Protein AF-A0AAU6CDV8-F1 (afdb_monomer)

Mean predicted aligned error: 18.94 Å

Structure (mmCIF, N/CA/C/O backbone):
data_AF-A0AAU6CDV8-F1
#
_entry.id   AF-A0AAU6CDV8-F1
#
loop_
_atom_site.group_PDB
_atom_site.id
_atom_site.type_symbol
_atom_site.label_atom_id
_atom_site.label_alt_id
_atom_site.label_comp_id
_atom_site.label_asym_id
_atom_site.label_entity_id
_atom_site.label_seq_id
_atom_site.pdbx_PDB_ins_code
_atom_site.Cartn_x
_atom_site.Cartn_y
_atom_site.Cartn_z
_atom_site.occupancy
_atom_site.B_iso_or_equiv
_atom_site.auth_seq_id
_atom_site.auth_comp_id
_atom_site.auth_asym_id
_atom_site.auth_atom_id
_atom_site.pdbx_PDB_model_num
ATOM 1 N N . MET A 1 1 ? 24.816 54.892 -4.388 1.00 34.69 1 MET A N 1
ATOM 2 C CA . MET A 1 1 ? 24.665 54.671 -5.843 1.00 34.69 1 MET A CA 1
ATOM 3 C C . MET A 1 1 ? 23.699 53.512 -6.024 1.00 34.69 1 MET A C 1
ATOM 5 O O . MET A 1 1 ? 24.008 52.429 -5.552 1.00 34.69 1 MET A O 1
ATOM 9 N N . SER A 1 2 ? 22.507 53.753 -6.577 1.00 43.81 2 SER A N 1
ATOM 10 C CA . SER A 1 2 ? 21.518 52.696 -6.834 1.00 43.81 2 SER A CA 1
ATOM 11 C C . SER A 1 2 ? 22.057 51.775 -7.927 1.00 43.81 2 SER A C 1
ATOM 13 O O . SER A 1 2 ? 22.233 52.224 -9.057 1.00 43.81 2 SER A O 1
ATOM 15 N N . VAL A 1 3 ? 22.369 50.522 -7.596 1.00 58.41 3 VAL A N 1
ATOM 16 C CA . VAL A 1 3 ? 22.747 49.510 -8.592 1.00 58.41 3 VAL A CA 1
ATOM 17 C C . VAL A 1 3 ? 21.522 49.266 -9.474 1.00 58.41 3 VAL A C 1
ATOM 19 O O . VAL A 1 3 ? 20.459 48.931 -8.959 1.00 58.41 3 VAL A O 1
ATOM 22 N N . ASN A 1 4 ? 21.640 49.488 -10.786 1.00 72.44 4 ASN A N 1
ATOM 23 C CA . ASN A 1 4 ? 20.566 49.185 -11.730 1.00 72.44 4 ASN A CA 1
ATOM 24 C C . ASN A 1 4 ? 20.353 47.663 -11.751 1.00 72.44 4 ASN A C 1
ATOM 26 O O . ASN A 1 4 ? 21.161 46.932 -12.323 1.00 72.44 4 ASN A O 1
ATOM 30 N N . ALA A 1 5 ? 19.262 47.195 -11.144 1.00 72.81 5 ALA A N 1
ATOM 31 C CA . ALA A 1 5 ? 18.967 45.770 -11.017 1.00 72.81 5 ALA A CA 1
ATOM 32 C C . ALA A 1 5 ? 18.686 45.074 -12.368 1.00 72.81 5 ALA A C 1
ATOM 34 O O . ALA A 1 5 ? 18.768 43.851 -12.456 1.00 72.81 5 ALA A O 1
ATOM 35 N N . PHE A 1 6 ? 18.396 45.839 -13.428 1.00 84.56 6 PHE A N 1
ATOM 36 C CA . PHE A 1 6 ? 18.171 45.332 -14.784 1.00 84.56 6 PHE A CA 1
ATOM 37 C C . PHE A 1 6 ? 19.453 45.234 -15.623 1.00 84.56 6 PHE A C 1
ATOM 39 O O . PHE A 1 6 ? 19.472 44.498 -16.607 1.00 84.56 6 PHE A O 1
ATOM 46 N N . ALA A 1 7 ? 20.554 45.881 -15.221 1.00 84.00 7 ALA A N 1
ATOM 47 C CA . ALA A 1 7 ? 21.824 45.805 -15.954 1.00 84.00 7 ALA A CA 1
ATOM 48 C C . ALA A 1 7 ? 22.394 44.370 -16.008 1.00 84.00 7 ALA A C 1
ATOM 50 O O . ALA A 1 7 ? 23.056 43.993 -16.975 1.00 84.00 7 ALA A O 1
ATOM 51 N N . HIS A 1 8 ? 22.082 43.557 -14.994 1.00 83.31 8 HIS A N 1
ATOM 52 C CA . HIS A 1 8 ? 22.425 42.135 -14.905 1.00 83.31 8 HIS A CA 1
ATOM 53 C C . HIS A 1 8 ? 21.210 41.209 -15.078 1.00 83.31 8 HIS A C 1
ATOM 55 O O . HIS A 1 8 ? 21.309 40.021 -14.770 1.00 83.31 8 HIS A O 1
ATOM 61 N N . ALA A 1 9 ? 20.068 41.720 -15.552 1.00 88.81 9 ALA A N 1
ATOM 62 C CA . ALA A 1 9 ? 18.904 40.890 -15.845 1.00 88.81 9 ALA A CA 1
ATOM 63 C C . ALA A 1 9 ? 19.089 40.133 -17.166 1.00 88.81 9 ALA A C 1
ATOM 65 O O . ALA A 1 9 ? 19.714 40.637 -18.102 1.00 88.81 9 ALA A O 1
ATOM 66 N N . ARG A 1 10 ? 18.524 38.926 -17.234 1.00 90.62 10 ARG A N 1
ATOM 67 C CA . ARG A 1 10 ? 18.391 38.123 -18.458 1.00 90.62 10 ARG A CA 1
ATOM 68 C C . ARG A 1 10 ? 16.937 37.740 -18.666 1.00 90.62 10 ARG A C 1
ATOM 70 O O . ARG A 1 10 ? 16.220 37.521 -17.691 1.00 90.62 10 ARG A O 1
ATOM 77 N N . ALA A 1 11 ? 16.509 37.649 -19.919 1.00 92.44 11 ALA A N 1
ATOM 78 C CA . ALA A 1 11 ? 15.123 37.339 -20.241 1.00 92.44 11 ALA A CA 1
ATOM 79 C C . ALA A 1 11 ? 14.998 36.313 -21.368 1.00 92.44 11 ALA A C 1
ATOM 81 O O . ALA A 1 11 ? 15.639 36.449 -22.410 1.00 92.44 11 ALA A O 1
ATOM 82 N N . LEU A 1 12 ? 14.120 35.333 -21.165 1.00 93.19 12 LEU A N 1
ATOM 83 C CA . LEU A 1 12 ? 13.567 34.473 -22.203 1.00 93.19 12 LEU A CA 1
ATOM 84 C C . LEU A 1 12 ? 12.138 34.940 -22.488 1.00 93.19 12 LEU A C 1
ATOM 86 O O . LEU A 1 12 ? 11.269 34.869 -21.621 1.00 93.19 12 LEU A O 1
ATOM 90 N N . VAL A 1 13 ? 11.897 35.438 -23.696 1.00 95.50 13 VAL A N 1
ATOM 91 C CA . VAL A 1 13 ? 10.601 35.999 -24.088 1.00 95.50 13 VAL A CA 1
ATOM 92 C C . VAL A 1 13 ? 10.075 35.205 -25.274 1.00 95.50 13 VAL A C 1
ATOM 94 O O . VAL A 1 13 ? 10.720 35.168 -26.317 1.00 95.50 13 VAL A O 1
ATOM 97 N N . VAL A 1 14 ? 8.919 34.563 -25.118 1.00 95.62 14 VAL A N 1
ATOM 98 C CA . VAL A 1 14 ? 8.333 33.658 -26.113 1.00 95.62 14 VAL A CA 1
ATOM 99 C C . VAL A 1 14 ? 6.923 34.121 -26.477 1.00 95.62 14 VAL A C 1
ATOM 101 O O . VAL A 1 14 ? 6.081 34.312 -25.602 1.00 95.62 14 VAL A O 1
ATOM 104 N N . GLY A 1 15 ? 6.658 34.290 -27.772 1.00 95.00 15 GLY A N 1
ATOM 105 C CA . GLY A 1 15 ? 5.335 34.615 -28.306 1.00 95.00 15 GLY A CA 1
ATOM 106 C C . GLY A 1 15 ? 5.024 33.780 -29.541 1.00 95.00 15 GLY A C 1
ATOM 107 O O . GLY A 1 15 ? 5.585 34.029 -30.608 1.00 95.00 15 GLY A O 1
ATOM 108 N N . VAL A 1 16 ? 4.137 32.795 -29.408 1.00 94.12 16 VAL A N 1
ATOM 109 C CA . VAL A 1 16 ? 3.820 31.855 -30.493 1.00 94.12 16 VAL A CA 1
ATOM 110 C C . VAL A 1 16 ? 2.443 32.162 -31.074 1.00 94.12 16 VAL A C 1
ATOM 112 O O . VAL A 1 16 ? 1.432 32.100 -30.378 1.00 94.12 16 VAL A O 1
ATOM 115 N N . GLU A 1 17 ? 2.407 32.495 -32.362 1.00 92.69 17 GLU A N 1
ATOM 116 C CA . GLU A 1 17 ? 1.173 32.735 -33.119 1.00 92.69 17 GLU A CA 1
ATOM 117 C C . GLU A 1 17 ? 0.896 31.637 -34.138 1.00 92.69 17 GLU A C 1
ATOM 119 O O . GLU A 1 17 ? -0.261 31.307 -34.372 1.00 92.69 17 GLU A O 1
ATOM 124 N N . LYS A 1 18 ? 1.940 31.068 -34.750 1.00 91.69 18 LYS A N 1
ATOM 125 C CA . LYS A 1 18 ? 1.820 30.006 -35.756 1.00 91.69 18 LYS A CA 1
ATOM 126 C C . LYS A 1 18 ? 2.363 28.688 -35.223 1.00 91.69 18 LYS A C 1
ATOM 128 O O . LYS A 1 18 ? 3.458 28.643 -34.663 1.00 91.69 18 LYS A O 1
ATOM 133 N N . TYR A 1 19 ? 1.622 27.616 -35.478 1.00 93.12 19 TYR A N 1
ATOM 134 C CA . TYR A 1 19 ? 1.969 26.258 -35.074 1.00 93.12 19 TYR A CA 1
ATOM 135 C C . TYR A 1 19 ? 1.999 25.334 -36.289 1.00 93.12 19 TYR A C 1
ATOM 137 O O . TYR A 1 19 ? 1.182 25.465 -37.202 1.00 93.12 19 TYR A O 1
ATOM 145 N N . ALA A 1 20 ? 2.908 24.361 -36.287 1.00 91.00 20 ALA A N 1
ATOM 146 C CA . ALA A 1 20 ? 2.978 23.332 -37.322 1.00 91.00 20 ALA A CA 1
ATOM 147 C C . ALA A 1 20 ? 1.734 22.416 -37.348 1.00 91.00 20 ALA A C 1
ATOM 149 O O . ALA A 1 20 ? 1.532 21.710 -38.332 1.00 91.00 20 ALA A O 1
ATOM 150 N N . ALA A 1 21 ? 0.902 22.451 -36.302 1.00 86.19 21 ALA A N 1
ATOM 151 C CA . ALA A 1 21 ? -0.384 21.766 -36.199 1.00 86.19 21 ALA A CA 1
ATOM 152 C C . ALA A 1 21 ? -1.447 22.296 -37.177 1.00 86.19 21 ALA A C 1
ATOM 154 O O . ALA A 1 21 ? -2.403 21.587 -37.458 1.00 86.19 21 ALA A O 1
ATOM 155 N N . GLY A 1 22 ? -1.268 23.497 -37.738 1.00 86.19 22 GLY A N 1
ATOM 156 C CA . GLY A 1 22 ? -2.132 24.025 -38.794 1.00 86.19 22 GLY A CA 1
ATOM 157 C C . GLY A 1 22 ? -2.852 25.329 -38.433 1.00 86.19 22 GLY A C 1
ATOM 158 O O . GLY A 1 22 ? -2.629 25.903 -37.365 1.00 86.19 22 GLY A O 1
ATOM 159 N N . PRO A 1 23 ? -3.700 25.839 -39.345 1.00 83.06 23 PRO A N 1
ATOM 160 C CA . PRO A 1 23 ? -4.315 27.160 -39.227 1.00 83.06 23 PRO A CA 1
ATOM 161 C C . PRO A 1 23 ? -5.257 27.298 -38.023 1.00 83.06 23 PRO A C 1
ATOM 163 O O . PRO A 1 23 ? -5.324 28.387 -37.458 1.00 83.06 23 PRO A O 1
ATOM 166 N N . ASP A 1 24 ? -5.899 26.216 -37.577 1.00 82.38 24 ASP A N 1
ATOM 167 C CA . ASP A 1 24 ? -6.846 26.222 -36.447 1.00 82.38 24 ASP A CA 1
ATOM 168 C C . ASP A 1 24 ? -6.183 26.497 -35.086 1.00 82.38 24 ASP A C 1
ATOM 170 O O . ASP A 1 24 ? -6.852 26.848 -34.118 1.00 82.38 24 ASP A O 1
ATOM 174 N N . TRP A 1 25 ? -4.855 26.381 -35.022 1.00 86.00 25 TRP A N 1
ATOM 175 C CA . TRP A 1 25 ? -4.034 26.703 -33.853 1.00 86.00 25 TRP A CA 1
ATOM 176 C C . TRP A 1 25 ? -3.476 28.130 -33.905 1.00 86.00 25 TRP A C 1
ATOM 178 O O . TRP A 1 25 ? -2.687 28.529 -33.050 1.00 86.00 25 TRP A O 1
ATOM 188 N N . THR A 1 26 ? -3.820 28.904 -34.938 1.00 86.62 26 THR A N 1
ATOM 189 C CA . THR A 1 26 ? -3.245 30.235 -35.129 1.00 86.62 26 THR A CA 1
ATOM 190 C C . THR A 1 26 ? -3.821 31.218 -34.117 1.00 86.62 26 THR A C 1
ATOM 192 O O . THR A 1 26 ? -5.033 31.419 -34.039 1.00 86.62 26 THR A O 1
ATOM 195 N N . LEU A 1 27 ? -2.939 31.897 -33.389 1.00 85.94 27 LEU A N 1
ATOM 196 C CA . LEU A 1 27 ? -3.282 32.995 -32.491 1.00 85.94 27 LEU A CA 1
ATOM 197 C C . LEU A 1 27 ? -2.875 34.334 -33.106 1.00 85.94 27 LEU A C 1
ATOM 199 O O . LEU A 1 27 ? -1.947 34.423 -33.902 1.00 85.94 27 LEU A O 1
ATOM 203 N N . THR A 1 28 ? -3.549 35.404 -32.699 1.00 84.75 28 THR A N 1
ATOM 204 C CA . THR A 1 28 ? -3.152 36.786 -33.007 1.00 84.75 28 THR A CA 1
ATOM 205 C C . THR A 1 28 ? -2.840 37.510 -31.706 1.00 84.75 28 THR A C 1
ATOM 207 O O . THR A 1 28 ? -3.714 37.551 -30.839 1.00 84.75 28 THR A O 1
ATOM 210 N N . GLY A 1 29 ? -1.648 38.087 -31.557 1.00 87.06 29 GLY A N 1
ATOM 211 C CA . GLY A 1 29 ? -1.272 38.894 -30.395 1.00 87.06 29 GLY A CA 1
ATOM 212 C C . GLY A 1 29 ? -0.041 38.430 -29.613 1.00 87.06 29 GLY A C 1
ATOM 213 O O . GLY A 1 29 ? 0.789 39.288 -29.307 1.00 87.06 29 GLY A O 1
ATOM 214 N N . PRO A 1 30 ? 0.164 37.128 -29.329 1.00 93.19 30 PRO A N 1
ATOM 215 C CA . PRO A 1 30 ? 1.307 36.664 -28.536 1.00 93.19 30 PRO A CA 1
ATOM 216 C C . PRO A 1 30 ? 2.681 37.181 -28.988 1.00 93.19 30 PRO A C 1
ATOM 218 O O . PRO A 1 30 ? 3.514 37.536 -28.152 1.00 93.19 30 PRO A O 1
ATOM 221 N N . ALA A 1 31 ? 2.930 37.296 -30.298 1.00 90.88 31 ALA A N 1
ATOM 222 C CA . ALA A 1 31 ? 4.194 37.833 -30.808 1.00 90.88 31 ALA A CA 1
ATOM 223 C C . ALA A 1 31 ? 4.321 39.350 -30.589 1.00 90.88 31 ALA A C 1
ATOM 225 O O . ALA A 1 31 ? 5.423 39.869 -30.400 1.00 90.88 31 ALA A O 1
ATOM 226 N N . ALA A 1 32 ? 3.204 40.082 -30.619 1.00 89.62 32 ALA A N 1
ATOM 227 C CA . ALA A 1 32 ? 3.167 41.499 -30.273 1.00 89.62 32 ALA A CA 1
ATOM 228 C C . ALA A 1 32 ? 3.348 41.718 -28.763 1.00 89.62 32 ALA A C 1
ATOM 230 O O . ALA A 1 32 ? 4.077 42.626 -28.366 1.00 89.62 32 ALA A O 1
ATOM 231 N N . ASP A 1 33 ? 2.755 40.865 -27.930 1.00 93.19 33 ASP A N 1
ATOM 232 C CA . ASP A 1 33 ? 2.881 40.910 -26.470 1.00 93.19 33 ASP A CA 1
ATOM 233 C C . ASP A 1 33 ? 4.320 40.668 -26.023 1.00 93.19 33 ASP A C 1
ATOM 235 O O . ASP A 1 33 ? 4.857 41.454 -25.240 1.00 93.19 33 ASP A O 1
ATOM 239 N N . ALA A 1 34 ? 4.974 39.668 -26.618 1.00 93.81 34 ALA A N 1
ATOM 240 C CA . ALA A 1 34 ? 6.393 39.397 -26.434 1.00 93.81 34 ALA A CA 1
ATOM 241 C C . ALA A 1 34 ? 7.260 40.629 -26.762 1.00 93.81 34 ALA A C 1
ATOM 243 O O . ALA A 1 34 ? 8.090 41.034 -25.950 1.00 93.81 34 ALA A O 1
ATOM 244 N N . ARG A 1 35 ? 7.018 41.304 -27.898 1.00 92.06 35 ARG A N 1
ATOM 245 C CA . ARG A 1 35 ? 7.743 42.539 -28.260 1.00 92.06 35 ARG A CA 1
ATOM 246 C C . ARG A 1 35 ? 7.509 43.678 -27.269 1.00 92.06 35 ARG A C 1
ATOM 248 O O . ARG A 1 35 ? 8.471 44.335 -26.886 1.00 92.06 35 ARG A O 1
ATOM 255 N N . ARG A 1 36 ? 6.268 43.892 -26.816 1.00 93.31 36 ARG A N 1
ATOM 256 C CA . ARG A 1 36 ? 5.945 44.934 -25.820 1.00 93.31 36 ARG A CA 1
ATOM 257 C C . ARG A 1 36 ? 6.608 44.661 -24.472 1.00 93.31 36 ARG A C 1
ATOM 259 O O . ARG A 1 36 ? 7.095 45.592 -23.836 1.00 93.31 36 ARG A O 1
ATOM 266 N N . PHE A 1 37 ? 6.666 43.398 -24.054 1.00 95.69 37 PHE A N 1
ATOM 267 C CA . PHE A 1 37 ? 7.398 43.009 -22.852 1.00 95.69 37 PHE A CA 1
ATOM 268 C C . PHE A 1 37 ? 8.910 43.233 -23.012 1.00 95.69 37 PHE A C 1
ATOM 270 O O . PHE A 1 37 ? 9.558 43.744 -22.101 1.00 95.69 37 PHE A O 1
ATOM 277 N N . THR A 1 38 ? 9.475 42.938 -24.188 1.00 95.00 38 THR A N 1
ATOM 278 C CA . THR A 1 38 ? 10.872 43.274 -24.498 1.00 95.00 38 THR A CA 1
ATOM 279 C C . THR A 1 38 ? 11.122 44.783 -24.490 1.00 95.00 38 THR A C 1
ATOM 281 O O . THR A 1 38 ? 12.091 45.218 -23.877 1.00 95.00 38 THR A O 1
ATOM 284 N N . ASP A 1 39 ? 10.253 45.595 -25.100 1.00 93.75 39 ASP A N 1
ATOM 285 C CA . ASP A 1 39 ? 10.361 47.061 -25.053 1.00 93.75 39 ASP A CA 1
ATOM 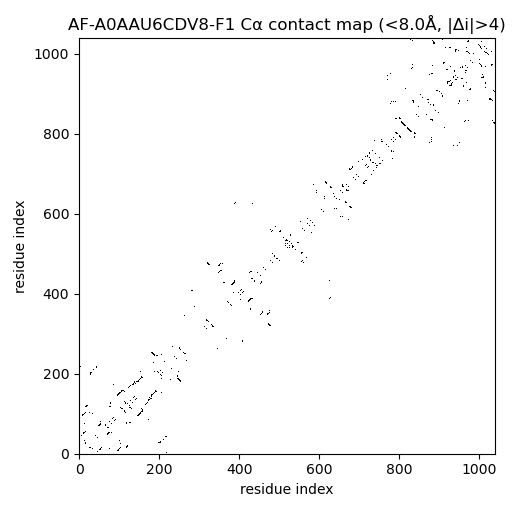286 C C . ASP A 1 39 ? 10.358 47.566 -23.594 1.00 93.75 39 ASP A C 1
ATOM 288 O O . ASP A 1 39 ? 11.159 48.435 -23.243 1.00 93.75 39 ASP A O 1
ATOM 292 N N . TRP A 1 40 ? 9.529 46.976 -22.722 1.00 94.62 40 TRP A N 1
ATOM 293 C CA . TRP A 1 40 ? 9.539 47.266 -21.285 1.00 94.62 40 TRP A CA 1
ATOM 294 C C . TRP A 1 40 ? 10.878 46.893 -20.627 1.00 94.62 40 TRP A C 1
ATOM 296 O O . TRP A 1 40 ? 11.476 47.732 -19.957 1.00 94.62 40 TRP A O 1
ATOM 306 N N . LEU A 1 41 ? 11.415 45.690 -20.867 1.00 93.69 41 LEU A N 1
ATOM 307 C CA . LEU A 1 41 ? 12.717 45.268 -20.322 1.00 93.69 41 LEU A CA 1
ATOM 308 C C . LEU A 1 41 ? 13.863 46.208 -20.727 1.00 93.69 41 LEU A C 1
ATOM 310 O O . LEU A 1 41 ? 14.711 46.539 -19.891 1.00 93.69 41 LEU A O 1
ATOM 314 N N . LEU A 1 42 ? 13.886 46.647 -21.989 1.00 93.00 42 LEU A N 1
ATOM 315 C CA . LEU A 1 42 ? 14.883 47.589 -22.503 1.00 93.00 42 LEU A CA 1
ATOM 316 C C . LEU A 1 42 ? 14.731 48.969 -21.851 1.00 93.00 42 LEU A C 1
ATOM 318 O O . LEU A 1 42 ? 15.724 49.552 -21.418 1.00 93.00 42 LEU A O 1
ATOM 322 N N . ALA A 1 43 ? 13.497 49.463 -21.707 1.00 90.69 43 ALA A N 1
ATOM 323 C CA . ALA A 1 43 ? 13.210 50.729 -21.029 1.00 90.69 43 ALA A CA 1
ATOM 324 C C . ALA A 1 43 ? 13.622 50.717 -19.545 1.00 90.69 43 ALA A C 1
ATOM 326 O O . ALA A 1 43 ? 14.043 51.742 -19.009 1.00 90.69 43 ALA A O 1
ATOM 327 N N . MET A 1 44 ? 13.555 49.554 -18.890 1.00 90.06 44 MET A N 1
ATOM 328 C CA . MET A 1 44 ? 14.011 49.371 -17.507 1.00 90.06 44 MET A CA 1
ATOM 329 C C . MET A 1 44 ? 15.540 49.288 -17.374 1.00 90.06 44 MET A C 1
ATOM 331 O O . MET A 1 44 ? 16.060 49.426 -16.262 1.00 90.06 44 MET A O 1
ATOM 335 N N . GLY A 1 45 ? 16.261 49.130 -18.492 1.00 89.19 45 GLY A N 1
ATOM 336 C CA . GLY A 1 45 ? 17.724 49.125 -18.564 1.00 89.19 45 GLY A CA 1
ATOM 337 C C . GLY A 1 45 ? 18.362 47.754 -18.806 1.00 89.19 45 GLY A C 1
ATOM 338 O O . GLY A 1 45 ? 19.557 47.607 -18.553 1.00 89.19 45 GLY A O 1
ATOM 339 N N . THR A 1 46 ? 17.600 46.758 -19.274 1.00 91.44 46 THR A N 1
ATOM 340 C CA . THR A 1 46 ? 18.152 45.450 -19.673 1.00 91.44 46 THR A CA 1
ATOM 341 C C . THR A 1 46 ? 18.948 45.599 -20.974 1.00 91.44 46 THR A C 1
ATOM 343 O O . THR A 1 46 ? 18.409 46.141 -21.940 1.00 91.44 46 THR A O 1
ATOM 346 N N . PRO A 1 47 ? 20.204 45.123 -21.059 1.00 91.31 47 PRO A N 1
ATOM 347 C CA . PRO A 1 47 ? 20.962 45.159 -22.308 1.00 91.31 47 PRO A CA 1
ATOM 348 C C . PRO A 1 47 ? 20.279 44.335 -23.418 1.00 91.31 47 PRO A C 1
ATOM 350 O O . PRO A 1 47 ? 19.847 43.215 -23.140 1.00 91.31 47 PRO A O 1
ATOM 353 N N . PRO A 1 48 ? 20.244 44.802 -24.684 1.00 90.69 48 PRO A N 1
ATOM 354 C CA . PRO A 1 48 ? 19.643 44.050 -25.791 1.00 90.69 48 PRO A CA 1
ATOM 355 C C . PRO A 1 48 ? 20.180 42.621 -25.940 1.00 90.69 48 PRO A C 1
ATOM 357 O O . PRO A 1 48 ? 19.407 41.685 -26.111 1.00 90.69 48 PRO A O 1
ATOM 360 N N . GLY A 1 49 ? 21.493 42.426 -25.764 1.00 87.88 49 GLY A N 1
ATOM 361 C CA . GLY A 1 49 ? 22.131 41.104 -25.824 1.00 87.88 49 GLY A CA 1
ATOM 362 C C . GLY A 1 49 ? 21.778 40.152 -24.670 1.00 87.88 49 GLY A C 1
ATOM 363 O O . GLY A 1 49 ? 22.197 38.999 -24.690 1.00 87.88 49 GLY A O 1
ATOM 364 N N . HIS A 1 50 ? 21.038 40.606 -23.654 1.00 90.12 50 HIS A N 1
ATOM 365 C CA . HIS A 1 50 ? 20.555 39.772 -22.547 1.00 90.12 50 HIS A CA 1
ATOM 366 C C . HIS A 1 50 ? 19.099 39.310 -22.724 1.00 90.12 50 HIS A C 1
ATOM 368 O O . HIS A 1 50 ? 18.580 38.583 -21.871 1.00 90.12 50 HIS A O 1
ATOM 374 N N . VAL A 1 51 ? 18.434 39.715 -23.810 1.00 92.12 51 VAL A N 1
ATOM 375 C CA . VAL A 1 51 ? 17.062 39.311 -24.128 1.00 92.12 51 VAL A CA 1
ATOM 376 C C . VAL A 1 51 ? 17.084 38.295 -25.266 1.00 92.12 51 VAL A C 1
ATOM 378 O O . VAL A 1 51 ? 17.456 38.613 -26.390 1.00 92.12 51 VAL A O 1
ATOM 381 N N . SER A 1 52 ? 16.659 37.067 -24.979 1.00 92.81 52 SER A N 1
ATOM 382 C CA . SER A 1 52 ? 16.419 36.025 -25.981 1.00 92.81 52 SER A CA 1
ATOM 383 C C . SER A 1 52 ? 14.941 36.032 -26.365 1.00 92.81 52 SER A C 1
ATOM 385 O O . SER A 1 52 ? 14.104 35.512 -25.623 1.00 92.81 52 SER A O 1
ATOM 387 N N . LEU A 1 53 ? 14.615 36.664 -27.496 1.00 92.94 53 LEU A N 1
ATOM 388 C CA . LEU A 1 53 ? 13.246 36.786 -27.997 1.00 92.94 53 LEU A CA 1
ATOM 389 C C . LEU A 1 53 ? 12.958 35.724 -29.069 1.00 92.94 53 LEU A C 1
ATOM 391 O O . LEU A 1 53 ? 13.560 35.713 -30.142 1.00 92.94 53 LEU A O 1
ATOM 395 N N . PHE A 1 54 ? 11.984 34.863 -28.789 1.00 93.06 54 PHE A N 1
ATOM 396 C CA . PHE A 1 54 ? 11.451 33.874 -29.715 1.00 93.06 54 PHE A CA 1
ATOM 397 C C . PHE A 1 54 ? 10.020 34.232 -30.092 1.00 93.06 54 PHE A C 1
ATOM 399 O O . PHE A 1 54 ? 9.118 34.178 -29.258 1.00 93.06 54 PHE A O 1
ATOM 406 N N . ALA A 1 55 ? 9.790 34.603 -31.346 1.00 90.81 55 ALA A N 1
ATOM 407 C CA . ALA A 1 55 ? 8.450 34.939 -31.794 1.00 90.81 55 ALA A CA 1
ATOM 408 C C . ALA A 1 55 ? 8.256 34.661 -33.279 1.00 90.81 55 ALA A C 1
ATOM 410 O O . ALA A 1 55 ? 9.106 35.007 -34.100 1.00 90.81 55 ALA A O 1
ATOM 411 N N . ASN A 1 56 ? 7.091 34.115 -33.624 1.00 88.56 56 ASN A N 1
ATOM 412 C CA . ASN A 1 56 ? 6.639 34.007 -35.004 1.00 88.56 56 ASN A CA 1
ATOM 413 C C . ASN A 1 56 ? 5.356 34.821 -35.191 1.00 88.56 56 ASN A C 1
ATOM 415 O O . ASN A 1 56 ? 4.506 34.864 -34.314 1.00 88.56 56 ASN A O 1
ATOM 419 N N . SER A 1 57 ? 5.258 35.555 -36.300 1.00 72.88 57 SER A N 1
ATOM 420 C CA . SER A 1 57 ? 4.163 36.504 -36.533 1.00 72.88 57 SER A CA 1
ATOM 421 C C . SER A 1 57 ? 3.244 36.019 -37.649 1.00 72.88 57 SER A C 1
ATOM 423 O O . SER A 1 57 ? 3.698 35.523 -38.693 1.00 72.88 57 SER A O 1
ATOM 425 N N . ALA A 1 58 ? 1.940 36.231 -37.489 1.00 56.09 58 ALA A N 1
ATOM 426 C CA . ALA A 1 58 ? 0.985 36.112 -38.584 1.00 56.09 58 ALA A CA 1
ATOM 427 C C . ALA A 1 58 ? 1.200 37.186 -39.669 1.00 56.09 58 ALA A C 1
ATOM 429 O O . ALA A 1 58 ? 1.032 36.891 -40.853 1.00 56.09 58 ALA A O 1
ATOM 430 N N . THR A 1 59 ? 1.676 38.379 -39.292 1.00 55.78 59 THR A N 1
ATOM 431 C CA . THR A 1 59 ? 1.865 39.549 -40.170 1.00 55.78 59 THR A CA 1
ATOM 432 C C . THR A 1 59 ? 3.341 39.964 -40.267 1.00 55.78 59 THR A C 1
ATOM 434 O O . THR A 1 59 ? 3.957 40.322 -39.262 1.00 55.78 59 THR A O 1
ATOM 437 N N . ALA A 1 60 ? 3.927 39.922 -41.469 1.00 50.84 60 ALA A N 1
ATOM 438 C CA . ALA A 1 60 ? 5.382 39.989 -41.679 1.00 50.84 60 ALA A CA 1
ATOM 439 C C . ALA A 1 60 ? 6.010 41.404 -41.657 1.00 50.84 60 ALA A C 1
ATOM 441 O O . ALA A 1 60 ? 7.220 41.528 -41.510 1.00 50.84 60 ALA A O 1
ATOM 442 N N . SER A 1 61 ? 5.223 42.480 -41.780 1.00 52.38 61 SER A N 1
ATOM 443 C CA . SER A 1 61 ? 5.760 43.806 -42.154 1.00 52.38 61 SER A CA 1
ATOM 444 C C . SER A 1 61 ? 6.350 44.661 -41.015 1.00 52.38 61 SER A C 1
ATOM 446 O O . SER A 1 61 ? 6.958 45.684 -41.309 1.00 52.38 61 SER A O 1
ATOM 448 N N . ALA A 1 62 ? 6.182 44.300 -39.735 1.00 55.62 62 ALA A N 1
ATOM 449 C CA . ALA A 1 62 ? 6.538 45.166 -38.592 1.00 55.62 62 ALA A CA 1
ATOM 450 C C . ALA A 1 62 ? 7.824 44.758 -37.836 1.00 55.62 62 ALA A C 1
ATOM 452 O O . ALA A 1 62 ? 8.242 45.439 -36.899 1.00 55.62 62 ALA A O 1
ATOM 453 N N . THR A 1 63 ? 8.447 43.636 -38.206 1.00 64.25 63 THR A N 1
ATOM 454 C CA . THR A 1 63 ? 9.516 43.008 -37.410 1.00 64.25 63 THR A CA 1
ATOM 455 C C . THR A 1 63 ? 10.894 43.631 -37.664 1.00 64.25 63 THR A C 1
ATOM 457 O O . THR A 1 63 ? 11.669 43.791 -36.724 1.00 64.25 63 THR A O 1
ATOM 460 N N . ASP A 1 64 ? 11.192 44.042 -38.899 1.00 67.00 64 ASP A N 1
ATOM 461 C CA . ASP A 1 64 ? 12.535 44.510 -39.280 1.00 67.00 64 ASP A CA 1
ATOM 462 C C . ASP A 1 64 ? 12.864 45.915 -38.757 1.00 67.00 64 ASP A C 1
ATOM 464 O O . ASP A 1 64 ? 13.984 46.163 -38.308 1.00 67.00 64 ASP A O 1
ATOM 468 N N . ASP A 1 65 ? 11.889 46.830 -38.754 1.00 72.19 65 ASP A N 1
ATOM 469 C CA . ASP A 1 65 ? 12.052 48.165 -38.160 1.00 72.19 65 ASP A CA 1
ATOM 470 C C . ASP A 1 65 ? 12.220 48.091 -36.640 1.00 72.19 65 ASP A C 1
ATOM 472 O O . ASP A 1 65 ? 13.042 48.804 -36.061 1.00 72.19 65 ASP A O 1
ATOM 476 N N . TRP A 1 66 ? 11.480 47.190 -35.986 1.00 82.88 66 TRP A N 1
ATOM 477 C CA . TRP A 1 66 ? 11.598 46.973 -34.548 1.00 82.88 66 TRP A CA 1
ATOM 478 C C . TRP A 1 66 ? 12.981 46.418 -34.184 1.00 82.88 66 TRP A C 1
ATOM 480 O O . TRP A 1 66 ? 13.629 46.981 -33.304 1.00 82.88 66 TRP A O 1
ATOM 490 N N . ARG A 1 67 ? 13.475 45.401 -34.910 1.00 82.00 67 ARG A N 1
ATOM 491 C CA . ARG A 1 67 ? 14.816 44.820 -34.705 1.00 82.00 67 ARG A CA 1
ATOM 492 C C . ARG A 1 67 ? 15.925 45.856 -34.876 1.00 82.00 67 ARG A C 1
ATOM 494 O O . ARG A 1 67 ? 16.808 45.945 -34.029 1.00 82.00 67 ARG A O 1
ATOM 501 N N . ARG A 1 68 ? 15.860 46.688 -35.925 1.00 79.50 68 ARG A N 1
ATOM 502 C CA . ARG A 1 68 ? 16.834 47.775 -36.147 1.00 79.50 68 ARG A CA 1
ATOM 503 C C . ARG A 1 68 ? 16.848 48.798 -35.011 1.00 79.50 68 ARG A C 1
ATOM 505 O O . ARG A 1 68 ? 17.909 49.311 -34.674 1.00 79.50 68 ARG A O 1
ATOM 512 N N . ARG A 1 69 ? 15.682 49.099 -34.429 1.00 85.56 69 ARG A N 1
ATOM 513 C CA . ARG A 1 69 ? 15.534 50.070 -33.334 1.00 85.56 69 ARG A CA 1
ATOM 514 C C . ARG A 1 69 ? 16.022 49.530 -31.987 1.00 85.56 69 ARG A C 1
ATOM 516 O O . ARG A 1 69 ? 16.580 50.299 -31.212 1.00 85.56 69 ARG A O 1
ATOM 523 N N . THR A 1 70 ? 15.781 48.255 -31.685 1.00 85.69 70 THR A N 1
ATOM 524 C CA . THR A 1 70 ? 16.068 47.664 -30.363 1.00 85.69 70 THR A CA 1
ATOM 525 C C . THR A 1 70 ? 17.394 46.910 -30.299 1.00 85.69 70 THR A C 1
ATOM 527 O O . THR A 1 70 ? 17.942 46.750 -29.211 1.00 85.69 70 THR A O 1
ATOM 530 N N . GLY A 1 71 ? 17.912 46.441 -31.439 1.00 85.50 71 GLY A N 1
ATOM 531 C CA . GLY A 1 71 ? 19.103 45.592 -31.509 1.00 85.50 71 GLY A CA 1
ATOM 532 C C . GLY A 1 71 ? 18.901 44.177 -30.951 1.00 85.50 71 GLY A C 1
ATOM 533 O O . GLY A 1 71 ? 19.886 43.487 -30.703 1.00 85.50 71 GLY A O 1
ATOM 534 N N . VAL A 1 72 ? 17.652 43.751 -30.715 1.00 88.75 72 VAL A N 1
ATOM 535 C CA . VAL A 1 72 ? 17.311 42.408 -30.219 1.00 88.75 72 VAL A CA 1
ATOM 536 C C . VAL A 1 72 ? 16.981 41.496 -31.398 1.00 88.75 72 VAL A C 1
ATOM 538 O O . VAL A 1 72 ? 16.060 41.776 -32.170 1.00 88.75 72 VAL A O 1
ATOM 541 N N . GLU A 1 73 ? 17.708 40.387 -31.515 1.00 85.75 73 GLU A N 1
ATOM 542 C CA . GLU A 1 73 ? 17.430 39.354 -32.513 1.00 85.75 73 GLU A CA 1
ATOM 543 C C . GLU A 1 73 ? 16.162 38.569 -32.163 1.00 85.75 73 GLU A C 1
ATOM 545 O O . GLU A 1 73 ? 15.880 38.303 -30.994 1.00 85.75 73 GLU A O 1
ATOM 550 N N . VAL A 1 74 ? 15.392 38.185 -33.187 1.00 87.56 74 VAL A N 1
ATOM 551 C CA . VAL A 1 74 ? 14.166 37.391 -33.012 1.00 87.56 74 VAL A CA 1
ATOM 552 C C . VAL A 1 74 ? 14.303 36.065 -33.744 1.00 87.56 74 VAL A C 1
ATOM 554 O O . VAL A 1 74 ? 14.471 36.042 -34.967 1.00 87.56 74 VAL A O 1
ATOM 557 N N . ALA A 1 75 ? 14.188 34.975 -32.992 1.00 89.50 75 ALA A N 1
ATOM 558 C CA . ALA A 1 75 ? 14.274 33.607 -33.489 1.00 89.50 75 ALA A CA 1
ATOM 559 C C . ALA A 1 75 ? 12.903 32.906 -33.505 1.00 89.50 75 ALA A C 1
ATOM 561 O O . ALA A 1 75 ? 11.940 33.353 -32.882 1.00 89.50 75 ALA A O 1
ATOM 562 N N . GLU A 1 76 ? 12.818 31.789 -34.226 1.00 89.75 76 GLU A N 1
ATOM 563 C CA . GLU A 1 76 ? 11.604 30.971 -34.301 1.00 89.75 76 GLU A CA 1
ATOM 564 C C . GLU A 1 76 ? 11.407 30.175 -32.990 1.00 89.75 76 GLU A C 1
ATOM 566 O O . GLU A 1 76 ? 12.354 29.513 -32.550 1.00 89.75 76 GLU A O 1
ATOM 571 N N . PRO A 1 77 ? 10.209 30.190 -32.366 1.00 90.75 77 PRO A N 1
ATOM 572 C CA . PRO A 1 77 ? 9.949 29.554 -31.069 1.00 90.75 77 PRO A CA 1
ATOM 573 C C . PRO A 1 77 ? 9.770 28.028 -31.165 1.00 90.75 77 PRO A C 1
ATOM 575 O O . PRO A 1 77 ? 8.761 27.476 -30.727 1.00 90.75 77 PRO A O 1
ATOM 578 N N . THR A 1 78 ? 10.754 27.332 -31.733 1.00 90.94 78 THR A N 1
ATOM 579 C CA . THR A 1 78 ? 10.794 25.861 -31.764 1.00 90.94 78 THR A CA 1
ATOM 580 C C . THR A 1 78 ? 11.245 25.292 -30.420 1.00 90.94 78 THR A C 1
ATOM 582 O O . THR A 1 78 ? 12.021 25.926 -29.702 1.00 90.94 78 THR A O 1
ATOM 585 N N . SER A 1 79 ? 10.810 24.072 -30.098 1.00 87.62 79 SER A N 1
ATOM 586 C CA . SER A 1 79 ? 11.212 23.351 -28.886 1.00 87.62 79 SER A CA 1
ATOM 587 C C . SER A 1 79 ? 12.731 23.308 -28.733 1.00 87.62 79 SER A C 1
ATOM 589 O O . SER A 1 79 ? 13.256 23.703 -27.697 1.00 87.62 79 SER A O 1
ATOM 591 N N . ASP A 1 80 ? 13.457 22.901 -29.775 1.00 84.88 80 ASP A N 1
ATOM 592 C CA . ASP A 1 80 ? 14.914 22.748 -29.703 1.00 84.88 80 ASP A CA 1
ATOM 593 C C . ASP A 1 80 ? 15.618 24.097 -29.448 1.00 84.88 80 ASP A C 1
ATOM 595 O O . ASP A 1 80 ? 16.560 24.160 -28.660 1.00 84.88 80 ASP A O 1
ATOM 599 N N . ALA A 1 81 ? 15.130 25.190 -30.048 1.00 85.31 81 ALA A N 1
ATOM 600 C CA . ALA A 1 81 ? 15.719 26.518 -29.883 1.00 85.31 81 ALA A CA 1
ATOM 601 C C . ALA A 1 81 ? 15.445 27.127 -28.495 1.00 85.31 81 ALA A C 1
ATOM 603 O O . ALA A 1 81 ? 16.347 27.699 -27.879 1.00 85.31 81 ALA A O 1
ATOM 604 N N . VAL A 1 82 ? 14.225 26.959 -27.973 1.00 86.25 82 VAL A N 1
ATOM 605 C CA . VAL A 1 82 ? 13.859 27.406 -26.618 1.00 86.25 82 VAL A CA 1
ATOM 606 C C . VAL A 1 82 ? 14.633 26.607 -25.564 1.00 86.25 82 VAL A C 1
ATOM 608 O O . VAL A 1 82 ? 15.194 27.192 -24.635 1.00 86.25 82 VAL A O 1
ATOM 611 N N . HIS A 1 83 ? 14.734 25.284 -25.731 1.00 82.06 83 HIS A N 1
ATOM 612 C CA . HIS A 1 83 ? 15.509 24.429 -24.831 1.00 82.06 83 HIS A CA 1
ATOM 613 C C . HIS A 1 83 ? 17.011 24.739 -24.871 1.00 82.06 83 HIS A C 1
ATOM 615 O O . HIS A 1 83 ? 17.634 24.773 -23.811 1.00 82.06 83 HIS A O 1
ATOM 621 N N . ALA A 1 84 ? 17.591 25.019 -26.043 1.00 82.25 84 ALA A N 1
ATOM 622 C CA . ALA A 1 84 ? 19.001 25.399 -26.154 1.00 82.25 84 ALA A CA 1
ATOM 623 C C . ALA A 1 84 ? 19.321 26.663 -25.339 1.00 82.25 84 ALA A C 1
ATOM 625 O O . ALA A 1 84 ? 20.275 26.679 -24.570 1.00 82.25 84 ALA A O 1
ATOM 626 N N . VAL A 1 85 ? 18.475 27.698 -25.397 1.00 79.06 85 VAL A N 1
ATOM 627 C CA . VAL A 1 85 ? 18.682 28.918 -24.591 1.00 79.06 85 VAL A CA 1
ATOM 628 C C . VAL A 1 85 ? 18.549 28.650 -23.090 1.00 79.06 85 VAL A C 1
ATOM 630 O O . VAL A 1 85 ? 19.341 29.172 -22.302 1.00 79.06 85 VAL A O 1
ATOM 633 N N . LEU A 1 86 ? 17.597 27.810 -22.679 1.00 74.31 86 LEU A N 1
ATOM 634 C CA . LEU A 1 86 ? 17.453 27.403 -21.276 1.00 74.31 86 LEU A CA 1
ATOM 635 C C . LEU A 1 86 ? 18.689 26.645 -20.756 1.00 74.31 86 LEU A C 1
ATOM 637 O O . LEU A 1 86 ? 19.060 26.818 -19.594 1.00 74.31 86 LEU A O 1
ATOM 641 N N . LEU A 1 87 ? 19.340 25.841 -21.605 1.00 69.94 87 LEU A N 1
ATOM 642 C CA . LEU A 1 87 ? 20.514 25.036 -21.252 1.00 69.94 87 LEU A CA 1
ATOM 643 C C . LEU A 1 87 ? 21.840 25.803 -21.335 1.00 69.94 87 LEU A C 1
ATOM 645 O O . LEU A 1 87 ? 22.674 25.624 -20.450 1.00 69.94 87 LEU A O 1
ATOM 649 N N . ASP A 1 88 ? 22.016 26.662 -22.338 1.00 67.12 88 ASP A N 1
ATOM 650 C CA . ASP A 1 88 ? 23.307 27.287 -22.658 1.00 67.12 88 ASP A CA 1
ATOM 651 C C . ASP A 1 88 ? 23.412 28.712 -22.085 1.00 67.12 88 ASP A C 1
ATOM 653 O O . ASP A 1 88 ? 24.435 29.130 -21.542 1.00 67.12 88 ASP A O 1
ATOM 657 N N . VAL A 1 89 ? 22.331 29.494 -22.143 1.00 59.78 89 VAL A N 1
ATOM 658 C CA . VAL A 1 89 ? 22.380 30.936 -21.835 1.00 59.78 89 VAL A CA 1
ATOM 659 C C . VAL A 1 89 ? 22.084 31.220 -20.364 1.00 59.78 89 VAL A C 1
ATOM 661 O O . VAL A 1 89 ? 22.708 32.109 -19.777 1.00 59.78 89 VAL A O 1
ATOM 664 N N . VAL A 1 90 ? 21.144 30.488 -19.761 1.00 61.94 90 VAL A N 1
ATOM 665 C CA . VAL A 1 90 ? 20.693 30.718 -18.374 1.00 61.94 90 VAL A CA 1
ATOM 666 C C . VAL A 1 90 ? 21.544 29.943 -17.363 1.00 61.94 90 VAL A C 1
ATOM 668 O O . VAL A 1 90 ? 21.786 30.425 -16.260 1.00 61.94 90 VAL A O 1
ATOM 671 N N . ARG A 1 91 ? 22.052 28.766 -17.743 1.00 63.03 91 ARG A N 1
ATOM 672 C CA . ARG A 1 91 ? 22.876 27.920 -16.869 1.00 63.03 91 ARG A CA 1
ATOM 673 C C . ARG A 1 91 ? 24.307 28.439 -16.702 1.00 63.03 91 ARG A C 1
ATOM 675 O O . ARG A 1 91 ? 24.859 28.395 -15.603 1.00 63.03 91 ARG A O 1
ATOM 682 N N . GLU A 1 92 ? 24.930 28.907 -17.784 1.00 60.59 92 GLU A N 1
ATOM 683 C CA . GLU A 1 92 ? 26.368 29.221 -17.789 1.00 60.59 92 GLU A CA 1
ATOM 684 C C . GLU A 1 92 ? 26.691 30.637 -17.285 1.00 60.59 92 GLU A C 1
ATOM 686 O O . GLU A 1 92 ? 27.783 30.885 -16.765 1.00 60.59 92 GLU A O 1
ATOM 691 N N . HIS A 1 93 ? 25.731 31.561 -17.363 1.00 64.69 93 HIS A N 1
ATOM 692 C CA . HIS A 1 93 ? 25.940 32.977 -17.073 1.00 64.69 93 HIS A CA 1
ATOM 693 C C . HIS A 1 93 ? 25.219 33.409 -15.792 1.00 64.69 93 HIS A C 1
ATOM 695 O O . HIS A 1 93 ? 24.023 33.189 -15.638 1.00 64.69 93 HIS A O 1
ATOM 701 N N . ALA A 1 94 ? 25.931 34.078 -14.883 1.00 65.00 94 ALA A N 1
ATOM 702 C CA . ALA A 1 94 ? 25.321 34.633 -13.675 1.00 65.00 94 ALA A CA 1
ATOM 703 C C . ALA A 1 94 ? 24.408 35.829 -14.011 1.00 65.00 94 ALA A C 1
ATOM 705 O O . ALA A 1 94 ? 24.813 36.724 -14.757 1.00 65.00 94 ALA A O 1
ATOM 706 N N . CYS A 1 95 ? 23.202 35.862 -13.437 1.00 75.75 95 CYS A N 1
ATOM 707 C CA . CYS A 1 95 ? 22.292 37.006 -13.499 1.00 75.75 95 CYS A CA 1
ATOM 708 C C . CYS A 1 95 ? 21.623 37.247 -12.139 1.00 75.75 95 CYS A C 1
ATOM 710 O O . CYS A 1 95 ? 21.343 36.313 -11.385 1.00 75.75 95 CYS A O 1
ATOM 712 N N . ASP A 1 96 ? 21.356 38.513 -11.818 1.00 79.62 96 ASP A N 1
ATOM 713 C CA . ASP A 1 96 ? 20.671 38.859 -10.567 1.00 79.62 96 ASP A CA 1
ATOM 714 C C . ASP A 1 96 ? 19.165 38.575 -10.658 1.00 79.62 96 ASP A C 1
ATOM 716 O O . ASP A 1 96 ? 18.544 38.196 -9.663 1.00 79.62 96 ASP A O 1
ATOM 720 N N . VAL A 1 97 ? 18.594 38.707 -11.862 1.00 87.25 97 VAL A N 1
ATOM 721 C CA . VAL A 1 97 ? 17.187 38.418 -12.155 1.00 87.25 97 VAL A CA 1
ATOM 722 C C . VAL A 1 97 ? 17.048 37.696 -13.489 1.00 87.25 97 VAL A C 1
ATOM 724 O O . VAL A 1 97 ? 17.649 38.091 -14.491 1.00 87.25 97 VAL A O 1
ATOM 727 N N . PHE A 1 98 ? 16.210 36.667 -13.509 1.00 90.62 98 PHE A N 1
ATOM 728 C CA . PHE A 1 98 ? 15.763 35.991 -14.717 1.00 90.62 98 PHE A CA 1
ATOM 729 C C . PHE A 1 98 ? 14.272 36.242 -14.957 1.00 90.62 98 PHE A C 1
ATOM 731 O O . PHE A 1 98 ? 13.453 35.998 -14.070 1.00 90.62 98 PHE A O 1
ATOM 738 N N . PHE A 1 99 ? 13.926 36.706 -16.157 1.00 92.88 99 PHE A N 1
ATOM 739 C CA . PHE A 1 99 ? 12.547 36.857 -16.612 1.00 92.88 99 PHE A CA 1
ATOM 740 C C . PHE A 1 99 ? 12.188 35.766 -17.620 1.00 92.88 99 PHE A C 1
ATOM 742 O O . PHE A 1 99 ? 12.908 35.557 -18.595 1.00 92.88 99 PHE A O 1
ATOM 749 N N . LEU A 1 100 ? 11.036 35.130 -17.429 1.00 94.25 100 LEU A N 1
ATOM 750 C CA . LEU A 1 100 ? 10.375 34.319 -18.443 1.00 94.25 100 LEU A CA 1
ATOM 751 C C . LEU A 1 100 ? 9.035 34.966 -18.772 1.00 94.25 100 LEU A C 1
ATOM 753 O O . LEU A 1 100 ? 8.211 35.156 -17.883 1.00 94.25 100 LEU A O 1
ATOM 757 N N . PHE A 1 101 ? 8.808 35.281 -20.041 1.00 96.62 101 PHE A N 1
ATOM 758 C CA . PHE A 1 101 ? 7.492 35.661 -20.545 1.00 96.62 101 PHE A CA 1
ATOM 759 C C . PHE A 1 101 ? 7.067 34.666 -21.616 1.00 96.62 101 PHE A C 1
ATOM 761 O O . PHE A 1 101 ? 7.841 34.390 -22.531 1.00 96.62 101 PHE A O 1
ATOM 768 N N . TRP A 1 102 ? 5.846 34.150 -21.513 1.00 96.69 102 TRP A N 1
ATOM 769 C CA . TRP A 1 102 ? 5.294 33.210 -22.478 1.00 96.69 102 TRP A CA 1
ATOM 770 C C . TRP A 1 102 ? 3.870 33.588 -22.866 1.00 96.69 102 TRP A C 1
ATOM 772 O O . TRP A 1 102 ? 2.993 33.633 -22.009 1.00 96.69 102 TRP A O 1
ATOM 782 N N . GLY A 1 103 ? 3.627 33.783 -24.161 1.00 95.62 103 GLY A N 1
ATOM 783 C CA . GLY A 1 103 ? 2.291 33.895 -24.744 1.00 95.62 103 GLY A CA 1
ATOM 784 C C . GLY A 1 103 ? 2.056 32.811 -25.797 1.00 95.62 103 GLY A C 1
ATOM 785 O O . GLY A 1 103 ? 2.883 32.632 -26.695 1.00 95.62 103 GLY A O 1
ATOM 786 N N . GLY A 1 104 ? 0.930 32.099 -25.710 1.00 93.88 104 GLY A N 1
ATOM 787 C CA . GLY A 1 104 ? 0.549 31.087 -26.702 1.00 93.88 104 GLY A CA 1
ATOM 788 C C . GLY A 1 104 ? -0.457 30.05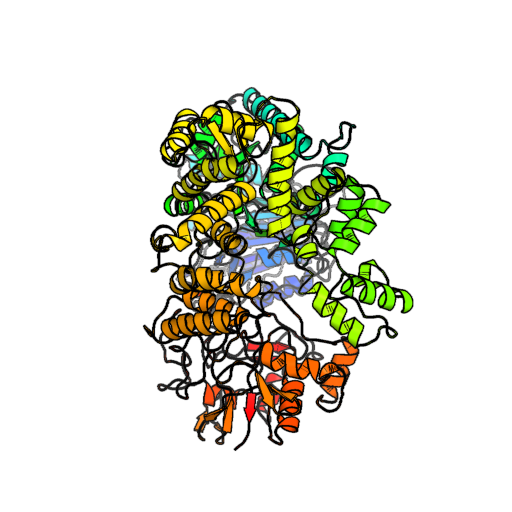7 -26.183 1.00 93.88 104 GLY A C 1
ATOM 789 O O . GLY A 1 104 ? -1.113 30.248 -25.160 1.00 93.88 104 GLY A O 1
ATOM 790 N N . HIS A 1 105 ? -0.580 28.932 -26.885 1.00 92.38 105 HIS A N 1
ATOM 791 C CA . HIS A 1 105 ? -1.366 27.787 -26.435 1.00 92.38 105 HIS A CA 1
ATOM 792 C C . HIS A 1 105 ? -0.682 27.007 -25.306 1.00 92.38 105 HIS A C 1
ATOM 794 O O . HIS A 1 105 ? 0.534 26.800 -25.300 1.00 92.38 105 HIS A O 1
ATOM 800 N N . GLY A 1 106 ? -1.510 26.512 -24.388 1.00 91.38 106 GLY A N 1
ATOM 801 C CA . GLY A 1 106 ? -1.106 25.595 -23.334 1.00 91.38 106 GLY A CA 1
ATOM 802 C C . GLY A 1 106 ? -2.269 24.725 -22.868 1.00 91.38 106 GLY A C 1
ATOM 803 O O . GLY A 1 106 ? -3.432 25.007 -23.177 1.00 91.38 106 GLY A O 1
ATOM 804 N N . ILE A 1 107 ? -1.938 23.648 -22.162 1.00 87.88 107 ILE A N 1
ATOM 805 C CA . ILE A 1 107 ? -2.890 22.709 -21.556 1.00 87.88 107 ILE A CA 1
ATOM 806 C C . ILE A 1 107 ? -2.401 22.283 -20.173 1.00 87.88 107 ILE A C 1
ATOM 808 O O . ILE A 1 107 ? -1.218 22.417 -19.861 1.00 87.88 107 ILE A O 1
ATOM 812 N N . THR A 1 108 ? -3.307 21.718 -19.383 1.00 82.06 108 THR A N 1
ATOM 813 C CA . THR A 1 108 ? -2.940 20.908 -18.222 1.00 82.06 108 THR A CA 1
ATOM 814 C C . THR A 1 108 ? -2.981 19.438 -18.623 1.00 82.06 108 THR A C 1
ATOM 816 O O . THR A 1 108 ? -3.993 18.970 -19.157 1.00 82.06 108 THR A O 1
ATOM 819 N N . ASP A 1 109 ? -1.879 18.728 -18.413 1.00 76.69 109 ASP A N 1
ATOM 820 C CA . ASP A 1 109 ? -1.787 17.301 -18.714 1.00 76.69 109 ASP A CA 1
ATOM 821 C C . ASP A 1 109 ? -2.455 16.426 -17.626 1.00 76.69 109 ASP A C 1
ATOM 823 O O . ASP A 1 109 ? -2.915 16.937 -16.601 1.00 76.69 109 ASP A O 1
ATOM 827 N N . PRO A 1 110 ? -2.561 15.102 -17.835 1.00 69.00 110 PRO A N 1
ATOM 828 C CA . PRO A 1 110 ? -3.148 14.192 -16.854 1.00 69.00 110 PRO A CA 1
ATOM 829 C C . PRO A 1 110 ? -2.423 14.146 -15.504 1.00 69.00 110 PRO A C 1
ATOM 831 O O . PRO A 1 110 ? -3.039 13.784 -14.501 1.00 69.00 110 PRO A O 1
ATOM 834 N N . GLU A 1 111 ? -1.142 14.507 -15.481 1.00 62.81 111 GLU A N 1
ATOM 835 C CA . GLU A 1 111 ? -0.299 14.626 -14.295 1.00 62.81 111 GLU A CA 1
ATOM 836 C C . GLU A 1 111 ? -0.486 15.970 -13.555 1.00 62.81 111 GLU A C 1
ATOM 838 O O . GLU A 1 111 ? 0.024 16.135 -12.447 1.00 62.81 111 GLU A O 1
ATOM 843 N N . GLY A 1 112 ? -1.255 16.908 -14.120 1.00 64.62 112 GLY A N 1
ATOM 844 C CA . GLY A 1 112 ? -1.542 18.227 -13.547 1.00 64.62 112 GLY A CA 1
ATOM 845 C C . GLY A 1 112 ? -0.525 19.315 -13.915 1.00 64.62 112 GLY A C 1
ATOM 846 O O . GLY A 1 112 ? -0.619 20.434 -13.406 1.00 64.62 112 GLY A O 1
ATOM 847 N N . HIS A 1 113 ? 0.438 19.024 -14.793 1.00 80.56 113 HIS A N 1
ATOM 848 C CA . HIS A 1 113 ? 1.475 19.968 -15.208 1.00 80.56 113 HIS A CA 1
ATOM 849 C C . HIS A 1 113 ? 0.981 20.878 -16.339 1.00 80.56 113 HIS A C 1
ATOM 851 O O . HIS A 1 113 ? 0.261 20.455 -17.251 1.00 80.56 113 HIS A O 1
ATOM 857 N N . LEU A 1 114 ? 1.418 22.139 -16.325 1.00 86.31 114 LEU A N 1
ATOM 858 C CA . LEU A 1 114 ? 1.184 23.097 -17.399 1.00 86.31 114 LEU A CA 1
ATOM 859 C C . LEU A 1 114 ? 2.173 22.870 -18.550 1.00 86.31 114 LEU A C 1
ATOM 861 O O . LEU A 1 114 ? 3.375 23.116 -18.436 1.00 86.31 114 LEU A O 1
ATOM 865 N N . ARG A 1 115 ? 1.639 22.457 -19.700 1.00 91.31 115 ARG A N 1
ATOM 866 C CA . ARG A 1 115 ? 2.381 22.250 -20.949 1.00 91.31 115 ARG A CA 1
ATOM 867 C C . ARG A 1 115 ? 2.209 23.460 -21.856 1.00 91.31 115 ARG A C 1
ATOM 869 O O . ARG A 1 115 ? 1.084 23.802 -22.215 1.00 91.31 115 ARG A O 1
ATOM 876 N N . LEU A 1 116 ? 3.315 24.082 -22.254 1.00 93.75 116 LEU A N 1
ATOM 877 C CA . LEU A 1 116 ? 3.339 25.257 -23.128 1.00 93.75 116 LEU A CA 1
ATOM 878 C C . LEU A 1 116 ? 3.803 24.860 -24.532 1.00 93.75 116 LEU A C 1
ATOM 880 O O . LEU A 1 116 ? 4.937 24.416 -24.701 1.00 93.75 116 LEU A O 1
ATOM 884 N N . PHE A 1 117 ? 2.943 24.988 -25.543 1.00 93.44 117 PHE A N 1
ATOM 885 C CA . PHE A 1 117 ? 3.251 24.493 -26.889 1.00 93.44 117 PHE A CA 1
ATOM 886 C C . PHE A 1 117 ? 4.173 25.431 -27.670 1.00 93.44 117 PHE A C 1
ATOM 888 O O . PHE A 1 117 ? 3.992 26.651 -27.668 1.00 93.44 117 PHE A O 1
ATOM 895 N N . THR A 1 118 ? 5.132 24.840 -28.380 1.00 93.19 118 THR A N 1
ATOM 896 C CA . THR A 1 118 ? 6.115 25.525 -29.237 1.00 93.19 118 THR A CA 1
ATOM 897 C C . THR A 1 118 ? 5.668 25.518 -30.701 1.00 93.19 118 THR A C 1
ATOM 899 O O . THR A 1 118 ? 4.770 24.762 -31.074 1.00 93.19 118 THR A O 1
ATOM 902 N N . SER A 1 119 ? 6.264 26.347 -31.567 1.00 93.44 119 SER A N 1
ATOM 903 C CA . SER A 1 119 ? 5.796 26.478 -32.961 1.00 93.44 119 SER A CA 1
ATOM 904 C C . SER A 1 119 ? 5.937 25.204 -33.795 1.00 93.44 119 SER A C 1
ATOM 906 O O . SER A 1 119 ? 5.216 25.024 -34.774 1.00 93.44 119 SER A O 1
ATOM 908 N N . ASP A 1 120 ? 6.820 24.288 -33.401 1.00 92.25 120 ASP A N 1
ATOM 909 C CA . ASP A 1 120 ? 7.022 22.979 -34.024 1.00 92.25 120 ASP A CA 1
ATOM 910 C C . ASP A 1 120 ? 6.060 21.885 -33.515 1.00 92.25 120 ASP A C 1
ATOM 912 O O . ASP A 1 120 ? 6.185 20.728 -33.928 1.00 92.25 120 ASP A O 1
ATOM 916 N N . ALA A 1 121 ? 5.081 22.228 -32.668 1.00 89.31 121 ALA A N 1
ATOM 917 C CA . ALA A 1 121 ? 4.004 21.323 -32.271 1.00 89.31 121 ALA A CA 1
ATOM 918 C C . ALA A 1 121 ? 3.088 20.986 -33.460 1.00 89.31 121 ALA A C 1
ATOM 920 O O . ALA A 1 121 ? 2.649 21.881 -34.183 1.00 89.31 121 ALA A O 1
ATOM 921 N N . ARG A 1 122 ? 2.789 19.694 -33.643 1.00 85.44 122 ARG A N 1
ATOM 922 C CA . ARG A 1 122 ? 1.888 19.140 -34.672 1.00 85.44 122 ARG A CA 1
ATOM 923 C C . ARG A 1 122 ? 0.765 18.350 -34.011 1.00 85.44 122 ARG A C 1
ATOM 925 O O . ARG A 1 122 ? 0.961 17.869 -32.898 1.00 85.44 122 ARG A O 1
ATOM 932 N N . GLU A 1 123 ? -0.357 18.145 -34.699 1.00 77.25 123 GLU A N 1
ATOM 933 C CA . GLU A 1 123 ? -1.474 17.349 -34.160 1.00 77.25 123 GLU A CA 1
ATOM 934 C C . GLU A 1 123 ? -1.034 15.949 -33.700 1.00 77.25 123 GLU A C 1
ATOM 936 O O . GLU A 1 123 ? -1.530 15.431 -32.700 1.00 77.25 123 GLU A O 1
ATOM 941 N N . GLU A 1 124 ? -0.059 15.341 -34.384 1.00 73.44 124 GLU A N 1
ATOM 942 C CA . GLU A 1 124 ? 0.451 14.014 -34.040 1.00 73.44 124 GLU A CA 1
ATOM 943 C C . GLU A 1 124 ? 1.510 14.025 -32.931 1.00 73.44 124 GLU A C 1
ATOM 945 O O . GLU A 1 124 ? 1.725 12.993 -32.291 1.00 73.44 124 GLU A O 1
ATOM 950 N N . VAL A 1 125 ? 2.208 15.152 -32.739 1.00 80.62 125 VAL A N 1
ATOM 951 C CA . VAL A 1 125 ? 3.347 15.303 -31.820 1.00 80.62 125 VAL A CA 1
ATOM 952 C C . VAL A 1 125 ? 3.338 16.710 -31.216 1.00 80.62 125 VAL A C 1
ATOM 954 O O . VAL A 1 125 ? 3.869 17.667 -31.787 1.00 80.62 125 VAL A O 1
ATOM 957 N N . LEU A 1 126 ? 2.762 16.822 -30.022 1.00 85.38 126 LEU A N 1
ATOM 958 C CA . LEU A 1 126 ? 2.579 18.084 -29.308 1.00 85.38 126 LEU A CA 1
ATOM 959 C C . LEU A 1 126 ? 3.846 18.487 -28.539 1.00 85.38 126 LEU A C 1
ATOM 961 O O . LEU A 1 126 ? 3.943 18.316 -27.320 1.00 85.38 126 LEU A O 1
ATOM 965 N N . ARG A 1 127 ? 4.845 18.996 -29.268 1.00 88.62 127 ARG A N 1
ATOM 966 C CA . ARG A 1 127 ? 6.081 19.532 -28.681 1.00 88.62 127 ARG A CA 1
ATOM 967 C C . ARG A 1 127 ? 5.785 20.714 -27.763 1.00 88.62 127 ARG A C 1
ATOM 969 O O . ARG A 1 127 ? 4.977 21.586 -28.086 1.00 88.62 127 ARG A O 1
ATOM 976 N N . ASN A 1 128 ? 6.397 20.692 -26.588 1.00 91.19 128 ASN A N 1
ATOM 977 C CA . ASN A 1 128 ? 6.046 21.593 -25.505 1.00 91.19 128 ASN A CA 1
ATOM 978 C C . ASN A 1 128 ? 7.210 21.800 -24.531 1.00 91.19 128 ASN A C 1
ATOM 980 O O . ASN A 1 128 ? 8.129 20.983 -24.462 1.00 91.19 128 ASN A O 1
ATOM 984 N N . VAL A 1 129 ? 7.094 22.857 -23.733 1.00 90.06 129 VAL A N 1
ATOM 985 C CA . VAL A 1 129 ? 7.858 23.070 -22.505 1.00 90.06 129 VAL A CA 1
ATOM 986 C C . VAL A 1 129 ? 6.973 22.707 -21.313 1.00 90.06 129 VAL A C 1
ATOM 988 O O . VAL A 1 129 ? 5.847 23.194 -21.199 1.00 90.06 129 VAL A O 1
ATOM 991 N N . ASP A 1 130 ? 7.490 21.861 -20.423 1.00 89.25 130 ASP A N 1
ATOM 992 C CA . ASP A 1 130 ? 6.871 21.564 -19.129 1.00 89.25 130 ASP A CA 1
ATOM 993 C C . ASP A 1 130 ? 7.206 22.686 -18.148 1.00 89.25 130 ASP A C 1
ATOM 995 O O . ASP A 1 130 ? 8.360 22.854 -17.743 1.00 89.25 130 ASP A O 1
ATOM 999 N N . MET A 1 131 ? 6.202 23.490 -17.814 1.00 86.56 131 MET A N 1
ATOM 1000 C CA . MET A 1 131 ? 6.377 24.657 -16.961 1.00 86.56 131 MET A CA 1
ATOM 1001 C C . MET A 1 131 ? 6.701 24.261 -15.519 1.00 86.56 131 MET A C 1
ATOM 1003 O O . MET A 1 131 ? 7.539 24.899 -14.882 1.00 86.56 131 MET A O 1
ATOM 1007 N N . ASP A 1 132 ? 6.075 23.203 -15.011 1.00 82.25 132 ASP A N 1
ATOM 1008 C CA . ASP A 1 132 ? 6.283 22.716 -13.650 1.00 82.25 132 ASP A CA 1
ATOM 1009 C C . ASP A 1 132 ? 7.678 22.078 -13.509 1.00 82.25 132 ASP A C 1
ATOM 1011 O O . ASP A 1 132 ? 8.398 22.357 -12.543 1.00 82.25 132 ASP A O 1
ATOM 1015 N N . ASP A 1 133 ? 8.120 21.318 -14.520 1.00 81.31 133 ASP A N 1
ATOM 1016 C CA . ASP A 1 133 ? 9.490 20.784 -14.612 1.00 81.31 133 ASP A CA 1
ATOM 1017 C C . ASP A 1 133 ? 10.532 21.908 -14.658 1.00 81.31 133 ASP A C 1
ATOM 1019 O O . ASP A 1 133 ? 11.544 21.855 -13.953 1.00 81.31 133 ASP A O 1
ATOM 1023 N N . LEU A 1 134 ? 10.262 22.953 -15.449 1.00 84.69 134 LEU A N 1
ATOM 1024 C CA . LEU A 1 134 ? 11.130 24.118 -15.596 1.00 84.69 134 LEU A CA 1
ATOM 1025 C C . LEU A 1 134 ? 11.223 24.928 -14.299 1.00 84.69 134 LEU A C 1
ATOM 1027 O O . LEU A 1 134 ? 12.326 25.268 -13.872 1.00 84.69 134 LEU A O 1
ATOM 1031 N N . MET A 1 135 ? 10.097 25.216 -13.643 1.00 83.62 135 MET A N 1
ATOM 1032 C CA . MET A 1 135 ? 10.075 25.929 -12.361 1.00 83.62 135 MET A CA 1
ATOM 1033 C C . MET A 1 135 ? 10.881 25.189 -11.293 1.00 83.62 135 MET A C 1
ATOM 1035 O O . MET A 1 135 ? 11.593 25.826 -10.511 1.00 83.62 135 MET A O 1
ATOM 1039 N N . LEU A 1 136 ? 10.808 23.854 -11.279 1.00 76.81 136 LEU A N 1
ATOM 1040 C CA . LEU A 1 136 ? 11.596 23.019 -10.380 1.00 76.81 136 LEU A CA 1
ATOM 1041 C C . LEU A 1 136 ? 13.086 23.036 -10.743 1.00 76.81 136 LEU A C 1
ATOM 1043 O O . LEU A 1 136 ? 13.925 23.196 -9.855 1.00 76.81 136 LEU A O 1
ATOM 1047 N N . ALA A 1 137 ? 13.420 22.907 -12.029 1.00 80.00 137 ALA A N 1
ATOM 1048 C CA . ALA A 1 137 ? 14.799 22.939 -12.507 1.00 80.00 137 ALA A CA 1
ATOM 1049 C C . ALA A 1 137 ? 15.477 24.275 -12.181 1.00 80.00 137 ALA A C 1
ATOM 1051 O O . ALA A 1 137 ? 16.586 24.274 -11.647 1.00 80.00 137 ALA A O 1
ATOM 1052 N N . LEU A 1 138 ? 14.791 25.402 -12.394 1.00 81.31 138 LEU A N 1
ATOM 1053 C CA . LEU A 1 138 ? 15.291 26.743 -12.080 1.00 81.31 138 LEU A CA 1
ATOM 1054 C C . LEU A 1 138 ? 15.615 26.931 -10.589 1.00 81.31 138 LEU A C 1
ATOM 1056 O O . LEU A 1 138 ? 16.479 27.732 -10.252 1.00 81.31 138 LEU A O 1
ATOM 1060 N N . ARG A 1 139 ? 14.979 26.180 -9.685 1.00 79.44 139 ARG A N 1
ATOM 1061 C CA . ARG A 1 139 ? 15.283 26.195 -8.241 1.00 79.44 139 ARG A CA 1
ATOM 1062 C C . ARG A 1 139 ? 16.311 25.148 -7.822 1.00 79.44 139 ARG A C 1
ATOM 1064 O O . ARG A 1 139 ? 16.436 24.857 -6.635 1.00 79.44 139 ARG A O 1
ATOM 1071 N N . SER A 1 140 ? 16.997 24.522 -8.767 1.00 79.81 140 SER A N 1
ATOM 1072 C CA . SER A 1 140 ? 18.003 23.508 -8.470 1.00 79.81 140 SER A CA 1
ATOM 1073 C C . SER A 1 140 ? 19.420 24.071 -8.519 1.00 79.81 140 SER A C 1
ATOM 1075 O O . SER A 1 140 ? 19.666 25.152 -9.056 1.00 79.81 140 SER A O 1
ATOM 1077 N N . SER A 1 141 ? 20.381 23.316 -7.996 1.00 78.19 141 SER A N 1
ATOM 1078 C CA . SER A 1 141 ? 21.797 23.673 -7.970 1.00 78.19 141 SER A CA 1
ATOM 1079 C C . SER A 1 141 ? 22.372 23.876 -9.372 1.00 78.19 141 SER A C 1
ATOM 1081 O O . SER A 1 141 ? 23.336 24.622 -9.535 1.00 78.19 141 SER A O 1
ATOM 1083 N N . SER A 1 142 ? 21.711 23.330 -10.400 1.00 74.25 142 SER A N 1
ATOM 1084 C CA . SER A 1 142 ? 21.992 23.600 -11.813 1.00 74.25 142 SER A CA 1
ATOM 1085 C C . SER A 1 142 ? 21.797 25.071 -12.206 1.00 74.25 142 SER A C 1
ATOM 1087 O O . SER A 1 142 ? 22.407 25.510 -13.174 1.00 74.25 142 SER A O 1
ATOM 1089 N N . PHE A 1 143 ? 21.005 25.838 -11.446 1.00 76.69 143 PHE A N 1
ATOM 1090 C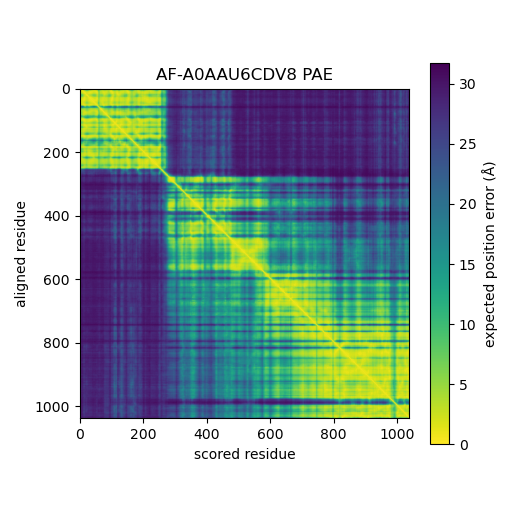 CA . PHE A 1 143 ? 20.678 27.252 -11.675 1.00 76.69 143 PHE A CA 1
ATOM 1091 C C . PHE A 1 143 ? 20.953 28.137 -10.443 1.00 76.69 143 PHE A C 1
ATOM 1093 O O . PHE A 1 143 ? 20.470 29.265 -10.363 1.00 76.69 143 PHE A O 1
ATOM 1100 N N . ALA A 1 144 ? 21.797 27.685 -9.504 1.00 70.31 144 ALA A N 1
ATOM 1101 C CA . ALA A 1 144 ? 22.103 28.389 -8.246 1.00 70.31 144 ALA A CA 1
ATOM 1102 C C . ALA A 1 144 ? 22.665 29.816 -8.404 1.00 70.31 144 ALA A C 1
ATOM 1104 O O . ALA A 1 144 ? 22.745 30.571 -7.437 1.00 70.31 144 ALA A O 1
ATOM 1105 N N . ARG A 1 145 ? 23.083 30.188 -9.618 1.00 72.62 145 ARG A N 1
ATOM 1106 C CA . ARG A 1 145 ? 23.601 31.520 -9.954 1.00 72.62 145 ARG A CA 1
ATOM 1107 C C . ARG A 1 145 ? 22.505 32.539 -10.289 1.00 72.62 145 ARG A C 1
ATOM 1109 O O . ARG A 1 145 ? 22.845 33.695 -10.519 1.00 72.62 145 ARG A O 1
ATOM 1116 N N . VAL A 1 146 ? 21.234 32.130 -10.302 1.00 76.12 146 VAL A N 1
ATOM 1117 C CA . VAL A 1 146 ? 20.066 32.988 -10.537 1.00 76.12 146 VAL A CA 1
ATOM 1118 C C . VAL A 1 146 ? 19.391 33.281 -9.200 1.00 76.12 146 VAL A C 1
ATOM 1120 O O . VAL A 1 146 ? 18.789 32.397 -8.599 1.00 76.12 146 VAL A O 1
ATOM 1123 N N . LYS A 1 147 ? 19.490 34.521 -8.713 1.00 71.88 147 LYS A N 1
ATOM 1124 C CA . LYS A 1 147 ? 19.010 34.876 -7.362 1.00 71.88 147 LYS A CA 1
ATOM 1125 C C . LYS A 1 147 ? 17.511 35.166 -7.296 1.00 71.88 147 LYS A C 1
ATOM 1127 O O . LYS A 1 147 ? 16.885 34.881 -6.275 1.00 71.88 147 LYS A O 1
ATOM 1132 N N . ARG A 1 148 ? 16.949 35.728 -8.370 1.00 85.50 148 ARG A N 1
ATOM 1133 C CA . ARG A 1 148 ? 15.528 36.072 -8.490 1.00 85.50 148 ARG A CA 1
ATOM 1134 C C . ARG A 1 148 ? 14.971 35.648 -9.845 1.00 85.50 148 ARG A C 1
ATOM 1136 O O . ARG A 1 148 ? 15.627 35.812 -10.868 1.00 85.50 148 ARG A O 1
ATOM 1143 N N . GLN A 1 149 ? 13.760 35.114 -9.855 1.00 88.75 149 GLN A N 1
ATOM 1144 C CA . GLN A 1 149 ? 13.118 34.502 -11.013 1.00 88.75 149 GLN A CA 1
ATOM 1145 C C . GLN A 1 149 ? 11.680 35.006 -11.113 1.00 88.75 149 GLN A C 1
ATOM 1147 O O . GLN A 1 149 ? 10.921 34.903 -10.153 1.00 88.75 149 GLN A O 1
ATOM 1152 N N . ILE A 1 150 ? 11.303 35.564 -12.260 1.00 92.31 150 ILE A N 1
ATOM 1153 C CA . ILE A 1 150 ? 9.972 36.126 -12.506 1.00 92.31 150 ILE A CA 1
ATOM 1154 C C . ILE A 1 150 ? 9.421 35.491 -13.781 1.00 92.31 150 ILE A C 1
ATOM 1156 O O . ILE A 1 150 ? 9.963 35.701 -14.863 1.00 92.31 150 ILE A O 1
ATOM 1160 N N . LEU A 1 151 ? 8.352 34.711 -13.653 1.00 93.50 151 LEU A N 1
ATOM 1161 C CA . LEU A 1 151 ? 7.738 33.963 -14.743 1.00 93.50 151 LEU A CA 1
ATOM 1162 C C . LEU A 1 151 ? 6.319 34.489 -15.006 1.00 93.50 151 LEU A C 1
ATOM 1164 O O . LEU A 1 151 ? 5.511 34.614 -14.093 1.00 93.50 151 LEU A O 1
ATOM 1168 N N . LEU A 1 152 ? 6.002 34.819 -16.252 1.00 95.94 152 LEU A N 1
ATOM 1169 C CA . LEU A 1 152 ? 4.751 35.458 -16.659 1.00 95.94 152 LEU A CA 1
ATOM 1170 C C . LEU A 1 152 ? 4.178 34.671 -17.839 1.00 95.94 152 LEU A C 1
ATOM 1172 O O . LEU A 1 152 ? 4.784 34.639 -18.907 1.00 95.94 152 LEU A O 1
ATOM 1176 N N . VAL A 1 153 ? 3.041 34.006 -17.642 1.00 95.81 153 VAL A N 1
ATOM 1177 C CA . VAL A 1 153 ? 2.503 33.028 -18.596 1.00 95.81 153 VAL A CA 1
ATOM 1178 C C . VAL A 1 153 ? 1.062 33.362 -18.969 1.00 95.81 153 VAL A C 1
ATOM 1180 O O . VAL A 1 153 ? 0.143 33.241 -18.157 1.00 95.81 153 VAL A O 1
ATOM 1183 N N . ASP A 1 154 ? 0.860 33.736 -20.228 1.00 95.00 154 ASP A N 1
ATOM 1184 C CA . ASP A 1 154 ? -0.440 33.954 -20.855 1.00 95.00 154 ASP A CA 1
ATOM 1185 C C . ASP A 1 154 ? -0.781 32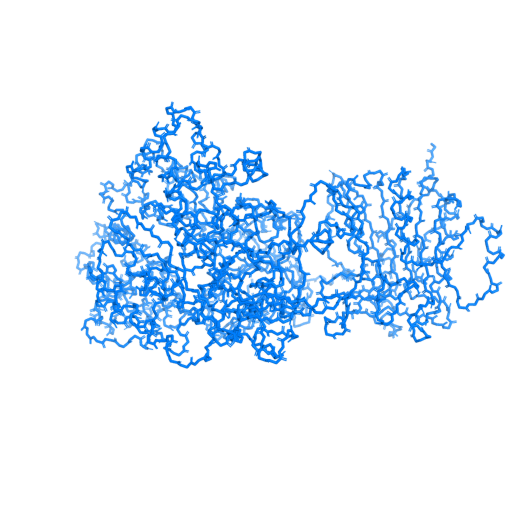.785 -21.790 1.00 95.00 154 ASP A C 1
ATOM 1187 O O . ASP A 1 154 ? -0.542 32.820 -22.999 1.00 95.00 154 ASP A O 1
ATOM 1191 N N . ALA A 1 155 ? -1.275 31.702 -21.184 1.00 93.38 155 ALA A N 1
ATOM 1192 C CA . ALA A 1 155 ? -1.678 30.479 -21.867 1.00 93.38 155 ALA A CA 1
ATOM 1193 C C . ALA A 1 155 ? -2.880 29.818 -21.172 1.00 93.38 155 ALA A C 1
ATOM 1195 O O . ALA A 1 155 ? -3.158 30.057 -19.991 1.00 93.38 155 ALA A O 1
ATOM 1196 N N . CYS A 1 156 ? -3.603 28.980 -21.918 1.00 86.69 156 CYS A N 1
ATOM 1197 C CA . CYS A 1 156 ? -4.707 28.182 -21.381 1.00 86.69 156 CYS A CA 1
ATOM 1198 C C . CYS A 1 156 ? -4.197 27.081 -20.439 1.00 86.69 156 CYS A C 1
ATOM 1200 O O . CYS A 1 156 ? -3.073 26.603 -20.578 1.00 86.69 156 CYS A O 1
ATOM 1202 N N . ARG A 1 157 ? -5.061 26.635 -19.520 1.00 80.75 157 ARG A N 1
ATOM 1203 C CA . ARG A 1 157 ? -4.807 25.507 -18.608 1.00 80.75 157 ARG A CA 1
ATOM 1204 C C . ARG A 1 157 ? -5.952 24.498 -18.641 1.00 80.75 157 ARG A C 1
ATOM 1206 O O . ARG A 1 157 ? -6.329 23.928 -17.624 1.00 80.75 157 ARG A O 1
ATOM 1213 N N . ARG A 1 158 ? -6.547 24.286 -19.818 1.00 78.25 158 ARG A N 1
ATOM 1214 C CA . ARG A 1 158 ? -7.600 23.282 -20.002 1.00 78.25 158 ARG A CA 1
ATOM 1215 C C . ARG A 1 158 ? -7.026 21.894 -19.729 1.00 78.25 158 ARG A C 1
ATOM 1217 O O . ARG A 1 158 ? -6.022 21.528 -20.335 1.00 78.25 158 ARG A O 1
ATOM 1224 N N . TYR A 1 159 ? -7.694 21.130 -18.871 1.00 61.31 159 TYR A N 1
ATOM 1225 C CA . TYR A 1 159 ? -7.354 19.731 -18.633 1.00 61.31 159 TYR A CA 1
ATOM 1226 C C . TYR A 1 159 ? -7.600 18.893 -19.891 1.00 61.31 159 TYR A C 1
ATOM 1228 O O . TYR A 1 159 ? -8.666 18.998 -20.510 1.00 61.31 159 TYR A O 1
ATOM 1236 N N . VAL A 1 160 ? -6.624 18.063 -20.255 1.00 61.97 160 VAL A N 1
ATOM 1237 C CA . VAL A 1 160 ? -6.726 17.122 -21.372 1.00 61.97 160 VAL A CA 1
ATOM 1238 C C . VAL A 1 160 ? -6.411 15.720 -20.870 1.00 61.97 160 VAL A C 1
ATOM 1240 O O . VAL A 1 160 ? -5.352 15.464 -20.305 1.00 61.97 160 VAL A O 1
ATOM 1243 N N . SER A 1 161 ? -7.339 14.794 -21.093 1.00 48.66 161 SER A N 1
ATOM 1244 C CA . SER A 1 161 ? -7.218 13.417 -20.610 1.00 48.66 161 SER A CA 1
ATOM 1245 C C . SER A 1 161 ? -6.219 12.586 -21.429 1.00 48.66 161 SER A C 1
ATOM 1247 O O . SER A 1 161 ? -5.991 12.839 -22.615 1.00 48.66 161 SER A O 1
ATOM 1249 N N . HIS A 1 162 ? -5.706 11.488 -20.854 1.00 51.50 162 HIS A N 1
ATOM 1250 C CA . HIS A 1 162 ? -4.885 10.511 -21.595 1.00 51.50 162 HIS A CA 1
ATOM 1251 C C . HIS A 1 162 ? -5.579 9.963 -22.858 1.00 51.50 162 HIS A C 1
ATOM 1253 O O . HIS A 1 162 ? -4.914 9.560 -23.809 1.00 51.50 162 HIS A O 1
ATOM 1259 N N . ARG A 1 163 ? -6.920 9.934 -22.885 1.00 41.62 163 ARG A N 1
ATOM 1260 C CA . ARG A 1 163 ? -7.712 9.462 -24.034 1.00 41.62 163 ARG A CA 1
ATOM 1261 C C . ARG A 1 163 ? -7.691 10.453 -25.201 1.00 41.62 163 ARG A C 1
ATOM 1263 O O . ARG A 1 163 ? -7.757 10.036 -26.359 1.00 41.62 163 ARG A O 1
ATOM 1270 N N . GLU A 1 164 ? -7.620 11.744 -24.896 1.00 48.50 164 GLU A N 1
ATOM 1271 C CA . GLU A 1 164 ? -7.504 12.823 -25.881 1.00 48.50 164 GLU A CA 1
ATOM 1272 C C . GLU A 1 164 ? -6.053 12.957 -26.374 1.00 48.50 164 GLU A C 1
ATOM 1274 O O . GLU A 1 164 ? -5.827 13.133 -27.569 1.00 48.50 164 GLU A O 1
ATOM 1279 N N . LEU A 1 165 ? -5.063 12.729 -25.502 1.00 59.31 165 LEU A N 1
ATOM 1280 C CA . LEU A 1 165 ? -3.632 12.670 -25.836 1.00 59.31 165 LEU A CA 1
ATOM 1281 C C . LEU A 1 165 ? -3.231 11.297 -26.407 1.00 59.31 165 LEU A C 1
ATOM 1283 O O . LEU A 1 165 ? -2.398 10.588 -25.845 1.00 59.31 165 LEU A O 1
ATOM 1287 N N . ARG A 1 166 ? -3.811 10.899 -27.548 1.00 44.75 166 ARG A N 1
ATOM 1288 C CA . ARG A 1 166 ? -3.675 9.541 -28.128 1.00 44.75 166 ARG A CA 1
ATOM 1289 C C . ARG A 1 166 ? -2.231 9.041 -28.348 1.00 44.75 166 ARG A C 1
ATOM 1291 O O . ARG A 1 166 ? -2.071 7.843 -28.581 1.00 44.75 166 ARG A O 1
ATOM 1298 N N . ARG A 1 167 ? -1.199 9.905 -28.339 1.00 50.66 167 ARG A N 1
ATOM 1299 C CA . ARG A 1 167 ? 0.202 9.554 -28.688 1.00 50.66 167 ARG A CA 1
ATOM 1300 C C . ARG A 1 167 ? 1.318 10.272 -27.891 1.00 50.66 167 ARG A C 1
ATOM 1302 O O . ARG A 1 167 ? 2.478 10.179 -28.281 1.00 50.66 167 ARG A O 1
ATOM 1309 N N . GLY A 1 168 ? 1.004 10.879 -26.741 1.00 55.72 168 GLY A N 1
ATOM 1310 C CA . GLY A 1 168 ? 1.993 11.395 -25.773 1.00 55.72 168 GLY A CA 1
ATOM 1311 C C . GLY A 1 168 ? 2.449 12.853 -25.966 1.00 55.72 168 GLY A C 1
ATOM 1312 O O . GLY A 1 168 ? 2.245 13.455 -27.017 1.00 55.72 168 GLY A O 1
ATOM 1313 N N . LEU A 1 169 ? 3.068 13.412 -24.918 1.00 72.00 169 LEU A N 1
ATOM 1314 C CA . LEU A 1 169 ? 3.606 14.777 -24.835 1.00 72.00 169 LEU A CA 1
ATOM 1315 C C . LEU A 1 169 ? 5.139 14.708 -24.735 1.00 72.00 169 LEU A C 1
ATOM 1317 O O . LEU A 1 169 ? 5.672 14.574 -23.635 1.00 72.00 169 LEU A O 1
ATOM 1321 N N . PRO A 1 170 ? 5.879 14.729 -25.855 1.00 68.88 170 PRO A N 1
ATOM 1322 C CA . PRO A 1 170 ? 7.332 14.685 -25.795 1.00 68.88 170 PRO A CA 1
ATOM 1323 C C . PRO A 1 170 ? 7.866 16.022 -25.279 1.00 68.88 170 PRO A C 1
ATOM 1325 O O . PRO A 1 170 ? 7.776 17.041 -25.962 1.00 68.88 170 PRO A O 1
ATOM 1328 N N . THR A 1 171 ? 8.446 15.993 -24.084 1.00 65.69 171 THR A N 1
ATOM 1329 C CA . THR A 1 171 ? 9.128 17.133 -23.467 1.00 65.69 171 THR A CA 1
ATOM 1330 C C . THR A 1 171 ? 10.600 16.789 -23.285 1.00 65.69 171 THR A C 1
ATOM 1332 O O . THR A 1 171 ? 10.951 15.681 -22.874 1.00 65.69 171 THR A O 1
ATOM 1335 N N . VAL A 1 172 ? 11.480 17.743 -23.579 1.00 67.50 172 VAL A N 1
ATOM 1336 C CA . VAL A 1 172 ? 12.897 17.637 -23.229 1.00 67.50 172 VAL A CA 1
ATOM 1337 C C . VAL A 1 172 ? 13.052 18.054 -21.766 1.00 67.50 172 VAL A C 1
ATOM 1339 O O . VAL A 1 172 ? 12.795 19.201 -21.417 1.00 67.50 172 VAL A O 1
ATOM 1342 N N . SER A 1 173 ? 13.449 17.127 -20.893 1.00 64.00 173 SER A N 1
ATOM 1343 C CA . SER A 1 173 ? 13.652 17.456 -19.476 1.00 64.00 173 SER A CA 1
ATOM 1344 C C . SER A 1 173 ? 14.862 18.374 -19.292 1.00 64.00 173 SER A C 1
ATOM 1346 O O . SER A 1 173 ? 15.899 18.205 -19.941 1.00 64.00 173 SER A O 1
ATOM 1348 N N . VAL A 1 174 ? 14.727 19.349 -18.394 1.00 70.50 174 VAL A N 1
ATOM 1349 C CA . VAL A 1 174 ? 15.815 20.254 -18.009 1.00 70.50 174 VAL A CA 1
ATOM 1350 C C . VAL A 1 174 ? 16.602 19.615 -16.853 1.00 70.50 174 VAL A C 1
ATOM 1352 O O . VAL A 1 174 ? 15.985 19.090 -15.928 1.00 70.50 174 VAL A O 1
ATOM 1355 N N . PRO A 1 175 ? 17.952 19.635 -16.853 1.00 66.25 175 PRO A N 1
ATOM 1356 C CA . PRO A 1 175 ? 18.753 19.054 -15.779 1.00 66.25 175 PRO A CA 1
ATOM 1357 C C . PRO A 1 175 ? 18.370 19.591 -14.398 1.00 66.25 175 PRO A C 1
ATOM 1359 O O . PRO A 1 175 ? 18.365 20.802 -14.165 1.00 66.25 175 PRO A O 1
ATOM 1362 N N . LYS A 1 176 ? 18.121 18.676 -13.460 1.00 67.69 176 LYS A N 1
ATOM 1363 C CA . LYS A 1 176 ? 17.800 18.990 -12.066 1.00 67.69 176 LYS A CA 1
ATOM 1364 C C . LYS A 1 176 ? 18.956 18.567 -11.168 1.00 67.69 176 LYS A C 1
ATOM 1366 O O . LYS A 1 176 ? 19.434 17.441 -11.267 1.00 67.69 176 LYS A O 1
ATOM 1371 N N . GLY A 1 177 ? 19.409 19.489 -10.326 1.00 66.81 177 GLY A N 1
ATOM 1372 C CA . GLY A 1 177 ? 20.293 19.206 -9.193 1.00 66.81 177 GLY A CA 1
ATOM 1373 C C . GLY A 1 177 ? 19.541 19.317 -7.862 1.00 66.81 177 GLY A C 1
ATOM 1374 O O . GLY A 1 177 ? 18.311 19.350 -7.842 1.00 66.81 177 GLY A O 1
ATOM 1375 N N . ASP A 1 178 ? 20.268 19.436 -6.754 1.00 69.00 178 ASP A N 1
ATOM 1376 C CA . ASP A 1 178 ? 19.679 19.655 -5.427 1.00 69.00 178 ASP A CA 1
ATOM 1377 C C . ASP A 1 178 ? 18.920 20.981 -5.361 1.00 69.00 178 ASP A C 1
ATOM 1379 O O . ASP A 1 178 ? 19.362 21.975 -5.929 1.00 69.00 178 ASP A O 1
ATOM 1383 N N . LEU A 1 179 ? 17.792 21.037 -4.654 1.00 68.12 179 LEU A N 1
ATOM 1384 C CA . LEU A 1 179 ? 17.059 22.293 -4.501 1.00 68.12 179 LEU A CA 1
ATOM 1385 C C . LEU A 1 179 ? 17.890 23.328 -3.735 1.00 68.12 179 LEU A C 1
ATOM 1387 O O . LEU A 1 179 ? 18.391 23.065 -2.643 1.00 68.12 179 LEU A O 1
ATOM 1391 N N . VAL A 1 180 ? 17.986 24.528 -4.297 1.00 67.44 180 VAL A N 1
ATOM 1392 C CA . VAL A 1 180 ? 18.679 25.677 -3.716 1.00 67.44 180 VAL A CA 1
ATOM 1393 C C . VAL A 1 180 ? 17.689 26.797 -3.419 1.00 67.44 180 VAL A C 1
ATOM 1395 O O . VAL A 1 180 ? 16.598 26.879 -3.981 1.00 67.44 180 VAL A O 1
ATOM 1398 N N . GLN A 1 181 ? 18.061 27.659 -2.479 1.00 67.44 181 GLN A N 1
ATOM 1399 C CA . GLN A 1 181 ? 17.237 28.789 -2.064 1.00 67.44 181 GLN A CA 1
ATOM 1400 C C . GLN A 1 181 ? 17.198 29.847 -3.177 1.00 67.44 181 GLN A C 1
ATOM 1402 O O . GLN A 1 181 ? 18.246 30.329 -3.608 1.00 67.44 181 GLN A O 1
ATOM 1407 N N . THR A 1 182 ? 16.004 30.214 -3.651 1.00 70.12 182 THR A N 1
ATOM 1408 C CA . THR A 1 182 ? 15.827 31.202 -4.731 1.00 70.12 182 THR A CA 1
ATOM 1409 C C . THR A 1 182 ? 14.500 31.954 -4.591 1.00 70.12 182 THR A C 1
ATOM 1411 O O . THR A 1 182 ? 13.495 31.356 -4.203 1.00 70.12 182 THR A O 1
ATOM 1414 N N . ASP A 1 183 ? 14.498 33.255 -4.906 1.00 81.38 183 ASP A N 1
ATOM 1415 C CA . ASP A 1 183 ? 13.294 34.098 -4.959 1.00 81.38 183 ASP A CA 1
ATOM 1416 C C . ASP A 1 183 ? 12.571 33.853 -6.293 1.00 81.38 183 ASP A C 1
ATOM 1418 O O . ASP A 1 183 ? 13.075 34.255 -7.340 1.00 81.38 183 ASP A O 1
ATOM 1422 N N . GLN A 1 184 ? 11.445 33.136 -6.288 1.00 86.19 184 GLN A N 1
ATOM 1423 C CA . GLN A 1 184 ? 10.717 32.769 -7.511 1.00 86.19 184 GLN A CA 1
ATOM 1424 C C . GLN A 1 184 ? 9.263 33.239 -7.439 1.00 86.19 184 GLN A C 1
ATOM 1426 O O . GLN A 1 184 ? 8.524 32.860 -6.530 1.00 86.19 184 GLN A O 1
ATOM 1431 N N . PHE A 1 185 ? 8.856 34.020 -8.437 1.00 88.75 185 PHE A N 1
ATOM 1432 C CA . PHE A 1 185 ? 7.496 34.495 -8.652 1.00 88.75 185 PHE A CA 1
ATOM 1433 C C . PHE A 1 185 ? 6.981 33.997 -10.006 1.00 88.75 185 PHE A C 1
ATOM 1435 O O . PHE A 1 185 ? 7.691 34.101 -11.004 1.00 88.75 185 PHE A O 1
ATOM 1442 N N . ALA A 1 186 ? 5.745 33.503 -10.067 1.00 89.12 186 ALA A N 1
ATOM 1443 C CA . ALA A 1 186 ? 5.097 33.119 -11.319 1.00 89.12 186 ALA A CA 1
ATOM 1444 C C . ALA A 1 186 ? 3.653 33.636 -11.382 1.00 89.12 186 ALA A C 1
ATOM 1446 O O . ALA A 1 186 ? 2.907 33.420 -10.440 1.00 89.12 186 ALA A O 1
ATOM 1447 N N . LEU A 1 187 ? 3.231 34.268 -12.479 1.00 91.12 187 LEU A N 1
ATOM 1448 C CA . LEU A 1 187 ? 1.851 34.708 -12.734 1.00 91.12 187 LEU A CA 1
ATOM 1449 C C . LEU A 1 187 ? 1.319 34.010 -13.988 1.00 91.12 187 LEU A C 1
ATOM 1451 O O . LEU A 1 187 ? 1.898 34.146 -15.062 1.00 91.12 187 LEU A O 1
ATOM 1455 N N . CYS A 1 188 ? 0.215 33.283 -13.852 1.00 90.25 188 CYS A N 1
ATOM 1456 C CA . CYS A 1 188 ? -0.455 32.560 -14.930 1.00 90.25 188 CYS A CA 1
ATOM 1457 C C . CYS A 1 188 ? -1.819 33.187 -15.240 1.00 90.25 188 CYS A C 1
ATOM 1459 O O . CYS A 1 188 ? -2.529 33.638 -14.340 1.00 90.25 188 CYS A O 1
ATOM 1461 N N . ALA A 1 189 ? -2.212 33.166 -16.514 1.00 87.75 189 ALA A N 1
ATOM 1462 C CA . ALA A 1 189 ? -3.461 33.757 -16.997 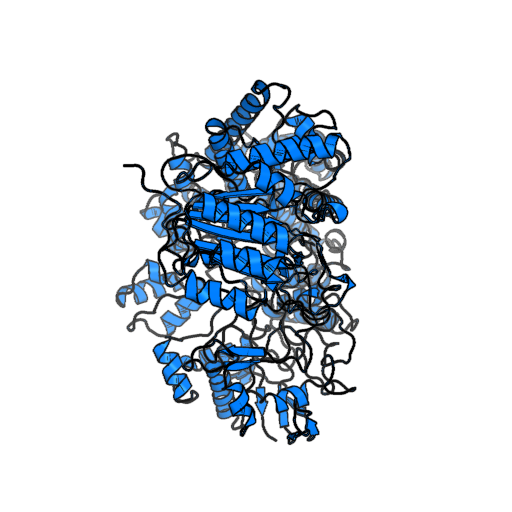1.00 87.75 189 ALA A CA 1
ATOM 1463 C C . ALA A 1 189 ? -4.732 33.138 -16.413 1.00 87.75 189 ALA A C 1
ATOM 1465 O O . ALA A 1 189 ? -5.743 33.834 -16.338 1.00 87.75 189 ALA A O 1
ATOM 1466 N N . THR A 1 190 ? -4.696 31.863 -16.034 1.00 80.56 190 THR A N 1
ATOM 1467 C CA . THR A 1 190 ? -5.882 31.075 -15.682 1.00 80.56 190 THR A CA 1
ATOM 1468 C C . THR A 1 190 ? -5.632 30.136 -14.505 1.00 80.56 190 THR A C 1
ATOM 1470 O O . THR A 1 190 ? -4.495 29.715 -14.249 1.00 80.56 190 THR A O 1
ATOM 1473 N N . ARG A 1 191 ? -6.715 29.750 -13.818 1.00 76.81 191 ARG A N 1
ATOM 1474 C CA . ARG A 1 191 ? -6.738 28.566 -12.949 1.00 76.81 191 ARG A CA 1
ATOM 1475 C C . ARG A 1 191 ? -6.625 27.296 -13.783 1.00 76.81 191 ARG A C 1
ATOM 1477 O O . ARG A 1 191 ? -6.860 27.292 -14.988 1.00 76.81 191 ARG A O 1
ATOM 1484 N N . GLU A 1 192 ? -6.276 26.200 -13.125 1.00 67.44 192 GLU A N 1
ATOM 1485 C CA . GLU A 1 192 ? -6.370 24.884 -13.746 1.00 67.44 192 GLU A CA 1
ATOM 1486 C C . GLU A 1 192 ? -7.810 24.613 -14.218 1.00 67.44 192 GLU A C 1
ATOM 1488 O O . GLU A 1 192 ? -8.769 24.908 -13.508 1.00 67.44 192 GLU A O 1
ATOM 1493 N N . GLY A 1 193 ? -7.957 24.098 -15.436 1.00 61.75 193 GLY A N 1
ATOM 1494 C CA . GLY A 1 193 ? -9.238 23.849 -16.095 1.00 61.75 193 GLY A CA 1
ATOM 1495 C C . GLY A 1 193 ? -9.792 25.018 -16.919 1.00 61.75 193 GLY A C 1
ATOM 1496 O O . GLY A 1 193 ? -10.715 24.804 -17.701 1.00 61.75 193 GLY A O 1
ATOM 1497 N N . GLU A 1 194 ? -9.235 26.229 -16.810 1.00 72.44 194 GLU A N 1
ATOM 1498 C CA . GLU A 1 194 ? -9.765 27.427 -17.478 1.00 72.44 194 GLU A CA 1
ATOM 1499 C C . GLU A 1 194 ? -9.054 27.767 -18.807 1.00 72.44 194 GLU A C 1
ATOM 1501 O O . GLU A 1 194 ? -7.906 27.392 -19.074 1.00 72.44 194 GLU A O 1
ATOM 1506 N N . LEU A 1 195 ? -9.760 28.519 -19.660 1.00 80.75 195 LEU A N 1
ATOM 1507 C CA . LEU A 1 195 ? -9.252 29.045 -20.929 1.00 80.75 195 LEU A CA 1
ATOM 1508 C C . LEU A 1 195 ? -8.806 30.501 -20.774 1.00 80.75 195 LEU A C 1
ATOM 1510 O O . LEU A 1 195 ? -9.514 31.320 -20.187 1.00 80.75 195 LEU A O 1
ATOM 1514 N N . ALA A 1 196 ? -7.635 30.825 -21.320 1.00 86.94 196 ALA A N 1
ATOM 1515 C CA . ALA A 1 196 ? -7.145 32.196 -21.380 1.00 86.94 196 ALA A CA 1
ATOM 1516 C C . ALA A 1 196 ? -7.812 32.915 -22.557 1.00 86.94 196 ALA A C 1
ATOM 1518 O O . ALA A 1 196 ? -7.883 32.381 -23.665 1.00 86.94 196 ALA A O 1
ATOM 1519 N N . ALA A 1 197 ? -8.319 34.124 -22.325 1.00 86.75 197 ALA A N 1
ATOM 1520 C CA . ALA A 1 197 ? -8.985 34.896 -23.361 1.00 86.75 197 ALA A CA 1
ATOM 1521 C C . ALA A 1 197 ? -7.958 35.605 -24.256 1.00 86.75 197 ALA A C 1
ATOM 1523 O O . ALA A 1 197 ? -7.139 36.387 -23.772 1.00 86.75 197 ALA A O 1
ATOM 1524 N N . ASN A 1 198 ? -8.059 35.398 -25.570 1.00 86.12 198 ASN A N 1
ATOM 1525 C CA . ASN A 1 198 ? -7.316 36.170 -26.564 1.00 86.12 198 ASN A CA 1
ATOM 1526 C C . ASN A 1 198 ? -8.196 37.295 -27.138 1.00 86.12 198 ASN A C 1
ATOM 1528 O O . ASN A 1 198 ? -9.324 37.046 -27.566 1.00 86.12 198 ASN A O 1
ATOM 1532 N N . LEU A 1 199 ? -7.699 38.534 -27.162 1.00 86.31 199 LEU A N 1
ATOM 1533 C CA . LEU A 1 199 ? -8.399 39.689 -27.726 1.00 86.31 199 LEU A CA 1
ATOM 1534 C C . LEU A 1 199 ? -8.003 39.897 -29.183 1.00 86.31 199 LEU A C 1
ATOM 1536 O O . LEU A 1 199 ? -7.260 40.821 -29.505 1.00 86.31 199 LEU A O 1
ATOM 1540 N N . THR A 1 200 ? -8.545 39.069 -30.075 1.00 80.19 200 THR A N 1
ATOM 1541 C CA . THR A 1 200 ? -8.197 39.042 -31.506 1.00 80.19 200 THR A CA 1
ATOM 1542 C C . THR A 1 200 ? -8.234 40.422 -32.170 1.00 80.19 200 THR A C 1
ATOM 1544 O O . THR A 1 200 ? -7.275 40.803 -32.833 1.00 80.19 200 THR A O 1
ATOM 1547 N N . ALA A 1 201 ? -9.288 41.216 -31.942 1.00 80.31 201 ALA A N 1
ATOM 1548 C CA . ALA A 1 201 ? -9.421 42.555 -32.531 1.00 80.31 201 ALA A CA 1
ATOM 1549 C C . ALA A 1 201 ? -8.373 43.563 -32.019 1.00 80.31 201 ALA A C 1
ATOM 1551 O O . ALA A 1 201 ? -8.017 44.499 -32.729 1.00 80.31 201 ALA A O 1
ATOM 1552 N N . ALA A 1 202 ? -7.882 43.371 -30.793 1.00 80.81 202 ALA A N 1
ATOM 1553 C CA . ALA A 1 202 ? -6.846 44.202 -30.185 1.00 80.81 202 ALA A CA 1
ATOM 1554 C C . ALA A 1 202 ? -5.431 43.615 -30.358 1.00 80.81 202 ALA A C 1
ATOM 1556 O O . ALA A 1 202 ? -4.460 44.270 -29.982 1.00 80.81 202 ALA A O 1
ATOM 1557 N N . GLY A 1 203 ? -5.311 42.396 -30.900 1.00 86.38 203 GLY A N 1
ATOM 1558 C CA . GLY A 1 203 ? -4.048 41.689 -31.098 1.00 86.38 203 GLY A CA 1
ATOM 1559 C C . GLY A 1 203 ? -3.250 41.494 -29.807 1.00 86.38 203 GLY A C 1
ATOM 1560 O O . GLY A 1 203 ? -2.070 41.829 -29.778 1.00 86.38 203 GLY A O 1
ATOM 1561 N N . THR A 1 204 ? -3.882 41.019 -28.728 1.00 90.44 204 THR A N 1
ATOM 1562 C CA . THR A 1 204 ? -3.230 40.822 -27.417 1.00 90.44 204 THR A CA 1
ATOM 1563 C C . THR A 1 204 ? -3.962 39.788 -26.561 1.00 90.44 204 THR A C 1
ATOM 1565 O O . THR A 1 204 ? -5.190 39.692 -26.614 1.00 90.44 204 THR A O 1
ATOM 1568 N N . GLY A 1 205 ? -3.238 39.050 -25.722 1.00 90.50 205 GLY A N 1
ATOM 1569 C CA . GLY A 1 205 ? -3.832 38.247 -24.655 1.00 90.50 205 GLY A CA 1
ATOM 1570 C C . GLY A 1 205 ? -4.481 39.119 -23.571 1.00 90.50 205 GLY A C 1
ATOM 1571 O O . GLY A 1 205 ? -4.019 40.220 -23.256 1.00 90.50 205 GLY A O 1
ATOM 1572 N N . ARG A 1 206 ? -5.582 38.654 -22.967 1.00 92.94 206 ARG A N 1
ATOM 1573 C CA . ARG A 1 206 ? -6.291 39.414 -21.921 1.00 92.94 206 ARG A CA 1
ATOM 1574 C C . ARG A 1 206 ? -5.398 39.667 -20.707 1.00 92.94 206 ARG A C 1
ATOM 1576 O O . ARG A 1 206 ? -5.403 40.790 -20.202 1.00 92.94 206 ARG A O 1
ATOM 1583 N N . LEU A 1 207 ? -4.636 38.663 -20.251 1.00 93.50 207 LEU A N 1
ATOM 1584 C CA . LEU A 1 207 ? -3.685 38.849 -19.150 1.00 93.50 207 LEU A CA 1
ATOM 1585 C C . LEU A 1 207 ? -2.584 39.813 -19.585 1.00 93.50 207 LEU A C 1
ATOM 1587 O O . LEU A 1 207 ? -2.342 40.792 -18.885 1.00 93.50 207 LEU A O 1
ATOM 1591 N N . SER A 1 208 ? -1.966 39.580 -20.743 1.00 93.62 208 SER A N 1
ATOM 1592 C CA . SER A 1 208 ? -0.877 40.407 -21.272 1.00 93.62 208 SER A CA 1
ATOM 1593 C C . SER A 1 208 ? -1.270 41.880 -21.390 1.00 93.62 208 SER A C 1
ATOM 1595 O O . SER A 1 208 ? -0.503 42.757 -20.997 1.00 93.62 208 SER A O 1
ATOM 1597 N N . SER A 1 209 ? -2.490 42.176 -21.850 1.00 93.19 209 SER A N 1
ATOM 1598 C CA . SER A 1 209 ? -3.008 43.545 -21.931 1.00 93.19 209 SER A CA 1
ATOM 1599 C C . SER A 1 209 ? -3.139 44.231 -20.572 1.00 93.19 209 SER A C 1
ATOM 1601 O O . SER A 1 209 ? -2.965 45.446 -20.513 1.00 93.19 209 SER A O 1
ATOM 1603 N N . VAL A 1 210 ? -3.524 43.513 -19.516 1.00 93.69 210 VAL A N 1
ATOM 1604 C CA . VAL A 1 210 ? -3.675 44.088 -18.170 1.00 93.69 210 VAL A CA 1
ATOM 1605 C C . VAL A 1 210 ? -2.303 44.190 -17.504 1.00 93.69 210 VAL A C 1
ATOM 1607 O O . VAL A 1 210 ? -1.924 45.259 -17.038 1.00 93.69 210 VAL A O 1
ATOM 1610 N N . LEU A 1 211 ? -1.523 43.111 -17.547 1.00 93.75 211 LEU A N 1
ATOM 1611 C CA . LEU A 1 211 ? -0.187 43.010 -16.966 1.00 93.75 211 LEU A CA 1
ATOM 1612 C C . LEU A 1 211 ? 0.756 44.097 -17.486 1.00 93.75 211 LEU A C 1
ATOM 1614 O O . LEU A 1 211 ? 1.359 44.807 -16.689 1.00 93.75 211 LEU A O 1
ATOM 1618 N N . LEU A 1 212 ? 0.854 44.277 -18.807 1.00 91.81 212 LEU A N 1
ATOM 1619 C CA . LEU A 1 212 ? 1.754 45.273 -19.400 1.00 91.81 212 LEU A CA 1
ATOM 1620 C C . LEU A 1 212 ? 1.361 46.722 -19.062 1.00 91.81 212 LEU A C 1
ATOM 1622 O O . LEU A 1 212 ? 2.219 47.596 -19.131 1.00 91.81 212 LEU A O 1
ATOM 1626 N N . ARG A 1 213 ? 0.098 46.990 -18.691 1.00 92.12 213 ARG A N 1
ATOM 1627 C CA . ARG A 1 213 ? -0.334 48.313 -18.197 1.00 92.12 213 ARG A CA 1
ATOM 1628 C C . ARG A 1 213 ? 0.021 48.532 -16.729 1.00 92.12 213 ARG A C 1
ATOM 1630 O O . ARG A 1 213 ? 0.312 49.659 -16.347 1.00 92.12 213 ARG A O 1
ATOM 1637 N N . GLU A 1 214 ? -0.025 47.472 -15.926 1.00 90.62 214 GLU A N 1
ATOM 1638 C CA . GLU A 1 214 ? 0.253 47.526 -14.485 1.00 90.62 214 GLU A CA 1
ATOM 1639 C C . GLU A 1 214 ? 1.752 47.458 -14.154 1.00 90.62 214 GLU A C 1
ATOM 1641 O O . GLU A 1 214 ? 2.157 47.813 -13.044 1.00 90.62 214 GLU A O 1
ATOM 1646 N N . LEU A 1 215 ? 2.593 47.024 -15.101 1.00 90.00 215 LEU A N 1
ATOM 1647 C CA . LEU A 1 215 ? 4.044 47.035 -14.933 1.00 90.00 215 LEU A CA 1
ATOM 1648 C C . LEU A 1 215 ? 4.575 48.482 -14.865 1.00 90.00 215 LEU A C 1
ATOM 1650 O O . LEU A 1 215 ? 4.352 49.271 -15.786 1.00 90.00 215 LEU A O 1
ATOM 1654 N N . PRO A 1 216 ? 5.311 48.854 -13.803 1.00 82.38 216 PRO A N 1
ATOM 1655 C CA . PRO A 1 216 ? 5.825 50.209 -13.650 1.00 82.38 216 PRO A CA 1
ATOM 1656 C C . PRO A 1 216 ? 6.963 50.494 -14.636 1.00 82.38 216 PRO A C 1
ATOM 1658 O O . PRO A 1 216 ? 7.730 49.603 -14.996 1.00 82.38 216 PRO A O 1
ATOM 1661 N N . VAL A 1 217 ? 7.115 51.763 -15.017 1.00 77.94 217 VAL A N 1
ATOM 1662 C CA . VAL A 1 217 ? 8.175 52.246 -15.921 1.00 77.94 217 VAL A CA 1
ATOM 1663 C C . VAL A 1 217 ? 9.137 53.142 -15.135 1.00 77.94 217 VAL A C 1
ATOM 1665 O O . VAL A 1 217 ? 9.286 54.331 -15.403 1.00 77.94 217 VAL A O 1
ATOM 1668 N N . THR A 1 218 ? 9.740 52.587 -14.083 1.00 80.56 218 THR A N 1
ATOM 1669 C CA . THR A 1 218 ? 10.713 53.291 -13.232 1.00 80.56 218 THR A CA 1
ATOM 1670 C C . THR A 1 218 ? 12.096 52.666 -13.427 1.00 80.56 218 THR A C 1
ATOM 1672 O O . THR A 1 218 ? 12.370 51.628 -12.823 1.00 80.56 218 THR A O 1
ATOM 1675 N N . PRO A 1 219 ? 12.974 53.259 -14.261 1.00 75.75 219 PRO A N 1
ATOM 1676 C CA . PRO A 1 219 ? 14.237 52.637 -14.649 1.00 75.75 219 PRO A CA 1
ATOM 1677 C C . PRO A 1 219 ? 15.081 52.167 -13.458 1.00 75.75 219 PRO A C 1
ATOM 1679 O O . PRO A 1 219 ? 15.234 52.870 -12.458 1.00 75.75 219 PRO A O 1
ATOM 1682 N N . GLY A 1 220 ? 15.649 50.966 -13.578 1.00 70.12 220 GLY A N 1
ATOM 1683 C CA . GLY A 1 220 ? 16.623 50.413 -12.638 1.00 70.12 220 GLY A CA 1
ATOM 1684 C C . GLY A 1 220 ? 16.097 49.825 -11.326 1.00 70.12 220 GLY A C 1
ATOM 1685 O O . GLY A 1 220 ? 16.896 49.226 -10.604 1.00 70.12 220 GLY A O 1
ATOM 1686 N N . THR A 1 221 ? 14.796 49.924 -11.027 1.00 77.56 221 THR A N 1
ATOM 1687 C CA . THR A 1 221 ? 14.187 49.343 -9.813 1.00 77.56 221 THR A CA 1
ATOM 1688 C C . THR A 1 221 ? 13.254 48.193 -10.170 1.00 77.56 221 THR A C 1
ATOM 1690 O O . THR A 1 221 ? 12.349 48.358 -10.985 1.00 77.56 221 THR A O 1
ATOM 1693 N N . LEU A 1 222 ? 13.461 47.021 -9.561 1.00 81.44 222 LEU A N 1
ATOM 1694 C CA . LEU A 1 222 ? 12.598 45.860 -9.790 1.00 81.44 222 LEU A CA 1
ATOM 1695 C C . LEU A 1 222 ? 11.191 46.097 -9.223 1.00 81.44 222 LEU A C 1
ATOM 1697 O O . LEU A 1 222 ? 11.079 46.556 -8.085 1.00 81.44 222 LEU A O 1
ATOM 1701 N N . PRO A 1 223 ? 10.130 45.760 -9.977 1.00 82.12 223 PRO A N 1
ATOM 1702 C CA . PRO A 1 223 ? 8.762 45.862 -9.487 1.00 82.12 223 PRO A CA 1
ATOM 1703 C C . PRO A 1 223 ? 8.494 44.885 -8.337 1.00 82.12 223 PRO A C 1
ATOM 1705 O O . PRO A 1 223 ? 8.985 43.754 -8.339 1.00 82.12 223 PRO A O 1
ATOM 1708 N N . ASP A 1 224 ? 7.652 45.303 -7.389 1.00 83.81 224 ASP A N 1
ATOM 1709 C CA . ASP A 1 224 ? 7.027 44.379 -6.444 1.00 83.81 224 ASP A CA 1
ATOM 1710 C C . ASP A 1 224 ? 5.948 43.580 -7.178 1.00 83.81 224 ASP A C 1
ATOM 1712 O O . ASP A 1 224 ? 4.830 44.048 -7.412 1.00 83.81 224 ASP A O 1
ATOM 1716 N N . MET A 1 225 ? 6.320 42.375 -7.595 1.00 86.00 225 MET A N 1
ATOM 1717 C CA . MET A 1 225 ? 5.466 41.532 -8.421 1.00 86.00 225 MET A CA 1
ATOM 1718 C C . MET A 1 225 ? 4.202 41.058 -7.700 1.00 86.00 225 MET A C 1
ATOM 1720 O O . MET A 1 225 ? 3.200 40.804 -8.366 1.00 86.00 225 MET A O 1
ATOM 1724 N N . GLU A 1 226 ? 4.194 40.998 -6.366 1.00 80.94 226 GLU A N 1
ATOM 1725 C CA . GLU A 1 226 ? 2.983 40.665 -5.607 1.00 80.94 226 GLU A CA 1
ATOM 1726 C C . GLU A 1 226 ? 1.981 41.818 -5.655 1.00 80.94 226 GLU A C 1
ATOM 1728 O O . GLU A 1 226 ? 0.794 41.598 -5.898 1.00 80.94 226 GLU A O 1
ATOM 1733 N N . LEU A 1 227 ? 2.455 43.061 -5.528 1.00 79.12 227 LEU A N 1
ATOM 1734 C CA . LEU A 1 227 ? 1.612 44.245 -5.692 1.00 79.12 227 LEU A CA 1
ATOM 1735 C C . LEU A 1 227 ? 1.089 44.375 -7.130 1.00 79.12 227 LEU A C 1
ATOM 1737 O O . LEU A 1 227 ? -0.082 44.698 -7.336 1.00 79.12 227 LEU A O 1
ATOM 1741 N N . VAL A 1 228 ? 1.930 44.095 -8.133 1.00 84.69 228 VAL A N 1
ATOM 1742 C CA . VAL A 1 228 ? 1.499 44.044 -9.541 1.00 84.69 228 VAL A CA 1
ATOM 1743 C C . VAL A 1 228 ? 0.411 42.981 -9.722 1.00 84.69 228 VAL A C 1
ATOM 1745 O O . VAL A 1 228 ? -0.624 43.268 -10.319 1.00 84.69 228 VAL A O 1
ATOM 1748 N N . ALA A 1 229 ? 0.579 41.785 -9.152 1.00 82.81 229 ALA A N 1
ATOM 1749 C CA . ALA A 1 229 ? -0.421 40.719 -9.224 1.00 82.81 229 ALA A CA 1
ATOM 1750 C C . ALA A 1 229 ? -1.744 41.090 -8.542 1.00 82.81 229 ALA A C 1
ATOM 1752 O O . ALA A 1 229 ? -2.809 40.767 -9.066 1.00 82.81 229 ALA A O 1
ATOM 1753 N N . GLN A 1 230 ? -1.695 41.801 -7.413 1.00 79.25 230 GLN A N 1
ATOM 1754 C CA . GLN A 1 230 ? -2.890 42.312 -6.735 1.00 79.25 230 GLN A CA 1
ATOM 1755 C C . GLN A 1 230 ? -3.658 43.309 -7.611 1.00 79.25 230 GLN A C 1
ATOM 1757 O O . GLN A 1 230 ? -4.881 43.218 -7.707 1.00 79.25 230 GLN A O 1
ATOM 1762 N N . ARG A 1 231 ? -2.961 44.229 -8.293 1.00 82.50 231 ARG A N 1
ATOM 1763 C CA . ARG A 1 231 ? -3.592 45.198 -9.209 1.00 82.50 231 ARG A CA 1
ATOM 1764 C C . ARG A 1 231 ? -4.189 44.527 -10.439 1.00 82.50 231 ARG A C 1
ATOM 1766 O O . ARG A 1 231 ? -5.333 44.810 -10.788 1.00 82.50 231 ARG A O 1
ATOM 1773 N N . VAL A 1 232 ? -3.447 43.596 -11.044 1.00 86.31 232 VAL A N 1
ATOM 1774 C CA . VAL A 1 232 ? -3.953 42.746 -12.131 1.00 86.31 232 VAL A CA 1
ATOM 1775 C C . VAL A 1 232 ? -5.210 42.012 -11.665 1.00 86.31 232 VAL A C 1
ATOM 1777 O O . VAL A 1 232 ? -6.224 42.025 -12.354 1.00 86.31 232 VAL A O 1
ATOM 1780 N N . GLY A 1 233 ? -5.177 41.433 -10.468 1.00 80.25 233 GLY A N 1
ATOM 1781 C CA . GLY A 1 233 ? -6.306 40.748 -9.858 1.00 80.25 233 GLY A CA 1
ATOM 1782 C C . GLY A 1 233 ? -7.557 41.604 -9.707 1.00 80.25 233 GLY A C 1
ATOM 1783 O O . GLY A 1 233 ? -8.613 41.249 -10.224 1.00 80.25 233 GLY A O 1
ATOM 1784 N N . ALA A 1 234 ? -7.408 42.775 -9.089 1.00 80.56 234 ALA A N 1
ATOM 1785 C CA . ALA A 1 234 ? -8.498 43.726 -8.899 1.00 80.56 234 ALA A CA 1
ATOM 1786 C C . ALA A 1 234 ? -9.127 44.174 -10.230 1.00 80.56 234 ALA A C 1
ATOM 1788 O O . ALA A 1 234 ? -10.338 44.373 -10.317 1.00 80.56 234 ALA A O 1
ATOM 1789 N N . GLU A 1 235 ? -8.327 44.320 -11.288 1.00 85.56 235 GLU A N 1
ATOM 1790 C CA . GLU A 1 235 ? -8.854 44.636 -12.614 1.00 85.56 235 GLU A CA 1
ATOM 1791 C C . GLU A 1 235 ? -9.627 43.458 -13.221 1.00 85.56 235 GLU A C 1
ATOM 1793 O O . GLU A 1 235 ? -10.710 43.646 -13.778 1.00 85.56 235 GLU A O 1
ATOM 1798 N N . PHE A 1 236 ? -9.136 42.227 -13.065 1.00 86.50 236 PHE A N 1
ATOM 1799 C CA . PHE A 1 236 ? -9.887 41.043 -13.478 1.00 86.50 236 PHE A CA 1
ATOM 1800 C C . PHE A 1 236 ? -11.194 40.887 -12.693 1.00 86.50 236 PHE A C 1
ATOM 1802 O O . PHE A 1 236 ? -12.187 40.467 -13.284 1.00 86.50 236 PHE A O 1
ATOM 1809 N N . ASP A 1 237 ? -11.246 41.269 -11.415 1.00 78.62 237 ASP A N 1
ATOM 1810 C CA . ASP A 1 237 ? -12.486 41.288 -10.623 1.00 78.62 237 ASP A CA 1
ATOM 1811 C C . ASP A 1 237 ? -13.525 42.235 -11.219 1.00 78.62 237 ASP A C 1
ATOM 1813 O O . ASP A 1 237 ? -14.678 41.844 -11.412 1.00 78.62 237 ASP A O 1
ATOM 1817 N N . ARG A 1 238 ? -13.116 43.448 -11.612 1.00 82.50 238 ARG A N 1
ATOM 1818 C CA . ARG A 1 238 ? -13.995 44.399 -12.318 1.00 82.50 238 ARG A CA 1
ATOM 1819 C C . ARG A 1 238 ? -14.453 43.863 -13.672 1.00 82.50 238 ARG A C 1
ATOM 1821 O O . ARG A 1 238 ? -15.625 43.990 -14.035 1.00 82.50 238 ARG A O 1
ATOM 1828 N N . LEU A 1 239 ? -13.546 43.249 -14.432 1.00 83.31 239 LEU A N 1
ATOM 1829 C CA . LEU A 1 239 ? -13.871 42.662 -15.733 1.00 83.31 239 LEU A CA 1
ATOM 1830 C C . LEU A 1 239 ? -14.851 41.488 -15.601 1.00 83.31 239 LEU A C 1
ATOM 1832 O O . LEU A 1 239 ? -15.737 41.356 -16.441 1.00 83.31 239 LEU A O 1
ATOM 1836 N N . ARG A 1 240 ? -14.752 40.671 -14.547 1.00 86.19 240 ARG A N 1
ATOM 1837 C CA . ARG A 1 240 ? -15.729 39.603 -14.277 1.00 86.19 240 ARG A CA 1
ATOM 1838 C C . ARG A 1 240 ? -17.062 40.154 -13.779 1.00 86.19 240 ARG A C 1
ATOM 1840 O O . ARG A 1 240 ? -18.100 39.715 -14.259 1.00 86.19 240 ARG A O 1
ATOM 1847 N N . ALA A 1 241 ? -17.052 41.157 -12.898 1.00 75.00 241 ALA A N 1
ATOM 1848 C CA . ALA A 1 241 ? -18.272 41.812 -12.415 1.00 75.00 241 ALA A CA 1
ATOM 1849 C C . ALA A 1 241 ? -19.078 42.478 -13.546 1.00 75.00 241 ALA A C 1
ATOM 1851 O O . ALA A 1 241 ? -20.303 42.508 -13.502 1.00 75.00 241 ALA A O 1
ATOM 1852 N N . SER A 1 242 ? -18.399 42.971 -14.587 1.00 83.56 242 SER A N 1
ATOM 1853 C CA . SER A 1 242 ? -19.034 43.501 -15.804 1.00 83.56 242 SER A CA 1
ATOM 1854 C C . SER A 1 242 ? -19.405 42.433 -16.844 1.00 83.56 242 SER A C 1
ATOM 1856 O O . SER A 1 242 ? -19.925 42.778 -17.902 1.00 83.56 242 SER A O 1
ATOM 1858 N N . GLY A 1 243 ? -19.118 41.151 -16.588 1.00 79.75 243 GLY A N 1
ATOM 1859 C CA . GLY A 1 243 ? -19.349 40.049 -17.530 1.00 79.75 243 GLY A CA 1
ATOM 1860 C C . GLY A 1 243 ? -18.391 40.014 -18.729 1.00 79.75 243 GLY A C 1
ATOM 1861 O O . GLY A 1 243 ? -18.596 39.238 -19.657 1.00 79.75 243 GLY A O 1
ATOM 1862 N N . SER A 1 244 ? -17.332 40.830 -18.729 1.00 76.62 244 SER A N 1
ATOM 1863 C CA . SER A 1 244 ? -16.384 40.963 -19.847 1.00 76.62 244 SER A CA 1
ATOM 1864 C C . SER A 1 244 ? -15.400 39.791 -19.976 1.00 76.62 244 SER A C 1
ATOM 1866 O O . SER A 1 244 ? -14.721 39.657 -20.999 1.00 76.62 244 SER A O 1
ATOM 1868 N N . THR A 1 245 ? -15.260 38.970 -18.934 1.00 83.19 245 THR A N 1
ATOM 1869 C CA . THR A 1 245 ? -14.433 37.756 -18.925 1.00 83.19 245 THR A CA 1
ATOM 1870 C C . THR A 1 245 ? -14.895 36.798 -17.826 1.00 83.19 245 THR A C 1
ATOM 1872 O O . THR A 1 245 ? -15.519 37.229 -16.861 1.00 83.19 245 THR A O 1
ATOM 1875 N N . THR A 1 246 ? -14.558 35.516 -17.945 1.00 77.31 246 THR A N 1
ATOM 1876 C CA . THR A 1 246 ? -14.663 34.510 -16.869 1.00 77.31 246 THR A CA 1
ATOM 1877 C C . THR A 1 246 ? -13.293 34.068 -16.344 1.00 77.31 246 THR A C 1
ATOM 1879 O O . THR A 1 246 ? -13.219 33.383 -15.332 1.00 77.31 246 THR A O 1
ATOM 1882 N N . GLN A 1 247 ? -12.214 34.491 -17.010 1.00 82.75 247 GLN A N 1
ATOM 1883 C CA . GLN A 1 247 ? -10.826 34.132 -16.718 1.00 82.75 247 GLN A CA 1
ATOM 1884 C C . GLN A 1 247 ? -10.383 34.579 -15.317 1.00 82.75 247 GLN A C 1
ATOM 1886 O O . GLN A 1 247 ? -10.595 35.741 -14.947 1.00 82.75 247 GLN A O 1
ATOM 1891 N N . VAL A 1 248 ? -9.682 33.698 -14.590 1.00 80.19 248 VAL A N 1
ATOM 1892 C CA . VAL A 1 248 ? -9.075 34.016 -13.291 1.00 80.19 248 VAL A CA 1
ATOM 1893 C C . VAL A 1 248 ? -7.547 33.848 -13.284 1.00 80.19 248 VAL A C 1
ATOM 1895 O O . VAL A 1 248 ? -7.055 32.723 -13.195 1.00 80.19 248 VAL A O 1
ATOM 1898 N N . PRO A 1 249 ? -6.778 34.956 -13.299 1.00 82.50 249 PRO A N 1
ATOM 1899 C CA . PRO A 1 249 ? -5.334 34.919 -13.080 1.00 82.50 249 PRO A CA 1
ATOM 1900 C C . PRO A 1 249 ? -4.936 34.369 -11.708 1.00 82.50 249 PRO A C 1
ATOM 1902 O O . PRO A 1 249 ? -5.592 34.633 -10.701 1.00 82.50 249 PRO A O 1
ATOM 1905 N N . VAL A 1 250 ? -3.811 33.655 -11.662 1.00 78.88 250 VAL A N 1
ATOM 1906 C CA . VAL A 1 250 ? -3.251 33.062 -10.436 1.00 78.88 250 VAL A CA 1
ATOM 1907 C C . VAL A 1 250 ? -1.755 33.328 -10.359 1.00 78.88 250 VAL A C 1
ATOM 1909 O O . VAL A 1 250 ? -1.074 33.263 -11.380 1.00 78.88 250 VAL A O 1
ATOM 1912 N N . PHE A 1 251 ? -1.222 33.603 -9.168 1.00 76.56 251 PHE A N 1
ATOM 1913 C CA . PHE A 1 251 ? 0.220 33.764 -8.980 1.00 76.56 251 PHE A CA 1
ATOM 1914 C C . PHE A 1 251 ? 0.783 32.876 -7.864 1.00 76.56 251 PHE A C 1
ATOM 1916 O O . PHE A 1 251 ? 0.060 32.425 -6.975 1.00 76.56 251 PHE A O 1
ATOM 1923 N N . TYR A 1 252 ? 2.091 32.645 -7.932 1.00 74.00 252 TYR A N 1
ATOM 1924 C CA . TYR A 1 252 ? 2.903 31.838 -7.027 1.00 74.00 252 TYR A CA 1
ATOM 1925 C C . TYR A 1 252 ? 4.115 32.670 -6.584 1.00 74.00 252 TYR A C 1
ATOM 1927 O O . TYR A 1 252 ? 4.681 33.390 -7.404 1.00 74.00 252 TYR A O 1
ATOM 1935 N N . SER A 1 253 ? 4.518 32.580 -5.312 1.00 68.12 253 SER A N 1
ATOM 1936 C CA . SER A 1 253 ? 5.665 33.319 -4.751 1.00 68.12 253 SER A CA 1
ATOM 1937 C C . SER A 1 253 ? 6.417 32.473 -3.709 1.00 68.12 253 SER A C 1
ATOM 1939 O O . SER A 1 253 ? 5.801 31.752 -2.918 1.00 68.12 253 SER A O 1
ATOM 1941 N N . SER A 1 254 ? 7.754 32.533 -3.705 1.00 62.53 254 SER A N 1
ATOM 1942 C CA . SER A 1 254 ? 8.646 31.800 -2.789 1.00 62.53 254 SER A CA 1
ATOM 1943 C C . SER A 1 254 ? 9.860 32.659 -2.391 1.00 62.53 254 SER A C 1
ATOM 1945 O O . SER A 1 254 ? 10.609 33.050 -3.278 1.00 62.53 254 SER A O 1
ATOM 1947 N N . ARG A 1 255 ? 10.095 32.908 -1.083 1.00 55.28 255 ARG A N 1
ATOM 1948 C CA . ARG A 1 255 ? 11.234 33.686 -0.515 1.00 55.28 255 ARG A CA 1
ATOM 1949 C C . ARG A 1 255 ? 11.859 32.998 0.731 1.00 55.28 255 ARG A C 1
ATOM 1951 O O . ARG A 1 255 ? 11.130 32.345 1.474 1.00 55.28 255 ARG A O 1
ATOM 1958 N N . GLY A 1 256 ? 13.166 33.177 0.999 1.00 48.44 256 GLY A N 1
ATOM 1959 C CA . GLY A 1 256 ? 13.880 32.830 2.269 1.00 48.44 256 GLY A CA 1
ATOM 1960 C C . GLY A 1 256 ? 14.673 34.049 2.812 1.00 48.44 256 GLY A C 1
ATOM 1961 O O . GLY A 1 256 ? 14.819 34.995 2.049 1.00 48.44 256 GLY A O 1
ATOM 1962 N N . TYR A 1 257 ? 15.200 34.195 4.049 1.00 36.50 257 TYR A N 1
ATOM 1963 C CA . TYR A 1 257 ? 15.411 33.331 5.235 1.00 36.50 257 TYR A CA 1
ATOM 1964 C C . TYR A 1 257 ? 15.086 34.048 6.589 1.00 36.50 257 TYR A C 1
ATOM 1966 O O . TYR A 1 257 ? 15.560 33.590 7.623 1.00 36.50 257 TYR A O 1
ATOM 1974 N N . ASP A 1 258 ? 14.308 35.141 6.662 1.00 39.28 258 ASP A N 1
ATOM 1975 C CA . ASP A 1 258 ? 14.100 35.865 7.947 1.00 39.28 258 ASP A CA 1
ATOM 1976 C C . ASP A 1 258 ? 12.693 36.430 8.253 1.00 39.28 258 ASP A C 1
ATOM 1978 O O . ASP A 1 258 ? 12.555 37.303 9.105 1.00 39.28 258 ASP A O 1
ATOM 1982 N N . GLY A 1 259 ? 11.617 35.834 7.726 1.00 38.19 259 GLY A N 1
ATOM 1983 C CA . GLY A 1 259 ? 10.319 35.883 8.426 1.00 38.19 259 GLY A CA 1
ATOM 1984 C C . GLY A 1 259 ? 9.074 36.077 7.560 1.00 38.19 259 GLY A C 1
ATOM 1985 O O . GLY A 1 259 ? 8.868 37.146 7.008 1.00 38.19 259 GLY A O 1
ATOM 1986 N N . SER A 1 260 ? 8.210 35.046 7.571 1.00 29.69 260 SER A N 1
ATOM 1987 C CA . SER A 1 260 ? 6.761 35.010 7.229 1.00 29.69 260 SER A CA 1
ATOM 1988 C C . SER A 1 260 ? 6.301 35.555 5.853 1.00 29.69 260 SER A C 1
ATOM 1990 O O . SER A 1 260 ? 6.597 36.687 5.516 1.00 29.69 260 SER A O 1
ATOM 1992 N N . LEU A 1 261 ? 5.481 34.885 5.020 1.00 31.75 261 LEU A N 1
ATOM 1993 C CA . LEU A 1 261 ? 4.705 33.633 5.115 1.00 31.75 261 LEU A CA 1
ATOM 1994 C C . LEU A 1 261 ? 4.394 33.067 3.689 1.00 31.75 261 LEU A C 1
ATOM 1996 O O . LEU A 1 261 ? 4.329 33.797 2.710 1.00 31.75 261 LEU A O 1
ATOM 2000 N N . ARG A 1 262 ? 4.206 31.738 3.641 1.00 39.69 262 ARG A N 1
ATOM 2001 C CA . ARG A 1 262 ? 3.692 30.763 2.633 1.00 39.69 262 ARG A CA 1
ATOM 2002 C C . ARG A 1 262 ? 2.850 31.227 1.405 1.00 39.69 262 ARG A C 1
ATOM 2004 O O . ARG A 1 262 ? 1.849 31.895 1.595 1.00 39.69 262 ARG A O 1
ATOM 2011 N N . SER A 1 263 ? 3.042 30.579 0.231 1.00 31.28 263 SER A N 1
ATOM 2012 C CA . SER A 1 263 ? 2.004 29.806 -0.526 1.00 31.28 263 SER A CA 1
ATOM 2013 C C . SER A 1 263 ? 2.534 29.035 -1.779 1.00 31.28 263 SER A C 1
ATOM 2015 O O . SER A 1 263 ? 3.230 29.602 -2.605 1.00 31.28 263 SER A O 1
ATOM 2017 N N . ASN A 1 264 ? 2.208 27.734 -1.927 1.00 34.00 264 ASN A N 1
ATOM 2018 C CA . ASN A 1 264 ? 2.051 26.989 -3.204 1.00 34.00 264 ASN A CA 1
ATOM 2019 C C . ASN A 1 264 ? 0.627 26.473 -3.054 1.00 34.00 264 ASN A C 1
ATOM 2021 O O . ASN A 1 264 ? 0.412 25.343 -2.625 1.00 34.00 264 ASN A O 1
ATOM 2025 N N . GLN A 1 265 ? -0.325 27.381 -3.185 1.00 31.17 265 GLN A N 1
ATOM 2026 C CA . GLN A 1 265 ? -1.577 27.212 -3.906 1.00 31.17 265 GLN A CA 1
ATOM 2027 C C . GLN A 1 265 ? -2.438 28.442 -3.611 1.00 31.17 265 GLN A C 1
ATOM 2029 O O . GLN A 1 265 ? -2.726 28.724 -2.451 1.00 31.17 265 GLN A O 1
ATOM 2034 N N . LEU A 1 266 ? -2.832 29.119 -4.695 1.00 38.56 266 LEU A N 1
ATOM 2035 C CA . LEU A 1 266 ? -4.047 29.922 -4.869 1.00 38.56 266 LEU A CA 1
ATOM 2036 C C . LEU A 1 266 ? -4.431 30.831 -3.688 1.00 38.56 266 LEU A C 1
ATOM 2038 O O . LEU A 1 266 ? -5.097 30.391 -2.757 1.00 38.56 266 LEU A O 1
ATOM 2042 N N . ALA A 1 267 ? -4.135 32.128 -3.788 1.00 33.19 267 ALA A N 1
ATOM 2043 C CA . ALA A 1 267 ? -5.018 33.123 -3.184 1.00 33.19 267 ALA A CA 1
ATOM 2044 C C . ALA A 1 267 ? -6.104 33.474 -4.224 1.00 33.19 267 ALA A C 1
ATOM 2046 O O . ALA A 1 267 ? -5.759 34.059 -5.254 1.00 33.19 267 ALA A O 1
ATOM 2047 N N . PRO A 1 268 ? -7.393 33.125 -4.034 1.00 37.12 268 PRO A N 1
ATOM 2048 C CA . PRO A 1 268 ? -8.452 33.936 -4.618 1.00 37.12 268 PRO A CA 1
ATOM 2049 C C . PRO A 1 268 ? -8.345 35.342 -4.021 1.00 37.12 268 PRO A C 1
ATOM 2051 O O . PRO A 1 268 ? -7.951 35.498 -2.863 1.00 37.12 268 PRO A O 1
ATOM 2054 N N . TRP A 1 269 ? -8.626 36.361 -4.831 1.00 42.06 269 TRP A N 1
ATOM 2055 C CA . TRP A 1 269 ? -8.543 37.756 -4.415 1.00 42.06 269 TRP A CA 1
ATOM 2056 C C . TRP A 1 269 ? -9.317 37.955 -3.120 1.00 42.06 269 TRP A C 1
ATOM 2058 O O . TRP A 1 269 ? -10.526 37.738 -3.066 1.00 42.06 269 TRP A O 1
ATOM 2068 N N . ALA A 1 270 ? -8.601 38.308 -2.056 1.00 32.06 270 ALA A N 1
ATOM 2069 C CA . ALA A 1 270 ? -9.230 38.635 -0.797 1.00 32.06 270 ALA A CA 1
ATOM 2070 C C . ALA A 1 270 ? -10.027 39.929 -0.996 1.00 32.06 270 ALA A C 1
ATOM 2072 O O . ALA A 1 270 ? -9.479 41.029 -0.936 1.00 32.06 270 ALA A O 1
ATOM 2073 N N . THR A 1 271 ? -11.334 39.804 -1.223 1.00 28.94 271 THR A N 1
ATOM 2074 C CA . THR A 1 271 ? -12.269 40.853 -0.815 1.00 28.94 271 THR A CA 1
ATOM 2075 C C . THR A 1 271 ? -12.110 40.992 0.702 1.00 28.94 271 THR A C 1
ATOM 2077 O O . THR A 1 271 ? -12.045 39.961 1.378 1.00 28.94 271 THR A O 1
ATOM 2080 N N . PRO A 1 272 ? -12.018 42.202 1.283 1.00 30.81 272 PRO A N 1
ATOM 2081 C CA . PRO A 1 272 ? -12.052 42.341 2.733 1.00 30.81 272 PRO A CA 1
ATOM 2082 C C . PRO A 1 272 ? -13.318 41.651 3.245 1.00 30.81 272 PRO A C 1
ATOM 2084 O O . PRO A 1 272 ? -14.424 42.053 2.885 1.00 30.81 272 PRO A O 1
ATOM 2087 N N . ALA A 1 273 ? -13.149 40.575 4.017 1.00 34.84 273 ALA A N 1
ATOM 2088 C CA . ALA A 1 273 ? -14.263 39.838 4.587 1.00 34.84 273 ALA A CA 1
ATOM 2089 C C . ALA A 1 273 ? -15.136 40.807 5.392 1.00 34.84 273 ALA A C 1
ATOM 2091 O O . ALA A 1 273 ? -14.638 41.531 6.261 1.00 34.84 273 ALA A O 1
ATOM 2092 N N . ALA A 1 274 ? -16.439 40.812 5.107 1.00 30.17 274 ALA A N 1
ATOM 2093 C CA . ALA A 1 274 ? -17.410 41.351 6.040 1.00 30.17 274 ALA A CA 1
ATOM 2094 C C . ALA A 1 274 ? -17.211 40.623 7.378 1.00 30.17 274 ALA A C 1
ATOM 2096 O O . ALA A 1 274 ? -17.167 39.395 7.437 1.00 30.17 274 ALA A O 1
ATOM 2097 N N . ALA A 1 275 ? -16.997 41.394 8.440 1.00 35.66 275 ALA A N 1
ATOM 2098 C CA . ALA A 1 275 ? -16.672 40.876 9.755 1.00 35.66 275 ALA A CA 1
ATOM 2099 C C . ALA A 1 275 ? -17.830 40.033 10.327 1.00 35.66 275 ALA A C 1
ATOM 2101 O O . ALA A 1 275 ? -18.843 40.581 10.751 1.00 35.66 275 ALA A O 1
ATOM 2102 N N . ALA A 1 276 ? -17.635 38.714 10.399 1.00 35.34 276 ALA A N 1
ATOM 2103 C CA . ALA A 1 276 ? -18.292 37.812 11.347 1.00 35.34 276 ALA A CA 1
ATOM 2104 C C . ALA A 1 276 ? -17.227 37.266 12.332 1.00 35.34 276 ALA A C 1
ATOM 2106 O O . ALA A 1 276 ? -16.034 37.267 12.015 1.00 35.34 276 ALA A O 1
ATOM 2107 N N . PRO A 1 277 ? -17.588 36.933 13.584 1.00 43.97 277 PRO A N 1
ATOM 2108 C CA . PRO A 1 277 ? -16.765 37.283 14.738 1.00 43.97 277 PRO A CA 1
ATOM 2109 C C . PRO A 1 277 ? -15.643 36.275 15.030 1.00 43.97 277 PRO A C 1
ATOM 2111 O O . PRO A 1 277 ? -15.877 35.156 15.474 1.00 43.97 277 PRO A O 1
ATOM 2114 N N . ALA A 1 278 ? -14.393 36.737 14.951 1.00 50.03 278 ALA A N 1
ATOM 2115 C CA . ALA A 1 278 ? -13.168 36.022 15.346 1.00 50.03 278 ALA A CA 1
ATOM 2116 C C . ALA A 1 278 ? -13.118 35.517 16.819 1.00 50.03 278 ALA A C 1
ATOM 2118 O O . ALA A 1 278 ? -12.107 34.951 17.249 1.00 50.03 278 ALA A O 1
ATOM 2119 N N . ALA A 1 279 ? -14.161 35.758 17.620 1.00 45.75 279 ALA A N 1
ATOM 2120 C CA . ALA A 1 279 ? -14.254 35.366 19.025 1.00 45.75 279 ALA A CA 1
ATOM 2121 C C . ALA A 1 279 ? -14.620 33.878 19.208 1.00 45.75 279 ALA A C 1
ATOM 2123 O O . ALA A 1 279 ? -14.009 33.213 20.050 1.00 45.75 279 ALA A O 1
ATOM 2124 N N . ASP A 1 280 ? -15.526 33.337 18.384 1.00 59.50 280 ASP A N 1
ATOM 2125 C CA . ASP A 1 280 ? -16.010 31.952 18.515 1.00 59.50 280 ASP A CA 1
ATOM 2126 C C . ASP A 1 280 ? -14.975 30.927 18.018 1.00 59.50 280 ASP A C 1
ATOM 2128 O O . ASP A 1 280 ? -14.770 29.889 18.655 1.00 59.50 280 ASP A O 1
ATOM 2132 N N . GLU A 1 281 ? -14.212 31.257 16.961 1.00 66.06 281 GLU A N 1
ATOM 2133 C CA . GLU A 1 281 ? -13.147 30.388 16.418 1.00 66.06 281 GLU A CA 1
ATOM 2134 C C . GLU A 1 281 ? -12.061 30.155 17.478 1.00 66.06 281 GLU A C 1
ATOM 2136 O O . GLU A 1 281 ? -11.605 29.036 17.723 1.00 66.06 281 GLU A O 1
ATOM 2141 N N . ARG A 1 282 ? -11.668 31.230 18.172 1.00 67.88 282 ARG A N 1
ATOM 2142 C CA . ARG A 1 282 ? -10.646 31.181 19.222 1.00 67.88 282 ARG A CA 1
ATOM 2143 C C . ARG A 1 282 ? -11.098 30.328 20.403 1.00 67.88 282 ARG A C 1
ATOM 2145 O O . ARG A 1 282 ? -10.295 29.561 20.936 1.00 67.88 282 ARG A O 1
ATOM 2152 N N . GLN A 1 283 ? -12.360 30.453 20.810 1.00 69.12 283 GLN A N 1
ATOM 2153 C CA . GLN A 1 283 ? -12.902 29.688 21.928 1.00 69.12 283 GLN A CA 1
ATOM 2154 C C . GLN A 1 283 ? -12.983 28.193 21.593 1.00 69.12 283 GLN A C 1
ATOM 2156 O O . GLN A 1 283 ? -12.627 27.358 22.428 1.00 69.12 283 GLN A O 1
ATOM 2161 N N . TYR A 1 284 ? -13.391 27.853 20.366 1.00 72.62 284 TYR A N 1
ATOM 2162 C CA . TYR A 1 284 ? -13.379 26.481 19.864 1.00 72.62 284 TYR A CA 1
ATOM 2163 C C . TYR A 1 284 ? -11.967 25.879 19.887 1.00 72.62 284 TYR A C 1
ATOM 2165 O O . TYR A 1 284 ? -11.759 24.857 20.543 1.00 72.62 284 TYR A O 1
ATOM 2173 N N . VAL A 1 285 ? -10.978 26.546 19.279 1.00 71.62 285 VAL A N 1
ATOM 2174 C CA . VAL A 1 285 ? -9.594 26.038 19.216 1.00 71.62 285 VAL A CA 1
ATOM 2175 C C . VAL A 1 285 ? -8.987 25.868 20.616 1.00 71.62 285 VAL A C 1
ATOM 2177 O O . VAL A 1 285 ? -8.307 24.879 20.885 1.00 71.62 285 VAL A O 1
ATOM 2180 N N . GLN A 1 286 ? -9.274 26.780 21.551 1.00 74.88 286 GLN A N 1
ATOM 2181 C CA . GLN A 1 286 ? -8.825 26.663 22.946 1.00 74.88 286 GLN A CA 1
ATOM 2182 C C . GLN A 1 286 ? -9.491 25.511 23.710 1.00 74.88 286 GLN A C 1
ATOM 2184 O O . GLN A 1 286 ? -8.862 24.910 24.585 1.00 74.88 286 GLN A O 1
ATOM 2189 N N . ARG A 1 287 ? -10.767 25.209 23.439 1.00 72.00 287 ARG A N 1
ATOM 2190 C CA . ARG A 1 287 ? -11.436 24.029 24.012 1.00 72.00 287 ARG A CA 1
ATOM 2191 C C . ARG A 1 287 ? -10.830 22.748 23.451 1.00 72.00 287 ARG A C 1
ATOM 2193 O O . ARG A 1 287 ? -10.438 21.896 24.241 1.00 72.00 287 ARG A O 1
ATOM 2200 N N . LEU A 1 288 ? -10.686 22.661 22.128 1.00 71.25 288 LEU A N 1
ATOM 2201 C CA . LEU A 1 288 ? -10.109 21.499 21.455 1.00 71.25 288 LEU A CA 1
ATOM 2202 C C . LEU A 1 288 ? -8.695 21.195 21.971 1.00 71.25 288 LEU A C 1
ATOM 2204 O O . LEU A 1 288 ? -8.429 20.064 22.363 1.00 71.25 288 LEU A O 1
ATOM 2208 N N . ALA A 1 289 ? -7.822 22.204 22.062 1.00 74.06 289 ALA A N 1
ATOM 2209 C CA . ALA A 1 289 ? -6.466 22.033 22.587 1.00 74.06 289 ALA A CA 1
ATOM 2210 C C . ALA A 1 289 ? -6.450 21.441 24.008 1.00 74.06 289 ALA A C 1
ATOM 2212 O O . ALA A 1 289 ? -5.739 20.472 24.254 1.00 74.06 289 ALA A O 1
ATOM 2213 N N . ARG A 1 290 ? -7.284 21.961 24.921 1.00 71.31 290 ARG A N 1
ATOM 2214 C CA . ARG A 1 290 ? -7.374 21.451 26.301 1.00 71.31 290 ARG A CA 1
ATOM 2215 C C . ARG A 1 290 ? -7.877 20.011 26.366 1.00 71.31 290 ARG A C 1
ATOM 2217 O O . ARG A 1 290 ? -7.366 19.223 27.157 1.00 71.31 290 ARG A O 1
ATOM 2224 N N . THR A 1 291 ? -8.870 19.663 25.548 1.00 69.94 291 THR A N 1
ATOM 2225 C CA . THR A 1 291 ? -9.391 18.291 25.475 1.00 69.94 291 THR A CA 1
ATOM 2226 C C . THR A 1 291 ? -8.322 17.318 24.981 1.00 69.94 291 THR A C 1
ATOM 2228 O O . THR A 1 291 ? -8.136 16.269 25.594 1.00 69.94 291 THR A O 1
ATOM 2231 N N . LEU A 1 292 ? -7.589 17.680 23.924 1.00 68.56 292 LEU A N 1
ATOM 2232 C CA . LEU A 1 292 ? -6.510 16.854 23.374 1.00 68.56 292 LEU A CA 1
ATOM 2233 C C . LEU A 1 292 ? -5.352 16.689 24.358 1.00 68.56 292 LEU A C 1
ATOM 2235 O O . LEU A 1 292 ? -4.888 15.574 24.570 1.00 68.56 292 LEU A O 1
ATOM 2239 N N . GLU A 1 293 ? -4.932 17.767 25.021 1.00 68.62 293 GLU A N 1
ATOM 2240 C CA . GLU A 1 293 ? -3.902 17.704 26.062 1.00 68.62 293 GLU A CA 1
ATOM 2241 C C . GLU A 1 293 ? -4.331 16.788 27.215 1.00 68.62 293 GLU A C 1
ATOM 2243 O O . GLU A 1 293 ? -3.545 15.959 27.659 1.00 68.62 293 GLU A O 1
ATOM 2248 N N . SER A 1 294 ? -5.591 16.860 27.659 1.00 64.88 294 SER A N 1
ATOM 2249 C CA . SER A 1 294 ? -6.115 15.962 28.695 1.00 64.88 294 SER A CA 1
ATOM 2250 C C . SER A 1 294 ? -6.124 14.494 28.262 1.00 64.88 294 SER A C 1
ATOM 2252 O O . SER A 1 294 ? -5.795 13.628 29.072 1.00 64.88 294 SER A O 1
ATOM 2254 N N . ARG A 1 295 ? -6.507 14.203 27.013 1.00 64.75 295 ARG A N 1
ATOM 2255 C CA . ARG A 1 295 ? -6.535 12.839 26.463 1.00 64.75 295 ARG A CA 1
ATOM 2256 C C . ARG A 1 295 ? -5.124 12.257 26.380 1.00 64.75 295 ARG A C 1
ATOM 2258 O O . ARG A 1 295 ? -4.873 11.199 26.945 1.00 64.75 295 ARG A O 1
ATOM 2265 N N . LEU A 1 296 ? -4.190 13.003 25.789 1.00 64.56 296 LEU A N 1
ATOM 2266 C CA . LEU A 1 296 ? -2.788 12.600 25.649 1.00 64.56 296 LEU A CA 1
ATOM 2267 C C . LEU A 1 296 ? -2.085 12.462 27.009 1.00 64.56 296 LEU A C 1
ATOM 2269 O O . LEU A 1 296 ? -1.289 11.554 27.204 1.00 64.56 296 LEU A O 1
ATOM 2273 N N . VAL A 1 297 ? -2.392 13.320 27.988 1.00 56.34 297 VAL A N 1
ATOM 2274 C CA . VAL A 1 297 ? -1.852 13.199 29.354 1.00 56.34 297 VAL A CA 1
ATOM 2275 C C . VAL A 1 297 ? -2.452 12.004 30.098 1.00 56.34 297 VAL A C 1
ATOM 2277 O O . VAL A 1 297 ? -1.730 11.331 30.833 1.00 56.34 297 VAL A O 1
ATOM 2280 N N . GLY A 1 298 ? -3.742 11.704 29.916 1.00 49.84 298 GLY A N 1
ATOM 2281 C CA . GLY A 1 298 ? -4.363 10.475 30.427 1.00 49.84 298 GLY A CA 1
ATOM 2282 C C . GLY A 1 298 ? -3.709 9.222 29.843 1.00 49.84 298 GLY A C 1
ATOM 2283 O O . GLY A 1 298 ? -3.440 8.266 30.565 1.00 49.84 298 GLY A O 1
ATOM 2284 N N . GLU A 1 299 ? -3.326 9.284 28.571 1.00 50.34 299 GLU A N 1
ATOM 2285 C CA . GLU A 1 299 ? -2.498 8.277 27.915 1.00 50.34 299 GLU A CA 1
ATOM 2286 C C . GLU A 1 299 ? -1.022 8.304 28.352 1.00 50.34 299 GLU A C 1
ATOM 2288 O O . GLU A 1 299 ? -0.273 7.450 27.910 1.00 50.34 299 GLU A O 1
ATOM 2293 N N . VAL A 1 300 ? -0.542 9.197 29.223 1.00 42.28 300 VAL A N 1
ATOM 2294 C CA . VAL A 1 300 ? 0.886 9.268 29.633 1.00 42.28 300 VAL A CA 1
ATOM 2295 C C . VAL A 1 300 ? 1.082 9.171 31.158 1.00 42.28 300 VAL A C 1
ATOM 2297 O O . VAL A 1 300 ? 2.173 8.848 31.627 1.00 42.28 300 VAL A O 1
ATOM 2300 N N . ARG A 1 301 ? 0.036 9.359 31.973 1.00 36.69 301 ARG A N 1
ATOM 2301 C CA . ARG A 1 301 ? 0.106 9.295 33.445 1.00 36.69 301 ARG A CA 1
ATOM 2302 C C . ARG A 1 301 ? 0.324 7.872 33.987 1.00 36.69 301 ARG A C 1
ATOM 2304 O O . ARG A 1 301 ? -0.603 7.234 34.468 1.00 36.69 301 ARG A O 1
ATOM 2311 N N . VAL A 1 302 ? 1.580 7.433 34.008 1.00 36.47 302 VAL A N 1
ATOM 2312 C CA . VAL A 1 302 ? 2.116 6.566 35.080 1.00 36.47 302 VAL A CA 1
ATOM 2313 C C . VAL A 1 302 ? 3.383 7.160 35.723 1.00 36.47 302 VAL A C 1
ATOM 2315 O O . VAL A 1 302 ? 3.757 6.767 36.820 1.00 36.47 302 VAL A O 1
ATOM 2318 N N . SER A 1 303 ? 4.003 8.195 35.146 1.00 35.59 303 SER A N 1
ATOM 2319 C CA . SER A 1 303 ? 5.099 8.927 35.799 1.00 35.59 303 SER A CA 1
ATOM 2320 C C . SER A 1 303 ? 4.588 10.213 36.457 1.00 35.59 303 SER A C 1
ATOM 2322 O O . SER A 1 303 ? 4.094 11.111 35.776 1.00 35.59 303 SER A O 1
ATOM 2324 N N . GLY A 1 304 ? 4.708 10.307 37.783 1.00 33.19 304 GLY A N 1
ATOM 2325 C CA . GLY A 1 304 ? 4.207 11.388 38.646 1.00 33.19 304 GLY A CA 1
ATOM 2326 C C . GLY A 1 304 ? 4.838 12.781 38.481 1.00 33.19 304 GLY A C 1
ATOM 2327 O O . GLY A 1 304 ? 5.077 13.459 39.475 1.00 33.19 304 GLY A O 1
ATOM 2328 N N . MET A 1 305 ? 5.074 13.256 37.259 1.00 32.69 305 MET A N 1
ATOM 2329 C CA . MET A 1 305 ? 5.433 14.649 36.976 1.00 32.69 305 MET A CA 1
ATOM 2330 C C . MET A 1 305 ? 4.642 15.152 35.767 1.00 32.69 305 MET A C 1
ATOM 2332 O O . MET A 1 305 ? 4.617 14.509 34.722 1.00 32.69 305 MET A O 1
ATOM 2336 N N . GLY A 1 306 ? 3.968 16.297 35.918 1.00 35.44 306 GLY A N 1
ATOM 2337 C CA . GLY A 1 306 ? 3.217 16.939 34.836 1.00 35.44 306 GLY A CA 1
ATOM 2338 C C . GLY A 1 306 ? 4.161 17.381 33.711 1.00 35.44 306 GLY A C 1
ATOM 2339 O O . GLY A 1 306 ? 4.991 18.255 33.966 1.00 35.44 306 GLY A O 1
ATOM 2340 N N . PRO A 1 307 ? 4.076 16.815 32.493 1.00 40.38 307 PRO A N 1
ATOM 2341 C CA . PRO A 1 307 ? 5.039 17.122 31.449 1.00 40.38 307 PRO A CA 1
ATOM 2342 C C . PRO A 1 307 ? 4.613 18.334 30.611 1.00 40.38 307 PRO A C 1
ATOM 2344 O O . PRO A 1 307 ? 3.428 18.601 30.405 1.00 40.38 307 PRO A O 1
ATOM 2347 N N . SER A 1 308 ? 5.605 19.062 30.094 1.00 46.59 308 SER A N 1
ATOM 2348 C CA . SER A 1 308 ? 5.438 20.017 28.994 1.00 46.59 308 SER A CA 1
ATOM 2349 C C . SER A 1 308 ? 5.228 19.277 27.661 1.00 46.59 308 SER A C 1
ATOM 2351 O O . SER A 1 308 ? 5.528 18.091 27.547 1.00 46.59 308 SER A O 1
ATOM 2353 N N . PHE A 1 309 ? 4.740 19.963 26.621 1.00 41.84 309 PHE A N 1
ATOM 2354 C CA . PHE A 1 309 ? 4.542 19.375 25.283 1.00 41.84 309 PHE A CA 1
ATOM 2355 C C . PHE A 1 309 ? 5.818 18.745 24.705 1.00 41.84 309 PHE A C 1
ATOM 2357 O O . PHE A 1 309 ? 5.750 17.630 24.208 1.00 41.84 309 PHE A O 1
ATOM 2364 N N . ASP A 1 310 ? 6.981 19.384 24.870 1.00 48.38 310 ASP A N 1
ATOM 2365 C CA . ASP A 1 310 ? 8.269 18.813 24.447 1.00 48.38 310 ASP A CA 1
ATOM 2366 C C . ASP A 1 310 ? 8.563 17.485 25.157 1.00 48.38 310 ASP A C 1
ATOM 2368 O O . ASP A 1 310 ? 9.207 16.602 24.599 1.00 48.38 310 ASP A O 1
ATOM 2372 N N . SER A 1 311 ? 8.076 17.316 26.387 1.00 49.94 311 SER A N 1
ATOM 2373 C CA . SER A 1 311 ? 8.190 16.067 27.135 1.00 49.94 311 SER A CA 1
ATOM 2374 C C . SER A 1 311 ? 7.140 15.033 26.714 1.00 49.94 311 SER A C 1
ATOM 2376 O O . SER A 1 311 ? 7.440 13.845 26.775 1.00 49.94 311 SER A O 1
ATOM 2378 N N . LEU A 1 312 ? 5.945 15.440 26.273 1.00 51.22 312 LEU A N 1
ATOM 2379 C CA . LEU A 1 312 ? 4.909 14.551 25.718 1.00 51.22 312 LEU A CA 1
ATOM 2380 C C . LEU A 1 312 ? 5.291 14.054 24.318 1.00 51.22 312 LEU A C 1
ATOM 2382 O O . LEU A 1 312 ? 5.237 12.861 24.055 1.00 51.22 312 LEU A O 1
ATOM 2386 N N . GLU A 1 313 ? 5.772 14.937 23.444 1.00 51.53 313 GLU A N 1
ATOM 2387 C CA . GLU A 1 313 ? 6.267 14.592 22.107 1.00 51.53 313 GLU A CA 1
ATOM 2388 C C . GLU A 1 313 ? 7.482 13.653 22.194 1.00 51.53 313 GLU A C 1
ATOM 2390 O O . GLU A 1 313 ? 7.589 12.697 21.429 1.00 51.53 313 GLU A O 1
ATOM 2395 N N . ARG A 1 314 ? 8.360 13.843 23.189 1.00 50.62 314 ARG A N 1
ATOM 2396 C CA . ARG A 1 314 ? 9.504 12.949 23.437 1.00 50.62 314 ARG A CA 1
ATOM 2397 C C . ARG A 1 314 ? 9.141 11.614 24.089 1.00 50.62 314 ARG A C 1
ATOM 2399 O O . ARG A 1 314 ? 9.957 10.702 23.975 1.00 50.62 314 ARG A O 1
ATOM 2406 N N . SER A 1 315 ? 8.000 11.499 24.773 1.00 46.62 315 SER A N 1
ATOM 2407 C CA . SER A 1 315 ? 7.603 10.296 25.532 1.00 46.62 315 SER A CA 1
ATOM 2408 C C . SER A 1 315 ? 6.471 9.495 24.893 1.00 46.62 315 SER A C 1
ATOM 2410 O O . SER A 1 315 ? 6.302 8.328 25.238 1.00 46.62 315 SER A O 1
ATOM 2412 N N . SER A 1 316 ? 5.702 10.075 23.964 1.00 54.09 316 SER A N 1
ATOM 2413 C CA . SER A 1 316 ? 4.597 9.353 23.342 1.00 54.09 316 SER A CA 1
ATOM 2414 C C . SER A 1 316 ? 5.126 8.258 22.419 1.00 54.09 316 SER A C 1
ATOM 2416 O O . SER A 1 316 ? 5.976 8.479 21.554 1.00 54.09 316 SER A O 1
ATOM 2418 N N . VAL A 1 317 ? 4.584 7.061 22.608 1.00 53.84 317 VAL A N 1
ATOM 2419 C CA . VAL A 1 317 ? 4.932 5.851 21.860 1.00 53.84 317 VAL A CA 1
ATOM 2420 C C . VAL A 1 317 ? 4.744 6.037 20.344 1.00 53.84 317 VAL A C 1
ATOM 2422 O O . VAL A 1 317 ? 5.460 5.450 19.534 1.00 53.84 317 VAL A O 1
ATOM 2425 N N . VAL A 1 318 ? 3.804 6.899 19.949 1.00 54.09 318 VAL A N 1
ATOM 2426 C CA . VAL A 1 318 ? 3.454 7.148 18.547 1.00 54.09 318 VAL A CA 1
ATOM 2427 C C . VAL A 1 318 ? 4.415 8.119 17.877 1.00 54.09 318 VAL A C 1
ATOM 2429 O O . VAL A 1 318 ? 4.715 7.935 16.703 1.00 54.09 318 VAL A O 1
ATOM 2432 N N . THR A 1 319 ? 5.003 9.078 18.602 1.00 51.91 319 THR A N 1
ATOM 2433 C CA . THR A 1 319 ? 6.017 9.982 18.028 1.00 51.91 319 THR A CA 1
ATOM 2434 C C . THR A 1 319 ? 7.280 9.257 17.574 1.00 51.91 319 THR A C 1
ATOM 2436 O O . THR A 1 319 ? 8.158 9.852 16.963 1.00 51.91 319 THR A O 1
ATOM 2439 N N . ARG A 1 320 ? 7.426 7.975 17.880 1.00 58.62 320 ARG A N 1
ATOM 2440 C CA . ARG A 1 320 ? 8.596 7.211 17.470 1.00 58.62 320 ARG A CA 1
ATOM 2441 C C . ARG A 1 320 ? 8.250 5.968 16.658 1.00 58.62 320 ARG A C 1
ATOM 2443 O O . ARG A 1 320 ? 9.123 5.159 16.361 1.00 58.62 320 ARG A O 1
ATOM 2450 N N . ALA A 1 321 ? 6.984 5.844 16.262 1.00 60.38 321 ALA A N 1
ATOM 2451 C CA . ALA A 1 321 ? 6.581 4.857 15.282 1.00 60.38 321 ALA A CA 1
ATOM 2452 C C . ALA A 1 321 ? 7.257 5.135 13.937 1.00 60.38 321 ALA A C 1
ATOM 2454 O O . ALA A 1 321 ? 7.504 6.287 13.558 1.00 60.38 321 ALA A O 1
ATOM 2455 N N . GLN A 1 322 ? 7.564 4.052 13.232 1.00 64.62 322 GLN A N 1
ATOM 2456 C CA . GLN A 1 322 ? 8.141 4.129 11.906 1.00 64.62 322 GLN A CA 1
ATOM 2457 C C . GLN A 1 322 ? 7.079 4.478 10.881 1.00 64.62 322 GLN A C 1
ATOM 2459 O O . GLN A 1 322 ? 5.926 4.061 10.979 1.00 64.62 322 GLN A O 1
ATOM 2464 N N . VAL A 1 323 ? 7.500 5.231 9.876 1.00 62.81 323 VAL A N 1
ATOM 2465 C CA . VAL A 1 323 ? 6.625 5.703 8.819 1.00 62.81 323 VAL A CA 1
ATOM 2466 C C . VAL A 1 323 ? 7.187 5.305 7.467 1.00 62.81 323 VAL A C 1
ATOM 2468 O O . VAL A 1 323 ? 8.363 5.546 7.172 1.00 62.81 323 VAL A O 1
ATOM 2471 N N . ARG A 1 324 ? 6.310 4.766 6.621 1.00 62.00 324 ARG A N 1
ATOM 2472 C CA . ARG A 1 324 ? 6.542 4.605 5.187 1.00 62.00 324 ARG A CA 1
ATOM 2473 C C . ARG A 1 324 ? 5.664 5.586 4.420 1.00 62.00 324 ARG A C 1
ATOM 2475 O O . ARG A 1 324 ? 4.469 5.689 4.678 1.00 62.00 324 ARG A O 1
ATOM 2482 N N . SER A 1 325 ? 6.249 6.315 3.473 1.00 58.94 325 SER A N 1
ATOM 2483 C CA . SER A 1 325 ? 5.504 7.225 2.602 1.00 58.94 325 SER A CA 1
ATOM 2484 C C . SER A 1 325 ? 5.902 7.025 1.149 1.00 58.94 325 SER A C 1
ATOM 2486 O O . SER A 1 325 ? 7.080 6.897 0.837 1.00 58.94 325 SER A O 1
ATOM 2488 N N . THR A 1 326 ? 4.920 7.049 0.251 1.00 50.94 326 THR A N 1
ATOM 2489 C CA . THR A 1 326 ? 5.138 6.961 -1.201 1.00 50.94 326 THR A CA 1
ATOM 2490 C C . THR A 1 326 ? 5.728 8.245 -1.800 1.00 50.94 326 THR A C 1
ATOM 2492 O O . THR A 1 326 ? 6.234 8.220 -2.918 1.00 50.94 326 THR A O 1
ATOM 2495 N N . ALA A 1 327 ? 5.681 9.366 -1.069 1.00 43.72 327 ALA A N 1
ATOM 2496 C CA . ALA A 1 327 ? 6.126 10.687 -1.525 1.00 43.72 327 ALA A CA 1
ATOM 2497 C C . ALA A 1 327 ? 7.532 11.087 -1.031 1.00 43.72 327 ALA A C 1
ATOM 2499 O O . ALA A 1 327 ? 8.064 12.119 -1.448 1.00 43.72 327 ALA A O 1
ATOM 2500 N N . ILE A 1 328 ? 8.134 10.303 -0.133 1.00 43.38 328 ILE A N 1
ATOM 2501 C CA . ILE A 1 328 ? 9.467 10.542 0.429 1.00 43.38 328 ILE A CA 1
ATOM 2502 C C . ILE A 1 328 ? 10.348 9.385 -0.030 1.00 43.38 328 ILE A C 1
ATOM 2504 O O . ILE A 1 328 ? 10.048 8.235 0.263 1.00 43.38 328 ILE A O 1
ATOM 2508 N N . SER A 1 329 ? 11.444 9.665 -0.733 1.00 35.50 329 SER A N 1
ATOM 2509 C CA . SER A 1 329 ? 12.407 8.651 -1.189 1.00 35.50 329 SER A CA 1
ATOM 2510 C C . SER A 1 329 ? 13.259 8.062 -0.046 1.00 35.50 329 SER A C 1
ATOM 2512 O O . SER A 1 329 ? 14.454 7.838 -0.223 1.00 35.50 329 SER A O 1
ATOM 2514 N N . ALA A 1 330 ? 12.681 7.866 1.140 1.00 38.53 330 ALA A N 1
ATOM 2515 C CA . ALA A 1 330 ? 13.343 7.323 2.318 1.00 38.53 330 ALA A CA 1
ATOM 2516 C C . ALA A 1 330 ? 12.399 6.356 3.046 1.00 38.53 330 ALA A C 1
ATOM 2518 O O . ALA A 1 330 ? 11.366 6.755 3.586 1.00 38.53 330 ALA A O 1
ATOM 2519 N N . GLU A 1 331 ? 12.771 5.080 3.071 1.00 44.75 331 GLU A N 1
ATOM 2520 C CA . GLU A 1 331 ? 12.200 4.105 3.997 1.00 44.75 331 GLU A CA 1
ATOM 2521 C C . GLU A 1 331 ? 12.734 4.414 5.415 1.00 44.75 331 GLU A C 1
ATOM 2523 O O . GLU A 1 331 ? 13.914 4.728 5.566 1.00 44.75 331 GLU A O 1
ATOM 2528 N N . HIS A 1 332 ? 11.868 4.350 6.440 1.00 50.53 332 HIS A N 1
ATOM 2529 C CA . HIS A 1 332 ? 12.152 4.609 7.871 1.00 50.53 332 HIS A CA 1
ATOM 2530 C C . HIS A 1 332 ? 12.260 6.084 8.307 1.00 50.53 332 HIS A C 1
ATOM 2532 O O . HIS A 1 332 ? 13.277 6.531 8.834 1.00 50.53 332 HIS A O 1
ATOM 2538 N N . THR A 1 333 ? 11.173 6.843 8.157 1.00 53.00 333 THR A N 1
ATOM 2539 C CA . THR A 1 333 ? 11.051 8.197 8.736 1.00 53.00 333 THR A CA 1
ATOM 2540 C C . THR A 1 333 ? 10.324 8.140 10.095 1.00 53.00 333 THR A C 1
ATOM 2542 O O . THR A 1 333 ? 9.458 7.282 10.274 1.00 53.00 333 THR A O 1
ATOM 2545 N N . LEU A 1 334 ? 10.648 9.007 11.067 1.00 60.25 334 LEU A N 1
ATOM 2546 C CA . LEU A 1 334 ? 9.925 9.072 12.352 1.00 60.25 334 LEU A CA 1
ATOM 2547 C C . LEU A 1 334 ? 8.689 9.986 12.246 1.00 60.25 334 LEU A C 1
ATOM 2549 O O . LEU A 1 334 ? 8.636 10.908 11.435 1.00 60.25 334 LEU A O 1
ATOM 2553 N N . VAL A 1 335 ? 7.685 9.793 13.100 1.00 59.88 335 VAL A N 1
ATOM 2554 C CA . VAL A 1 335 ? 6.470 10.636 13.123 1.00 59.88 335 VAL A CA 1
ATOM 2555 C C . VAL A 1 335 ? 6.729 12.166 13.226 1.00 59.88 335 VAL A C 1
ATOM 2557 O O . VAL A 1 335 ? 6.054 12.912 12.513 1.00 59.88 335 VAL A O 1
ATOM 2560 N N . PRO A 1 336 ? 7.699 12.687 14.008 1.00 57.81 336 PRO A N 1
ATOM 2561 C CA . PRO A 1 336 ? 8.073 14.103 14.039 1.00 57.81 336 PRO A CA 1
ATOM 2562 C C . PRO A 1 336 ? 8.490 14.637 12.677 1.00 57.81 336 PRO A C 1
ATOM 2564 O O . PRO A 1 336 ? 8.187 15.781 12.334 1.00 57.81 336 PRO A O 1
ATOM 2567 N N . ASP A 1 337 ? 9.138 13.801 11.872 1.00 59.28 337 ASP A N 1
ATOM 2568 C CA . ASP A 1 337 ? 9.526 14.162 10.520 1.00 59.28 337 ASP A CA 1
ATOM 2569 C C . ASP A 1 337 ? 8.305 14.213 9.606 1.00 59.28 337 ASP A C 1
ATOM 2571 O O . ASP A 1 337 ? 8.277 15.066 8.732 1.00 59.28 337 ASP A O 1
ATOM 2575 N N . VAL A 1 338 ? 7.252 13.419 9.843 1.00 58.69 338 VAL A N 1
ATOM 2576 C CA . VAL A 1 338 ? 5.952 13.562 9.154 1.00 58.69 338 VAL A CA 1
ATOM 2577 C C . VAL A 1 338 ? 5.253 14.859 9.554 1.00 58.69 338 VAL A C 1
ATOM 2579 O O . VAL A 1 338 ? 4.749 15.578 8.690 1.00 58.69 338 VAL A O 1
ATOM 2582 N N . ILE A 1 339 ? 5.252 15.213 10.843 1.00 59.03 339 ILE A N 1
ATOM 2583 C CA . ILE A 1 339 ? 4.706 16.492 11.336 1.00 59.03 339 ILE A CA 1
ATOM 2584 C C . ILE A 1 339 ? 5.490 17.668 10.726 1.00 59.03 339 ILE A C 1
ATOM 2586 O O . ILE A 1 339 ? 4.914 18.664 10.285 1.00 59.03 339 ILE A O 1
ATOM 2590 N N . GLY A 1 340 ? 6.816 17.552 10.644 1.00 58.50 340 GLY A N 1
ATOM 2591 C CA . GLY A 1 340 ? 7.682 18.523 9.981 1.00 58.50 340 GLY A CA 1
ATOM 2592 C C . GLY A 1 340 ? 7.482 18.563 8.464 1.00 58.50 340 GLY A C 1
ATOM 2593 O O . GLY A 1 340 ? 7.456 19.641 7.874 1.00 58.50 340 GLY A O 1
ATOM 2594 N N . TYR A 1 341 ? 7.308 17.406 7.832 1.00 55.31 341 TYR A N 1
ATOM 2595 C CA . TYR A 1 341 ? 7.136 17.234 6.394 1.00 55.31 341 TYR A CA 1
ATOM 2596 C C . TYR A 1 341 ? 5.799 17.799 5.933 1.00 55.31 341 TYR A C 1
ATOM 2598 O O . TYR A 1 341 ? 5.801 18.680 5.081 1.00 55.31 341 TYR A O 1
ATOM 2606 N N . THR A 1 342 ? 4.682 17.416 6.558 1.00 55.31 342 THR A N 1
ATOM 2607 C CA . THR A 1 342 ? 3.343 17.977 6.284 1.00 55.31 342 THR A CA 1
ATOM 2608 C C . THR A 1 342 ? 3.332 19.504 6.395 1.00 55.31 342 THR A C 1
ATOM 2610 O O . THR A 1 342 ? 2.789 20.192 5.529 1.00 55.31 342 THR A O 1
ATOM 2613 N N . ARG A 1 343 ? 4.033 20.067 7.390 1.00 55.16 343 ARG A N 1
ATOM 2614 C CA . ARG A 1 343 ? 4.214 21.523 7.529 1.00 55.16 343 ARG A CA 1
ATOM 2615 C C . ARG A 1 343 ? 5.049 22.161 6.408 1.00 55.16 343 ARG A C 1
ATOM 2617 O O . ARG A 1 343 ? 4.839 23.340 6.117 1.00 55.16 343 ARG A O 1
ATOM 2624 N N . ARG A 1 344 ? 5.993 21.432 5.799 1.00 51.69 344 ARG A N 1
ATOM 2625 C CA . ARG A 1 344 ? 6.930 21.925 4.766 1.00 51.69 344 ARG A CA 1
ATOM 2626 C C . ARG A 1 344 ? 6.427 21.727 3.332 1.00 51.69 344 ARG A C 1
ATOM 2628 O O . ARG A 1 344 ? 6.682 22.585 2.491 1.00 51.69 344 ARG A O 1
ATOM 2635 N N . THR A 1 345 ? 5.731 20.631 3.038 1.00 43.94 345 THR A N 1
ATOM 2636 C CA . THR A 1 345 ? 5.439 20.183 1.661 1.00 43.94 345 THR A CA 1
ATOM 2637 C C . THR A 1 345 ? 4.080 20.601 1.119 1.00 43.94 345 THR A C 1
ATOM 2639 O O . THR A 1 345 ? 3.806 20.369 -0.054 1.00 43.94 345 THR A O 1
ATOM 2642 N N . ARG A 1 346 ? 3.251 21.284 1.920 1.00 52.47 346 ARG A N 1
ATOM 2643 C CA . ARG A 1 346 ? 1.922 21.788 1.509 1.00 52.47 346 ARG A CA 1
ATOM 2644 C C . ARG A 1 346 ? 0.981 20.685 1.003 1.00 52.47 346 ARG A C 1
ATOM 2646 O O . ARG A 1 346 ? 0.044 20.964 0.259 1.00 52.47 346 ARG A O 1
ATOM 2653 N N . ILE A 1 347 ? 1.212 19.447 1.441 1.00 60.69 347 ILE A N 1
ATOM 2654 C CA . ILE A 1 347 ? 0.290 18.333 1.238 1.00 60.69 347 ILE A CA 1
ATOM 2655 C C . ILE A 1 347 ? -1.018 18.685 1.933 1.00 60.69 347 ILE A C 1
ATOM 2657 O O . ILE A 1 347 ? -1.060 18.858 3.149 1.00 60.69 347 ILE A O 1
ATOM 2661 N N . ARG A 1 348 ? -2.085 18.802 1.144 1.00 68.50 348 ARG A N 1
ATOM 2662 C CA . ARG A 1 348 ? -3.426 19.053 1.674 1.00 68.50 348 ARG A CA 1
ATOM 2663 C C . ARG A 1 348 ? -4.106 17.766 2.101 1.00 68.50 348 ARG A C 1
ATOM 2665 O O . ARG A 1 348 ? -4.982 17.810 2.953 1.00 68.50 348 ARG A O 1
ATOM 2672 N N . ARG A 1 349 ? -3.726 16.622 1.529 1.00 77.19 349 ARG A N 1
ATOM 2673 C CA . ARG A 1 349 ? -4.423 15.360 1.772 1.00 77.19 349 ARG A CA 1
ATOM 2674 C C . ARG A 1 349 ? -3.487 14.260 2.185 1.00 77.19 349 ARG A C 1
ATOM 2676 O O . ARG A 1 349 ? -2.515 13.985 1.487 1.00 77.19 349 ARG A O 1
ATOM 2683 N N . MET A 1 350 ? -3.835 13.606 3.278 1.00 80.81 350 MET A N 1
ATOM 2684 C CA . MET A 1 350 ? -3.043 12.522 3.825 1.00 80.81 350 MET A CA 1
ATOM 2685 C C . MET A 1 350 ? -3.939 11.352 4.211 1.00 80.81 350 MET A C 1
ATOM 2687 O O . MET A 1 350 ? -4.962 11.538 4.866 1.00 80.81 350 MET A O 1
ATOM 2691 N N . ILE A 1 351 ? -3.545 10.150 3.812 1.00 81.81 351 ILE A N 1
ATOM 2692 C CA . ILE A 1 351 ? -4.157 8.905 4.269 1.00 81.81 351 ILE A CA 1
ATOM 2693 C C . ILE A 1 351 ? -3.166 8.238 5.208 1.00 81.81 351 ILE A C 1
ATOM 2695 O O . ILE A 1 351 ? -2.072 7.870 4.794 1.00 81.81 351 ILE A O 1
ATOM 2699 N N . VAL A 1 352 ? -3.553 8.097 6.469 1.00 82.81 352 VAL A N 1
ATOM 2700 C CA . VAL A 1 352 ? -2.784 7.397 7.492 1.00 82.81 352 VAL A CA 1
ATOM 2701 C C . VAL A 1 352 ? -3.258 5.948 7.551 1.00 82.81 352 VAL A C 1
ATOM 2703 O O . VAL A 1 352 ? -4.384 5.678 7.970 1.00 82.81 352 VAL A O 1
ATOM 2706 N N . THR A 1 353 ? -2.401 5.011 7.161 1.00 80.00 353 THR A N 1
ATOM 2707 C CA . THR A 1 353 ? -2.672 3.569 7.223 1.00 80.00 353 THR A CA 1
ATOM 2708 C C . THR A 1 353 ? -1.899 2.896 8.355 1.00 80.00 353 THR A C 1
ATOM 2710 O O . THR A 1 353 ? -0.986 3.480 8.937 1.00 80.00 353 THR A O 1
ATOM 2713 N N . GLY A 1 354 ? -2.287 1.676 8.733 1.00 71.25 354 GLY A N 1
ATOM 2714 C CA . GLY A 1 354 ? -1.522 0.866 9.684 1.00 71.25 354 GLY A CA 1
ATOM 2715 C C . GLY A 1 354 ? -2.373 -0.097 10.509 1.00 71.25 354 GLY A C 1
ATOM 2716 O O . GLY A 1 354 ? -3.604 -0.000 10.558 1.00 71.25 354 GLY A O 1
ATOM 2717 N N . ALA A 1 355 ? -1.712 -1.021 11.206 1.00 67.19 355 ALA A N 1
ATOM 2718 C CA . ALA A 1 355 ? -2.376 -2.048 12.010 1.00 67.19 355 ALA A CA 1
ATOM 2719 C C . ALA A 1 355 ? -3.236 -1.463 13.163 1.00 67.19 355 ALA A C 1
ATOM 2721 O O . ALA A 1 355 ? -3.040 -0.318 13.592 1.00 67.19 355 ALA A O 1
ATOM 2722 N N . PRO A 1 356 ? -4.218 -2.213 13.698 1.00 66.81 356 PRO A N 1
ATOM 2723 C CA . PRO A 1 356 ? -4.921 -1.830 14.923 1.00 66.81 356 PRO A CA 1
ATOM 2724 C C . PRO A 1 356 ? -3.952 -1.643 16.101 1.00 66.81 356 PRO A C 1
ATOM 2726 O O . PRO A 1 356 ? -3.024 -2.430 16.272 1.00 66.81 356 PRO A O 1
ATOM 2729 N N . GLY A 1 357 ? -4.159 -0.599 16.909 1.00 68.31 357 GLY A N 1
ATOM 2730 C CA . GLY A 1 357 ? -3.304 -0.300 18.066 1.00 68.31 357 GLY A CA 1
ATOM 2731 C C . GLY A 1 357 ? -1.919 0.273 17.734 1.00 68.31 357 GLY A C 1
ATOM 2732 O O . GLY A 1 357 ? -1.126 0.472 18.649 1.00 68.31 357 GLY A O 1
ATOM 2733 N N . ILE A 1 358 ? -1.624 0.562 16.457 1.00 74.56 358 ILE A N 1
ATOM 2734 C CA . ILE A 1 358 ? -0.337 1.144 16.030 1.00 74.56 358 ILE A CA 1
ATOM 2735 C C . ILE A 1 358 ? -0.198 2.643 16.346 1.00 74.56 358 ILE A C 1
ATOM 2737 O O . ILE A 1 358 ? 0.895 3.187 16.263 1.00 74.56 358 ILE A O 1
ATOM 2741 N N . GLY A 1 359 ? -1.300 3.316 16.706 1.00 75.31 359 GLY A N 1
ATOM 2742 C CA . GLY A 1 359 ? -1.277 4.729 17.100 1.00 75.31 359 GLY A CA 1
ATOM 2743 C C . GLY A 1 359 ? -1.842 5.735 16.093 1.00 75.31 359 GLY A C 1
ATOM 2744 O O . GLY A 1 359 ? -1.569 6.922 16.225 1.00 75.31 359 GLY A O 1
ATOM 2745 N N . LYS A 1 360 ? -2.644 5.309 15.106 1.00 80.25 360 LYS A N 1
ATOM 2746 C CA . LYS A 1 360 ? -3.253 6.218 14.109 1.00 80.25 360 LYS A CA 1
ATOM 2747 C C . LYS A 1 360 ? -4.037 7.378 14.747 1.00 80.25 360 LYS A C 1
ATOM 2749 O O . LYS A 1 360 ? -3.779 8.530 14.417 1.00 80.25 360 LYS A O 1
ATOM 2754 N N . SER A 1 361 ? -4.921 7.082 15.700 1.00 76.19 361 SER A N 1
ATOM 2755 C CA . SER A 1 361 ? -5.720 8.092 16.409 1.00 76.19 361 SER A CA 1
ATOM 2756 C C . SER A 1 361 ? -4.855 9.088 17.180 1.00 76.19 361 SER A C 1
ATOM 2758 O O . SER A 1 361 ? -5.062 10.295 17.104 1.00 76.19 361 SER A O 1
ATOM 2760 N N . VAL A 1 362 ? -3.819 8.590 17.860 1.00 77.00 362 VAL A N 1
ATOM 2761 C CA . VAL A 1 362 ? -2.863 9.422 18.603 1.00 77.00 362 VAL A CA 1
ATOM 2762 C C . VAL A 1 362 ? -2.082 10.334 17.651 1.00 77.00 362 VAL A C 1
ATOM 2764 O O . VAL A 1 362 ? -1.853 11.498 17.970 1.00 77.00 362 VAL A O 1
ATOM 2767 N N . LEU A 1 363 ? -1.708 9.854 16.456 1.00 79.31 363 LEU A N 1
ATOM 2768 C CA . LEU A 1 363 ? -1.077 10.693 15.433 1.00 79.31 363 LEU A CA 1
ATOM 2769 C C . LEU A 1 363 ? -2.003 11.839 15.001 1.00 79.31 363 LEU A C 1
ATOM 2771 O O . LEU A 1 363 ? -1.554 12.983 14.921 1.00 79.31 363 LEU A O 1
ATOM 2775 N N . LEU A 1 364 ? -3.281 11.554 14.732 1.00 81.81 364 LEU A N 1
ATOM 2776 C CA . LEU A 1 364 ? -4.250 12.594 14.372 1.00 81.81 364 LEU A CA 1
ATOM 2777 C C . LEU A 1 364 ? -4.445 13.607 15.504 1.00 81.81 364 LEU A C 1
ATOM 2779 O O . LEU A 1 364 ? -4.480 14.808 15.236 1.00 81.81 364 LEU A O 1
ATOM 2783 N N . ASP A 1 365 ? -4.495 13.153 16.757 1.00 77.69 365 ASP A N 1
ATOM 2784 C CA . ASP A 1 365 ? -4.575 14.027 17.930 1.00 77.69 365 ASP A CA 1
ATOM 2785 C C . ASP A 1 365 ? -3.341 14.938 18.048 1.00 77.69 365 ASP A C 1
ATOM 2787 O O . ASP A 1 365 ? -3.481 16.145 18.276 1.00 77.69 365 ASP A O 1
ATOM 2791 N N . LEU A 1 366 ? -2.134 14.399 17.835 1.00 76.94 366 LEU A N 1
ATOM 2792 C CA . LEU A 1 366 ? -0.888 15.175 17.823 1.00 76.94 366 LEU A CA 1
ATOM 2793 C C . LEU A 1 366 ? -0.881 16.219 16.698 1.00 76.94 366 LEU A C 1
ATOM 2795 O O . LEU A 1 366 ? -0.517 17.372 16.939 1.00 76.94 366 LEU A O 1
ATOM 2799 N N . LEU A 1 367 ? -1.323 15.855 15.490 1.00 78.56 367 LEU A N 1
ATOM 2800 C CA . LEU A 1 367 ? -1.435 16.777 14.354 1.00 78.56 367 LEU A CA 1
ATOM 2801 C C . LEU A 1 367 ? -2.467 17.883 14.616 1.00 78.56 367 LEU A C 1
ATOM 2803 O O . LEU A 1 367 ? -2.186 19.065 14.391 1.00 78.56 367 LEU A O 1
ATOM 2807 N N . ALA A 1 368 ? -3.637 17.526 15.149 1.00 79.38 368 ALA A N 1
ATOM 2808 C CA . ALA A 1 368 ? -4.681 18.476 15.513 1.00 79.38 368 ALA A CA 1
ATOM 2809 C C . ALA A 1 368 ? -4.198 19.447 16.599 1.00 79.38 368 ALA A C 1
ATOM 2811 O O . ALA A 1 368 ? -4.367 20.659 16.461 1.00 79.38 368 ALA A O 1
ATOM 2812 N N . LEU A 1 369 ? -3.524 18.953 17.642 1.00 76.94 369 LEU A N 1
ATOM 2813 C CA . LEU A 1 369 ? -2.957 19.785 18.705 1.00 76.94 369 LEU A CA 1
ATOM 2814 C C . LEU A 1 369 ? -1.851 20.713 18.180 1.00 76.94 369 LEU A C 1
ATOM 2816 O O . LEU A 1 369 ? -1.820 21.905 18.505 1.00 76.94 369 LEU A O 1
ATOM 2820 N N . ALA A 1 370 ? -0.972 20.194 17.322 1.00 75.00 370 ALA A N 1
ATOM 2821 C CA . ALA A 1 370 ? 0.071 20.965 16.654 1.00 75.00 370 ALA A CA 1
ATOM 2822 C C . ALA A 1 370 ? -0.519 22.100 15.798 1.00 75.00 370 ALA A C 1
ATOM 2824 O O . ALA A 1 370 ? 0.054 23.194 15.740 1.00 75.00 370 ALA A O 1
ATOM 2825 N N . GLN A 1 371 ? -1.672 21.864 15.169 1.00 76.31 371 GLN A N 1
ATOM 2826 C CA . GLN A 1 371 ? -2.407 22.850 14.382 1.00 76.31 371 GLN A CA 1
ATOM 2827 C C . GLN A 1 371 ? -3.164 23.860 15.263 1.00 76.31 371 GLN A C 1
ATOM 2829 O O . GLN A 1 371 ? -3.139 25.055 14.972 1.00 76.31 371 GLN A O 1
ATOM 2834 N N . CYS A 1 372 ? -3.748 23.434 16.389 1.00 78.00 372 CYS A N 1
ATOM 2835 C CA . CYS A 1 372 ? -4.347 24.330 17.388 1.00 78.00 372 CYS A CA 1
ATOM 2836 C C . CYS A 1 372 ? -3.343 25.368 17.902 1.00 78.00 372 CYS A C 1
ATOM 2838 O O . CYS A 1 372 ? -3.693 26.530 18.095 1.00 78.00 372 CYS A O 1
ATOM 2840 N N . ARG A 1 373 ? -2.085 24.966 18.113 1.00 72.94 373 ARG A N 1
ATOM 2841 C CA . ARG A 1 373 ? -1.008 25.875 18.535 1.00 72.94 373 ARG A CA 1
ATOM 2842 C C . ARG A 1 373 ? -0.545 26.787 17.406 1.00 72.94 373 ARG A C 1
ATOM 2844 O O . ARG A 1 373 ? -0.347 27.974 17.643 1.00 72.94 373 ARG A O 1
ATOM 2851 N N . ALA A 1 374 ? -0.433 26.268 16.183 1.00 69.19 374 ALA A N 1
ATOM 2852 C CA . ALA A 1 374 ? -0.140 27.096 15.014 1.00 69.19 374 ALA A CA 1
ATOM 2853 C C . ALA A 1 374 ? -1.187 28.210 14.847 1.00 69.19 374 ALA A C 1
ATOM 2855 O O . ALA A 1 374 ? -0.811 29.357 14.633 1.00 69.19 374 ALA A O 1
ATOM 2856 N N . TYR A 1 375 ? -2.469 27.904 15.079 1.00 74.12 375 TYR A N 1
ATOM 2857 C CA . TYR A 1 375 ? -3.558 28.884 15.053 1.00 74.12 375 TYR A CA 1
ATOM 2858 C C . TYR A 1 375 ? -3.407 30.018 16.084 1.00 74.12 375 TYR A C 1
ATOM 2860 O O . TYR A 1 375 ? -3.853 31.142 15.855 1.00 74.12 375 TYR A O 1
ATOM 2868 N N . GLN A 1 376 ? -2.766 29.755 17.231 1.00 69.75 376 GLN A N 1
ATOM 2869 C CA . GLN A 1 376 ? -2.503 30.791 18.239 1.00 69.75 376 GLN A CA 1
ATOM 2870 C C . GLN A 1 376 ? -1.500 31.843 17.745 1.00 69.75 376 GLN A C 1
ATOM 2872 O O . GLN A 1 376 ? -1.543 32.979 18.219 1.00 69.75 376 GLN A O 1
ATOM 2877 N N . VAL A 1 377 ? -0.629 31.466 16.805 1.00 69.19 377 VAL A N 1
ATOM 2878 C CA . VAL A 1 377 ? 0.394 32.330 16.198 1.00 69.19 377 VAL A CA 1
ATOM 2879 C C . VAL A 1 377 ? -0.113 32.939 14.888 1.00 69.19 377 VAL A C 1
ATOM 2881 O O . VAL A 1 377 ? 0.021 34.140 14.676 1.00 69.19 377 VAL A O 1
ATOM 2884 N N . ASP A 1 378 ? -0.727 32.121 14.034 1.00 62.94 378 ASP A N 1
ATOM 2885 C CA . ASP A 1 378 ? -1.219 32.470 12.702 1.00 62.94 378 ASP A CA 1
ATOM 2886 C C . ASP A 1 378 ? -2.676 31.999 12.543 1.00 62.94 378 ASP A C 1
ATOM 2888 O O . ASP A 1 378 ? -2.952 30.810 12.380 1.00 62.94 378 ASP A O 1
ATOM 2892 N N . ARG A 1 379 ? -3.626 32.944 12.567 1.00 67.31 379 ARG A N 1
ATOM 2893 C CA . ARG A 1 379 ? -5.081 32.678 12.513 1.00 67.31 379 ARG A CA 1
ATOM 2894 C C . ARG A 1 379 ? -5.597 32.282 11.119 1.00 67.31 379 ARG A C 1
ATOM 2896 O O . ARG A 1 379 ? -6.803 32.329 10.857 1.00 67.31 379 ARG A O 1
ATOM 2903 N N . SER A 1 380 ? -4.696 31.910 10.213 1.00 60.75 380 SER A N 1
ATOM 2904 C CA . SER A 1 380 ? -5.010 31.517 8.841 1.00 60.75 380 SER A CA 1
ATOM 2905 C C . SER A 1 380 ? -5.758 30.185 8.738 1.00 60.75 380 SER A C 1
ATOM 2907 O O . SER A 1 380 ? -6.519 30.010 7.790 1.00 60.75 380 SER A O 1
ATOM 2909 N N . THR A 1 381 ? -5.571 29.258 9.691 1.00 70.44 381 THR A N 1
ATOM 2910 C CA . THR A 1 381 ? -6.020 27.858 9.547 1.00 70.44 381 THR A CA 1
ATOM 2911 C C . THR A 1 381 ? -6.664 27.254 10.802 1.00 70.44 381 THR A C 1
ATOM 2913 O O . THR A 1 381 ? -6.011 27.071 11.827 1.00 70.44 381 THR A O 1
ATOM 2916 N N . VAL A 1 382 ? -7.937 26.871 10.706 1.00 73.38 382 VAL A N 1
ATOM 2917 C CA . VAL A 1 382 ? -8.762 26.320 11.789 1.00 73.38 382 VAL A CA 1
ATOM 2918 C C . VAL A 1 382 ? -8.707 24.780 11.779 1.00 73.38 382 VAL A C 1
ATOM 2920 O O . VAL A 1 382 ? -9.170 24.161 10.819 1.00 73.38 382 VAL A O 1
ATOM 2923 N N . PRO A 1 383 ? -8.157 24.119 12.815 1.00 75.38 383 PRO A N 1
ATOM 2924 C CA . PRO A 1 383 ? -8.176 22.658 12.910 1.00 75.38 383 PRO A CA 1
ATOM 2925 C C . PRO A 1 383 ? -9.580 22.144 13.212 1.00 75.38 383 PRO A C 1
ATOM 2927 O O . PRO A 1 383 ? -10.220 22.632 14.133 1.00 75.38 383 PRO A O 1
ATOM 2930 N N . VAL A 1 384 ? -10.026 21.113 12.505 1.00 72.88 384 VAL A N 1
ATOM 2931 C CA . VAL A 1 384 ? -11.294 20.422 12.749 1.00 72.88 384 VAL A CA 1
ATOM 2932 C C . VAL A 1 384 ? -11.000 18.939 12.927 1.00 72.88 384 VAL A C 1
ATOM 2934 O O . VAL A 1 384 ? -10.634 18.252 11.979 1.00 72.88 384 VAL A O 1
ATOM 2937 N N . LEU A 1 385 ? -11.151 18.435 14.150 1.00 70.88 385 LEU A N 1
ATOM 2938 C CA . LEU A 1 385 ? -11.000 17.010 14.450 1.00 70.88 385 LEU A CA 1
ATOM 2939 C C . LEU A 1 385 ? -12.376 16.343 14.550 1.00 70.88 385 LEU A C 1
ATOM 2941 O O . LEU A 1 385 ? -13.207 16.727 15.385 1.00 70.88 385 LEU A O 1
ATOM 2945 N N . ALA A 1 386 ? -12.595 15.331 13.715 1.00 65.50 386 ALA A N 1
ATOM 2946 C CA . ALA A 1 386 ? -13.796 14.514 13.674 1.00 65.50 386 ALA A CA 1
ATOM 2947 C C . ALA A 1 386 ? -13.421 13.026 13.726 1.00 65.50 386 ALA A C 1
ATOM 2949 O O . ALA A 1 386 ? -12.708 12.514 12.872 1.00 65.50 386 ALA A O 1
ATOM 2950 N N . VAL A 1 387 ? -13.934 12.324 14.733 1.00 61.69 387 VAL A N 1
ATOM 2951 C CA . VAL A 1 387 ? -13.919 10.858 14.765 1.00 61.69 387 VAL A CA 1
ATOM 2952 C C . VAL A 1 387 ? -15.180 10.416 14.040 1.00 61.69 387 VAL A C 1
ATOM 2954 O O . VAL A 1 387 ? -16.273 10.790 14.466 1.00 61.69 387 VAL A O 1
ATOM 2957 N N . ILE A 1 388 ? -15.040 9.713 12.918 1.00 58.94 388 ILE A N 1
ATOM 2958 C CA . ILE A 1 388 ? -16.185 9.385 12.059 1.00 58.94 388 ILE A CA 1
ATOM 2959 C C . ILE A 1 388 ? -16.814 8.043 12.471 1.00 58.94 388 ILE A C 1
ATOM 2961 O O . ILE A 1 388 ? -18.031 7.891 12.399 1.00 58.94 388 ILE A O 1
ATOM 2965 N N . GLY A 1 389 ? -16.014 7.107 12.995 1.00 51.62 389 GLY A N 1
ATOM 2966 C CA . GLY A 1 389 ? -16.482 5.820 13.538 1.00 51.62 389 GLY A CA 1
ATOM 2967 C C . GLY A 1 389 ? -17.152 5.885 14.920 1.00 51.62 389 GLY A C 1
ATOM 2968 O O . GLY A 1 389 ? -17.732 4.908 15.386 1.00 51.62 389 GLY A O 1
ATOM 2969 N N . GLY A 1 390 ? -17.144 7.047 15.577 1.00 51.59 390 GLY A N 1
ATOM 2970 C CA . GLY A 1 390 ? -17.612 7.192 16.951 1.00 51.59 390 GLY A CA 1
ATOM 2971 C C . GLY A 1 390 ? -18.173 8.580 17.225 1.00 51.59 390 GLY A C 1
ATOM 2972 O O . GLY A 1 390 ? -17.435 9.563 17.196 1.00 51.59 390 GLY A O 1
ATOM 2973 N N . ARG A 1 391 ? -19.462 8.603 17.604 1.00 39.19 391 ARG A N 1
ATOM 2974 C CA . ARG A 1 391 ? -20.361 9.740 17.920 1.00 39.19 391 ARG A CA 1
ATOM 2975 C C . ARG A 1 391 ? -21.297 10.130 16.766 1.00 39.19 391 ARG A C 1
ATOM 2977 O O . ARG A 1 391 ? -20.944 10.955 15.934 1.00 39.19 391 ARG A O 1
ATOM 2984 N N . GLY A 1 392 ? -22.529 9.603 16.807 1.00 39.97 392 GLY A N 1
ATOM 2985 C CA . GLY A 1 392 ? -23.689 10.191 16.116 1.00 39.97 392 GLY A CA 1
ATOM 2986 C C . GLY A 1 392 ? -24.656 9.225 15.416 1.00 39.97 392 GLY A C 1
ATOM 2987 O O . GLY A 1 392 ? -25.806 9.585 15.200 1.00 39.97 392 GLY A O 1
ATOM 2988 N N . GLY A 1 393 ? -24.246 7.985 15.130 1.00 37.97 393 GLY A N 1
ATOM 2989 C CA . GLY A 1 393 ? -25.079 7.039 14.378 1.00 37.97 393 GLY A CA 1
ATOM 2990 C C . GLY A 1 393 ? -25.177 7.370 12.873 1.00 37.97 393 GLY A C 1
ATOM 2991 O O . GLY A 1 393 ? -24.816 8.463 12.438 1.00 37.97 393 GLY A O 1
ATOM 2992 N N . PRO A 1 394 ? -25.630 6.415 12.042 1.00 37.41 394 PRO A N 1
ATOM 2993 C CA . PRO A 1 394 ? -25.593 6.532 10.582 1.00 37.41 394 PRO A CA 1
ATOM 2994 C C . PRO A 1 394 ? -26.495 7.643 10.014 1.00 37.41 394 PRO A C 1
ATOM 2996 O O . PRO A 1 394 ? -26.158 8.210 8.981 1.00 37.41 394 PRO A O 1
ATOM 2999 N N . GLU A 1 395 ? -27.575 8.032 10.702 1.00 38.59 395 GLU A N 1
ATOM 3000 C CA . GLU A 1 395 ? -28.442 9.140 10.262 1.00 38.59 395 GLU A CA 1
ATOM 3001 C C . GLU A 1 395 ? -27.796 10.528 10.443 1.00 38.59 395 GLU A C 1
ATOM 3003 O O . GLU A 1 395 ? -28.147 11.465 9.728 1.00 38.59 395 GLU A O 1
ATOM 3008 N N . SER A 1 396 ? -26.793 10.673 11.323 1.00 40.97 396 SER A N 1
ATOM 3009 C CA . SER A 1 396 ? -26.034 11.925 11.475 1.00 40.97 396 SER A CA 1
ATOM 3010 C C . SER A 1 396 ? -24.823 12.018 10.539 1.00 40.97 396 SER A C 1
ATOM 3012 O O . SER A 1 396 ? -24.234 13.090 10.395 1.00 40.97 396 SER A O 1
ATOM 3014 N N . ALA A 1 397 ? -24.416 10.905 9.918 1.00 39.97 397 ALA A N 1
ATOM 3015 C CA . ALA A 1 397 ? -23.256 10.846 9.029 1.00 39.97 397 ALA A CA 1
ATOM 3016 C C . ALA A 1 397 ? -23.536 11.489 7.657 1.00 39.97 397 ALA A C 1
ATOM 3018 O O . ALA A 1 397 ? -22.623 12.022 7.028 1.00 39.97 397 ALA A O 1
ATOM 3019 N N . PHE A 1 398 ? -24.803 11.539 7.228 1.00 40.41 398 PHE A N 1
ATOM 3020 C CA . PHE A 1 398 ? -25.205 12.139 5.947 1.00 40.41 398 PHE A CA 1
ATOM 3021 C C . PHE A 1 398 ? -25.284 13.680 5.957 1.00 40.41 398 PHE A C 1
ATOM 3023 O O . PHE A 1 398 ? -25.567 14.295 4.933 1.00 40.41 398 PHE A O 1
ATOM 3030 N N . ALA A 1 399 ? -24.950 14.324 7.080 1.00 45.09 399 ALA A N 1
ATOM 3031 C CA . ALA A 1 399 ? -24.728 15.771 7.177 1.00 45.09 399 ALA A CA 1
ATOM 3032 C C . ALA A 1 399 ? -23.209 16.121 7.288 1.00 45.09 399 ALA A C 1
ATOM 3034 O O . ALA A 1 399 ? -22.811 17.222 7.668 1.00 45.09 399 ALA A O 1
ATOM 3035 N N . GLY A 1 400 ? -22.345 15.155 6.945 1.00 53.22 400 GLY A N 1
ATOM 3036 C CA . GLY A 1 400 ? -21.092 14.773 7.616 1.00 53.22 400 GLY A CA 1
ATOM 3037 C C . GLY A 1 400 ? -19.833 15.651 7.622 1.00 53.22 400 GLY A C 1
ATOM 3038 O O . GLY A 1 400 ? -18.876 15.250 8.270 1.00 53.22 400 GLY A O 1
ATOM 3039 N N . ILE A 1 401 ? -19.767 16.829 7.010 1.00 53.28 401 ILE A N 1
ATOM 3040 C CA . ILE A 1 401 ? -18.673 17.796 7.287 1.00 53.28 401 ILE A CA 1
ATOM 3041 C C . ILE A 1 401 ? -19.276 19.176 7.505 1.00 53.28 401 ILE A C 1
ATOM 3043 O O . ILE A 1 401 ? -18.958 19.840 8.486 1.00 53.28 401 ILE A O 1
ATOM 3047 N N . GLU A 1 402 ? -20.232 19.567 6.667 1.00 52.50 402 GLU A N 1
ATOM 3048 C CA . GLU A 1 402 ? -20.962 20.827 6.800 1.00 52.50 402 GLU A CA 1
ATOM 3049 C C . GLU A 1 402 ? -21.728 20.956 8.115 1.00 52.50 402 GLU A C 1
ATOM 3051 O O . GLU A 1 402 ? -21.712 22.017 8.730 1.00 52.50 402 GLU A O 1
ATOM 3056 N N . GLN A 1 403 ? -22.386 19.893 8.577 1.00 53.16 403 GLN A N 1
ATOM 3057 C CA . GLN A 1 403 ? -23.091 19.903 9.854 1.00 53.16 403 GLN A CA 1
ATOM 3058 C C . GLN A 1 403 ? -22.122 19.761 11.023 1.00 53.16 403 GLN A C 1
ATOM 3060 O O . GLN A 1 403 ? -22.358 20.360 12.057 1.00 53.16 403 GLN A O 1
ATOM 3065 N N . ILE A 1 404 ? -20.981 19.079 10.864 1.00 53.19 404 ILE A N 1
ATOM 3066 C CA . ILE A 1 404 ? -19.907 19.126 11.871 1.00 53.19 404 ILE A CA 1
ATOM 3067 C C . ILE A 1 404 ? -19.400 20.569 12.023 1.00 53.19 404 ILE A C 1
ATOM 3069 O O . ILE A 1 404 ? -19.192 21.030 13.145 1.00 53.19 404 ILE A O 1
ATOM 3073 N N . LEU A 1 405 ? -19.256 21.303 10.914 1.00 52.34 405 LEU A N 1
ATOM 3074 C CA . LEU A 1 405 ? -18.928 22.730 10.905 1.00 52.34 405 LEU A CA 1
ATOM 3075 C C . LEU A 1 405 ? -20.070 23.585 11.489 1.00 52.34 405 LEU A C 1
ATOM 3077 O O . LEU A 1 405 ? -19.800 24.510 12.249 1.00 52.34 405 LEU A O 1
ATOM 3081 N N . ARG A 1 406 ? -21.345 23.274 11.224 1.00 53.06 406 ARG A N 1
ATOM 3082 C CA . ARG A 1 406 ? -22.483 23.989 11.839 1.00 53.06 406 ARG A CA 1
ATOM 3083 C C . ARG A 1 406 ? -22.616 23.708 13.340 1.00 53.06 406 ARG A C 1
ATOM 3085 O O . ARG A 1 406 ? -22.710 24.651 14.112 1.00 53.06 406 ARG A O 1
ATOM 3092 N N . ASP A 1 407 ? -22.544 22.452 13.767 1.00 52.84 407 ASP A N 1
ATOM 3093 C CA . ASP A 1 407 ? -22.795 22.005 15.145 1.00 52.84 407 ASP A CA 1
ATOM 3094 C C . ASP A 1 407 ? -21.619 22.271 16.083 1.00 52.84 407 ASP A C 1
ATOM 3096 O O . ASP A 1 407 ? -21.809 22.683 17.227 1.00 52.84 407 ASP A O 1
ATOM 3100 N N . ARG A 1 408 ? -20.380 22.015 15.635 1.00 50.78 408 ARG A N 1
ATOM 3101 C CA . ARG A 1 408 ? -19.189 22.208 16.483 1.00 50.78 408 ARG A CA 1
ATOM 3102 C C . ARG A 1 408 ? -18.617 23.612 16.394 1.00 50.78 408 ARG A C 1
ATOM 3104 O O . ARG A 1 408 ? -17.901 24.020 17.311 1.00 50.78 408 ARG A O 1
ATOM 3111 N N . ALA A 1 409 ? -18.889 24.308 15.295 1.00 48.53 409 ALA A N 1
ATOM 3112 C CA . ALA A 1 409 ? -18.236 25.561 14.966 1.00 48.53 409 ALA A CA 1
ATOM 3113 C C . ALA A 1 409 ? -19.233 26.740 14.868 1.00 48.53 409 ALA A C 1
ATOM 3115 O O . ALA A 1 409 ? -18.835 27.874 15.085 1.00 48.53 409 ALA A O 1
ATOM 3116 N N . GLY A 1 410 ? -20.537 26.506 14.672 1.00 49.19 410 GLY A N 1
ATOM 3117 C CA . GLY A 1 410 ? -21.555 27.569 14.701 1.00 49.19 410 GLY A CA 1
ATOM 3118 C C . GLY A 1 410 ? -21.462 28.571 13.541 1.00 49.19 410 GLY A C 1
ATOM 3119 O O . GLY A 1 410 ? -22.033 29.652 13.633 1.00 49.19 410 GLY A O 1
ATOM 3120 N N . PHE A 1 411 ? -20.725 28.242 12.470 1.00 50.53 411 PHE A N 1
ATOM 3121 C CA . PHE A 1 411 ? -20.166 29.241 11.547 1.00 50.53 411 PHE A CA 1
ATOM 3122 C C . PHE A 1 411 ? -20.908 29.496 10.228 1.00 50.53 411 PHE A C 1
ATOM 3124 O O . PHE A 1 411 ? -20.429 30.337 9.475 1.00 50.53 411 PHE A O 1
ATOM 3131 N N . LEU A 1 412 ? -22.002 28.811 9.872 1.00 48.34 412 LEU A N 1
ATOM 3132 C CA . LEU A 1 412 ? -22.412 28.797 8.455 1.00 48.34 412 LEU A CA 1
ATOM 3133 C C . LEU A 1 412 ? -23.901 29.037 8.180 1.00 48.34 412 LEU A C 1
ATOM 3135 O O . LEU A 1 412 ? -24.752 28.233 8.564 1.00 48.34 412 LEU A O 1
ATOM 3139 N N . ASP A 1 413 ? -24.171 30.086 7.396 1.00 45.75 413 ASP A N 1
ATOM 3140 C CA . ASP A 1 413 ? -25.225 30.114 6.383 1.00 45.75 413 ASP A CA 1
ATOM 3141 C C . ASP A 1 413 ? -24.697 29.503 5.062 1.00 45.75 413 ASP A C 1
ATOM 3143 O O . ASP A 1 413 ? -23.495 29.458 4.792 1.00 45.75 413 ASP A O 1
ATOM 3147 N N . GLY A 1 414 ? -25.588 28.932 4.246 1.00 44.31 414 GLY A N 1
ATOM 3148 C CA . GLY A 1 414 ? -25.225 28.017 3.149 1.00 44.31 414 GLY A CA 1
ATOM 3149 C C . GLY A 1 414 ? -24.362 28.594 2.013 1.00 44.31 414 GLY A C 1
ATOM 3150 O O . GLY A 1 414 ? -23.901 27.827 1.176 1.00 44.31 414 GLY A O 1
ATOM 3151 N N . SER A 1 415 ? -24.122 29.908 1.963 1.00 44.41 415 SER A N 1
ATOM 3152 C CA . SER A 1 415 ? -23.310 30.564 0.925 1.00 44.41 415 SER A CA 1
ATOM 3153 C C . SER A 1 415 ? -21.831 30.758 1.285 1.00 44.41 415 SER A C 1
ATOM 3155 O O . SER A 1 415 ? -21.050 31.076 0.396 1.00 44.41 415 SER A O 1
ATOM 3157 N N . ALA A 1 416 ? -21.434 30.572 2.551 1.00 50.88 416 ALA A N 1
ATOM 3158 C CA . ALA A 1 416 ? -20.066 30.827 3.035 1.00 50.88 416 ALA A CA 1
ATOM 3159 C C . ALA A 1 416 ? -19.201 29.559 3.197 1.00 50.88 416 ALA A C 1
ATOM 3161 O O . ALA A 1 416 ? -18.053 29.631 3.637 1.00 50.88 416 ALA A O 1
ATOM 3162 N N . LEU A 1 417 ? -19.744 28.382 2.874 1.00 53.59 417 LEU A N 1
ATOM 3163 C CA . LEU A 1 417 ? -19.095 27.100 3.148 1.00 53.59 417 LEU A CA 1
ATOM 3164 C C . LEU A 1 417 ? -17.757 26.944 2.409 1.00 53.59 417 LEU A C 1
ATOM 3166 O O . LEU A 1 417 ? -16.761 26.624 3.052 1.00 53.59 417 LEU A O 1
ATOM 3170 N N . ASP A 1 418 ? -17.706 27.206 1.101 1.00 54.84 418 ASP A N 1
ATOM 3171 C CA . ASP A 1 418 ? -16.465 27.068 0.322 1.00 54.84 418 ASP A CA 1
ATOM 3172 C C . ASP A 1 418 ? -15.362 28.026 0.813 1.00 54.84 418 ASP A C 1
ATOM 3174 O O . ASP A 1 418 ? -14.197 27.631 0.922 1.00 54.84 418 ASP A O 1
ATOM 3178 N N . ASP A 1 419 ? -15.732 29.245 1.220 1.00 55.66 419 ASP A N 1
ATOM 3179 C CA . ASP A 1 419 ? -14.802 30.241 1.767 1.00 55.66 419 ASP A CA 1
ATOM 3180 C C . ASP A 1 419 ? -14.206 29.802 3.118 1.00 55.66 419 ASP A C 1
ATOM 3182 O O . ASP A 1 419 ? -13.020 30.018 3.391 1.00 55.66 419 ASP A O 1
ATOM 3186 N N . VAL A 1 420 ? -15.003 29.138 3.963 1.00 59.22 420 VAL A N 1
ATOM 3187 C CA . VAL A 1 420 ? -14.559 28.616 5.267 1.00 59.22 420 VAL A CA 1
ATOM 3188 C C . VAL A 1 420 ? -13.755 27.322 5.112 1.00 59.22 420 VAL A C 1
ATOM 3190 O O . VAL A 1 420 ? -12.742 27.147 5.796 1.00 59.22 420 VAL A O 1
ATOM 3193 N N . LEU A 1 421 ? -14.128 26.440 4.177 1.00 62.97 421 LEU A N 1
ATOM 3194 C CA . LEU A 1 421 ? -13.450 25.160 3.931 1.00 62.97 421 LEU A CA 1
ATOM 3195 C C . LEU A 1 421 ? -11.967 25.331 3.576 1.00 62.97 421 LEU A C 1
ATOM 3197 O O . LEU A 1 421 ? -11.147 24.496 3.961 1.00 62.97 421 LEU A O 1
ATOM 3201 N N . HIS A 1 422 ? -11.590 26.422 2.904 1.00 64.06 422 HIS A N 1
ATOM 3202 C CA . HIS A 1 422 ? -10.188 26.727 2.591 1.00 64.06 422 HIS A CA 1
ATOM 3203 C C . HIS A 1 422 ? -9.331 27.062 3.818 1.00 64.06 422 HIS A C 1
ATOM 3205 O O . HIS A 1 422 ? -8.112 26.882 3.778 1.00 64.06 422 HIS A O 1
ATOM 3211 N N . ARG A 1 423 ? -9.951 27.532 4.906 1.00 67.69 423 ARG A N 1
ATOM 3212 C CA . ARG A 1 423 ? -9.278 27.800 6.183 1.00 67.69 423 ARG A CA 1
ATOM 3213 C C . ARG A 1 423 ? -9.275 26.570 7.090 1.00 67.69 423 ARG A C 1
ATOM 3215 O O . ARG A 1 423 ? -8.525 26.560 8.059 1.00 67.69 423 ARG A O 1
ATOM 3222 N N . CYS A 1 424 ? -10.062 25.533 6.811 1.00 71.69 424 CYS A N 1
ATOM 3223 C CA . CYS A 1 424 ? -10.161 24.354 7.668 1.00 71.69 424 CYS A CA 1
ATOM 3224 C C . CYS A 1 424 ? -9.125 23.266 7.336 1.00 71.69 424 CYS A C 1
ATOM 3226 O O . CYS A 1 424 ? -8.807 23.002 6.175 1.00 71.69 424 CYS A O 1
ATOM 3228 N N . VAL A 1 425 ? -8.638 22.589 8.380 1.00 77.00 425 VAL A N 1
ATOM 3229 C CA . VAL A 1 425 ? -7.859 21.346 8.268 1.00 77.00 425 VAL A CA 1
ATOM 3230 C C . VAL A 1 425 ? -8.617 20.234 8.975 1.00 77.00 425 VAL A C 1
ATOM 3232 O O . VAL A 1 425 ? -8.739 20.261 10.198 1.00 77.00 425 VAL A O 1
ATOM 3235 N N . PHE A 1 426 ? -9.125 19.271 8.214 1.00 79.31 426 PHE A N 1
ATOM 3236 C CA . PHE A 1 426 ? -9.911 18.153 8.721 1.00 79.31 426 PHE A CA 1
ATOM 3237 C C . PHE A 1 426 ? -9.014 16.980 9.099 1.00 79.31 426 PHE A C 1
ATOM 3239 O O . PHE A 1 426 ? -8.199 16.532 8.295 1.00 79.31 426 PHE A O 1
ATOM 3246 N N . TYR A 1 427 ? -9.207 16.461 10.304 1.00 82.38 427 TYR A N 1
ATOM 3247 C CA . TYR A 1 427 ? -8.622 15.216 10.782 1.00 82.38 427 TYR A CA 1
ATOM 3248 C C . TYR A 1 427 ? -9.763 14.235 11.031 1.00 82.38 427 TYR A C 1
ATOM 3250 O O . TYR A 1 427 ? -10.599 14.474 11.900 1.00 82.38 427 TYR A O 1
ATOM 3258 N N . LEU A 1 428 ? -9.819 13.189 10.215 1.00 80.38 428 LEU A N 1
ATOM 3259 C CA . LEU A 1 428 ? -10.910 12.233 10.107 1.00 80.38 428 LEU A CA 1
ATOM 3260 C C . LEU A 1 428 ? -10.431 10.865 10.606 1.00 80.38 428 LEU A C 1
ATOM 3262 O O . LEU A 1 428 ? -9.649 10.202 9.929 1.00 80.38 428 LEU A O 1
ATOM 3266 N N . ASP A 1 429 ? -10.865 10.447 11.789 1.00 78.25 429 ASP A N 1
ATOM 3267 C CA . ASP A 1 429 ? -10.432 9.169 12.374 1.00 78.25 429 ASP A CA 1
ATOM 3268 C C . ASP A 1 429 ? -11.425 8.031 12.079 1.00 78.25 429 ASP A C 1
ATOM 3270 O O . ASP A 1 429 ? -12.640 8.258 12.043 1.00 78.25 429 ASP A O 1
ATOM 3274 N N . ASP A 1 430 ? -10.896 6.816 11.906 1.00 69.69 430 ASP A N 1
ATOM 3275 C CA . ASP A 1 430 ? -11.622 5.547 11.748 1.00 69.69 430 ASP A CA 1
ATOM 3276 C C . ASP A 1 430 ? -12.527 5.446 10.510 1.00 69.69 430 ASP A C 1
ATOM 3278 O O . ASP A 1 430 ? -13.690 5.043 10.577 1.00 69.69 430 ASP A O 1
ATOM 3282 N N . PHE A 1 431 ? -11.973 5.741 9.331 1.00 74.06 431 PHE A N 1
ATOM 3283 C CA . PHE A 1 431 ? -12.693 5.635 8.056 1.00 74.06 431 PHE A CA 1
ATOM 3284 C C . PHE A 1 431 ? -13.286 4.235 7.791 1.00 74.06 431 PHE A C 1
ATOM 3286 O O . PHE A 1 431 ? -14.329 4.107 7.148 1.00 74.06 431 PHE A O 1
ATOM 3293 N N . ASP A 1 432 ? -12.659 3.165 8.288 1.00 66.12 432 ASP A N 1
ATOM 3294 C CA . ASP A 1 432 ? -13.126 1.795 8.024 1.00 66.12 432 ASP A CA 1
ATOM 3295 C C . ASP A 1 432 ? -14.417 1.410 8.740 1.00 66.12 432 ASP A C 1
ATOM 3297 O O . ASP A 1 432 ? -15.037 0.415 8.365 1.00 66.12 432 ASP A O 1
ATOM 3301 N N . GLU A 1 433 ? -14.800 2.144 9.785 1.00 62.22 433 GLU A N 1
ATOM 3302 C CA . GLU A 1 433 ? -16.027 1.849 10.531 1.00 62.22 433 GLU A CA 1
ATOM 3303 C C . GLU A 1 433 ? -17.269 2.371 9.806 1.00 62.22 433 GLU A C 1
ATOM 3305 O O . GLU A 1 433 ? -18.392 1.965 10.099 1.00 62.22 433 GLU A O 1
ATOM 3310 N N . LEU A 1 434 ? -17.079 3.219 8.796 1.00 62.44 434 LEU A N 1
ATOM 3311 C CA . LEU A 1 434 ? -18.158 3.667 7.938 1.00 62.44 434 LEU A CA 1
ATOM 3312 C C . LEU A 1 434 ? -18.793 2.501 7.159 1.00 62.44 434 LEU A C 1
ATOM 3314 O O . LEU A 1 434 ? -18.165 1.497 6.805 1.00 62.44 434 LEU A O 1
ATOM 3318 N N . THR A 1 435 ? -20.078 2.649 6.842 1.00 61.59 435 THR A N 1
ATOM 3319 C CA . THR A 1 435 ? -20.725 1.804 5.833 1.00 61.59 435 THR A CA 1
ATOM 3320 C C . THR A 1 435 ? -20.100 2.088 4.460 1.00 61.59 435 THR A C 1
ATOM 3322 O O . THR A 1 435 ? -19.607 3.197 4.238 1.00 61.59 435 THR A O 1
ATOM 3325 N N . PRO A 1 436 ? -20.129 1.143 3.501 1.00 62.19 436 PRO A N 1
ATOM 3326 C CA . PRO A 1 436 ? -19.576 1.380 2.163 1.00 62.19 436 PRO A CA 1
ATOM 3327 C C . PRO A 1 436 ? -20.172 2.613 1.462 1.00 62.19 436 PRO A C 1
ATOM 3329 O O . PRO A 1 436 ? -19.479 3.306 0.720 1.00 62.19 436 PRO A O 1
ATOM 3332 N N . GLU A 1 437 ? -21.446 2.913 1.726 1.00 62.12 437 GLU A N 1
ATOM 3333 C CA . GLU A 1 437 ? -22.120 4.121 1.246 1.00 62.12 437 GLU A CA 1
ATOM 3334 C C . GLU A 1 437 ? -21.486 5.393 1.827 1.00 62.12 437 GLU A C 1
ATOM 3336 O O . GLU A 1 437 ? -21.065 6.269 1.074 1.00 62.12 437 GLU A O 1
ATOM 3341 N N . HIS A 1 438 ? -21.313 5.464 3.150 1.00 63.91 438 HIS A N 1
ATOM 3342 C CA . HIS A 1 438 ? -20.689 6.616 3.803 1.00 63.91 438 HIS A CA 1
ATOM 3343 C C . HIS A 1 438 ? -19.209 6.778 3.439 1.00 63.91 438 HIS A C 1
ATOM 3345 O O . HIS A 1 438 ? -18.738 7.901 3.262 1.00 63.91 438 HIS A O 1
ATOM 3351 N N . GLN A 1 439 ? -18.476 5.674 3.264 1.00 71.56 439 GLN A N 1
ATOM 3352 C CA . GLN A 1 439 ? -17.106 5.710 2.741 1.00 71.56 439 GLN A CA 1
ATOM 3353 C C . GLN A 1 439 ? -17.074 6.376 1.368 1.00 71.56 439 GLN A C 1
ATOM 3355 O O . GLN A 1 439 ? -16.272 7.280 1.132 1.00 71.56 439 GLN A O 1
ATOM 3360 N N . ARG A 1 440 ? -17.985 5.978 0.473 1.00 71.75 440 ARG A N 1
ATOM 3361 C CA . ARG A 1 440 ? -18.088 6.557 -0.867 1.00 71.75 440 ARG A CA 1
ATOM 3362 C C . ARG A 1 440 ? -18.405 8.045 -0.827 1.00 71.75 440 ARG A C 1
ATOM 3364 O O . ARG A 1 440 ? -17.786 8.802 -1.562 1.00 71.75 440 ARG A O 1
ATOM 3371 N N . MET A 1 441 ? -19.282 8.478 0.068 1.00 68.75 441 MET A N 1
ATOM 3372 C CA . MET A 1 441 ? -19.598 9.898 0.211 1.00 68.75 441 MET A CA 1
ATOM 3373 C C . MET A 1 441 ? -18.425 10.745 0.690 1.00 68.75 441 MET A C 1
ATOM 3375 O O . MET A 1 441 ? -18.214 11.832 0.164 1.00 68.75 441 MET A O 1
ATOM 3379 N N . VAL A 1 442 ? -17.660 10.281 1.683 1.00 73.94 442 VAL A N 1
ATOM 3380 C CA . VAL A 1 442 ? -16.464 11.004 2.146 1.00 73.94 442 VAL A CA 1
ATOM 3381 C C . VAL A 1 442 ? -15.454 11.117 1.002 1.00 73.94 442 VAL A C 1
ATOM 3383 O O . VAL A 1 442 ? -14.897 12.192 0.780 1.00 73.94 442 VAL A O 1
ATOM 3386 N N . LEU A 1 443 ? -15.274 10.048 0.218 1.00 75.69 443 LEU A N 1
ATOM 3387 C CA . LEU A 1 443 ? -14.445 10.077 -0.990 1.00 75.69 443 LEU A CA 1
ATOM 3388 C C . LEU A 1 443 ? -14.990 11.051 -2.044 1.00 75.69 443 LEU A C 1
ATOM 3390 O O . LEU A 1 443 ? -14.214 11.794 -2.642 1.00 75.69 443 LEU A O 1
ATOM 3394 N N . ASP A 1 444 ? -16.305 11.097 -2.253 1.00 72.69 444 ASP A N 1
ATOM 3395 C CA . ASP A 1 444 ? -16.949 12.017 -3.193 1.00 72.69 444 ASP A CA 1
ATOM 3396 C C . ASP A 1 444 ? -16.832 13.479 -2.735 1.00 72.69 444 ASP A C 1
ATOM 3398 O O . ASP A 1 444 ? -16.519 14.341 -3.553 1.00 72.69 444 ASP A O 1
ATOM 3402 N N . PHE A 1 445 ? -16.942 13.764 -1.433 1.00 73.88 445 PHE A N 1
ATOM 3403 C CA . PHE A 1 445 ? -16.651 15.084 -0.862 1.00 73.88 445 PHE A CA 1
ATOM 3404 C C . PHE A 1 445 ? -15.187 15.478 -1.093 1.00 73.88 445 PHE A C 1
ATOM 3406 O O . PHE A 1 445 ? -14.889 16.580 -1.557 1.00 73.88 445 PHE A O 1
ATOM 3413 N N . MET A 1 446 ? -14.248 14.563 -0.839 1.00 75.62 446 MET A N 1
ATOM 3414 C CA . MET A 1 446 ? -12.835 14.797 -1.139 1.00 75.62 446 MET A CA 1
ATOM 3415 C C . MET A 1 446 ? -12.615 15.066 -2.636 1.00 75.62 446 MET A C 1
ATOM 3417 O O . MET A 1 446 ? -11.799 15.912 -2.994 1.00 75.62 446 MET A O 1
ATOM 3421 N N . ARG A 1 447 ? -13.335 14.401 -3.541 1.00 73.06 447 ARG A N 1
ATOM 3422 C CA . ARG A 1 447 ? -13.243 14.672 -4.987 1.00 73.06 447 ARG A CA 1
ATOM 3423 C C . ARG A 1 447 ? -13.844 16.029 -5.355 1.00 73.06 447 ARG A C 1
ATOM 3425 O O . ARG A 1 447 ? -13.228 16.755 -6.130 1.00 73.06 447 ARG A O 1
ATOM 3432 N N . ALA A 1 448 ? -14.992 16.376 -4.776 1.00 69.00 448 ALA A N 1
ATOM 3433 C CA . ALA A 1 448 ? -15.709 17.623 -5.033 1.00 69.00 448 ALA A CA 1
ATOM 3434 C C . ALA A 1 448 ? -14.959 18.865 -4.524 1.00 69.00 448 ALA A C 1
ATOM 3436 O O . ALA A 1 448 ? -15.028 19.916 -5.156 1.00 69.00 448 ALA A O 1
ATOM 3437 N N . HIS A 1 449 ? -14.186 18.740 -3.439 1.00 70.19 449 HIS A N 1
ATOM 3438 C CA . HIS A 1 449 ? -13.444 19.852 -2.836 1.00 70.19 449 HIS A CA 1
ATOM 3439 C C . HIS A 1 449 ? -11.917 19.640 -2.919 1.00 70.19 449 HIS A C 1
ATOM 3441 O O . HIS A 1 449 ? -11.274 19.457 -1.877 1.00 70.19 449 HIS A O 1
ATOM 3447 N N . PRO A 1 450 ? -11.296 19.704 -4.127 1.00 64.75 450 PRO A N 1
ATOM 3448 C CA . PRO A 1 450 ? -9.862 19.454 -4.389 1.00 64.75 450 PRO A CA 1
ATOM 3449 C C . PRO A 1 450 ? -8.905 20.240 -3.475 1.00 64.75 450 PRO A C 1
ATOM 3451 O O . PRO A 1 450 ? -7.781 19.818 -3.210 1.00 64.75 450 PRO A O 1
ATOM 3454 N N . ASN A 1 451 ? -9.379 21.377 -2.969 1.00 64.81 451 ASN A N 1
ATOM 3455 C CA . ASN A 1 451 ? -8.614 22.339 -2.192 1.00 64.81 451 ASN A CA 1
ATOM 3456 C C . ASN A 1 451 ? -8.752 22.185 -0.668 1.00 64.81 451 ASN A C 1
ATOM 3458 O O . ASN A 1 451 ? -8.023 22.873 0.047 1.00 64.81 451 ASN A O 1
ATOM 3462 N N . ALA A 1 452 ? -9.656 21.338 -0.168 1.00 70.19 452 ALA A N 1
ATOM 3463 C CA . ALA A 1 452 ? -9.818 21.103 1.266 1.00 70.19 452 ALA A CA 1
ATOM 3464 C C . ALA A 1 452 ? -8.631 20.306 1.831 1.00 70.19 452 ALA A C 1
ATOM 3466 O O . ALA A 1 452 ? -8.172 19.340 1.207 1.00 70.19 452 ALA A O 1
ATOM 3467 N N . SER A 1 453 ? -8.147 20.702 3.014 1.00 78.44 453 SER A N 1
ATOM 3468 C CA . SER A 1 453 ? -7.082 19.972 3.706 1.00 78.44 453 SER A CA 1
ATOM 3469 C C . SER A 1 453 ? -7.687 18.866 4.565 1.00 78.44 453 SER A C 1
ATOM 3471 O O . SER A 1 453 ? -8.408 19.165 5.511 1.00 78.44 453 SER A O 1
ATOM 3473 N N . ILE A 1 454 ? -7.440 17.602 4.224 1.00 81.12 454 ILE A N 1
ATOM 3474 C CA . ILE A 1 454 ? -8.100 16.436 4.821 1.00 81.12 454 ILE A CA 1
ATOM 3475 C C . ILE A 1 454 ? -7.063 15.351 5.107 1.00 81.12 454 ILE A C 1
ATOM 3477 O O . ILE A 1 454 ? -6.461 14.791 4.195 1.00 81.12 454 ILE A O 1
ATOM 3481 N N . THR A 1 455 ? -6.884 15.020 6.377 1.00 84.69 455 THR A N 1
ATOM 3482 C CA . THR A 1 455 ? -6.141 13.842 6.820 1.00 84.69 455 THR A CA 1
ATOM 3483 C C . THR A 1 455 ? -7.132 12.804 7.313 1.00 84.69 455 THR A C 1
ATOM 3485 O O . THR A 1 455 ? -7.936 13.123 8.182 1.00 84.69 455 THR A O 1
ATOM 3488 N N . LEU A 1 456 ? -7.070 11.578 6.800 1.00 84.25 456 LEU A N 1
ATOM 3489 C CA . LEU A 1 456 ? -7.934 10.482 7.236 1.00 84.25 456 LEU A CA 1
ATOM 3490 C C . LEU A 1 456 ? -7.129 9.276 7.711 1.00 84.25 456 LEU A C 1
ATOM 3492 O O . LEU A 1 456 ? -6.060 9.016 7.166 1.00 84.25 456 LEU A O 1
ATOM 3496 N N . SER A 1 457 ? -7.634 8.531 8.693 1.00 83.69 457 SER A N 1
ATOM 3497 C CA . SER A 1 457 ? -7.041 7.262 9.122 1.00 83.69 457 SER A CA 1
ATOM 3498 C C . SER A 1 457 ? -7.864 6.054 8.656 1.00 83.69 457 SER A C 1
ATOM 3500 O O . SER A 1 457 ? -9.094 6.076 8.638 1.00 83.69 457 SER A O 1
ATOM 3502 N N . THR A 1 458 ? -7.178 4.979 8.271 1.00 75.75 458 THR A N 1
ATOM 3503 C CA . THR A 1 458 ? -7.767 3.690 7.866 1.00 75.75 458 THR A CA 1
ATOM 3504 C C . THR A 1 458 ? -6.795 2.547 8.200 1.00 75.75 458 THR A C 1
ATOM 3506 O O . THR A 1 458 ? -5.612 2.757 8.460 1.00 75.75 458 THR A O 1
ATOM 3509 N N . ARG A 1 459 ? -7.273 1.307 8.273 1.00 68.56 459 ARG A N 1
ATOM 3510 C CA . ARG A 1 459 ? -6.471 0.084 8.399 1.00 68.56 459 ARG A CA 1
ATOM 3511 C C . ARG A 1 459 ? -5.803 -0.263 7.079 1.00 68.56 459 ARG A C 1
ATOM 3513 O O . ARG A 1 459 ? -4.681 -0.762 7.098 1.00 68.56 459 ARG A O 1
ATOM 3520 N N . SER A 1 460 ? -6.475 -0.030 5.952 1.00 63.09 460 SER A N 1
ATOM 3521 C CA . SER A 1 460 ? -5.959 -0.372 4.631 1.00 63.09 460 SER A CA 1
ATOM 3522 C C . SER A 1 460 ? -6.609 0.462 3.538 1.00 63.09 460 SER A C 1
ATOM 3524 O O . SER A 1 460 ? -7.813 0.678 3.527 1.00 63.09 460 SER A O 1
ATOM 3526 N N . THR A 1 461 ? -5.814 0.837 2.542 1.00 61.31 461 THR A N 1
ATOM 3527 C CA . THR A 1 461 ? -6.303 1.451 1.306 1.00 61.31 461 THR A CA 1
ATOM 3528 C C . THR A 1 461 ? -6.880 0.434 0.310 1.00 61.31 461 THR A C 1
ATOM 3530 O O . THR A 1 461 ? -7.417 0.826 -0.724 1.00 61.31 461 THR A O 1
ATOM 3533 N N . ARG A 1 462 ? -6.814 -0.875 0.594 1.00 53.38 462 ARG A N 1
ATOM 3534 C CA . ARG A 1 462 ? -7.246 -1.932 -0.337 1.00 53.38 462 ARG A CA 1
ATOM 3535 C C . ARG A 1 462 ? -8.758 -1.918 -0.585 1.00 53.38 462 ARG A C 1
ATOM 3537 O O . ARG A 1 462 ? -9.546 -1.974 0.351 1.00 53.38 462 ARG A O 1
ATOM 3544 N N . GLY A 1 463 ? -9.153 -1.956 -1.862 1.00 48.91 463 GLY A N 1
ATOM 3545 C CA . GLY A 1 463 ? -10.550 -2.148 -2.284 1.00 48.91 463 GLY A CA 1
ATOM 3546 C C . GLY A 1 463 ? -11.408 -0.879 -2.322 1.00 48.91 463 GLY A C 1
ATOM 3547 O O . GLY A 1 463 ? -12.604 -0.968 -2.589 1.00 48.91 463 GLY A O 1
ATOM 3548 N N . LEU A 1 464 ? -10.809 0.289 -2.091 1.00 51.41 464 LEU A N 1
ATOM 3549 C CA . LEU A 1 464 ? -11.458 1.594 -2.149 1.00 51.41 464 LEU A CA 1
ATOM 3550 C C . LEU A 1 464 ? -10.830 2.426 -3.272 1.00 51.41 464 LEU A C 1
ATOM 3552 O O . LEU A 1 464 ? -9.616 2.431 -3.458 1.00 51.41 464 LEU A O 1
ATOM 3556 N N . ASP A 1 465 ? -11.665 3.139 -4.026 1.00 55.25 465 ASP A N 1
ATOM 3557 C CA . ASP A 1 465 ? -11.226 3.969 -5.148 1.00 55.25 465 ASP A CA 1
ATOM 3558 C C . ASP A 1 465 ? -10.631 5.303 -4.654 1.00 55.25 465 ASP A C 1
ATOM 3560 O O . ASP A 1 465 ? -11.270 6.360 -4.669 1.00 55.25 465 ASP A O 1
ATOM 3564 N N . TRP A 1 466 ? -9.380 5.247 -4.190 1.00 63.75 466 TRP A N 1
ATOM 3565 C CA . TRP A 1 466 ? -8.602 6.399 -3.718 1.00 63.75 466 TRP A CA 1
ATOM 3566 C C . TRP A 1 466 ? -8.034 7.260 -4.855 1.00 63.75 466 TRP A C 1
ATOM 3568 O O . TRP A 1 466 ? -6.978 7.869 -4.689 1.00 63.75 466 TRP A O 1
ATOM 3578 N N . SER A 1 467 ? -8.693 7.343 -6.017 1.00 53.56 467 SER A N 1
ATOM 3579 C CA . SER A 1 467 ? -8.301 8.197 -7.153 1.00 53.56 467 SER A CA 1
ATOM 3580 C C . SER A 1 467 ? -8.468 9.705 -6.866 1.00 53.56 467 SER A C 1
ATOM 3582 O O . SER A 1 467 ? -8.967 10.471 -7.692 1.00 53.56 467 SER A O 1
ATOM 3584 N N . VAL A 1 468 ? -8.123 10.139 -5.658 1.00 54.22 468 VAL A N 1
ATOM 3585 C CA . VAL A 1 468 ? -8.237 11.508 -5.177 1.00 54.22 468 VAL A CA 1
ATOM 3586 C C . VAL A 1 468 ? -6.905 12.220 -5.463 1.00 54.22 468 VAL A C 1
ATOM 3588 O O . VAL A 1 468 ? -5.869 11.791 -4.950 1.00 54.22 468 VAL A O 1
ATOM 3591 N N . PRO A 1 469 ? -6.890 13.304 -6.260 1.00 51.97 469 PRO A N 1
ATOM 3592 C CA . PRO A 1 469 ? -5.661 14.026 -6.590 1.00 51.97 469 PRO A CA 1
ATOM 3593 C C . PRO A 1 469 ? -4.961 14.585 -5.343 1.00 51.97 469 PRO A C 1
ATOM 3595 O O . PRO A 1 469 ? -5.630 15.005 -4.389 1.00 51.97 469 PRO A O 1
ATOM 3598 N N . ASN A 1 470 ? -3.625 14.663 -5.385 1.00 58.97 470 ASN A N 1
ATOM 3599 C CA . ASN A 1 470 ? -2.772 15.288 -4.360 1.00 58.97 470 ASN A CA 1
ATOM 3600 C C . ASN A 1 470 ? -2.871 14.664 -2.958 1.00 58.97 470 ASN A C 1
ATOM 3602 O O . ASN A 1 470 ? -2.743 15.364 -1.950 1.00 58.97 470 ASN A O 1
ATOM 3606 N N . CYS A 1 471 ? -3.114 13.355 -2.895 1.00 69.06 471 CYS A N 1
ATOM 3607 C CA . CYS A 1 471 ? -3.172 12.596 -1.656 1.00 69.06 471 CYS A CA 1
ATOM 3608 C C . CYS A 1 471 ? -1.869 11.828 -1.409 1.00 69.06 471 CYS A C 1
ATOM 3610 O O . CYS A 1 471 ? -1.384 11.129 -2.297 1.00 69.06 471 CYS A O 1
ATOM 3612 N N . VAL A 1 472 ? -1.308 11.963 -0.207 1.00 72.56 472 VAL A N 1
ATOM 3613 C CA . VAL A 1 472 ? -0.122 11.217 0.224 1.00 72.56 472 VAL A CA 1
ATOM 3614 C C . VAL A 1 472 ? -0.525 10.127 1.196 1.00 72.56 472 VAL A C 1
ATOM 3616 O O . VAL A 1 472 ? -1.212 10.378 2.184 1.00 72.56 472 VAL A O 1
ATOM 3619 N N . GLU A 1 473 ? -0.068 8.913 0.923 1.00 74.88 473 GLU A N 1
ATOM 3620 C CA . GLU A 1 473 ? -0.225 7.792 1.837 1.00 74.88 473 GLU A CA 1
ATOM 3621 C C . GLU A 1 473 ? 0.952 7.757 2.819 1.00 74.88 473 GLU A C 1
ATOM 3623 O O . GLU A 1 473 ? 2.120 7.936 2.446 1.00 74.88 473 GLU A O 1
ATOM 3628 N N . VAL A 1 474 ? 0.611 7.571 4.089 1.00 76.69 474 VAL A N 1
ATOM 3629 C CA . VAL A 1 474 ? 1.511 7.498 5.234 1.00 76.69 474 VAL A CA 1
ATOM 3630 C C . VAL A 1 474 ? 1.139 6.243 6.007 1.00 76.69 474 VAL A C 1
ATOM 3632 O O . VAL A 1 474 ? 0.125 6.202 6.695 1.00 76.69 474 VAL A O 1
ATOM 3635 N N . GLU A 1 475 ? 1.954 5.207 5.895 1.00 75.38 475 GLU A N 1
ATOM 3636 C CA . GLU A 1 475 ? 1.759 3.958 6.623 1.00 75.38 475 GLU A CA 1
ATOM 3637 C C . GLU A 1 475 ? 2.537 4.000 7.939 1.00 75.38 475 GLU A C 1
ATOM 3639 O O . GLU A 1 475 ? 3.756 4.184 7.945 1.00 75.38 475 GLU A O 1
ATOM 3644 N N . LEU A 1 476 ? 1.826 3.822 9.055 1.00 77.69 476 LEU A N 1
ATOM 3645 C CA . LEU A 1 476 ? 2.424 3.576 10.361 1.00 77.69 476 LEU A CA 1
ATOM 3646 C C . LEU A 1 476 ? 2.837 2.111 10.469 1.00 77.69 476 LEU A C 1
ATOM 3648 O O . LEU A 1 476 ? 1.999 1.202 10.470 1.00 77.69 476 LEU A O 1
ATOM 3652 N N . LEU A 1 477 ? 4.140 1.904 10.602 1.00 75.69 477 LEU A N 1
ATOM 3653 C CA . LEU A 1 477 ? 4.764 0.603 10.755 1.00 75.69 477 LEU A CA 1
ATOM 3654 C C . LEU A 1 477 ? 4.919 0.241 12.245 1.00 75.69 477 LEU A C 1
ATOM 3656 O O . LEU A 1 477 ? 5.008 1.129 13.100 1.00 75.69 477 LEU A O 1
ATOM 3660 N N . PRO A 1 478 ? 4.978 -1.063 12.577 1.00 77.12 478 PRO A N 1
ATOM 3661 C CA . PRO A 1 478 ? 5.372 -1.525 13.905 1.00 77.12 478 PRO A CA 1
ATOM 3662 C C . PRO A 1 478 ? 6.706 -0.923 14.355 1.00 77.12 478 PRO A C 1
ATOM 3664 O O . PRO A 1 478 ? 7.594 -0.690 13.536 1.00 77.12 478 PRO A O 1
ATOM 3667 N N . LEU A 1 479 ? 6.858 -0.709 15.663 1.00 81.00 479 LEU A N 1
ATOM 3668 C CA . LEU A 1 479 ? 8.107 -0.235 16.259 1.00 81.00 479 LEU A CA 1
ATOM 3669 C C . LEU A 1 479 ? 9.235 -1.203 15.908 1.00 81.00 479 LEU A C 1
ATOM 3671 O O . LEU A 1 479 ? 9.032 -2.414 15.931 1.00 81.00 479 LEU A O 1
ATOM 3675 N N . ASP A 1 480 ? 10.430 -0.709 15.622 1.00 79.38 480 ASP A N 1
ATOM 3676 C CA . ASP A 1 480 ? 11.584 -1.597 15.507 1.00 79.38 480 ASP A CA 1
ATOM 3677 C C . ASP A 1 480 ? 12.095 -2.020 16.888 1.00 79.38 480 ASP A C 1
ATOM 3679 O O . ASP A 1 480 ? 11.856 -1.326 17.875 1.00 79.38 480 ASP A O 1
ATOM 3683 N N . PRO A 1 481 ? 12.813 -3.146 17.013 1.00 84.38 481 PRO A N 1
ATOM 3684 C CA . PRO A 1 481 ? 13.256 -3.620 18.323 1.00 84.38 481 PRO A CA 1
ATOM 3685 C C . PRO A 1 481 ? 14.041 -2.585 19.166 1.00 84.38 481 PRO A C 1
ATOM 3687 O O . PRO A 1 481 ? 13.762 -2.482 20.359 1.00 84.38 481 PRO A O 1
ATOM 3690 N N . PRO A 1 482 ? 14.932 -1.734 18.608 1.00 83.06 482 PRO A N 1
ATOM 3691 C CA . PRO A 1 482 ? 15.555 -0.646 19.376 1.00 83.06 482 PRO A CA 1
ATOM 3692 C C . PRO A 1 482 ? 14.555 0.368 19.939 1.00 83.06 482 PRO A C 1
ATOM 3694 O O . PRO A 1 482 ? 14.761 0.926 21.014 1.00 83.06 482 PRO A O 1
ATOM 3697 N N . GLU A 1 483 ? 13.474 0.619 19.202 1.00 82.31 483 GLU A N 1
ATOM 3698 C CA . GLU A 1 483 ? 12.395 1.507 19.619 1.00 82.31 483 GLU A CA 1
ATOM 3699 C C . GLU A 1 483 ? 11.599 0.898 20.772 1.00 82.31 483 GLU A C 1
ATOM 3701 O O . GLU A 1 483 ? 11.339 1.590 21.753 1.00 82.31 483 GLU A O 1
ATOM 3706 N N . VAL A 1 484 ? 11.300 -0.403 20.693 1.00 85.88 484 VAL A N 1
ATOM 3707 C CA . VAL A 1 484 ? 10.666 -1.163 21.779 1.00 85.88 484 VAL A CA 1
ATOM 3708 C C . VAL A 1 484 ? 11.491 -1.055 23.059 1.00 85.88 484 VAL A C 1
ATOM 3710 O O . VAL A 1 484 ? 10.963 -0.625 24.081 1.00 85.88 484 VAL A O 1
ATOM 3713 N N . LEU A 1 485 ? 12.789 -1.381 23.006 1.00 86.88 485 LEU A N 1
ATOM 3714 C CA . LEU A 1 485 ? 13.666 -1.310 24.177 1.00 86.88 485 LEU A CA 1
ATOM 3715 C C . LEU A 1 485 ? 13.668 0.090 24.789 1.00 86.88 485 LEU A C 1
ATOM 3717 O O . LEU A 1 485 ? 13.460 0.253 25.985 1.00 86.88 485 LEU A O 1
ATOM 3721 N N . ARG A 1 486 ? 13.851 1.120 23.968 1.00 82.50 486 ARG A N 1
ATOM 3722 C CA . ARG A 1 486 ? 13.912 2.492 24.465 1.00 82.50 486 ARG A CA 1
ATOM 3723 C C . ARG A 1 486 ? 12.585 2.961 25.062 1.00 82.50 486 ARG A C 1
ATOM 3725 O O . ARG A 1 486 ? 12.582 3.814 25.945 1.00 82.50 486 ARG A O 1
ATOM 3732 N N . GLN A 1 487 ? 11.451 2.452 24.590 1.00 79.94 487 GLN A N 1
ATOM 3733 C CA . GLN A 1 487 ? 10.161 2.717 25.230 1.00 79.94 487 GLN A CA 1
ATOM 3734 C C . GLN A 1 487 ? 10.037 2.003 26.570 1.00 79.94 487 GLN A C 1
ATOM 3736 O O . GLN A 1 487 ? 9.610 2.625 27.541 1.00 79.94 487 GLN A O 1
ATOM 3741 N N . LEU A 1 488 ? 10.485 0.749 26.652 1.00 85.50 488 LEU A N 1
ATOM 3742 C CA . LEU A 1 488 ? 10.581 0.036 27.922 1.00 85.50 488 LEU A CA 1
ATOM 3743 C C . LEU A 1 488 ? 11.468 0.795 28.914 1.00 85.50 488 LEU A C 1
ATOM 3745 O O . LEU A 1 488 ? 11.054 0.988 30.049 1.00 85.50 488 LEU A O 1
ATOM 3749 N N . GLU A 1 489 ? 12.624 1.313 28.492 1.00 84.44 489 GLU A N 1
ATOM 3750 C CA . GLU A 1 489 ? 13.518 2.114 29.347 1.00 84.44 489 GLU A CA 1
ATOM 3751 C C . GLU A 1 489 ? 12.824 3.370 29.883 1.00 84.44 489 GLU A C 1
ATOM 3753 O O . GLU A 1 489 ? 13.004 3.735 31.045 1.00 84.44 489 GLU A O 1
ATOM 3758 N N . CYS A 1 490 ? 12.004 4.020 29.049 1.00 78.81 490 CYS A N 1
ATOM 3759 C CA . CYS A 1 490 ? 11.238 5.198 29.452 1.00 78.81 490 CYS A CA 1
ATOM 3760 C C . CYS A 1 490 ? 10.158 4.864 30.496 1.00 78.81 490 CYS A C 1
ATOM 3762 O O . CYS A 1 490 ? 9.840 5.720 31.321 1.00 78.81 490 CYS A O 1
ATOM 3764 N N . GLU A 1 491 ? 9.577 3.659 30.462 1.00 77.44 491 GLU A N 1
ATOM 3765 C CA . GLU A 1 491 ? 8.484 3.275 31.363 1.00 77.44 491 GLU A CA 1
ATOM 3766 C C . GLU A 1 491 ? 8.932 2.492 32.610 1.00 77.44 491 GLU A C 1
ATOM 3768 O O . GLU A 1 491 ? 8.351 2.675 33.681 1.00 77.44 491 GLU A O 1
ATOM 3773 N N . LEU A 1 492 ? 9.931 1.621 32.500 1.00 81.44 492 LEU A N 1
ATOM 3774 C CA . LEU A 1 492 ? 10.357 0.689 33.551 1.00 81.44 492 LEU A CA 1
ATOM 3775 C C . LEU A 1 492 ? 11.725 1.041 34.159 1.00 81.44 492 LEU A C 1
ATOM 3777 O O . LEU A 1 492 ? 12.053 0.552 35.232 1.00 81.44 492 LEU A O 1
ATOM 3781 N N . GLY A 1 493 ? 12.508 1.913 33.517 1.00 81.44 493 GLY A N 1
ATOM 3782 C CA . GLY A 1 493 ? 13.923 2.097 33.845 1.00 81.44 493 GLY A CA 1
ATOM 3783 C C . GLY A 1 493 ? 14.812 1.042 33.176 1.00 81.44 493 GLY A C 1
ATOM 3784 O O . GLY A 1 493 ? 14.327 0.044 32.653 1.00 81.44 493 GLY A O 1
ATOM 3785 N N . THR A 1 494 ? 16.124 1.285 33.135 1.00 85.62 494 THR A N 1
ATOM 3786 C CA . THR A 1 494 ? 17.057 0.544 32.263 1.00 85.62 494 THR A CA 1
ATOM 3787 C C . THR A 1 494 ? 17.150 -0.955 32.560 1.00 85.62 494 THR A C 1
ATOM 3789 O O . THR A 1 494 ? 17.151 -1.748 31.626 1.00 85.62 494 THR A O 1
ATOM 3792 N N . GLU A 1 495 ? 17.219 -1.351 33.832 1.00 87.19 495 GLU A N 1
ATOM 3793 C CA . GLU A 1 495 ? 17.435 -2.754 34.223 1.00 87.19 495 GLU A CA 1
ATOM 3794 C C . GLU A 1 495 ? 16.219 -3.635 33.890 1.00 87.19 495 GLU A C 1
ATOM 3796 O O . GLU A 1 495 ? 16.339 -4.587 33.119 1.00 87.19 495 GLU A O 1
ATOM 3801 N N . ASP A 1 496 ? 15.030 -3.247 34.362 1.00 83.75 496 ASP A N 1
ATOM 3802 C CA . ASP A 1 496 ? 13.771 -3.941 34.056 1.00 83.75 496 ASP A CA 1
ATOM 3803 C C . ASP A 1 496 ? 13.428 -3.913 32.558 1.00 83.75 496 ASP A C 1
ATOM 3805 O O . ASP A 1 496 ? 12.826 -4.852 32.031 1.00 83.75 496 ASP A O 1
ATOM 3809 N N . ALA A 1 497 ? 13.809 -2.842 31.853 1.00 87.44 497 ALA A N 1
ATOM 3810 C CA . ALA A 1 497 ? 13.617 -2.735 30.414 1.00 87.44 497 ALA A CA 1
ATOM 3811 C C . ALA A 1 497 ? 14.495 -3.709 29.630 1.00 87.44 497 ALA A C 1
ATOM 3813 O O . ALA A 1 497 ? 13.990 -4.344 28.704 1.00 87.44 497 ALA A O 1
ATOM 3814 N N . GLU A 1 498 ? 15.782 -3.836 29.976 1.00 88.56 498 GLU A N 1
ATOM 3815 C CA . GLU A 1 498 ? 16.657 -4.809 29.320 1.00 88.56 498 GLU A CA 1
ATOM 3816 C C . GLU A 1 498 ? 16.193 -6.240 29.606 1.00 88.56 498 GLU A C 1
ATOM 3818 O O . GLU A 1 498 ? 16.111 -7.034 28.669 1.00 88.56 498 GLU A O 1
ATOM 3823 N N . GLU A 1 499 ? 15.815 -6.564 30.846 1.00 87.12 499 GLU A N 1
ATOM 3824 C CA . GLU A 1 499 ? 15.317 -7.901 31.188 1.00 87.12 499 GLU A CA 1
ATOM 3825 C C . GLU A 1 499 ? 14.060 -8.259 30.383 1.00 87.12 499 GLU A C 1
ATOM 3827 O O . GLU A 1 499 ? 14.036 -9.277 29.687 1.00 87.12 499 GLU A O 1
ATOM 3832 N N . LEU A 1 500 ? 13.037 -7.394 30.404 1.00 85.81 500 LEU A N 1
ATOM 3833 C CA . LEU A 1 500 ? 11.796 -7.637 29.669 1.00 85.81 500 LEU A CA 1
ATOM 3834 C C . LEU A 1 500 ? 12.034 -7.668 28.154 1.00 85.81 500 LEU A C 1
ATOM 3836 O O . LEU A 1 500 ? 11.482 -8.521 27.464 1.00 85.81 500 LEU A O 1
ATOM 3840 N N . PHE A 1 501 ? 12.871 -6.779 27.614 1.00 89.38 501 PHE A N 1
ATOM 3841 C CA . PHE A 1 501 ? 13.181 -6.772 26.185 1.00 89.38 501 PHE A CA 1
ATOM 3842 C C . PHE A 1 501 ? 13.827 -8.082 25.726 1.00 89.38 501 PHE A C 1
ATOM 3844 O O . PHE A 1 501 ? 13.435 -8.620 24.690 1.00 89.38 501 PHE A O 1
ATOM 3851 N N . TRP A 1 502 ? 14.794 -8.615 26.476 1.00 86.50 502 TRP A N 1
ATOM 3852 C CA . TRP A 1 502 ? 15.448 -9.875 26.113 1.00 86.50 502 TRP A CA 1
ATOM 3853 C C . TRP A 1 502 ? 14.549 -11.085 26.349 1.00 86.50 502 TRP A C 1
ATOM 3855 O O . TRP A 1 502 ? 14.590 -12.019 25.550 1.00 86.50 502 TRP A O 1
ATOM 3865 N N . GLN A 1 503 ? 13.651 -11.030 27.335 1.00 83.56 503 GLN A N 1
ATOM 3866 C CA . GLN A 1 503 ? 12.579 -12.014 27.475 1.00 83.56 503 GLN A CA 1
ATOM 3867 C C . GLN A 1 503 ? 11.685 -12.039 26.220 1.00 83.56 503 GLN A C 1
ATOM 3869 O O . GLN A 1 503 ? 11.384 -13.108 25.695 1.00 83.56 503 GLN A O 1
ATOM 3874 N N . LEU A 1 504 ? 11.320 -10.861 25.693 1.00 82.06 504 LEU A N 1
ATOM 3875 C CA . LEU A 1 504 ? 10.523 -10.706 24.470 1.00 82.06 504 LEU A CA 1
ATOM 3876 C C . LEU A 1 504 ? 11.278 -11.146 23.209 1.00 82.06 504 LEU A C 1
ATOM 3878 O O . LEU A 1 504 ? 10.698 -11.764 22.317 1.00 82.06 504 LEU A O 1
ATOM 3882 N N . ALA A 1 505 ? 12.563 -10.809 23.110 1.00 82.75 505 ALA A N 1
ATOM 3883 C CA . ALA A 1 505 ? 13.403 -11.151 21.968 1.00 82.75 505 ALA A CA 1
ATOM 3884 C C . ALA A 1 505 ? 13.782 -12.640 21.949 1.00 82.75 505 ALA A C 1
ATOM 3886 O O . ALA A 1 505 ? 13.947 -13.206 20.877 1.00 82.75 505 ALA A O 1
ATOM 3887 N N . GLY A 1 506 ? 13.885 -13.299 23.100 1.00 81.12 506 GLY A N 1
ATOM 3888 C CA . GLY A 1 506 ? 14.194 -14.722 23.194 1.00 81.12 506 GLY A CA 1
ATOM 3889 C C . GLY A 1 506 ? 15.642 -15.089 22.845 1.00 81.12 506 GLY A C 1
ATOM 3890 O O . GLY A 1 506 ? 16.445 -14.279 22.374 1.00 81.12 506 GLY A O 1
ATOM 3891 N N . HIS A 1 507 ? 15.969 -16.364 23.067 1.00 80.06 507 HIS A N 1
ATOM 3892 C CA . HIS A 1 507 ? 17.349 -16.858 23.084 1.00 80.06 507 HIS A CA 1
ATOM 3893 C C . HIS A 1 507 ? 18.103 -16.705 21.751 1.00 80.06 507 HIS A C 1
ATOM 3895 O O . HIS A 1 507 ? 19.274 -16.332 21.728 1.00 80.06 507 HIS A O 1
ATOM 3901 N N . ASP A 1 508 ? 17.436 -16.934 20.617 1.00 78.50 508 ASP A N 1
ATOM 3902 C CA . ASP A 1 508 ? 18.065 -16.822 19.295 1.00 78.50 508 ASP A CA 1
ATOM 3903 C C . ASP A 1 508 ? 18.613 -15.403 19.031 1.00 78.50 508 ASP A C 1
ATOM 3905 O O . ASP A 1 508 ? 19.657 -15.237 18.392 1.00 78.50 508 ASP A O 1
ATOM 3909 N N . TYR A 1 509 ? 17.941 -14.366 19.546 1.00 84.56 509 TYR A N 1
ATOM 3910 C CA . TYR A 1 509 ? 18.410 -12.984 19.445 1.00 84.56 509 TYR A CA 1
ATOM 3911 C C . TYR A 1 509 ? 19.619 -12.712 20.349 1.00 84.56 509 TYR A C 1
ATOM 3913 O O . TYR A 1 509 ? 20.497 -11.938 19.958 1.00 84.56 509 TYR A O 1
ATOM 3921 N N . GLU A 1 510 ? 19.715 -13.369 21.507 1.00 85.69 510 GLU A N 1
ATOM 3922 C CA . GLU A 1 510 ? 20.890 -13.299 22.387 1.00 85.69 510 GLU A CA 1
ATOM 3923 C C . GLU A 1 510 ? 22.122 -13.904 21.708 1.00 85.69 510 GLU A C 1
ATOM 3925 O O . GLU A 1 510 ? 23.179 -13.273 21.672 1.00 85.69 510 GLU A O 1
ATOM 3930 N N . VAL A 1 511 ? 21.970 -15.070 21.065 1.00 85.56 511 VAL A N 1
ATOM 3931 C CA . VAL A 1 511 ? 23.044 -15.726 20.295 1.00 85.56 511 VAL A CA 1
ATOM 3932 C C . VAL A 1 511 ? 23.573 -14.806 19.192 1.00 85.56 511 VAL A C 1
ATOM 3934 O O . VAL A 1 511 ? 24.791 -14.688 18.993 1.00 85.56 511 VAL A O 1
ATOM 3937 N N . VAL A 1 512 ? 22.667 -14.125 18.480 1.00 85.12 512 VAL A N 1
ATOM 3938 C CA . VAL A 1 512 ? 23.030 -13.141 17.452 1.00 85.12 512 VAL A CA 1
ATOM 3939 C C . VAL A 1 512 ? 23.748 -11.945 18.066 1.00 85.12 512 VAL A C 1
ATOM 3941 O O . VAL A 1 512 ? 24.810 -11.571 17.566 1.00 85.12 512 VAL A O 1
ATOM 3944 N N . ARG A 1 513 ? 23.212 -11.361 19.143 1.00 88.94 513 ARG A N 1
ATOM 3945 C CA . ARG A 1 513 ? 23.809 -10.223 19.859 1.00 88.94 513 ARG A CA 1
ATOM 3946 C C . ARG A 1 513 ? 25.226 -10.524 20.315 1.00 88.94 513 ARG A C 1
ATOM 3948 O O . ARG A 1 513 ? 26.129 -9.730 20.042 1.00 88.94 513 ARG A O 1
ATOM 3955 N N . ASP A 1 514 ? 25.429 -11.646 20.987 1.00 89.50 514 ASP A N 1
ATOM 3956 C CA . ASP A 1 514 ? 26.714 -11.992 21.590 1.00 89.50 514 ASP A CA 1
ATOM 3957 C C . ASP A 1 514 ? 27.767 -12.227 20.509 1.00 89.50 514 ASP A C 1
ATOM 3959 O O . ASP A 1 514 ? 28.851 -11.642 20.548 1.00 89.50 514 ASP A O 1
ATOM 3963 N N . SER A 1 515 ? 27.415 -12.984 19.468 1.00 86.44 515 SER A N 1
ATOM 3964 C CA . SER A 1 515 ? 28.295 -13.225 18.319 1.00 86.44 515 SER A CA 1
ATOM 3965 C C . SER A 1 515 ? 28.627 -11.942 17.550 1.00 86.44 515 SER A C 1
ATOM 3967 O O . SER A 1 515 ? 29.761 -11.755 17.107 1.00 86.44 515 SER A O 1
ATOM 3969 N N . TRP A 1 516 ? 27.647 -11.051 17.382 1.00 88.88 516 TRP A N 1
ATOM 3970 C CA . TRP A 1 516 ? 27.821 -9.756 16.721 1.00 88.88 516 TRP A CA 1
ATOM 3971 C C . TRP A 1 516 ? 28.761 -8.845 17.511 1.00 88.88 516 TRP A C 1
ATOM 3973 O O . TRP A 1 516 ? 29.682 -8.256 16.943 1.00 88.88 516 TRP A O 1
ATOM 3983 N N . SER A 1 517 ? 28.578 -8.799 18.830 1.00 88.56 517 SER A N 1
ATOM 3984 C CA . SER A 1 517 ? 29.377 -7.981 19.744 1.00 88.56 517 SER A CA 1
ATOM 3985 C C . SER A 1 517 ? 30.816 -8.497 19.842 1.00 88.56 517 SER A C 1
ATOM 3987 O O . SER A 1 517 ? 31.762 -7.722 19.711 1.00 88.56 517 SER A O 1
ATOM 3989 N N . LEU A 1 518 ? 31.010 -9.817 19.958 1.00 89.44 518 LEU A N 1
ATOM 3990 C CA . LEU A 1 518 ? 32.330 -10.469 19.930 1.00 89.44 518 LEU A CA 1
ATOM 3991 C C . LEU A 1 518 ? 33.083 -10.221 18.614 1.00 89.44 518 LEU A C 1
ATOM 3993 O O . LEU A 1 518 ? 34.314 -10.152 18.586 1.00 89.44 518 LEU A O 1
ATOM 3997 N N . ALA A 1 519 ? 32.352 -10.059 17.512 1.00 86.69 519 ALA A N 1
ATOM 3998 C CA . ALA A 1 519 ? 32.915 -9.714 16.213 1.00 86.69 519 ALA A CA 1
ATOM 3999 C C . ALA A 1 519 ? 33.270 -8.219 16.065 1.00 86.69 519 ALA A C 1
ATOM 4001 O O . ALA A 1 519 ? 33.789 -7.835 15.011 1.00 86.69 519 ALA A O 1
ATOM 4002 N N . GLY A 1 520 ? 33.027 -7.395 17.092 1.00 85.56 520 GLY A N 1
ATOM 4003 C CA . GLY A 1 520 ? 33.233 -5.945 17.077 1.00 85.56 520 GLY A CA 1
ATOM 4004 C C . GLY A 1 520 ? 32.168 -5.185 16.283 1.00 85.56 520 GLY A C 1
ATOM 4005 O O . GLY A 1 520 ? 32.444 -4.093 15.791 1.00 85.56 520 GLY A O 1
ATOM 4006 N N . GLY A 1 521 ? 30.993 -5.786 16.083 1.00 80.38 521 GLY A N 1
ATOM 4007 C CA . GLY A 1 521 ? 29.860 -5.145 15.430 1.00 80.38 521 GLY A CA 1
ATOM 4008 C C . GLY A 1 521 ? 29.148 -4.161 16.353 1.00 80.38 521 GLY A C 1
ATOM 4009 O O . GLY A 1 521 ? 29.043 -4.386 17.556 1.00 80.38 521 GLY A O 1
ATOM 4010 N N . ASP A 1 522 ? 28.632 -3.083 15.773 1.00 82.81 522 ASP A N 1
ATOM 4011 C CA . ASP A 1 522 ? 27.866 -2.077 16.504 1.00 82.81 522 ASP A CA 1
ATOM 4012 C C . ASP A 1 522 ? 26.444 -2.570 16.848 1.00 82.81 522 ASP A C 1
ATOM 4014 O O . ASP A 1 522 ? 25.805 -3.265 16.050 1.00 82.81 522 ASP A O 1
ATOM 4018 N N . ARG A 1 523 ? 25.944 -2.218 18.041 1.00 78.38 523 ARG A N 1
ATOM 4019 C CA . ARG A 1 523 ? 24.651 -2.698 18.563 1.00 78.38 523 ARG A CA 1
ATOM 4020 C C . ARG A 1 523 ? 23.462 -2.131 17.785 1.00 78.38 523 ARG A C 1
ATOM 4022 O O . ARG A 1 523 ? 22.479 -2.850 17.628 1.00 78.38 523 ARG A O 1
ATOM 4029 N N . GLU A 1 524 ? 23.529 -0.908 17.257 1.00 74.31 524 GLU A N 1
ATOM 4030 C CA . GLU A 1 524 ? 22.452 -0.370 16.409 1.00 74.31 524 GLU A CA 1
ATOM 4031 C C . GLU A 1 524 ? 22.435 -1.061 15.044 1.00 74.31 524 GLU A C 1
ATOM 4033 O O . GLU A 1 524 ? 21.375 -1.434 14.534 1.00 74.31 524 GLU A O 1
ATOM 4038 N N . GLN A 1 525 ? 23.617 -1.346 14.493 1.00 78.81 525 GLN A N 1
ATOM 4039 C CA . GLN A 1 525 ? 23.753 -2.092 13.242 1.00 78.81 525 GLN A CA 1
ATOM 4040 C C . GLN A 1 525 ? 23.173 -3.508 13.316 1.00 78.81 525 GLN A C 1
ATOM 4042 O O . GLN A 1 525 ? 22.798 -4.052 12.280 1.00 78.81 525 GLN A O 1
ATOM 4047 N N . LEU A 1 526 ? 23.035 -4.113 14.500 1.00 81.62 526 LEU A N 1
ATOM 4048 C CA . LEU A 1 526 ? 22.410 -5.430 14.651 1.00 81.62 526 LEU A CA 1
ATOM 4049 C C . LEU A 1 526 ? 20.967 -5.459 14.137 1.00 81.62 526 LEU A C 1
ATOM 4051 O O . LEU A 1 526 ? 20.546 -6.486 13.612 1.00 81.62 526 LEU A O 1
ATOM 4055 N N . TRP A 1 527 ? 20.245 -4.345 14.218 1.00 77.81 527 TRP A N 1
ATOM 4056 C CA . TRP A 1 527 ? 18.816 -4.279 13.903 1.00 77.81 527 TRP A CA 1
ATOM 4057 C C . TRP A 1 527 ? 18.516 -3.862 12.462 1.00 77.81 527 TRP A C 1
ATOM 4059 O O . TRP A 1 527 ? 17.386 -3.978 12.003 1.00 77.81 527 TRP A O 1
ATOM 4069 N N . SER A 1 528 ? 19.531 -3.415 11.721 1.00 71.88 528 SER A N 1
ATOM 4070 C CA . SER A 1 528 ? 19.373 -2.918 10.354 1.00 71.88 528 SER A CA 1
ATOM 4071 C C . SER A 1 528 ? 19.556 -4.026 9.314 1.00 71.88 528 SER A C 1
ATOM 4073 O O . SER A 1 528 ? 20.645 -4.583 9.165 1.00 71.88 528 SER A O 1
ATOM 4075 N N . LEU A 1 529 ? 18.525 -4.323 8.520 1.00 63.03 529 LEU A N 1
ATOM 4076 C CA . LEU A 1 529 ? 18.622 -5.309 7.430 1.00 63.03 529 LEU A CA 1
ATOM 4077 C C . LEU A 1 529 ? 19.745 -4.990 6.424 1.00 63.03 529 LEU A C 1
ATOM 4079 O O . LEU A 1 529 ? 20.350 -5.913 5.881 1.00 63.03 529 LEU A O 1
ATOM 4083 N N . SER A 1 530 ? 20.063 -3.709 6.223 1.00 58.81 530 SER A N 1
ATOM 4084 C CA . SER A 1 530 ? 21.087 -3.223 5.290 1.00 58.81 530 SER A CA 1
ATOM 4085 C C . SER A 1 530 ? 22.491 -3.101 5.897 1.00 58.81 530 SER A C 1
ATOM 4087 O O . SER A 1 530 ? 23.455 -2.839 5.173 1.00 58.81 530 SER A O 1
ATOM 4089 N N . ALA A 1 531 ? 22.646 -3.303 7.208 1.00 68.88 531 ALA A N 1
ATOM 4090 C CA . ALA A 1 531 ? 23.945 -3.189 7.856 1.00 68.88 531 ALA A CA 1
ATOM 4091 C C . ALA A 1 531 ? 24.926 -4.271 7.388 1.00 68.88 531 ALA A C 1
ATOM 4093 O O . ALA A 1 531 ? 24.611 -5.462 7.284 1.00 68.88 531 ALA A O 1
ATOM 4094 N N . ARG A 1 532 ? 26.174 -3.850 7.163 1.00 71.88 532 ARG A N 1
ATOM 4095 C CA . ARG A 1 532 ? 27.261 -4.753 6.796 1.00 71.88 532 ARG A CA 1
ATOM 4096 C C . ARG A 1 532 ? 27.582 -5.681 7.965 1.00 71.88 532 ARG A C 1
ATOM 4098 O O . ARG A 1 532 ? 28.006 -5.229 9.021 1.00 71.88 532 ARG A O 1
ATOM 4105 N N . VAL A 1 533 ? 27.460 -6.985 7.737 1.00 74.19 533 VAL A N 1
ATOM 4106 C CA . VAL A 1 533 ? 27.807 -7.998 8.739 1.00 74.19 533 VAL A CA 1
ATOM 4107 C C . VAL A 1 533 ? 29.322 -7.980 9.010 1.00 74.19 533 VAL A C 1
ATOM 4109 O O . VAL A 1 533 ? 30.109 -8.069 8.055 1.00 74.19 533 VAL A O 1
ATOM 4112 N N . PRO A 1 534 ? 29.770 -7.877 10.278 1.00 80.69 534 PRO A N 1
ATOM 4113 C CA . PRO A 1 534 ? 31.186 -7.955 10.613 1.00 80.69 534 PRO A CA 1
ATOM 4114 C C . PRO A 1 534 ? 31.789 -9.289 10.160 1.00 80.69 534 PRO A C 1
ATOM 4116 O O . PRO A 1 534 ? 31.203 -10.351 10.351 1.00 80.69 534 PRO A O 1
ATOM 4119 N N . ARG A 1 535 ? 33.004 -9.256 9.595 1.00 74.44 535 ARG A N 1
ATOM 4120 C CA . ARG A 1 535 ? 33.650 -10.435 8.974 1.00 74.44 535 ARG A CA 1
ATOM 4121 C C . ARG A 1 535 ? 33.816 -11.646 9.904 1.00 74.44 535 ARG A C 1
ATOM 4123 O O . ARG A 1 535 ? 34.002 -12.749 9.406 1.00 74.44 535 ARG A O 1
ATOM 4130 N N . ARG A 1 536 ? 33.826 -11.431 11.223 1.00 78.69 536 ARG A N 1
ATOM 4131 C CA . ARG A 1 536 ? 34.013 -12.479 12.239 1.00 78.69 536 ARG A CA 1
ATOM 4132 C C . ARG A 1 536 ? 32.703 -13.116 12.711 1.00 78.69 536 ARG A C 1
ATOM 4134 O O . ARG A 1 536 ? 32.768 -14.101 13.435 1.00 78.69 536 ARG A O 1
ATOM 4141 N N . VAL A 1 537 ? 31.543 -12.587 12.311 1.00 74.62 537 VAL A N 1
ATOM 4142 C CA . VAL A 1 537 ? 30.252 -13.211 12.627 1.00 74.62 537 VAL A CA 1
ATOM 4143 C C . VAL A 1 537 ? 30.120 -14.501 11.810 1.00 74.62 537 VAL A C 1
ATOM 4145 O O . VAL A 1 537 ? 30.246 -14.444 10.582 1.00 74.62 537 VAL A O 1
ATOM 4148 N N . PRO A 1 538 ? 29.866 -15.662 12.444 1.00 76.31 538 PRO A N 1
ATOM 4149 C CA . PRO A 1 538 ? 29.631 -16.906 11.721 1.00 76.31 538 PRO A CA 1
ATOM 4150 C C . PRO A 1 538 ? 28.460 -16.769 10.742 1.00 76.31 538 PRO A C 1
ATOM 4152 O O . PRO A 1 538 ? 27.439 -16.161 11.061 1.00 76.31 538 PRO A O 1
ATOM 4155 N N . GLY A 1 539 ? 28.581 -17.362 9.553 1.00 54.22 539 GLY A N 1
ATOM 4156 C CA . GLY A 1 539 ? 27.551 -17.258 8.513 1.00 54.22 539 GLY A CA 1
ATOM 4157 C C . GLY A 1 539 ? 26.175 -17.773 8.953 1.00 54.22 539 GLY A C 1
ATOM 4158 O O . GLY A 1 539 ? 25.162 -17.193 8.573 1.00 54.22 539 GLY A O 1
ATOM 4159 N N . GLU A 1 540 ? 26.136 -18.805 9.799 1.00 59.19 540 GLU A N 1
ATOM 4160 C CA . GLU A 1 540 ? 24.903 -19.335 10.399 1.00 59.19 540 GLU A CA 1
ATOM 4161 C C . GLU A 1 540 ? 24.225 -18.308 11.312 1.00 59.19 540 GLU A C 1
ATOM 4163 O O . GLU A 1 540 ? 23.013 -18.133 11.248 1.00 59.19 540 GLU A O 1
ATOM 4168 N N . VAL A 1 541 ? 25.009 -17.552 12.083 1.00 67.44 541 VAL A N 1
ATOM 4169 C CA . VAL A 1 541 ? 24.500 -16.480 12.947 1.00 67.44 541 VAL A CA 1
ATOM 4170 C C . VAL A 1 541 ? 24.063 -15.266 12.125 1.00 67.44 541 VAL A C 1
ATOM 4172 O O . VAL A 1 541 ? 23.049 -14.644 12.427 1.00 67.44 541 VAL A O 1
ATOM 4175 N N . ALA A 1 542 ? 24.769 -14.947 11.039 1.00 67.12 542 ALA A N 1
ATOM 4176 C CA . ALA A 1 542 ? 24.347 -13.907 10.101 1.00 67.12 542 ALA A CA 1
ATOM 4177 C C . ALA A 1 542 ? 23.015 -14.263 9.408 1.00 67.12 542 ALA A C 1
ATOM 4179 O O . ALA A 1 542 ? 22.153 -13.399 9.241 1.00 67.12 542 ALA A O 1
ATOM 4180 N N . ALA A 1 543 ? 22.823 -15.535 9.047 1.00 60.75 543 ALA A N 1
ATOM 4181 C CA . ALA A 1 543 ? 21.565 -16.044 8.507 1.00 60.75 543 ALA A CA 1
ATOM 4182 C C . ALA A 1 543 ? 20.450 -16.055 9.566 1.00 60.75 543 ALA A C 1
ATOM 4184 O O . ALA A 1 543 ? 19.334 -15.622 9.280 1.00 60.75 543 ALA A O 1
ATOM 4185 N N . LEU A 1 544 ? 20.760 -16.476 10.798 1.00 70.81 544 LEU A N 1
ATOM 4186 C CA . LEU A 1 544 ? 19.844 -16.430 11.937 1.00 70.81 544 LEU A CA 1
ATOM 4187 C C . LEU A 1 544 ? 19.383 -14.996 12.221 1.00 70.81 544 LEU A C 1
ATOM 4189 O O . LEU A 1 544 ? 18.187 -14.762 12.336 1.00 70.81 544 LEU A O 1
ATOM 4193 N N . ARG A 1 545 ? 20.298 -14.021 12.225 1.00 81.88 545 ARG A N 1
ATOM 4194 C CA . ARG A 1 545 ? 19.980 -12.592 12.347 1.00 81.88 545 ARG A CA 1
ATOM 4195 C C . ARG A 1 545 ? 18.977 -12.136 11.295 1.00 81.88 545 ARG A C 1
ATOM 4197 O O . ARG A 1 545 ? 17.990 -11.496 11.633 1.00 81.88 545 ARG A O 1
ATOM 4204 N N . LEU A 1 546 ? 19.225 -12.454 10.022 1.00 67.25 546 LEU A N 1
ATOM 4205 C CA . LEU A 1 546 ? 18.307 -12.092 8.939 1.00 67.25 546 LEU A CA 1
ATOM 4206 C C . LEU A 1 546 ? 16.938 -12.750 9.127 1.00 67.25 546 LEU A C 1
ATOM 4208 O O . LEU A 1 546 ? 15.925 -12.091 8.918 1.00 67.25 546 LEU A O 1
ATOM 4212 N N . ARG A 1 547 ? 16.897 -14.016 9.559 1.00 67.44 547 ARG A N 1
ATOM 4213 C CA . ARG A 1 547 ? 15.645 -14.713 9.882 1.00 67.44 547 ARG A CA 1
ATOM 4214 C C . ARG A 1 547 ? 14.879 -13.993 10.991 1.00 67.44 547 ARG A C 1
ATOM 4216 O O . ARG A 1 547 ? 13.707 -13.703 10.800 1.00 67.44 547 ARG A O 1
ATOM 4223 N N . LEU A 1 548 ? 15.544 -13.663 12.096 1.00 68.69 548 LEU A N 1
ATOM 4224 C CA . LEU A 1 548 ? 14.925 -13.010 13.251 1.00 68.69 548 LEU A CA 1
ATOM 4225 C C . LEU A 1 548 ? 14.435 -11.591 12.936 1.00 68.69 548 LEU A C 1
ATOM 4227 O O . LEU A 1 548 ? 13.340 -11.226 13.337 1.00 68.69 548 LEU A O 1
ATOM 4231 N N . LEU A 1 549 ? 15.195 -10.794 12.174 1.00 69.38 549 LEU A N 1
ATOM 4232 C CA . LEU A 1 549 ? 14.742 -9.460 11.749 1.00 69.38 549 LEU A CA 1
ATOM 4233 C C . LEU A 1 549 ? 13.513 -9.515 10.827 1.00 69.38 549 LEU A C 1
ATOM 4235 O O . LEU A 1 549 ? 12.713 -8.582 10.826 1.00 69.38 549 LEU A O 1
ATOM 4239 N N . ARG A 1 550 ? 13.358 -10.594 10.050 1.00 60.53 550 ARG A N 1
ATOM 4240 C CA . ARG A 1 550 ? 12.212 -10.809 9.149 1.00 60.53 550 ARG A CA 1
ATOM 4241 C C . ARG A 1 550 ? 10.988 -11.353 9.877 1.00 60.53 550 ARG A C 1
ATOM 4243 O O . ARG A 1 550 ? 9.876 -10.916 9.602 1.00 60.53 550 ARG A O 1
ATOM 4250 N N . ASP A 1 551 ? 11.206 -12.298 10.781 1.00 58.09 551 ASP A N 1
ATOM 4251 C CA . ASP A 1 551 ? 10.171 -12.970 11.560 1.00 58.09 551 ASP A CA 1
ATOM 4252 C C . ASP A 1 551 ? 10.606 -13.015 13.033 1.00 58.09 551 ASP A C 1
ATOM 4254 O O . ASP A 1 551 ? 11.167 -14.016 13.493 1.00 58.09 551 ASP A O 1
ATOM 4258 N N . PRO A 1 552 ? 10.427 -11.901 13.773 1.00 68.88 552 PRO A N 1
ATOM 4259 C CA . PRO A 1 552 ? 10.774 -11.857 15.187 1.00 68.88 552 PRO A CA 1
ATOM 4260 C C . PRO A 1 552 ? 9.931 -12.871 15.965 1.00 68.88 552 PRO A C 1
ATOM 4262 O O . PRO A 1 552 ? 8.827 -13.191 15.526 1.00 68.88 552 PRO A O 1
ATOM 4265 N N . PRO A 1 553 ? 10.359 -13.333 17.147 1.00 69.44 553 PRO A N 1
ATOM 4266 C CA . PRO A 1 553 ? 9.501 -14.148 17.999 1.00 69.44 553 PRO A CA 1
ATOM 4267 C C . PRO A 1 553 ? 8.160 -13.463 18.272 1.00 69.44 553 PRO A C 1
ATOM 4269 O O . PRO A 1 553 ? 8.093 -12.234 18.355 1.00 69.44 553 PRO A O 1
ATOM 4272 N N . ALA A 1 554 ? 7.088 -14.250 18.400 1.00 62.28 554 ALA A N 1
ATOM 4273 C CA . ALA A 1 554 ? 5.716 -13.743 18.523 1.00 62.28 554 ALA A CA 1
ATOM 4274 C C . ALA A 1 554 ? 5.574 -12.682 19.631 1.00 62.28 554 ALA A C 1
ATOM 4276 O O . ALA A 1 554 ? 4.938 -11.645 19.434 1.00 62.28 554 ALA A O 1
ATOM 4277 N N . ALA A 1 555 ? 6.263 -12.918 20.743 1.00 69.44 555 ALA A N 1
ATOM 4278 C CA . ALA A 1 555 ? 6.473 -12.017 21.865 1.00 69.44 555 ALA A CA 1
ATOM 4279 C C . ALA A 1 555 ? 6.990 -10.627 21.462 1.00 69.44 555 ALA A C 1
ATOM 4281 O O . ALA A 1 555 ? 6.396 -9.595 21.775 1.00 69.44 555 ALA A O 1
ATOM 4282 N N . LEU A 1 556 ? 8.086 -10.583 20.707 1.00 79.12 556 LEU A N 1
ATOM 4283 C CA . LEU A 1 556 ? 8.640 -9.335 20.211 1.00 79.12 556 LEU A CA 1
ATOM 4284 C C . LEU A 1 556 ? 7.723 -8.717 19.151 1.00 79.12 556 LEU A C 1
ATOM 4286 O O . LEU A 1 556 ? 7.491 -7.516 19.194 1.00 79.12 556 LEU A O 1
ATOM 4290 N N . GLN A 1 557 ? 7.119 -9.500 18.247 1.00 73.00 557 GLN A N 1
ATOM 4291 C CA . GLN A 1 557 ? 6.154 -8.975 17.261 1.00 73.00 557 GLN A CA 1
ATOM 4292 C C . GLN A 1 557 ? 4.982 -8.232 17.913 1.00 73.00 557 GLN A C 1
ATOM 4294 O O . GLN A 1 557 ? 4.442 -7.288 17.336 1.00 73.00 557 GLN A O 1
ATOM 4299 N N . LEU A 1 558 ? 4.594 -8.654 19.113 1.00 74.12 558 LEU A N 1
ATOM 4300 C CA . LEU A 1 558 ? 3.576 -8.005 19.922 1.00 74.12 558 LEU A CA 1
ATOM 4301 C C . LEU A 1 558 ? 4.033 -6.705 20.539 1.00 74.12 558 LEU A C 1
ATOM 4303 O O . LEU A 1 558 ? 3.344 -5.696 20.412 1.00 74.12 558 LEU A O 1
ATOM 4307 N N . ALA A 1 559 ? 5.201 -6.738 21.168 1.00 81.44 559 ALA A N 1
ATOM 4308 C CA . ALA A 1 559 ? 5.845 -5.581 21.765 1.00 81.44 559 ALA A CA 1
ATOM 4309 C C . ALA A 1 559 ? 6.128 -4.475 20.733 1.00 81.44 559 ALA A C 1
ATOM 4311 O O . ALA A 1 559 ? 6.207 -3.302 21.071 1.00 81.44 559 ALA A O 1
ATOM 4312 N N . ARG A 1 560 ? 6.212 -4.817 19.444 1.00 83.75 560 ARG A N 1
ATOM 4313 C CA . ARG A 1 560 ? 6.306 -3.832 18.356 1.00 83.75 560 ARG A CA 1
ATOM 4314 C C . ARG A 1 560 ? 5.007 -3.051 18.113 1.00 83.75 560 ARG A C 1
ATOM 4316 O O . ARG A 1 560 ? 5.019 -2.087 17.351 1.00 83.75 560 ARG A O 1
ATOM 4323 N N . ILE A 1 561 ? 3.884 -3.445 18.717 1.00 77.81 561 ILE A N 1
ATOM 4324 C CA . ILE A 1 561 ? 2.622 -2.700 18.669 1.00 77.81 561 ILE A CA 1
ATOM 4325 C C . ILE A 1 561 ? 2.501 -1.864 19.949 1.00 77.81 561 ILE A C 1
ATOM 4327 O O . ILE A 1 561 ? 2.308 -2.443 21.018 1.00 77.81 561 ILE A O 1
ATOM 4331 N N . PRO A 1 562 ? 2.518 -0.523 19.845 1.00 80.06 562 PRO A N 1
ATOM 4332 C CA . PRO A 1 562 ? 2.367 0.420 20.954 1.00 80.06 562 PRO A CA 1
ATOM 4333 C C . PRO A 1 562 ? 1.388 0.026 22.062 1.00 80.06 562 PRO A C 1
ATOM 4335 O O . PRO A 1 562 ? 1.738 -0.015 23.240 1.00 80.06 562 PRO A O 1
ATOM 4338 N N . PHE A 1 563 ? 0.151 -0.289 21.677 1.00 75.50 563 PHE A N 1
ATOM 4339 C CA . PHE A 1 563 ? -0.900 -0.664 22.617 1.00 75.50 563 PHE A CA 1
ATOM 4340 C C . PHE A 1 563 ? -0.552 -1.928 23.424 1.00 75.50 563 PHE A C 1
ATOM 4342 O O . PHE A 1 563 ? -0.803 -1.986 24.626 1.00 75.50 563 PHE A O 1
ATOM 4349 N N . LEU A 1 564 ? 0.050 -2.929 22.775 1.00 75.88 564 LEU A N 1
ATOM 4350 C CA . LEU A 1 564 ? 0.369 -4.221 23.389 1.00 75.88 564 LEU A CA 1
ATOM 4351 C C . LEU A 1 564 ? 1.671 -4.163 24.189 1.00 75.88 564 LEU A C 1
ATOM 4353 O O . LEU A 1 564 ? 1.735 -4.750 25.264 1.00 75.88 564 LEU A O 1
ATOM 4357 N N . LEU A 1 565 ? 2.657 -3.381 23.743 1.00 80.56 565 LEU A N 1
ATOM 4358 C CA . LEU A 1 565 ? 3.846 -3.078 24.541 1.00 80.56 565 LEU A CA 1
ATOM 4359 C C . LEU A 1 565 ? 3.462 -2.506 25.903 1.00 80.56 565 LEU A C 1
ATOM 4361 O O . LEU A 1 565 ? 3.971 -2.919 26.941 1.00 80.56 565 LEU A O 1
ATOM 4365 N N . ARG A 1 566 ? 2.502 -1.584 25.904 1.00 75.94 566 ARG A N 1
ATOM 4366 C CA . ARG A 1 566 ? 2.036 -0.959 27.133 1.00 75.94 566 ARG A CA 1
ATOM 4367 C C . ARG A 1 566 ? 1.272 -1.912 28.045 1.00 75.94 566 ARG A C 1
ATOM 4369 O O . ARG A 1 566 ? 1.390 -1.822 29.269 1.00 75.94 566 ARG A O 1
ATOM 4376 N N . ALA A 1 567 ? 0.502 -2.827 27.462 1.00 73.50 567 ALA A N 1
ATOM 4377 C CA . ALA A 1 567 ? -0.120 -3.912 28.209 1.00 73.50 567 ALA A CA 1
ATOM 4378 C C . ALA A 1 567 ? 0.945 -4.759 28.923 1.00 73.50 567 ALA A C 1
ATOM 4380 O O . ALA A 1 567 ? 0.852 -4.957 30.131 1.00 73.50 567 ALA A O 1
ATOM 4381 N N . MET A 1 568 ? 2.010 -5.145 28.216 1.00 78.56 568 MET A N 1
ATOM 4382 C CA . MET A 1 568 ? 3.135 -5.894 28.790 1.00 78.56 568 MET A CA 1
ATOM 4383 C C . MET A 1 568 ? 3.843 -5.119 29.907 1.00 78.56 568 MET A C 1
ATOM 4385 O O . MET A 1 568 ? 4.097 -5.682 30.967 1.00 78.56 568 MET A O 1
ATOM 4389 N N . VAL A 1 569 ? 4.098 -3.817 29.727 1.00 78.94 569 VAL A N 1
ATOM 4390 C CA . VAL A 1 569 ? 4.655 -2.948 30.784 1.00 78.94 569 VAL A CA 1
ATOM 4391 C C . VAL A 1 569 ? 3.752 -2.917 32.018 1.00 78.94 569 VAL A C 1
ATOM 4393 O O . VAL A 1 569 ? 4.227 -2.947 33.153 1.00 78.94 569 VAL A O 1
ATOM 4396 N N . THR A 1 570 ? 2.437 -2.859 31.806 1.00 73.31 570 THR A N 1
ATOM 4397 C CA . THR A 1 570 ? 1.454 -2.836 32.894 1.00 73.31 570 THR A CA 1
ATOM 4398 C C . THR A 1 570 ? 1.468 -4.141 33.687 1.00 73.31 570 THR A C 1
ATOM 4400 O O . THR A 1 570 ? 1.433 -4.076 34.913 1.00 73.31 570 THR A O 1
ATOM 4403 N N . ILE A 1 571 ? 1.570 -5.287 33.006 1.00 71.62 571 ILE A N 1
ATOM 4404 C CA . ILE A 1 571 ? 1.675 -6.620 33.623 1.00 71.62 571 ILE A CA 1
ATOM 4405 C C . ILE A 1 571 ? 3.025 -6.782 34.340 1.00 71.62 571 ILE A C 1
ATOM 4407 O O . ILE A 1 571 ? 3.089 -7.240 35.474 1.00 71.62 571 ILE A O 1
ATOM 4411 N N . ARG A 1 572 ? 4.131 -6.320 33.746 1.00 77.12 572 ARG A N 1
ATOM 4412 C CA . ARG A 1 572 ? 5.449 -6.377 34.400 1.00 77.12 572 ARG A CA 1
ATOM 4413 C C . ARG A 1 572 ? 5.459 -5.609 35.728 1.00 77.12 572 ARG A C 1
ATOM 4415 O O . ARG A 1 572 ? 6.038 -6.080 36.701 1.00 77.12 572 ARG A O 1
ATOM 4422 N N . ARG A 1 573 ? 4.763 -4.466 35.805 1.00 75.25 573 ARG A N 1
ATOM 4423 C CA . ARG A 1 573 ? 4.617 -3.684 37.048 1.00 75.25 573 ARG A CA 1
ATOM 4424 C C . ARG A 1 573 ? 3.788 -4.381 38.136 1.00 75.25 573 ARG A C 1
ATOM 4426 O O . ARG A 1 573 ? 3.935 -4.009 39.296 1.00 75.25 573 ARG A O 1
ATOM 4433 N N . THR A 1 574 ? 2.921 -5.340 37.800 1.00 68.31 574 THR A N 1
ATOM 4434 C CA . THR A 1 574 ? 2.149 -6.110 38.797 1.00 68.31 574 THR A CA 1
ATOM 4435 C C . THR A 1 574 ? 2.934 -7.298 39.363 1.00 68.31 574 THR A C 1
ATOM 4437 O O . THR A 1 574 ? 2.503 -7.875 40.357 1.00 68.31 574 THR A O 1
ATOM 4440 N N . GLY A 1 575 ? 4.103 -7.627 38.795 1.00 66.19 575 GLY A N 1
ATOM 4441 C CA . GLY A 1 575 ? 4.942 -8.749 39.233 1.00 66.19 575 GLY A CA 1
ATOM 4442 C C . GLY A 1 575 ? 4.423 -10.124 38.797 1.00 66.19 575 GLY A C 1
ATOM 4443 O O . GLY A 1 575 ? 4.895 -11.144 39.296 1.00 66.19 575 GLY A O 1
ATOM 4444 N N . GLU A 1 576 ? 3.447 -10.161 37.888 1.00 65.19 576 GLU A N 1
ATOM 4445 C CA . GLU A 1 576 ? 2.870 -11.392 37.345 1.00 65.19 576 GLU A CA 1
ATOM 4446 C C . GLU A 1 576 ? 3.780 -11.997 36.261 1.00 65.19 576 GLU A C 1
ATOM 4448 O O . GLU A 1 576 ? 4.479 -11.284 35.535 1.00 65.19 576 GLU A O 1
ATOM 4453 N N . TYR A 1 577 ? 3.782 -13.330 36.150 1.00 63.44 577 TYR A N 1
ATOM 4454 C CA . TYR A 1 577 ? 4.510 -14.025 35.088 1.00 63.44 577 TYR A CA 1
ATOM 4455 C C . TYR A 1 577 ? 3.850 -13.734 33.738 1.00 63.44 577 TYR A C 1
ATOM 4457 O O . TYR A 1 577 ? 2.649 -13.932 33.578 1.00 63.44 577 TYR A O 1
ATOM 4465 N N . LEU A 1 578 ? 4.638 -13.264 32.772 1.00 63.84 578 LEU A N 1
ATOM 4466 C CA . LEU A 1 578 ? 4.158 -12.929 31.437 1.00 63.84 578 LEU A CA 1
ATOM 4467 C C . LEU A 1 578 ? 4.431 -14.107 30.495 1.00 63.84 578 LEU A C 1
ATOM 4469 O O . LEU A 1 578 ? 5.573 -14.294 30.068 1.00 63.84 578 LEU A O 1
ATOM 4473 N N . ASP A 1 579 ? 3.391 -14.876 30.166 1.00 61.59 579 ASP A N 1
ATOM 4474 C CA . ASP A 1 579 ? 3.438 -15.739 28.985 1.00 61.59 579 ASP A CA 1
ATOM 4475 C C . ASP A 1 579 ? 3.323 -14.855 27.735 1.00 61.59 579 ASP A C 1
ATOM 4477 O O . ASP A 1 579 ? 2.497 -13.943 27.642 1.00 61.59 579 ASP A O 1
ATOM 4481 N N . LEU A 1 580 ? 4.248 -15.057 26.808 1.00 59.44 580 LEU A N 1
ATOM 4482 C CA . LEU A 1 580 ? 4.581 -14.109 25.756 1.00 59.44 580 LEU A CA 1
ATOM 4483 C C . LEU A 1 580 ? 3.861 -14.386 24.430 1.00 59.44 580 LEU A C 1
ATOM 4485 O O . LEU A 1 580 ? 4.182 -13.787 23.396 1.00 59.44 580 LEU A O 1
ATOM 4489 N N . SER A 1 581 ? 2.869 -15.271 24.448 1.00 56.03 581 SER A N 1
ATOM 4490 C CA . SER A 1 581 ? 1.979 -15.490 23.317 1.00 56.03 581 SER A CA 1
ATOM 4491 C C . SER A 1 581 ? 0.988 -14.314 23.144 1.00 56.03 581 SER A C 1
ATOM 4493 O O . SER A 1 581 ? 0.615 -13.617 24.089 1.00 56.03 581 SER A O 1
ATOM 4495 N N . ARG A 1 582 ? 0.543 -14.055 21.900 1.00 51.72 582 ARG A N 1
ATOM 4496 C CA . ARG A 1 582 ? -0.476 -13.017 21.575 1.00 51.72 582 ARG A CA 1
ATOM 4497 C C . ARG A 1 582 ? -1.742 -13.148 22.425 1.00 51.72 582 ARG A C 1
ATOM 4499 O O . ARG A 1 582 ? -2.224 -12.120 22.906 1.00 51.72 582 ARG A O 1
ATOM 4506 N N . PRO A 1 583 ? -2.291 -14.367 22.539 1.00 55.03 583 PRO A N 1
ATOM 4507 C CA . PRO A 1 583 ? -3.457 -14.642 23.364 1.00 55.03 583 PRO A CA 1
ATOM 4508 C C . PRO A 1 583 ? -3.245 -14.340 24.843 1.00 55.03 583 PRO A C 1
ATOM 4510 O O . PRO A 1 583 ? -4.062 -13.629 25.422 1.00 55.03 583 PRO A O 1
ATOM 4513 N N . ASP A 1 584 ? -2.132 -14.789 25.424 1.00 63.62 584 ASP A N 1
ATOM 4514 C CA . ASP A 1 584 ? -1.920 -14.696 26.870 1.00 63.62 584 ASP A CA 1
ATOM 4515 C C . ASP A 1 584 ? -1.696 -13.258 27.320 1.00 63.62 584 ASP A C 1
ATOM 4517 O O . ASP A 1 584 ? -2.189 -12.867 28.370 1.00 63.62 584 ASP A O 1
ATOM 4521 N N . VAL A 1 585 ? -1.049 -12.421 26.505 1.00 67.00 585 VAL A N 1
ATOM 4522 C CA . VAL A 1 585 ? -0.862 -10.997 26.833 1.00 67.00 585 VAL A CA 1
ATOM 4523 C C . VAL A 1 585 ? -2.202 -10.266 26.953 1.00 67.00 585 VAL A C 1
ATOM 4525 O O . VAL A 1 585 ? -2.364 -9.424 27.835 1.00 67.00 585 VAL A O 1
ATOM 4528 N N . LEU A 1 586 ? -3.167 -10.558 26.072 1.00 72.94 586 LEU A N 1
ATOM 4529 C CA . LEU A 1 586 ? -4.499 -9.948 26.140 1.00 72.94 586 LEU A CA 1
ATOM 4530 C C . LEU A 1 586 ? -5.348 -10.558 27.252 1.00 72.94 586 LEU A C 1
ATOM 4532 O O . LEU A 1 586 ? -6.047 -9.813 27.935 1.00 72.94 586 LEU A O 1
ATOM 4536 N N . ASP A 1 587 ? -5.262 -11.870 27.458 1.00 75.25 587 ASP A N 1
ATOM 4537 C CA . ASP A 1 587 ? -5.976 -12.546 28.537 1.00 75.25 587 ASP A CA 1
ATOM 4538 C C . ASP A 1 587 ? -5.502 -12.071 29.917 1.00 75.25 587 ASP A C 1
ATOM 4540 O O . ASP A 1 587 ? -6.314 -11.677 30.757 1.00 75.25 587 ASP A O 1
ATOM 4544 N N . HIS A 1 588 ? -4.184 -11.967 30.110 1.00 72.31 588 HIS A N 1
ATOM 4545 C CA . HIS A 1 588 ? -3.581 -11.398 31.312 1.00 72.31 588 HIS A CA 1
ATOM 4546 C C . HIS A 1 588 ? -3.910 -9.916 31.447 1.00 72.31 588 HIS A C 1
ATOM 4548 O O . HIS A 1 588 ? -4.239 -9.476 32.543 1.00 72.31 588 HIS A O 1
ATOM 4554 N N . LEU A 1 589 ? -3.888 -9.129 30.364 1.00 74.25 589 LEU A N 1
ATOM 4555 C CA . LEU A 1 589 ? -4.298 -7.724 30.428 1.00 74.25 589 LEU A CA 1
ATOM 4556 C C . LEU A 1 589 ? -5.743 -7.598 30.919 1.00 74.25 589 LEU A C 1
ATOM 4558 O O . LEU A 1 589 ? -6.005 -6.820 31.832 1.00 74.25 589 LEU A O 1
ATOM 4562 N N . VAL A 1 590 ? -6.678 -8.341 30.323 1.00 79.88 590 VAL A N 1
ATOM 4563 C CA . VAL A 1 590 ? -8.095 -8.300 30.707 1.00 79.88 590 VAL A CA 1
ATOM 4564 C C . VAL A 1 590 ? -8.267 -8.768 32.150 1.00 79.88 590 VAL A C 1
ATOM 4566 O O . VAL A 1 590 ? -8.925 -8.082 32.930 1.00 79.88 590 VAL A O 1
ATOM 4569 N N . THR A 1 591 ? -7.621 -9.868 32.530 1.00 78.31 591 THR A N 1
ATOM 4570 C CA . THR A 1 591 ? -7.668 -10.430 33.886 1.00 78.31 591 THR A CA 1
ATOM 4571 C C . THR A 1 591 ? -7.087 -9.477 34.930 1.00 78.31 591 THR A C 1
ATOM 4573 O O . THR A 1 591 ? -7.701 -9.252 35.971 1.00 78.31 591 THR A O 1
ATOM 4576 N N . SER A 1 592 ? -5.946 -8.853 34.640 1.00 72.00 592 SER A N 1
ATOM 4577 C CA . SER A 1 592 ? -5.239 -7.939 35.545 1.00 72.00 592 SER A CA 1
ATOM 4578 C C . SER A 1 592 ? -5.938 -6.570 35.640 1.00 72.00 592 SER A C 1
ATOM 4580 O O . SER A 1 592 ? -5.976 -5.945 36.699 1.00 72.00 592 SER A O 1
ATOM 4582 N N . LEU A 1 593 ? -6.578 -6.099 34.561 1.00 74.38 593 LEU A N 1
ATOM 4583 C CA . LEU A 1 593 ? -7.477 -4.937 34.614 1.00 74.38 593 LEU A CA 1
ATOM 4584 C C . LEU A 1 593 ? -8.738 -5.238 35.432 1.00 74.38 593 LEU A C 1
ATOM 4586 O O . LEU A 1 593 ? -9.183 -4.390 36.204 1.00 74.38 593 LEU A O 1
ATOM 4590 N N . TRP A 1 594 ? -9.290 -6.445 35.296 1.00 79.12 594 TRP A N 1
ATOM 4591 C CA . TRP A 1 594 ? -10.479 -6.884 36.023 1.00 79.12 594 TRP A CA 1
ATOM 4592 C C . TRP A 1 594 ? -10.229 -7.121 37.517 1.00 79.12 594 TRP A C 1
ATOM 4594 O O . TRP A 1 594 ? -11.114 -6.869 38.335 1.00 79.12 594 TRP A O 1
ATOM 4604 N N . SER A 1 595 ? -9.030 -7.568 37.897 1.00 69.81 595 SER A N 1
ATOM 4605 C CA . SER A 1 595 ? -8.682 -7.850 39.295 1.00 69.81 595 SER A CA 1
ATOM 4606 C C . SER A 1 595 ? -8.527 -6.583 40.149 1.00 69.81 595 SER A C 1
ATOM 4608 O O . SER A 1 595 ? -8.820 -6.617 41.345 1.00 69.81 595 SER A O 1
ATOM 4610 N N . ARG A 1 596 ? -8.149 -5.441 39.550 1.00 62.62 596 ARG A N 1
ATOM 4611 C CA . ARG A 1 596 ? -7.902 -4.168 40.262 1.00 62.62 596 ARG A CA 1
ATOM 4612 C C . ARG A 1 596 ? -9.133 -3.605 40.998 1.00 62.62 596 ARG A C 1
ATOM 4614 O O . ARG A 1 596 ? -9.013 -3.337 42.190 1.00 62.62 596 ARG A O 1
ATOM 4621 N N . PRO A 1 597 ? -10.324 -3.463 40.380 1.00 53.97 597 PRO A N 1
ATOM 4622 C CA . PRO A 1 597 ? -11.536 -3.035 41.094 1.00 53.97 597 PRO A CA 1
ATOM 4623 C C . PRO A 1 597 ? -12.114 -4.109 42.022 1.00 53.97 597 PRO A C 1
ATOM 4625 O O . PRO A 1 597 ? -12.826 -3.789 42.976 1.00 53.97 597 PRO A O 1
ATOM 4628 N N . HIS A 1 598 ? -11.831 -5.386 41.738 1.00 55.19 598 HIS A N 1
ATOM 4629 C CA . HIS A 1 598 ? -12.359 -6.540 42.477 1.00 55.19 598 HIS A CA 1
ATOM 4630 C C . HIS A 1 598 ? -11.887 -6.582 43.935 1.00 55.19 598 HIS A C 1
ATOM 4632 O O . HIS A 1 598 ? -12.614 -7.071 44.798 1.00 55.19 598 HIS A O 1
ATOM 4638 N N . ALA A 1 599 ? -10.707 -6.025 44.223 1.00 51.91 599 ALA A N 1
ATOM 4639 C CA . ALA A 1 599 ? -10.159 -5.937 45.575 1.00 51.91 599 ALA A CA 1
ATOM 4640 C C . ALA A 1 599 ? -10.726 -4.763 46.402 1.00 51.91 599 ALA A C 1
ATOM 4642 O O . ALA A 1 599 ? -10.724 -4.835 47.630 1.00 51.91 599 ALA A O 1
ATOM 4643 N N . GLU A 1 600 ? -11.229 -3.702 45.758 1.00 52.19 600 GLU A N 1
ATOM 4644 C CA . GLU A 1 600 ? -11.572 -2.437 46.432 1.00 52.19 600 GLU A CA 1
ATOM 4645 C C . GLU A 1 600 ? -13.085 -2.143 46.509 1.00 52.19 600 GLU A C 1
ATOM 4647 O O . GLU A 1 600 ? -13.496 -1.355 47.361 1.00 52.19 600 GLU A O 1
ATOM 4652 N N . ALA A 1 601 ? -13.932 -2.771 45.675 1.00 56.88 601 ALA A N 1
ATOM 4653 C CA . ALA A 1 601 ? -15.325 -2.329 45.476 1.00 56.88 601 ALA A CA 1
ATOM 4654 C C . ALA A 1 601 ? -16.440 -3.398 45.629 1.00 56.88 601 ALA A C 1
ATOM 4656 O O . ALA A 1 601 ? -17.591 -3.133 45.290 1.00 56.88 601 ALA A O 1
ATOM 4657 N N . GLY A 1 602 ? -16.155 -4.587 46.178 1.00 61.19 602 GLY A N 1
ATOM 4658 C CA . GLY A 1 602 ? -17.202 -5.542 46.596 1.00 61.19 602 GLY A CA 1
ATOM 4659 C C . GLY A 1 602 ? -17.926 -6.294 45.464 1.00 61.19 602 GLY A C 1
ATOM 4660 O O . GLY A 1 602 ? -19.078 -6.694 45.628 1.00 61.19 602 GLY A O 1
ATOM 4661 N N . TYR A 1 603 ? -17.260 -6.515 44.327 1.00 68.94 603 TYR A N 1
ATOM 4662 C CA . T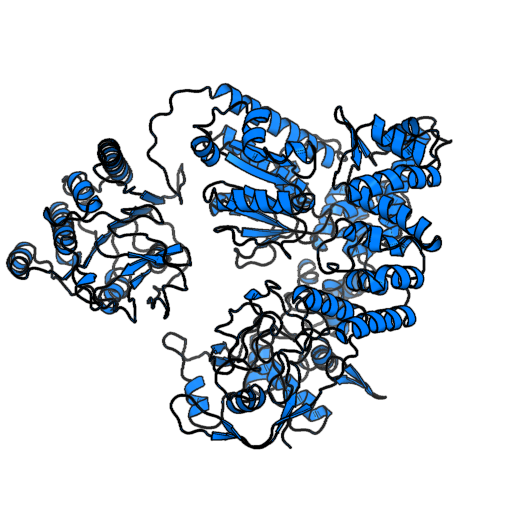YR A 1 603 ? -17.810 -7.196 43.141 1.00 68.94 603 TYR A CA 1
ATOM 4663 C C . TYR A 1 603 ? -17.502 -8.703 43.068 1.00 68.94 603 TYR A C 1
ATOM 4665 O O . TYR A 1 603 ? -17.542 -9.282 41.986 1.00 68.94 603 TYR A O 1
ATOM 4673 N N . HIS A 1 604 ? -17.207 -9.362 44.196 1.00 69.00 604 HIS A N 1
ATOM 4674 C CA . HIS A 1 604 ? -16.740 -10.760 44.247 1.00 69.00 604 HIS A CA 1
ATOM 4675 C C . HIS A 1 604 ? -17.667 -11.785 43.557 1.00 69.00 604 HIS A C 1
ATOM 4677 O O . HIS A 1 604 ? -17.217 -12.868 43.196 1.00 69.00 604 HIS A O 1
ATOM 4683 N N . ASP A 1 605 ? -18.947 -11.453 43.355 1.00 75.25 605 ASP A N 1
ATOM 4684 C CA . ASP A 1 605 ? -19.938 -12.281 42.658 1.00 75.25 605 ASP A CA 1
ATOM 4685 C C . ASP A 1 605 ? -19.869 -12.206 41.116 1.00 75.25 605 ASP A C 1
ATOM 4687 O O . ASP A 1 605 ? -20.505 -13.008 40.422 1.00 75.25 605 ASP A O 1
ATOM 4691 N N . LEU A 1 606 ? -19.106 -11.257 40.564 1.00 81.50 606 LEU A N 1
ATOM 4692 C CA . LEU A 1 606 ? -18.897 -11.064 39.126 1.00 81.50 606 LEU A CA 1
ATOM 4693 C C . LEU A 1 606 ? -17.579 -11.719 38.684 1.00 81.50 606 LEU A C 1
ATOM 4695 O O . LEU A 1 606 ? -16.522 -11.088 38.660 1.00 81.50 606 LEU A O 1
ATOM 4699 N N . THR A 1 607 ? -17.638 -13.007 38.347 1.00 84.00 607 THR A N 1
ATOM 4700 C CA . THR A 1 607 ? -16.472 -13.785 37.893 1.00 84.00 607 THR A CA 1
ATOM 4701 C C . THR A 1 607 ? -15.992 -13.366 36.496 1.00 84.00 607 THR A C 1
ATOM 4703 O O . THR A 1 607 ? -16.726 -12.722 35.745 1.00 84.00 607 THR A O 1
ATOM 4706 N N . LEU A 1 608 ? -14.769 -13.765 36.121 1.00 82.69 608 LEU A N 1
ATOM 4707 C CA . LEU A 1 608 ? -14.258 -13.593 34.752 1.00 82.69 608 LEU A CA 1
ATOM 4708 C C . LEU A 1 608 ? -15.182 -14.250 33.714 1.00 82.69 608 LEU A C 1
ATOM 4710 O O . LEU A 1 608 ? -15.482 -13.636 32.697 1.00 82.69 608 LEU A O 1
ATOM 4714 N N . ASP A 1 609 ? -15.723 -15.437 34.000 1.00 83.81 609 ASP A N 1
ATOM 4715 C CA . ASP A 1 609 ? -16.674 -16.104 33.098 1.00 83.81 609 ASP A CA 1
ATOM 4716 C C . ASP A 1 609 ? -17.913 -15.241 32.826 1.00 83.81 609 ASP A C 1
ATOM 4718 O O . ASP A 1 609 ? -18.358 -15.122 31.684 1.00 83.81 609 ASP A O 1
ATOM 4722 N N . ARG A 1 610 ? -18.446 -14.576 33.861 1.00 86.25 610 ARG A N 1
ATOM 4723 C CA . ARG A 1 610 ? -19.578 -13.647 33.717 1.00 86.25 610 ARG A CA 1
ATOM 4724 C C . ARG A 1 610 ? -19.194 -12.381 32.959 1.00 86.25 610 ARG A C 1
ATOM 4726 O O . ARG A 1 610 ? -20.005 -11.870 32.194 1.00 86.25 610 ARG A O 1
ATOM 4733 N N . LEU A 1 611 ? -17.962 -11.895 33.123 1.00 88.44 611 LEU A N 1
ATOM 4734 C CA . LEU A 1 611 ? -17.434 -10.782 32.334 1.00 88.44 611 LEU A CA 1
ATOM 4735 C C . LEU A 1 611 ? -17.415 -11.121 30.841 1.00 88.44 611 LEU A C 1
ATOM 4737 O O . LEU A 1 611 ? -17.936 -10.347 30.037 1.00 88.44 611 LEU A O 1
ATOM 4741 N N . PHE A 1 612 ? -16.853 -12.273 30.469 1.00 86.56 612 PHE A N 1
ATOM 4742 C CA . PHE A 1 612 ? -16.801 -12.716 29.075 1.00 86.56 612 PHE A CA 1
ATOM 4743 C C . PHE A 1 612 ? -18.193 -12.991 28.504 1.00 86.56 612 PHE A C 1
ATOM 4745 O O . PHE A 1 612 ? -18.510 -12.497 27.420 1.00 86.56 612 PHE A O 1
ATOM 4752 N N . ALA A 1 613 ? -19.048 -13.699 29.248 1.00 83.94 613 ALA A N 1
ATOM 4753 C CA . ALA A 1 613 ? -20.422 -13.982 28.835 1.00 83.94 613 ALA A CA 1
ATOM 4754 C C . ALA A 1 613 ? -21.277 -12.709 28.702 1.00 83.94 613 ALA A C 1
ATOM 4756 O O . ALA A 1 613 ? -22.131 -12.635 27.822 1.00 83.94 613 ALA A O 1
ATOM 4757 N N . GLY A 1 614 ? -21.037 -11.694 29.538 1.00 86.88 614 GLY A N 1
ATOM 4758 C CA . GLY A 1 614 ? -21.770 -10.430 29.509 1.00 86.88 614 GLY A CA 1
ATOM 4759 C C . GLY A 1 614 ? -21.267 -9.447 28.448 1.00 86.88 614 GLY A C 1
ATOM 4760 O O . GLY A 1 614 ? -22.059 -8.923 27.667 1.00 86.88 614 GLY A O 1
ATOM 4761 N N . LEU A 1 615 ? -19.959 -9.180 28.373 1.00 91.38 615 LEU A N 1
ATOM 4762 C CA . LEU A 1 615 ? -19.412 -8.194 27.426 1.00 91.38 615 LEU A CA 1
ATOM 4763 C C . LEU A 1 615 ? -19.260 -8.727 25.997 1.00 91.38 615 LEU A C 1
ATOM 4765 O O . LEU A 1 615 ? -19.269 -7.931 25.056 1.00 91.38 615 LEU A O 1
ATOM 4769 N N . GLY A 1 616 ? -19.162 -10.044 25.812 1.00 91.00 616 GLY A N 1
ATOM 4770 C CA . GLY A 1 616 ? -19.090 -10.686 24.497 1.00 91.00 616 GLY A CA 1
ATOM 4771 C C . GLY A 1 616 ? -20.241 -10.300 23.552 1.00 91.00 616 GLY A C 1
ATOM 4772 O O . GLY A 1 616 ? -19.975 -9.776 22.468 1.00 91.00 616 GLY A O 1
ATOM 4773 N N . PRO A 1 617 ? -21.516 -10.458 23.960 1.00 89.19 617 PRO A N 1
ATOM 4774 C CA . PRO A 1 617 ? -22.681 -10.036 23.179 1.00 89.19 617 PRO A CA 1
ATOM 4775 C C . PRO A 1 617 ? -22.684 -8.548 22.814 1.00 89.19 617 PRO A C 1
ATOM 4777 O O . PRO A 1 617 ? -23.055 -8.187 21.696 1.00 89.19 617 PRO A O 1
ATOM 4780 N N . LEU A 1 618 ? -22.244 -7.675 23.728 1.00 90.81 618 LEU A N 1
ATOM 4781 C CA . LEU A 1 618 ? -22.112 -6.245 23.445 1.00 90.81 618 LEU A CA 1
ATOM 4782 C C . LEU A 1 618 ? -21.038 -5.995 22.382 1.00 90.81 618 LEU A C 1
ATOM 4784 O O . LEU A 1 618 ? -21.275 -5.238 21.443 1.00 90.81 618 LEU A O 1
ATOM 4788 N N . ALA A 1 619 ? -19.883 -6.654 22.485 1.00 91.12 619 ALA A N 1
ATOM 4789 C CA . ALA A 1 619 ? -18.825 -6.551 21.487 1.00 91.12 619 ALA A CA 1
ATOM 4790 C C . ALA A 1 619 ? -19.274 -7.061 20.105 1.00 91.12 619 ALA A C 1
ATOM 4792 O O . ALA A 1 619 ? -19.063 -6.373 19.105 1.00 91.12 619 ALA A O 1
ATOM 4793 N N . GLU A 1 620 ? -19.944 -8.219 20.041 1.00 89.62 620 GLU A N 1
ATOM 4794 C CA . GLU A 1 620 ? -20.534 -8.753 18.805 1.00 89.62 620 GLU A CA 1
ATOM 4795 C C . GLU A 1 620 ? -21.551 -7.776 18.195 1.00 89.62 620 GLU A C 1
ATOM 4797 O O . GLU A 1 620 ? -21.535 -7.540 16.984 1.00 89.62 620 GLU A O 1
ATOM 4802 N N . HIS A 1 621 ? -22.427 -7.195 19.023 1.00 87.75 621 HIS A N 1
ATOM 4803 C CA . HIS A 1 621 ? -23.419 -6.219 18.580 1.00 87.75 621 HIS A CA 1
ATOM 4804 C C . HIS A 1 621 ? -22.746 -5.002 17.945 1.00 87.75 621 HIS A C 1
ATOM 4806 O O . HIS A 1 621 ? -23.065 -4.664 16.807 1.00 87.75 621 HIS A O 1
ATOM 4812 N N . LEU A 1 622 ? -21.777 -4.401 18.640 1.00 83.12 622 LEU A N 1
ATOM 4813 C CA . LEU A 1 622 ? -21.036 -3.222 18.188 1.00 83.12 622 LEU A CA 1
ATOM 4814 C C . LEU A 1 622 ? -20.320 -3.457 16.846 1.00 83.12 622 LEU A C 1
ATOM 4816 O O . LEU A 1 622 ? -20.433 -2.633 15.937 1.00 83.12 622 LEU A O 1
ATOM 4820 N N . ILE A 1 623 ? -19.676 -4.617 16.661 1.00 82.19 623 ILE A N 1
ATOM 4821 C CA . ILE A 1 623 ? -19.068 -4.988 15.368 1.00 82.19 623 ILE A CA 1
ATOM 4822 C C . ILE A 1 623 ? -20.140 -5.127 14.278 1.00 82.19 623 ILE A C 1
ATOM 4824 O O . ILE A 1 623 ? -19.948 -4.659 13.153 1.00 82.19 623 ILE A O 1
ATOM 4828 N N . ARG A 1 624 ? -21.282 -5.750 14.599 1.00 84.00 624 ARG A N 1
ATOM 4829 C CA . ARG A 1 624 ? -22.378 -5.990 13.650 1.00 84.00 624 ARG A CA 1
ATOM 4830 C C . ARG A 1 624 ? -23.020 -4.697 13.161 1.00 84.00 624 ARG A C 1
ATOM 4832 O O . ARG A 1 624 ? -23.250 -4.559 11.963 1.00 84.00 624 ARG A O 1
ATOM 4839 N N . VAL A 1 625 ? -23.298 -3.764 14.071 1.00 79.00 625 VAL A N 1
ATOM 4840 C CA . VAL A 1 625 ? -23.908 -2.467 13.734 1.00 79.00 625 VAL A CA 1
ATOM 4841 C C . VAL A 1 625 ? -22.886 -1.432 13.255 1.00 79.00 625 VAL A C 1
ATOM 4843 O O . VAL A 1 625 ? -23.285 -0.345 12.846 1.00 79.00 625 VAL A O 1
ATOM 4846 N N . ARG A 1 626 ? -21.588 -1.776 13.272 1.00 70.50 626 ARG A N 1
ATOM 4847 C CA . ARG A 1 626 ? -20.456 -0.885 12.966 1.00 70.50 626 ARG A CA 1
ATOM 4848 C C . ARG A 1 626 ? -20.484 0.393 13.801 1.00 70.50 626 ARG A C 1
ATOM 4850 O O . ARG A 1 626 ? -20.419 1.505 13.284 1.00 70.50 626 ARG A O 1
ATOM 4857 N N . GLN A 1 627 ? -20.637 0.218 15.106 1.00 68.81 627 GLN A N 1
ATOM 4858 C CA . GLN A 1 627 ? -20.602 1.307 16.072 1.00 68.81 627 GLN A CA 1
ATOM 4859 C C . GLN A 1 627 ? -19.597 0.965 17.160 1.00 68.81 627 GLN A C 1
ATOM 4861 O O . GLN A 1 627 ? -19.476 -0.186 17.561 1.00 68.81 627 GLN A O 1
ATOM 4866 N N . ASP A 1 628 ? -18.915 1.973 17.690 1.00 61.56 628 ASP A N 1
ATOM 4867 C CA . ASP A 1 628 ? -18.053 1.797 18.863 1.00 61.56 628 ASP A CA 1
ATOM 4868 C C . ASP A 1 628 ? -18.786 2.009 20.186 1.00 61.56 628 ASP A C 1
ATOM 4870 O O . ASP A 1 628 ? -18.235 1.743 21.257 1.00 61.56 628 ASP A O 1
ATOM 4874 N N . ARG A 1 629 ? -20.029 2.495 20.113 1.00 71.19 629 ARG A N 1
ATOM 4875 C CA . ARG A 1 629 ? -20.817 2.947 21.250 1.00 71.19 629 ARG A CA 1
ATOM 4876 C C . ARG A 1 629 ? -22.207 2.351 21.244 1.00 71.19 629 ARG A C 1
ATOM 4878 O O . ARG A 1 629 ? -22.833 2.287 20.196 1.00 71.19 629 ARG A O 1
ATOM 4885 N N . GLN A 1 630 ? -22.698 2.053 22.440 1.00 81.31 630 GLN A N 1
ATOM 4886 C CA . GLN A 1 630 ? -24.102 1.763 22.680 1.00 81.31 630 GLN A CA 1
ATOM 4887 C C . GLN A 1 630 ? -24.619 2.608 23.840 1.00 81.31 630 GLN A C 1
ATOM 4889 O O . GLN A 1 630 ? -23.881 2.873 24.791 1.00 81.31 630 GLN A O 1
ATOM 4894 N N . ASP A 1 631 ? -25.875 3.047 23.786 1.00 81.50 631 ASP A N 1
ATOM 4895 C CA . ASP A 1 631 ? -26.480 3.714 24.937 1.00 81.50 631 ASP A CA 1
ATOM 4896 C C . ASP A 1 631 ? -26.584 2.751 26.135 1.00 81.50 631 ASP A C 1
ATOM 4898 O O . ASP A 1 631 ? -26.705 1.534 25.981 1.00 81.50 631 ASP A O 1
ATOM 4902 N N . LEU A 1 632 ? -26.509 3.300 27.349 1.00 79.12 632 LEU A N 1
ATOM 4903 C CA . LEU A 1 632 ? -26.447 2.504 28.578 1.00 79.12 632 LEU A CA 1
ATOM 4904 C C . LEU A 1 632 ? -27.674 1.594 28.749 1.00 79.12 632 LEU A C 1
ATOM 4906 O O . LEU A 1 632 ? -27.530 0.467 29.223 1.00 79.12 632 LEU A O 1
ATOM 4910 N N . ALA A 1 633 ? -28.867 2.050 28.355 1.00 81.38 633 ALA A N 1
ATOM 4911 C CA . ALA A 1 633 ? -30.095 1.276 28.511 1.00 81.38 633 ALA A CA 1
ATOM 4912 C C . ALA A 1 633 ? -30.119 0.082 27.549 1.00 81.38 633 ALA A C 1
ATOM 4914 O O . ALA A 1 633 ? -30.360 -1.045 27.984 1.00 81.38 633 ALA A O 1
ATOM 4915 N N . SER A 1 634 ? -29.790 0.298 26.276 1.00 84.69 634 SER A N 1
ATOM 4916 C CA . SER A 1 634 ? -29.711 -0.765 25.273 1.00 84.69 634 SER A CA 1
ATOM 4917 C C . SER A 1 634 ? -28.566 -1.731 25.548 1.00 84.69 634 SER A C 1
ATOM 4919 O O . SER A 1 634 ? -28.743 -2.934 25.392 1.00 84.69 634 SER A O 1
ATOM 4921 N N . ALA A 1 635 ? -27.407 -1.249 26.005 1.00 83.19 635 ALA A N 1
ATOM 4922 C CA . ALA A 1 635 ? -26.306 -2.116 26.423 1.00 83.19 635 ALA A CA 1
ATOM 4923 C C . ALA A 1 635 ? -26.718 -3.003 27.606 1.00 83.19 635 ALA A C 1
ATOM 4925 O O . ALA A 1 635 ? -26.509 -4.213 27.574 1.00 83.19 635 ALA A O 1
ATOM 4926 N N . THR A 1 636 ? -27.377 -2.424 28.614 1.00 83.50 636 THR A N 1
ATOM 4927 C CA . THR A 1 636 ? -27.905 -3.183 29.756 1.00 83.50 636 THR A CA 1
ATOM 4928 C C . THR A 1 636 ? -28.928 -4.220 29.292 1.00 83.50 636 THR A C 1
ATOM 4930 O O . THR A 1 636 ? -28.832 -5.382 29.675 1.00 83.50 636 THR A O 1
ATOM 4933 N N . ALA A 1 637 ? -29.862 -3.837 28.416 1.00 86.25 637 ALA A N 1
ATOM 4934 C CA . ALA A 1 637 ? -30.872 -4.740 27.871 1.00 86.25 637 ALA A CA 1
ATOM 4935 C C . ALA A 1 637 ? -30.264 -5.885 27.044 1.00 86.25 637 ALA A C 1
ATOM 4937 O O . ALA A 1 637 ? -30.720 -7.020 27.164 1.00 86.25 637 ALA A O 1
ATOM 4938 N N . LEU A 1 638 ? -29.223 -5.613 26.248 1.00 87.12 638 LEU A N 1
ATOM 4939 C CA . LEU A 1 638 ? -28.484 -6.631 25.493 1.00 87.12 638 LEU A CA 1
ATOM 4940 C C . LEU A 1 638 ? -27.835 -7.654 26.428 1.00 87.12 638 LEU A C 1
ATOM 4942 O O . LEU A 1 638 ? -28.004 -8.854 26.229 1.00 87.12 638 LEU A O 1
ATOM 4946 N N . LEU A 1 639 ? -27.144 -7.184 27.470 1.00 88.75 639 LEU A N 1
ATOM 4947 C CA . LEU A 1 639 ? -26.515 -8.045 28.475 1.00 88.75 639 LEU A CA 1
ATOM 4948 C C . LEU A 1 639 ? -27.557 -8.878 29.234 1.00 88.75 639 LEU A C 1
ATOM 4950 O O . LEU A 1 639 ? -27.399 -10.088 29.382 1.00 88.75 639 LEU A O 1
ATOM 4954 N N . THR A 1 640 ? -28.657 -8.259 29.668 1.00 87.00 640 THR A N 1
ATOM 4955 C CA . THR A 1 640 ? -29.750 -8.972 30.345 1.00 87.00 640 THR A CA 1
ATOM 4956 C C . THR A 1 640 ? -30.401 -10.009 29.431 1.00 87.00 640 THR A C 1
ATOM 4958 O O . THR A 1 640 ? -30.654 -11.131 29.863 1.00 87.00 640 THR A O 1
ATOM 4961 N N . GLY A 1 641 ? -30.628 -9.671 28.158 1.00 83.75 641 GLY A N 1
ATOM 4962 C CA . GLY A 1 641 ? -31.155 -10.595 27.151 1.00 83.75 641 GLY A CA 1
ATOM 4963 C C . GLY A 1 641 ? -30.212 -11.761 26.845 1.00 83.75 641 GLY A C 1
ATOM 4964 O O . GLY A 1 641 ? -30.679 -12.852 26.532 1.00 83.75 641 GLY A O 1
ATOM 4965 N N . ALA A 1 642 ? -28.902 -11.560 27.003 1.00 79.12 642 ALA A N 1
ATOM 4966 C CA . ALA A 1 642 ? -27.886 -12.606 26.915 1.00 79.12 642 ALA A CA 1
ATOM 4967 C C . ALA A 1 642 ? -27.744 -13.445 28.201 1.00 79.12 642 ALA A C 1
ATOM 4969 O O . ALA A 1 642 ? -26.869 -14.304 28.281 1.00 79.12 642 ALA A O 1
ATOM 4970 N N . GLY A 1 643 ? -28.609 -13.228 29.198 1.00 81.38 643 GLY A N 1
ATOM 4971 C CA . GLY A 1 643 ? -28.644 -14.020 30.425 1.00 81.38 643 GLY A CA 1
ATOM 4972 C C . GLY A 1 643 ? -27.767 -13.491 31.558 1.00 81.38 643 GLY A C 1
ATOM 4973 O O . GLY A 1 643 ? -27.538 -14.232 32.508 1.00 81.38 643 GLY A O 1
ATOM 4974 N N . GLU A 1 644 ? -27.300 -12.237 31.505 1.00 85.94 644 GLU A N 1
ATOM 4975 C CA . GLU A 1 644 ? -26.538 -11.609 32.592 1.00 85.94 644 GLU A CA 1
ATOM 4976 C C . GLU A 1 644 ? -27.469 -10.800 33.528 1.00 85.94 644 GLU A C 1
ATOM 4978 O O . GLU A 1 644 ? -27.836 -9.657 33.223 1.00 85.94 644 GLU A O 1
ATOM 4983 N N . PRO A 1 645 ? -27.883 -11.361 34.686 1.00 77.94 645 PRO A N 1
ATOM 4984 C CA . PRO A 1 645 ? -28.906 -10.770 35.553 1.00 77.94 645 PRO A CA 1
ATOM 4985 C C . PRO A 1 645 ? -28.420 -9.530 36.314 1.00 77.94 645 PRO A C 1
ATOM 4987 O O . PRO A 1 645 ? -29.221 -8.816 36.911 1.00 77.94 645 PRO A O 1
ATOM 4990 N N . SER A 1 646 ? -27.111 -9.268 36.331 1.00 85.75 646 SER A N 1
ATOM 4991 C CA . SER A 1 646 ? -26.480 -8.115 36.981 1.00 85.75 646 SER A CA 1
ATOM 4992 C C . SER A 1 646 ? -25.850 -7.160 35.963 1.00 85.75 646 SER A C 1
ATOM 4994 O O . SER A 1 646 ? -24.890 -6.469 36.293 1.00 85.75 646 SER A O 1
ATOM 4996 N N . ALA A 1 647 ? -26.408 -7.083 34.748 1.00 86.31 647 ALA A N 1
ATOM 4997 C CA . ALA A 1 647 ? -25.888 -6.308 33.617 1.00 86.31 647 ALA A CA 1
ATOM 4998 C C . ALA A 1 647 ? -25.393 -4.895 33.978 1.00 86.31 647 ALA A C 1
ATOM 5000 O O . ALA A 1 647 ? -24.263 -4.542 33.653 1.00 86.31 647 ALA A O 1
ATOM 5001 N N . ALA A 1 648 ? -26.191 -4.105 34.705 1.00 84.50 648 ALA A N 1
ATOM 5002 C CA . ALA A 1 648 ? -25.797 -2.752 35.106 1.00 84.50 648 ALA A CA 1
ATOM 5003 C C . ALA A 1 648 ? -24.565 -2.737 36.035 1.00 84.50 648 ALA A C 1
ATOM 5005 O O . ALA A 1 648 ? -23.650 -1.945 35.824 1.00 84.50 648 ALA A O 1
ATOM 5006 N N . ARG A 1 649 ? -24.505 -3.657 37.013 1.00 85.88 649 ARG A N 1
ATOM 5007 C CA . ARG A 1 649 ? -23.343 -3.817 37.910 1.00 85.88 649 ARG A CA 1
ATOM 5008 C C . ARG A 1 649 ? -22.113 -4.317 37.155 1.00 85.88 649 ARG A C 1
ATOM 5010 O O . ARG A 1 649 ? -21.003 -3.905 37.471 1.00 85.88 649 ARG A O 1
ATOM 5017 N N . LEU A 1 650 ? -22.297 -5.188 36.159 1.00 87.44 650 LEU A N 1
ATOM 5018 C CA . LEU A 1 650 ? -21.197 -5.678 35.328 1.00 87.44 650 LEU A CA 1
ATOM 5019 C C . LEU A 1 650 ? -20.582 -4.550 34.494 1.00 87.44 650 LEU A C 1
ATOM 5021 O O . LEU A 1 650 ? -19.361 -4.438 34.433 1.00 87.44 650 LEU A O 1
ATOM 5025 N N . ILE A 1 651 ? -21.414 -3.696 33.891 1.00 86.75 651 ILE A N 1
ATOM 5026 C CA . ILE A 1 651 ? -20.953 -2.516 33.150 1.00 86.75 651 ILE A CA 1
ATOM 5027 C C . ILE A 1 651 ? -20.181 -1.580 34.080 1.00 86.75 651 ILE A C 1
ATOM 5029 O O . ILE A 1 651 ? -19.076 -1.172 33.738 1.00 86.75 651 ILE A O 1
ATOM 5033 N N . GLU A 1 652 ? -20.720 -1.278 35.262 1.00 82.75 652 GLU A N 1
ATOM 5034 C CA . GLU A 1 652 ? -20.053 -0.425 36.253 1.00 82.75 652 GLU A CA 1
ATOM 5035 C C . GLU A 1 652 ? -18.679 -0.984 36.655 1.00 82.75 652 GLU A C 1
ATOM 5037 O O . GLU A 1 652 ? -17.673 -0.274 36.603 1.00 82.75 652 GLU A O 1
ATOM 5042 N N . ALA A 1 653 ? -18.604 -2.282 36.959 1.00 82.00 653 ALA A N 1
ATOM 5043 C CA . ALA A 1 653 ? -17.344 -2.955 37.260 1.00 82.00 653 ALA A CA 1
ATOM 5044 C C . ALA A 1 653 ? -16.363 -2.911 36.073 1.00 82.00 653 ALA A C 1
ATOM 5046 O O . ALA A 1 653 ? -15.169 -2.684 36.266 1.00 82.00 653 ALA A O 1
ATOM 5047 N N . ALA A 1 654 ? -16.850 -3.056 34.837 1.00 83.38 654 ALA A N 1
ATOM 5048 C CA . ALA A 1 654 ? -16.023 -2.984 33.632 1.00 83.38 654 ALA A CA 1
ATOM 5049 C C . ALA A 1 654 ? -15.514 -1.560 33.340 1.00 83.38 654 ALA A C 1
ATOM 5051 O O . ALA A 1 654 ? -14.397 -1.408 32.834 1.00 83.38 654 ALA A O 1
ATOM 5052 N N . VAL A 1 655 ? -16.290 -0.527 33.691 1.00 77.31 655 VAL A N 1
ATOM 5053 C CA . VAL A 1 655 ? -15.858 0.881 33.651 1.00 77.31 655 VAL A CA 1
ATOM 5054 C C . VAL A 1 655 ? -14.738 1.116 34.658 1.00 77.31 655 VAL A C 1
ATOM 5056 O O . VAL A 1 655 ? -13.695 1.671 34.311 1.00 77.31 655 VAL A O 1
ATOM 5059 N N . MET A 1 656 ? -14.910 0.631 35.889 1.00 69.38 656 MET A N 1
ATOM 5060 C CA . MET A 1 656 ? -13.893 0.742 36.938 1.00 69.38 656 MET A CA 1
ATOM 5061 C C . MET A 1 656 ? -12.609 -0.019 36.586 1.00 69.38 656 MET A C 1
ATOM 5063 O O . MET A 1 656 ? -11.513 0.480 36.831 1.00 69.38 656 MET A O 1
ATOM 5067 N N . ALA A 1 657 ? -12.735 -1.192 35.956 1.00 70.81 657 ALA A N 1
ATOM 5068 C CA . ALA A 1 657 ? -11.609 -1.978 35.439 1.00 70.81 657 ALA A CA 1
ATOM 5069 C C . ALA A 1 657 ? -10.904 -1.289 34.265 1.00 70.81 657 ALA A C 1
ATOM 5071 O O . ALA A 1 657 ? -9.772 -1.622 33.919 1.00 70.81 657 ALA A O 1
ATOM 5072 N N . GLY A 1 658 ? -11.568 -0.323 33.630 1.00 67.19 658 GLY A N 1
ATOM 5073 C CA . GLY A 1 658 ? -11.048 0.355 32.460 1.00 67.19 658 GLY A CA 1
ATOM 5074 C C . GLY A 1 658 ? -11.052 -0.498 31.195 1.00 67.19 658 GLY A C 1
ATOM 5075 O O . GLY A 1 658 ? -10.244 -0.266 30.299 1.00 67.19 658 GLY A O 1
ATOM 5076 N N . LEU A 1 659 ? -11.942 -1.487 31.122 1.00 75.31 659 LEU A N 1
ATOM 5077 C CA . LEU A 1 659 ? -12.198 -2.274 29.912 1.00 75.31 659 LEU A CA 1
ATOM 5078 C C . LEU A 1 659 ? -13.148 -1.526 28.970 1.00 75.31 659 LEU A C 1
ATOM 5080 O O . LEU A 1 659 ? -13.018 -1.588 27.743 1.00 75.31 659 LEU A O 1
ATOM 5084 N N . VAL A 1 660 ? -14.075 -0.775 29.561 1.00 77.50 660 VAL A N 1
ATOM 5085 C CA . VAL A 1 660 ? -15.015 0.111 28.880 1.00 77.50 660 VAL A CA 1
ATOM 5086 C C . VAL A 1 660 ? -14.938 1.506 29.499 1.00 77.50 660 VAL A C 1
ATOM 5088 O O . VAL A 1 660 ? -14.555 1.664 30.652 1.00 77.50 660 VAL A O 1
ATOM 5091 N N . ASP A 1 661 ? -15.300 2.523 28.732 1.00 68.69 661 ASP A N 1
ATOM 5092 C CA . ASP A 1 661 ? -15.496 3.886 29.208 1.00 68.69 661 ASP A CA 1
ATOM 5093 C C . ASP A 1 661 ? -16.983 4.241 29.092 1.00 68.69 661 ASP A C 1
ATOM 5095 O O . ASP A 1 661 ? -17.675 3.792 28.173 1.00 68.69 661 ASP A O 1
ATOM 5099 N N . GLN A 1 662 ? -17.472 5.060 30.023 1.00 70.19 662 GLN A N 1
ATOM 5100 C CA . GLN A 1 662 ? -18.851 5.537 30.053 1.00 70.19 662 GLN A CA 1
ATOM 5101 C C . GLN A 1 662 ? -18.879 7.067 30.075 1.00 70.19 662 GLN A C 1
ATOM 5103 O O . GLN A 1 662 ? -18.188 7.703 30.872 1.00 70.19 662 GLN A O 1
ATOM 5108 N N . ASP A 1 663 ? -19.710 7.663 29.220 1.00 59.75 663 ASP A N 1
ATOM 5109 C CA . ASP A 1 663 ? -19.991 9.099 29.216 1.00 59.75 663 ASP A CA 1
ATOM 5110 C C . ASP A 1 663 ? -21.498 9.384 29.077 1.00 59.75 663 ASP A C 1
ATOM 5112 O O . ASP A 1 663 ? -22.331 8.476 29.076 1.00 59.75 663 ASP A O 1
ATOM 5116 N N . SER A 1 664 ? -21.870 10.664 28.960 1.00 48.84 664 SER A N 1
ATOM 5117 C CA . SER A 1 664 ? -23.270 11.100 28.825 1.00 48.84 664 SER A CA 1
ATOM 5118 C C . SER A 1 664 ? -23.979 10.577 27.571 1.00 48.84 664 SER A C 1
ATOM 5120 O O . SER A 1 664 ? -25.184 10.758 27.431 1.00 48.84 664 SER A O 1
ATOM 5122 N N . SER A 1 665 ? -23.245 9.958 26.652 1.00 51.94 665 SER A N 1
ATOM 5123 C CA . SER A 1 665 ? -23.741 9.445 25.378 1.00 51.94 665 SER A CA 1
ATOM 5124 C C . SER A 1 665 ? -23.724 7.918 25.279 1.00 51.94 665 SER A C 1
ATOM 5126 O O . SER A 1 665 ? -24.168 7.397 24.260 1.00 51.94 665 SER A O 1
ATOM 5128 N N . GLY A 1 666 ? -23.252 7.198 26.302 1.00 70.44 666 GLY A N 1
ATOM 5129 C CA . GLY A 1 666 ? -23.304 5.734 26.362 1.00 70.44 666 GLY A CA 1
ATOM 5130 C C . GLY A 1 666 ? -21.994 5.089 26.812 1.00 70.44 666 GLY A C 1
ATOM 5131 O O . GLY A 1 666 ? -21.181 5.711 27.495 1.00 70.44 666 GLY A O 1
ATOM 5132 N N . ILE A 1 667 ? -21.808 3.829 26.420 1.00 75.50 667 ILE A N 1
ATOM 5133 C CA . ILE A 1 667 ? -20.661 2.981 26.768 1.00 75.50 667 ILE A CA 1
ATOM 5134 C C . ILE A 1 667 ? -19.869 2.642 25.510 1.00 75.50 667 ILE A C 1
ATOM 5136 O O . ILE A 1 667 ? -20.453 2.345 24.466 1.00 75.50 667 ILE A O 1
ATOM 5140 N N . THR A 1 668 ? -18.544 2.643 25.624 1.00 75.12 668 THR A N 1
ATOM 5141 C CA . THR A 1 668 ? -17.594 2.268 24.566 1.00 75.12 668 THR A CA 1
ATOM 5142 C C . THR A 1 668 ? -16.516 1.355 25.131 1.00 75.12 668 THR A C 1
ATOM 5144 O O . THR A 1 668 ? -16.078 1.568 26.255 1.00 75.12 668 THR A O 1
ATOM 5147 N N . PHE A 1 669 ? -16.014 0.385 24.366 1.00 78.56 669 PHE A N 1
ATOM 5148 C CA . PHE A 1 669 ? -14.785 -0.312 24.769 1.00 78.56 669 PHE A CA 1
ATOM 5149 C C . PHE A 1 669 ? -13.609 0.663 24.753 1.00 78.56 669 PHE A C 1
ATOM 5151 O O . PHE A 1 669 ? -13.444 1.405 23.786 1.00 78.56 669 PHE A O 1
ATOM 5158 N N . ARG A 1 670 ? -12.771 0.640 25.797 1.00 68.81 670 ARG A N 1
ATOM 5159 C CA . ARG A 1 670 ? -11.634 1.569 25.918 1.00 68.81 670 ARG A CA 1
ATOM 5160 C C . ARG A 1 670 ? -10.664 1.441 24.746 1.00 68.81 670 ARG A C 1
ATOM 5162 O O . ARG A 1 670 ? -10.050 2.414 24.318 1.00 68.81 670 ARG A O 1
ATOM 5169 N N . HIS A 1 671 ? -10.519 0.226 24.222 1.00 69.31 671 HIS A N 1
ATOM 5170 C CA . HIS A 1 671 ? -9.754 -0.011 23.013 1.00 69.31 671 HIS A CA 1
ATOM 5171 C C . HIS A 1 671 ? -10.419 -1.068 22.135 1.00 69.31 671 HIS A C 1
ATOM 5173 O O . HIS A 1 671 ? -10.919 -2.086 22.616 1.00 69.31 671 HIS A O 1
ATOM 5179 N N . ARG A 1 672 ? -10.357 -0.867 20.819 1.00 70.81 672 ARG A N 1
ATOM 5180 C CA . ARG A 1 672 ? -10.957 -1.768 19.830 1.00 70.81 672 ARG A CA 1
ATOM 5181 C C . ARG A 1 672 ? -10.409 -3.192 19.888 1.00 70.81 672 ARG A C 1
ATOM 5183 O O . ARG A 1 672 ? -11.158 -4.138 19.702 1.00 70.81 672 ARG A O 1
ATOM 5190 N N . VAL A 1 673 ? -9.123 -3.356 20.198 1.00 74.62 673 VAL A N 1
ATOM 5191 C CA . VAL A 1 673 ? -8.537 -4.696 20.382 1.00 74.62 673 VAL A CA 1
ATOM 5192 C C . VAL A 1 673 ? -9.221 -5.444 21.532 1.00 74.62 673 VAL A C 1
ATOM 5194 O O . VAL A 1 673 ? -9.428 -6.643 21.410 1.00 74.62 673 VAL A O 1
ATOM 5197 N N . ILE A 1 674 ? -9.634 -4.748 22.600 1.00 80.06 674 ILE A N 1
ATOM 5198 C CA . ILE A 1 674 ? -10.382 -5.352 23.715 1.00 80.06 674 ILE A CA 1
ATOM 5199 C C . ILE A 1 674 ? -11.779 -5.768 23.234 1.00 80.06 674 ILE A C 1
ATOM 5201 O O . ILE A 1 674 ? -12.185 -6.902 23.468 1.00 80.06 674 ILE A O 1
ATOM 5205 N N . ARG A 1 675 ? -12.485 -4.902 22.490 1.00 87.44 675 ARG A N 1
ATOM 5206 C CA . ARG A 1 675 ? -13.775 -5.243 21.856 1.00 87.44 675 ARG A CA 1
ATOM 5207 C C . ARG A 1 675 ? -13.652 -6.497 20.987 1.00 87.44 675 ARG A C 1
ATOM 5209 O O . ARG A 1 675 ? -14.393 -7.455 21.169 1.00 87.44 675 ARG A O 1
ATOM 5216 N N . ASP A 1 676 ? -12.701 -6.497 20.057 1.00 82.81 676 ASP A N 1
ATOM 5217 C CA . ASP A 1 676 ? -12.507 -7.589 19.104 1.00 82.81 676 ASP A CA 1
ATOM 5218 C C . ASP A 1 676 ? -12.094 -8.894 19.823 1.00 82.81 676 ASP A C 1
ATOM 5220 O O . ASP A 1 676 ? -12.501 -9.973 19.399 1.00 82.81 676 ASP A O 1
ATOM 5224 N N . TYR A 1 677 ? -11.364 -8.804 20.943 1.00 84.56 677 TYR A N 1
ATOM 5225 C CA . TYR A 1 677 ? -11.029 -9.934 21.819 1.00 84.56 677 TYR A CA 1
ATOM 5226 C C . TYR A 1 677 ? -12.263 -10.533 22.517 1.00 84.56 677 TYR A C 1
ATOM 5228 O O . TYR A 1 677 ? -12.472 -11.743 22.448 1.00 84.56 677 TYR A O 1
ATOM 5236 N N . PHE A 1 678 ? -13.128 -9.708 23.123 1.00 90.56 678 PHE A N 1
ATOM 5237 C CA . PHE A 1 678 ? -14.379 -10.181 23.740 1.00 90.56 678 PHE A CA 1
ATOM 5238 C C . PHE A 1 678 ? -15.344 -10.785 22.714 1.00 90.56 678 PHE A C 1
ATOM 5240 O O . PHE A 1 678 ? -15.953 -11.821 22.979 1.00 90.56 678 PHE A O 1
ATOM 5247 N N . ALA A 1 679 ? -15.454 -10.180 21.526 1.00 89.81 679 ALA A N 1
ATOM 5248 C CA . ALA A 1 679 ? -16.246 -10.746 20.436 1.00 89.81 679 ALA A CA 1
ATOM 5249 C C . ALA A 1 679 ? -15.698 -12.113 19.999 1.00 89.81 679 ALA A C 1
ATOM 5251 O O . ALA A 1 679 ? -16.462 -13.046 19.773 1.00 89.81 679 ALA A O 1
ATOM 5252 N N . ALA A 1 680 ? -14.375 -12.257 19.916 1.00 86.38 680 ALA A N 1
ATOM 5253 C CA . ALA A 1 680 ? -13.744 -13.523 19.572 1.00 86.38 680 ALA A CA 1
ATOM 5254 C C . ALA A 1 680 ? -13.980 -14.618 20.619 1.00 86.38 680 ALA A C 1
ATOM 5256 O O . ALA A 1 680 ? -14.247 -15.756 20.237 1.00 86.38 680 ALA A O 1
ATOM 5257 N N . ALA A 1 681 ? -13.926 -14.274 21.910 1.00 86.38 681 ALA A N 1
ATOM 5258 C CA . ALA A 1 681 ? -14.226 -15.198 23.004 1.00 86.38 681 ALA A CA 1
ATOM 5259 C C . ALA A 1 681 ? -15.666 -15.728 22.906 1.00 86.38 681 ALA A C 1
ATOM 5261 O O . ALA A 1 681 ? -15.899 -16.934 22.983 1.00 86.38 681 ALA A O 1
ATOM 5262 N N . ALA A 1 682 ? -16.627 -14.831 22.661 1.00 88.12 682 ALA A N 1
ATOM 5263 C CA . ALA A 1 682 ? -18.038 -15.184 22.507 1.00 88.12 682 ALA A CA 1
ATOM 5264 C C . ALA A 1 682 ? -18.295 -16.072 21.280 1.00 88.12 682 ALA A C 1
ATOM 5266 O O . ALA A 1 682 ? -19.019 -17.066 21.368 1.00 88.12 682 ALA A O 1
ATOM 5267 N N . LEU A 1 683 ? -17.656 -15.756 20.148 1.00 87.25 683 LEU A N 1
ATOM 5268 C CA . LEU A 1 683 ? -17.719 -16.581 18.941 1.00 87.25 683 LEU A CA 1
ATOM 5269 C C . LEU A 1 683 ? -17.146 -17.974 19.185 1.00 87.25 683 LEU A C 1
ATOM 5271 O O . LEU A 1 683 ? -17.782 -18.966 18.837 1.00 87.25 683 LEU A O 1
ATOM 5275 N N . ALA A 1 684 ? -15.970 -18.054 19.806 1.00 84.00 684 ALA A N 1
ATOM 5276 C CA . ALA A 1 684 ? -15.305 -19.319 20.075 1.00 84.00 684 ALA A CA 1
ATOM 5277 C C . ALA A 1 684 ? -16.135 -20.249 20.964 1.00 84.00 684 ALA A C 1
ATOM 5279 O O . ALA A 1 684 ? -16.242 -21.440 20.675 1.00 84.00 684 ALA A O 1
ATOM 5280 N N . ALA A 1 685 ? -16.793 -19.706 21.992 1.00 84.94 685 ALA A N 1
ATOM 5281 C CA . ALA A 1 685 ? -17.681 -20.478 22.857 1.00 84.94 685 ALA A CA 1
ATOM 5282 C C . ALA A 1 685 ? -18.862 -21.114 22.096 1.00 84.94 685 ALA A C 1
ATOM 5284 O O . ALA A 1 685 ? -19.341 -22.169 22.496 1.00 84.94 685 ALA A O 1
ATOM 5285 N N . ARG A 1 686 ? -19.301 -20.501 20.987 1.00 86.75 686 ARG A N 1
ATOM 5286 C CA . ARG A 1 686 ? -20.490 -20.898 20.211 1.00 86.75 686 ARG A CA 1
ATOM 5287 C C . ARG A 1 686 ? -20.179 -21.672 18.927 1.00 86.75 686 ARG A C 1
ATOM 5289 O O . ARG A 1 686 ? -21.084 -22.256 18.339 1.00 86.75 686 ARG A O 1
ATOM 5296 N N . ILE A 1 687 ? -18.926 -21.702 18.466 1.00 84.62 687 ILE A N 1
ATOM 5297 C CA . ILE A 1 687 ? -18.514 -22.520 17.307 1.00 84.62 687 ILE A CA 1
ATOM 5298 C C . ILE A 1 687 ? -18.897 -24.002 17.470 1.00 84.62 687 ILE A C 1
ATOM 5300 O O . ILE A 1 687 ? -19.437 -24.563 16.512 1.00 84.62 687 ILE A O 1
ATOM 5304 N N . PRO A 1 688 ? -18.695 -24.647 18.640 1.00 82.75 688 PRO A N 1
ATOM 5305 C CA . PRO A 1 688 ? -19.126 -26.029 18.859 1.00 82.75 688 PRO A CA 1
ATOM 5306 C C . PRO A 1 688 ? -20.640 -26.243 18.706 1.00 82.75 688 PRO A C 1
ATOM 5308 O O . PRO A 1 688 ? -21.055 -27.344 18.349 1.00 82.75 688 PRO A O 1
ATOM 5311 N N . ASP A 1 689 ? -21.447 -25.196 18.900 1.00 84.44 689 ASP A N 1
ATOM 5312 C CA . ASP A 1 689 ? -22.908 -25.235 18.753 1.00 84.44 689 ASP A CA 1
ATOM 5313 C C . ASP A 1 689 ? -23.368 -25.148 17.284 1.00 84.44 689 ASP A C 1
ATOM 5315 O O . ASP A 1 689 ? -24.565 -25.185 16.998 1.00 84.44 689 ASP A O 1
ATOM 5319 N N . GLY A 1 690 ? -22.434 -25.039 16.331 1.00 81.56 690 GLY A N 1
ATOM 5320 C CA . GLY A 1 690 ? -22.730 -25.074 14.898 1.00 81.56 690 GLY A CA 1
ATOM 5321 C C . GLY A 1 690 ? -23.219 -23.749 14.309 1.00 81.56 690 GLY A C 1
ATOM 5322 O O . GLY A 1 690 ? -23.968 -23.762 13.332 1.00 81.56 690 GLY A O 1
ATOM 5323 N N . ILE A 1 691 ? -22.809 -22.605 14.871 1.00 86.81 691 ILE A N 1
ATOM 5324 C CA . ILE A 1 691 ? -23.125 -21.284 14.298 1.00 86.81 691 ILE A CA 1
ATOM 5325 C C . ILE A 1 691 ? -22.638 -21.161 12.845 1.00 86.81 691 ILE A C 1
ATOM 5327 O O . ILE A 1 691 ? -21.539 -21.600 12.498 1.00 86.81 691 ILE A O 1
ATOM 5331 N N . ALA A 1 692 ? -23.429 -20.525 11.978 1.00 86.25 692 ALA A N 1
ATOM 5332 C CA . ALA A 1 692 ? -23.065 -20.361 10.577 1.00 86.25 692 ALA A CA 1
ATOM 5333 C C . ALA A 1 692 ? -22.075 -19.200 10.400 1.00 86.25 692 ALA A C 1
ATOM 5335 O O . ALA A 1 692 ? -22.341 -18.061 10.775 1.00 86.25 692 ALA A O 1
ATOM 5336 N N . VAL A 1 693 ? -20.934 -19.455 9.755 1.00 83.94 693 VAL A N 1
ATOM 5337 C CA . VAL A 1 693 ? -19.947 -18.402 9.444 1.00 83.94 693 VAL A CA 1
ATOM 5338 C C . VAL A 1 693 ? -20.513 -17.321 8.503 1.00 83.94 693 VAL A C 1
ATOM 5340 O O . VAL A 1 693 ? -20.083 -16.167 8.542 1.00 83.94 693 VAL A O 1
ATOM 5343 N N . ALA A 1 694 ? -21.525 -17.678 7.702 1.00 84.50 694 ALA A N 1
ATOM 5344 C CA . ALA A 1 694 ? -22.236 -16.771 6.802 1.00 84.50 694 ALA A CA 1
ATOM 5345 C C . ALA A 1 694 ? -22.967 -15.628 7.537 1.00 84.50 694 ALA A C 1
ATOM 5347 O O . ALA A 1 694 ? -23.210 -14.580 6.945 1.00 84.50 694 ALA A O 1
ATOM 5348 N N . ASP A 1 695 ? -23.248 -15.783 8.837 1.00 83.00 695 ASP A N 1
ATOM 5349 C CA . ASP A 1 695 ? -23.856 -14.732 9.668 1.00 83.00 695 ASP A CA 1
ATOM 5350 C C . ASP A 1 695 ? -22.880 -13.583 9.992 1.00 83.00 695 ASP A C 1
ATOM 5352 O O . ASP A 1 695 ? -23.278 -12.543 10.532 1.00 83.00 695 ASP A O 1
ATOM 5356 N N . TYR A 1 696 ? -21.592 -13.776 9.690 1.00 82.62 696 TYR A N 1
ATOM 5357 C CA . TYR A 1 696 ? -20.489 -12.875 10.036 1.00 82.62 696 TYR A CA 1
ATOM 5358 C C . TYR A 1 696 ? -19.688 -12.424 8.810 1.00 82.62 696 TYR A C 1
ATOM 5360 O O . TYR A 1 696 ? -19.149 -11.315 8.776 1.00 82.62 696 TYR A O 1
ATOM 5368 N N . ILE A 1 697 ? -19.597 -13.273 7.789 1.00 82.62 697 ILE A N 1
ATOM 5369 C CA . ILE A 1 697 ? -18.868 -13.011 6.550 1.00 82.62 697 ILE A CA 1
ATOM 5370 C C . ILE A 1 697 ? -19.768 -13.345 5.371 1.00 82.62 697 ILE A C 1
ATOM 5372 O O . ILE A 1 697 ? -20.292 -14.450 5.308 1.00 82.62 697 ILE A O 1
ATOM 5376 N N . ASP A 1 698 ? -19.843 -12.446 4.390 1.00 82.06 698 ASP A N 1
ATOM 5377 C CA . ASP A 1 698 ? -20.459 -12.751 3.100 1.00 82.06 698 ASP A CA 1
ATOM 5378 C C . ASP A 1 698 ? -19.582 -13.741 2.300 1.00 82.06 698 ASP A C 1
ATOM 5380 O O . ASP A 1 698 ? -18.488 -13.366 1.851 1.00 82.06 698 ASP A O 1
ATOM 5384 N N . PRO A 1 699 ? -20.032 -14.991 2.071 1.00 79.31 699 PRO A N 1
ATOM 5385 C CA . PRO A 1 699 ? -19.262 -15.977 1.318 1.00 79.31 699 PRO A CA 1
ATOM 5386 C C . PRO A 1 699 ? -19.034 -15.588 -0.150 1.00 79.31 699 PRO A C 1
ATOM 5388 O O . PRO A 1 699 ? -18.122 -16.128 -0.781 1.00 79.31 699 PRO A O 1
ATOM 5391 N N . ALA A 1 700 ? -19.840 -14.674 -0.704 1.00 81.25 700 ALA A N 1
ATOM 5392 C CA . ALA A 1 700 ? -19.732 -14.197 -2.083 1.00 81.25 700 ALA A CA 1
ATOM 5393 C C . ALA A 1 700 ? -18.751 -13.025 -2.255 1.00 81.25 700 ALA A C 1
ATOM 5395 O O . ALA A 1 700 ? -18.373 -12.724 -3.384 1.00 81.25 700 ALA A O 1
ATOM 5396 N N . ALA A 1 701 ? -18.322 -12.384 -1.165 1.00 81.62 701 ALA A N 1
ATOM 5397 C CA . ALA A 1 701 ? -17.417 -11.233 -1.180 1.00 81.62 701 ALA A CA 1
ATOM 5398 C C . ALA A 1 701 ? -16.294 -11.366 -0.139 1.00 81.62 701 ALA A C 1
ATOM 5400 O O . ALA A 1 701 ? -15.740 -10.374 0.332 1.00 81.62 701 ALA A O 1
ATOM 5401 N N . TRP A 1 702 ? -15.940 -12.592 0.238 1.00 83.25 702 TRP A N 1
ATOM 5402 C CA . TRP A 1 702 ? -15.052 -12.856 1.366 1.00 83.25 702 TRP A CA 1
ATOM 5403 C C . TRP A 1 702 ? -13.654 -12.226 1.250 1.00 83.25 702 TRP A C 1
ATOM 5405 O O . TRP A 1 702 ? -13.042 -11.865 2.244 1.00 83.25 702 TRP A O 1
ATOM 5415 N N . TRP A 1 703 ? -13.120 -12.027 0.052 1.00 82.38 703 TRP A N 1
ATOM 5416 C CA . TRP A 1 703 ? -11.817 -11.370 -0.119 1.00 82.38 703 TRP A CA 1
ATOM 5417 C C . TRP A 1 703 ? -11.841 -9.862 0.195 1.00 82.38 703 TRP A C 1
ATOM 5419 O O . TRP A 1 703 ? -10.803 -9.206 0.101 1.00 82.38 703 TRP A O 1
ATOM 5429 N N . THR A 1 704 ? -13.010 -9.296 0.508 1.00 74.94 704 THR A N 1
ATOM 5430 C CA . THR A 1 704 ? -13.160 -7.907 0.953 1.00 74.94 704 THR A CA 1
ATOM 5431 C C . THR A 1 704 ? -12.931 -7.777 2.459 1.00 74.94 704 THR A C 1
ATOM 5433 O O . THR A 1 704 ? -13.029 -8.743 3.218 1.00 74.94 704 THR A O 1
ATOM 5436 N N . GLU A 1 705 ? -12.593 -6.570 2.908 1.00 67.25 705 GLU A N 1
ATOM 5437 C CA . GLU A 1 705 ? -12.407 -6.300 4.333 1.00 67.25 705 GLU A CA 1
ATOM 5438 C C . GLU A 1 705 ? -13.726 -6.493 5.099 1.00 67.25 705 GLU A C 1
ATOM 5440 O O . GLU A 1 705 ? -14.722 -5.810 4.860 1.00 67.25 705 GLU A O 1
ATOM 5445 N N . SER A 1 706 ? -13.721 -7.430 6.051 1.00 73.81 706 SER A N 1
ATOM 5446 C CA . SER A 1 706 ? -14.840 -7.668 6.964 1.00 73.81 706 SER A CA 1
ATOM 5447 C C . SER A 1 706 ? -14.629 -6.906 8.278 1.00 73.81 706 SER A C 1
ATOM 5449 O O . SER A 1 706 ? -13.513 -6.916 8.816 1.00 73.81 706 SER A O 1
ATOM 5451 N N . PRO A 1 707 ? -15.679 -6.301 8.872 1.00 72.12 707 PRO A N 1
ATOM 5452 C CA . PRO A 1 707 ? -15.578 -5.717 10.213 1.00 72.12 707 PRO A CA 1
ATOM 5453 C C . PRO A 1 707 ? -15.180 -6.768 11.262 1.00 72.12 707 PRO A C 1
ATOM 5455 O O . PRO A 1 707 ? -14.515 -6.442 12.242 1.00 72.12 707 PRO A O 1
ATOM 5458 N N . TRP A 1 708 ? -15.483 -8.043 11.001 1.00 80.44 708 TRP A N 1
ATOM 5459 C CA . TRP A 1 708 ? -15.153 -9.177 11.858 1.00 80.44 708 TRP A CA 1
ATOM 5460 C C . TRP A 1 708 ? -13.715 -9.678 11.713 1.00 80.44 708 TRP A C 1
ATOM 5462 O O . TRP A 1 708 ? -13.290 -10.500 12.518 1.00 80.44 708 TRP A O 1
ATOM 5472 N N . ARG A 1 709 ? -12.939 -9.204 10.724 1.00 76.19 709 ARG A N 1
ATOM 5473 C CA . ARG A 1 709 ? -11.588 -9.723 10.425 1.00 76.19 709 ARG A CA 1
ATOM 5474 C C . ARG A 1 709 ? -10.674 -9.743 11.654 1.00 76.19 709 ARG A C 1
ATOM 5476 O O . ARG A 1 709 ? -9.940 -10.708 11.848 1.00 76.19 709 ARG A O 1
ATOM 5483 N N . ALA A 1 710 ? -10.716 -8.692 12.472 1.00 72.38 710 ALA A N 1
ATOM 5484 C CA . ALA A 1 710 ? -9.896 -8.592 13.677 1.00 72.38 710 ALA A CA 1
ATOM 5485 C C . ALA A 1 710 ? -10.336 -9.592 14.760 1.00 72.38 710 ALA A C 1
ATOM 5487 O O . ALA A 1 710 ? -9.502 -10.357 15.237 1.00 72.38 710 ALA A O 1
ATOM 5488 N N . ALA A 1 711 ? -11.636 -9.651 15.072 1.00 79.75 711 ALA A N 1
ATOM 5489 C CA . ALA A 1 711 ? -12.197 -10.589 16.047 1.00 79.75 711 ALA A CA 1
ATOM 5490 C C . ALA A 1 711 ? -11.975 -12.053 15.633 1.00 79.75 711 ALA A C 1
ATOM 5492 O O . ALA A 1 711 ? -11.452 -12.864 16.390 1.00 79.75 711 ALA A O 1
ATOM 5493 N N . LEU A 1 712 ? -12.267 -12.392 14.380 1.00 78.50 712 LEU A N 1
ATOM 5494 C CA . LEU A 1 712 ? -12.054 -13.738 13.846 1.00 78.50 712 LEU A CA 1
ATOM 5495 C C . LEU A 1 712 ? -10.573 -14.149 13.842 1.00 78.50 712 LEU A C 1
ATOM 5497 O O . LEU A 1 712 ? -10.261 -15.333 13.934 1.00 78.50 712 LEU A O 1
ATOM 5501 N N . GLY A 1 713 ? -9.651 -13.183 13.784 1.00 72.81 713 GLY A N 1
ATOM 5502 C CA . GLY A 1 713 ? -8.219 -13.431 13.938 1.00 72.81 713 GLY A CA 1
ATOM 5503 C C . GLY A 1 713 ? -7.800 -13.863 15.347 1.00 72.81 713 GLY A C 1
ATOM 5504 O O . GLY A 1 713 ? -6.718 -14.436 15.485 1.00 72.81 713 GLY A O 1
ATOM 5505 N N . PHE A 1 714 ? -8.632 -13.611 16.363 1.00 74.62 714 PHE A N 1
ATOM 5506 C CA . PHE A 1 714 ? -8.426 -14.048 17.748 1.00 74.62 714 PHE A CA 1
ATOM 5507 C C . PHE A 1 714 ? -9.099 -15.394 18.047 1.00 74.62 714 PHE A C 1
ATOM 5509 O O . PHE A 1 714 ? -8.576 -16.150 18.850 1.00 74.62 714 PHE A O 1
ATOM 5516 N N . VAL A 1 715 ? -10.189 -15.762 17.361 1.00 77.88 715 VAL A N 1
ATOM 5517 C CA . VAL A 1 715 ? -10.952 -17.011 17.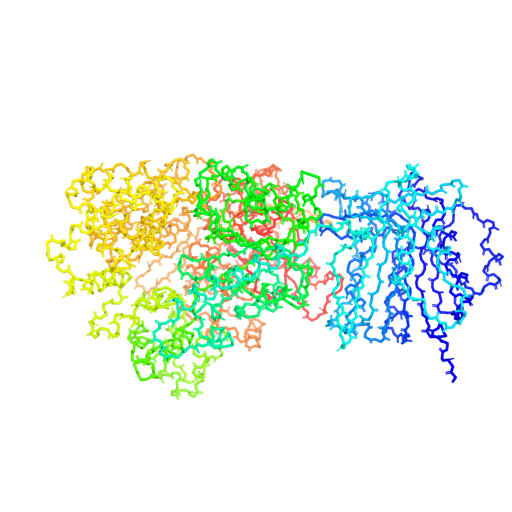606 1.00 77.88 715 VAL A CA 1
ATOM 5518 C C . VAL A 1 715 ? -10.097 -18.278 17.828 1.00 77.88 715 VAL A C 1
ATOM 5520 O O . VAL A 1 715 ? -10.387 -19.008 18.776 1.00 77.88 715 VAL A O 1
ATOM 5523 N N . PRO A 1 716 ? -9.036 -18.570 17.041 1.00 71.75 716 PRO A N 1
ATOM 5524 C CA . PRO A 1 716 ? -8.216 -19.774 17.236 1.00 71.75 716 PRO A CA 1
ATOM 5525 C C . PRO A 1 716 ? -7.647 -19.948 18.635 1.00 71.75 716 PRO A C 1
ATOM 5527 O O . PRO A 1 716 ? -7.439 -21.077 19.072 1.00 71.75 716 PRO A O 1
ATOM 5530 N N . GLN A 1 717 ? -7.392 -18.845 19.332 1.00 70.12 717 GLN A N 1
ATOM 5531 C CA . GLN A 1 717 ? -6.738 -18.880 20.629 1.00 70.12 717 GLN A CA 1
ATOM 5532 C C . GLN A 1 717 ? -7.585 -19.550 21.716 1.00 70.12 717 GLN A C 1
ATOM 5534 O O . GLN A 1 717 ? -7.045 -20.055 22.689 1.00 70.12 717 GLN A O 1
ATOM 5539 N N . PHE A 1 718 ? -8.902 -19.610 21.524 1.00 75.00 718 PHE A N 1
ATOM 5540 C CA . PHE A 1 718 ? -9.839 -20.191 22.482 1.00 75.00 718 PHE A CA 1
ATOM 5541 C C . PHE A 1 718 ? -10.094 -21.692 22.249 1.00 75.00 718 PHE A C 1
ATOM 5543 O O . PHE A 1 718 ? -10.789 -22.321 23.040 1.00 75.00 718 PHE A O 1
ATOM 5550 N N . HIS A 1 719 ? -9.559 -22.287 21.172 1.00 67.88 719 HIS A N 1
ATOM 5551 C CA . HIS A 1 719 ? -9.851 -23.678 20.790 1.00 67.88 719 HIS A CA 1
ATOM 5552 C C . HIS A 1 719 ? -8.705 -24.673 21.029 1.00 67.88 719 HIS A C 1
ATOM 5554 O O . HIS A 1 719 ? -8.915 -25.874 20.850 1.00 67.88 719 HIS A O 1
ATOM 5560 N N . GLY A 1 720 ? -7.498 -24.222 21.392 1.00 58.44 720 GLY A N 1
ATOM 5561 C CA . GLY A 1 720 ? -6.323 -25.075 21.660 1.00 58.44 720 GLY A CA 1
ATOM 5562 C C . GLY A 1 720 ? -5.800 -25.908 20.470 1.00 58.44 720 GLY A C 1
ATOM 5563 O O . GLY A 1 720 ? -4.669 -26.381 20.502 1.00 58.44 720 GLY A O 1
ATOM 5564 N N . THR A 1 721 ? -6.588 -26.079 19.401 1.00 65.50 721 THR A N 1
ATOM 5565 C CA . THR A 1 721 ? -6.235 -26.758 18.146 1.00 65.50 721 THR A CA 1
ATOM 5566 C C . THR A 1 721 ? -6.829 -26.009 16.940 1.00 65.50 721 THR A C 1
ATOM 5568 O O . THR A 1 721 ? -7.941 -25.481 17.036 1.00 65.50 721 THR A O 1
ATOM 5571 N N . PRO A 1 722 ? -6.152 -25.965 15.773 1.00 68.25 722 PRO A N 1
ATOM 5572 C CA . PRO A 1 722 ? -6.653 -25.224 14.608 1.00 68.25 722 PRO A CA 1
ATOM 5573 C C . PRO A 1 722 ? -7.867 -25.864 13.911 1.00 68.25 722 PRO A C 1
ATOM 5575 O O . PRO A 1 722 ? -8.570 -25.184 13.166 1.00 68.25 722 PRO A O 1
ATOM 5578 N N . GLY A 1 723 ? -8.108 -27.164 14.113 1.00 74.00 723 GLY A N 1
ATOM 5579 C CA . GLY A 1 723 ? -9.068 -27.969 13.343 1.00 74.00 723 GLY A CA 1
ATOM 5580 C C . GLY A 1 723 ? -10.504 -27.424 13.298 1.00 74.00 723 GLY A C 1
ATOM 5581 O O . GLY A 1 723 ? -11.003 -27.187 12.194 1.00 74.00 723 GLY A O 1
ATOM 5582 N N . PRO A 1 724 ? -11.167 -27.181 14.448 1.00 75.19 724 PRO A N 1
ATOM 5583 C CA . PRO A 1 724 ? -12.527 -26.633 14.485 1.00 75.19 724 PRO A CA 1
ATOM 5584 C C . PRO A 1 724 ? -12.648 -25.293 13.752 1.00 75.19 724 PRO A C 1
ATOM 5586 O O . PRO A 1 724 ? -13.600 -25.065 13.007 1.00 75.19 724 PRO A O 1
ATOM 5589 N N . VAL A 1 725 ? -11.633 -24.434 13.889 1.00 75.62 725 VAL A N 1
ATOM 5590 C CA . VAL A 1 725 ? -11.615 -23.117 13.244 1.00 75.62 725 VAL A CA 1
ATOM 5591 C C . VAL A 1 725 ? -11.372 -23.228 11.744 1.00 75.62 725 VAL A C 1
ATOM 5593 O O . VAL A 1 725 ? -12.014 -22.516 10.982 1.00 75.62 725 VAL A O 1
ATOM 5596 N N . VAL A 1 726 ? -10.510 -24.136 11.280 1.00 81.00 726 VAL A N 1
ATOM 5597 C CA . VAL A 1 726 ? -10.334 -24.384 9.838 1.00 81.00 726 VAL A CA 1
ATOM 5598 C C . VAL A 1 726 ? -11.612 -24.929 9.209 1.00 81.00 726 VAL A C 1
ATOM 5600 O O . VAL A 1 726 ? -11.963 -24.495 8.114 1.00 81.00 726 VAL A O 1
ATOM 5603 N N . GLY A 1 727 ? -12.315 -25.838 9.890 1.00 80.50 727 GLY A N 1
ATOM 5604 C CA . GLY A 1 727 ? -13.595 -26.366 9.415 1.00 80.50 727 GLY A CA 1
ATOM 5605 C C . GLY A 1 727 ? -14.669 -25.284 9.301 1.00 80.50 727 GLY A C 1
ATOM 5606 O O . GLY A 1 727 ? -15.366 -25.216 8.295 1.00 80.50 727 GLY A O 1
ATOM 5607 N N . TRP A 1 728 ? -14.760 -24.405 10.298 1.00 84.56 728 TRP A N 1
ATOM 5608 C CA . TRP A 1 728 ? -15.761 -23.338 10.335 1.00 84.56 728 TRP A CA 1
ATOM 5609 C C . TRP A 1 728 ? -15.427 -22.147 9.419 1.00 84.56 728 TRP A C 1
ATOM 5611 O O . TRP A 1 728 ? -16.279 -21.662 8.678 1.00 84.56 728 TRP A O 1
ATOM 5621 N N . LEU A 1 729 ? -14.178 -21.676 9.443 1.00 85.12 729 LEU A N 1
ATOM 5622 C CA . LEU A 1 729 ? -13.745 -20.447 8.774 1.00 85.12 729 LEU A CA 1
ATOM 5623 C C . LEU A 1 729 ? -13.175 -20.690 7.376 1.00 85.12 729 LEU A C 1
ATOM 5625 O O . LEU A 1 729 ? -13.226 -19.794 6.539 1.00 85.12 729 LEU A O 1
ATOM 5629 N N . GLY A 1 730 ? -12.612 -21.870 7.105 1.00 85.12 730 GLY A N 1
ATOM 5630 C CA . GLY A 1 730 ? -11.841 -22.135 5.889 1.00 85.12 730 GLY A CA 1
ATOM 5631 C C . GLY A 1 730 ? -12.635 -21.913 4.607 1.00 85.12 730 GLY A C 1
ATOM 5632 O O . GLY A 1 730 ? -12.101 -21.351 3.650 1.00 85.12 730 GLY A O 1
ATOM 5633 N N . GLU A 1 731 ? -13.914 -22.294 4.592 1.00 79.44 731 GLU A N 1
ATOM 5634 C CA . GLU A 1 731 ? -14.770 -22.049 3.434 1.00 79.44 731 GLU A CA 1
ATOM 5635 C C . GLU A 1 731 ? -15.115 -20.571 3.280 1.00 79.44 731 GLU A C 1
ATOM 5637 O O . GLU A 1 731 ? -15.082 -20.086 2.158 1.00 79.44 731 GLU A O 1
ATOM 5642 N N . ALA A 1 732 ? -15.390 -19.830 4.352 1.00 82.44 732 ALA A N 1
ATOM 5643 C CA . ALA A 1 732 ? -15.834 -18.440 4.244 1.00 82.44 732 ALA A CA 1
ATOM 5644 C C . ALA A 1 732 ? -14.707 -17.400 4.230 1.00 82.44 732 ALA A C 1
ATOM 5646 O O . ALA A 1 732 ? -14.917 -16.333 3.683 1.00 82.44 732 ALA A O 1
ATOM 5647 N N . GLN A 1 733 ? -13.533 -17.669 4.806 1.00 85.88 733 GLN A N 1
ATOM 5648 C CA . GLN A 1 733 ? -12.341 -16.800 4.822 1.00 85.88 733 GLN A CA 1
ATOM 5649 C C . GLN A 1 733 ? -11.060 -17.651 4.831 1.00 85.88 733 GLN A C 1
ATOM 5651 O O . GLN A 1 733 ? -10.373 -17.745 5.857 1.00 85.88 733 GLN A O 1
ATOM 5656 N N . PRO A 1 734 ? -10.678 -18.260 3.697 1.00 88.25 734 PRO A N 1
ATOM 5657 C CA . PRO A 1 734 ? -9.504 -19.128 3.639 1.00 88.25 734 PRO A CA 1
ATOM 5658 C C . PRO A 1 734 ? -8.198 -18.409 4.006 1.00 88.25 734 PRO A C 1
ATOM 5660 O O . PRO A 1 734 ? -7.310 -19.028 4.584 1.00 88.25 734 PRO A O 1
ATOM 5663 N N . GLU A 1 735 ? -8.068 -17.109 3.714 1.00 86.56 735 GLU A N 1
ATOM 5664 C CA . GLU A 1 735 ? -6.879 -16.334 4.095 1.00 86.56 735 GLU A CA 1
ATOM 5665 C C . GLU A 1 735 ? -6.758 -16.183 5.615 1.00 86.56 735 GLU A C 1
ATOM 5667 O O . GLU A 1 735 ? -5.673 -16.361 6.166 1.00 86.56 735 GLU A O 1
ATOM 5672 N N . LEU A 1 736 ? -7.864 -15.908 6.309 1.00 80.38 736 LEU A N 1
ATOM 5673 C CA . LEU A 1 736 ? -7.840 -15.781 7.761 1.00 80.38 736 LEU A CA 1
ATOM 5674 C C . LEU A 1 736 ? -7.624 -17.140 8.424 1.00 80.38 736 LEU A C 1
ATOM 5676 O O . LEU A 1 736 ? -6.768 -17.251 9.294 1.00 80.38 736 LEU A O 1
ATOM 5680 N N . ALA A 1 737 ? -8.296 -18.189 7.941 1.00 85.00 737 ALA A N 1
ATOM 5681 C CA . ALA A 1 737 ? -8.043 -19.557 8.387 1.00 85.00 737 ALA A CA 1
ATOM 5682 C C . ALA A 1 737 ? -6.567 -19.959 8.192 1.00 85.00 737 ALA A C 1
ATOM 5684 O O . ALA A 1 737 ? -5.987 -20.622 9.050 1.00 85.00 737 ALA A O 1
ATOM 5685 N N . ALA A 1 738 ? -5.923 -19.511 7.108 1.00 84.94 738 ALA A N 1
ATOM 5686 C CA . ALA A 1 738 ? -4.506 -19.767 6.855 1.00 84.94 738 ALA A CA 1
ATOM 5687 C C . ALA A 1 738 ? -3.610 -19.070 7.886 1.00 84.94 738 ALA A C 1
ATOM 5689 O O . ALA A 1 738 ? -2.672 -19.687 8.391 1.00 84.94 738 ALA A O 1
ATOM 5690 N N . MET A 1 739 ? -3.940 -17.829 8.262 1.00 77.56 739 MET A N 1
ATOM 5691 C CA . MET A 1 739 ? -3.266 -17.125 9.359 1.00 77.56 739 MET A CA 1
ATOM 5692 C C . MET A 1 739 ? -3.420 -17.873 10.688 1.00 77.56 739 MET A C 1
ATOM 5694 O O . MET A 1 739 ? -2.459 -17.966 11.448 1.00 77.56 739 MET A O 1
ATOM 5698 N N . CYS A 1 740 ? -4.605 -18.426 10.967 1.00 73.69 740 CYS A N 1
ATOM 5699 C CA . CYS A 1 740 ? -4.860 -19.224 12.168 1.00 73.69 740 CYS A CA 1
ATOM 5700 C C . CYS A 1 740 ? -3.954 -20.463 12.217 1.00 73.69 740 CYS A C 1
ATOM 5702 O O . CYS A 1 740 ? -3.307 -20.720 13.228 1.00 73.69 740 CYS A O 1
ATOM 5704 N N . VAL A 1 741 ? -3.857 -21.190 11.101 1.00 76.69 741 VAL A N 1
ATOM 5705 C CA . VAL A 1 741 ? -3.003 -22.383 10.969 1.00 76.69 741 VAL A CA 1
ATOM 5706 C C . VAL A 1 741 ? -1.514 -22.044 11.049 1.00 76.69 741 VAL A C 1
ATOM 5708 O O . VAL A 1 741 ? -0.726 -22.849 11.535 1.00 76.69 741 VAL A O 1
ATOM 5711 N N . GLN A 1 742 ? -1.103 -20.869 10.570 1.00 73.06 742 GLN A N 1
ATOM 5712 C CA . GLN A 1 742 ? 0.286 -20.423 10.663 1.00 73.06 742 GLN A CA 1
ATOM 5713 C C . GLN A 1 742 ? 0.681 -20.015 12.090 1.00 73.06 742 GLN A C 1
ATOM 5715 O O . GLN A 1 742 ? 1.828 -20.229 12.469 1.00 73.06 742 GLN A O 1
ATOM 5720 N N . ARG A 1 743 ? -0.246 -19.422 12.857 1.00 64.44 743 ARG A N 1
ATOM 5721 C CA . ARG A 1 743 ? -0.009 -18.921 14.223 1.00 64.44 743 ARG A CA 1
ATOM 5722 C C . ARG A 1 743 ? -0.169 -19.971 15.317 1.00 64.44 743 ARG A C 1
ATOM 5724 O O . ARG A 1 743 ? 0.417 -19.797 16.377 1.00 64.44 743 ARG A O 1
ATOM 5731 N N . GLY A 1 744 ? -0.981 -21.004 15.099 1.00 54.78 744 GLY A N 1
ATOM 5732 C CA . GLY A 1 744 ? -1.099 -22.104 16.050 1.00 54.78 744 GLY A CA 1
ATOM 5733 C C . GLY A 1 744 ? 0.241 -22.826 16.168 1.00 54.78 744 GLY A C 1
ATOM 5734 O O . GLY A 1 744 ? 0.755 -23.320 15.169 1.00 54.78 744 GLY A O 1
ATOM 5735 N N . GLU A 1 745 ? 0.791 -22.914 17.377 1.00 43.28 745 GLU A N 1
ATOM 5736 C CA . GLU A 1 745 ? 2.064 -23.594 17.683 1.00 43.28 745 GLU A CA 1
ATOM 5737 C C . GLU A 1 745 ? 2.067 -25.093 17.319 1.00 43.28 745 GLU A C 1
ATOM 5739 O O . GLU A 1 745 ? 3.100 -25.760 17.360 1.00 43.28 745 GLU A O 1
ATOM 5744 N N . SER A 1 746 ? 0.922 -25.641 16.902 1.00 44.03 746 SER A N 1
ATOM 5745 C CA . SER A 1 746 ? 0.829 -26.987 16.362 1.00 44.03 746 SER A CA 1
ATOM 5746 C C . SER A 1 746 ? 1.296 -27.047 14.904 1.00 44.03 746 SER A C 1
ATOM 5748 O O . SER A 1 746 ? 0.707 -26.441 14.005 1.00 44.03 746 SER A O 1
ATOM 5750 N N . SER A 1 747 ? 2.260 -27.921 14.648 1.00 52.34 747 SER A N 1
ATOM 5751 C CA . SER A 1 747 ? 2.628 -28.496 13.350 1.00 52.34 747 SER A CA 1
ATOM 5752 C C . SER A 1 747 ? 1.509 -29.360 12.728 1.00 52.34 747 SER A C 1
ATOM 5754 O O . SER A 1 747 ? 1.787 -30.393 12.118 1.00 52.34 747 SER A O 1
ATOM 5756 N N . ASP A 1 748 ? 0.237 -28.958 12.872 1.00 65.75 748 ASP A N 1
ATOM 5757 C CA . ASP A 1 748 ? -0.933 -29.701 12.401 1.00 65.75 748 ASP A CA 1
ATOM 5758 C C . ASP A 1 748 ? -1.015 -29.677 10.869 1.00 65.75 748 ASP A C 1
ATOM 5760 O O . ASP A 1 748 ? -1.683 -28.867 10.216 1.00 65.75 748 ASP A O 1
ATOM 5764 N N . ASP A 1 749 ? -0.287 -30.618 10.285 1.00 75.88 749 ASP A N 1
ATOM 5765 C CA . ASP A 1 749 ? -0.235 -30.862 8.857 1.00 75.88 749 ASP A CA 1
ATOM 5766 C C . ASP A 1 749 ? -1.616 -31.244 8.290 1.00 75.88 749 ASP A C 1
ATOM 5768 O O . ASP A 1 749 ? -1.883 -31.040 7.104 1.00 75.88 749 ASP A O 1
ATOM 5772 N N . THR A 1 750 ? -2.533 -31.742 9.130 1.00 83.06 750 THR A N 1
ATOM 5773 C CA . THR A 1 750 ? -3.909 -32.065 8.731 1.00 83.06 750 THR A CA 1
ATOM 5774 C C . THR A 1 750 ? -4.711 -30.796 8.485 1.00 83.06 750 THR A C 1
ATOM 5776 O O . THR A 1 750 ? -5.298 -30.667 7.412 1.00 83.06 750 THR A O 1
ATOM 5779 N N . ALA A 1 751 ? -4.667 -29.817 9.393 1.00 83.00 751 ALA A N 1
ATOM 5780 C CA . ALA A 1 751 ? -5.302 -28.512 9.192 1.00 83.00 751 ALA A CA 1
ATOM 5781 C C . ALA A 1 751 ? -4.780 -27.804 7.924 1.00 83.00 751 ALA A C 1
ATOM 5783 O O . ALA A 1 751 ? -5.568 -27.311 7.110 1.00 83.00 751 ALA A O 1
ATOM 5784 N N . ARG A 1 752 ? -3.457 -27.840 7.691 1.00 86.69 752 ARG A N 1
ATOM 5785 C CA . ARG A 1 752 ? -2.829 -27.324 6.455 1.00 86.69 752 ARG A CA 1
ATOM 5786 C C . ARG A 1 752 ? -3.336 -28.046 5.208 1.00 86.69 752 ARG A C 1
ATOM 5788 O O . ARG A 1 752 ? -3.630 -27.402 4.202 1.00 86.69 752 ARG A O 1
ATOM 5795 N N . ARG A 1 753 ? -3.427 -29.381 5.237 1.00 87.44 753 ARG A N 1
ATOM 5796 C CA . ARG A 1 753 ? -3.946 -30.191 4.118 1.00 87.44 753 ARG A CA 1
ATOM 5797 C C . ARG A 1 753 ? -5.416 -29.892 3.826 1.00 87.44 753 ARG A C 1
ATOM 5799 O O . ARG A 1 753 ? -5.752 -29.676 2.663 1.00 87.44 753 ARG A O 1
ATOM 5806 N N . THR A 1 754 ? -6.261 -29.817 4.851 1.00 89.50 754 THR A N 1
ATOM 5807 C CA . THR A 1 754 ? -7.688 -29.488 4.711 1.00 89.50 754 THR A CA 1
ATOM 5808 C C . THR A 1 754 ? -7.870 -28.123 4.058 1.00 89.50 754 THR A C 1
ATOM 5810 O O . THR A 1 754 ? -8.563 -28.009 3.047 1.00 89.50 754 THR A O 1
ATOM 5813 N N . LEU A 1 755 ? -7.178 -27.098 4.561 1.00 90.44 755 LEU A N 1
ATOM 5814 C CA . LEU A 1 755 ? -7.309 -25.744 4.034 1.00 90.44 755 LEU A CA 1
ATOM 5815 C C . LEU A 1 755 ? -6.769 -25.605 2.601 1.00 90.44 755 LEU A C 1
ATOM 5817 O O . LEU A 1 755 ? -7.398 -24.951 1.769 1.00 90.44 755 LEU A O 1
ATOM 5821 N N . ARG A 1 756 ? -5.664 -26.284 2.258 1.00 91.75 756 ARG A N 1
ATOM 5822 C CA . ARG A 1 756 ? -5.206 -26.388 0.858 1.00 91.75 756 ARG A CA 1
ATOM 5823 C C . ARG A 1 756 ? -6.267 -27.017 -0.042 1.00 91.75 756 ARG A C 1
ATOM 5825 O O . ARG A 1 756 ? -6.460 -26.548 -1.162 1.00 91.75 756 ARG A O 1
ATOM 5832 N N . GLY A 1 757 ? -6.967 -28.045 0.441 1.00 91.00 757 GLY A N 1
ATOM 5833 C CA . GLY A 1 757 ? -8.098 -28.663 -0.255 1.00 91.00 757 GLY A CA 1
ATOM 5834 C C . GLY A 1 757 ? -9.211 -27.661 -0.563 1.00 91.00 757 GLY A C 1
ATOM 5835 O O . GLY A 1 757 ? -9.627 -27.553 -1.717 1.00 91.00 757 GLY A O 1
ATOM 5836 N N . VAL A 1 758 ? -9.617 -26.866 0.432 1.00 90.12 758 VAL A N 1
ATOM 5837 C CA . VAL A 1 758 ? -10.629 -25.804 0.273 1.00 90.12 758 VAL A CA 1
ATOM 5838 C C . VAL A 1 758 ? -10.188 -24.764 -0.761 1.00 90.12 758 VAL A C 1
ATOM 5840 O O . VAL A 1 758 ? -10.937 -24.441 -1.685 1.00 90.12 758 VAL A O 1
ATOM 5843 N N . ILE A 1 759 ? -8.949 -24.274 -0.665 1.00 91.62 759 ILE A N 1
ATOM 5844 C CA . ILE A 1 759 ? -8.414 -23.273 -1.600 1.00 91.62 759 ILE A CA 1
ATOM 5845 C C . ILE A 1 759 ? -8.340 -23.834 -3.029 1.00 91.62 759 ILE A C 1
ATOM 5847 O O . ILE A 1 759 ? -8.724 -23.154 -3.981 1.00 91.62 759 ILE A O 1
ATOM 5851 N N . ARG A 1 760 ? -7.900 -25.085 -3.203 1.00 89.19 760 ARG A N 1
ATOM 5852 C CA . ARG A 1 760 ? -7.846 -25.751 -4.514 1.00 89.19 760 ARG A CA 1
ATOM 5853 C C . ARG A 1 760 ? -9.227 -25.927 -5.129 1.00 89.19 760 ARG A C 1
ATOM 5855 O O . ARG A 1 760 ? -9.388 -25.625 -6.307 1.00 89.19 760 ARG A O 1
ATOM 5862 N N . ALA A 1 761 ? -10.213 -26.371 -4.351 1.00 88.38 761 ALA A N 1
ATOM 5863 C CA . ALA A 1 761 ? -11.591 -26.491 -4.821 1.00 88.38 761 ALA A CA 1
ATOM 5864 C C . ALA A 1 761 ? -12.118 -25.135 -5.314 1.00 88.38 761 ALA A C 1
ATOM 5866 O O . ALA A 1 761 ? -12.677 -25.042 -6.408 1.00 88.38 761 ALA A O 1
ATOM 5867 N N . ARG A 1 762 ? -11.827 -24.059 -4.569 1.00 86.81 762 ARG A N 1
ATOM 5868 C CA . ARG A 1 762 ? -12.157 -22.689 -4.978 1.00 86.81 762 ARG A CA 1
ATOM 5869 C C . ARG A 1 762 ? -11.460 -22.284 -6.268 1.00 86.81 762 ARG A C 1
ATOM 5871 O O . ARG A 1 762 ? -12.142 -21.757 -7.138 1.00 86.81 762 ARG A O 1
ATOM 5878 N N . LEU A 1 763 ? -10.162 -22.566 -6.427 1.00 86.88 763 LEU A N 1
ATOM 5879 C CA . LEU A 1 763 ? -9.386 -22.279 -7.645 1.00 86.88 763 LEU A CA 1
ATOM 5880 C C . LEU A 1 763 ? -9.803 -23.125 -8.864 1.00 86.88 763 LEU A C 1
ATOM 5882 O O . LEU A 1 763 ? -9.642 -22.666 -9.997 1.00 86.88 763 LEU A O 1
ATOM 5886 N N . ALA A 1 764 ? -10.384 -24.307 -8.654 1.00 82.81 764 ALA A N 1
ATOM 5887 C CA . ALA A 1 764 ? -10.873 -25.198 -9.710 1.00 82.81 764 ALA A CA 1
ATOM 5888 C C . ALA A 1 764 ? -12.282 -24.850 -10.235 1.00 82.81 764 ALA A C 1
ATOM 5890 O O . ALA A 1 764 ? -12.665 -25.349 -11.288 1.00 82.81 764 ALA A O 1
ATOM 5891 N N . GLY A 1 765 ? -13.043 -24.010 -9.520 1.00 71.38 765 GLY A N 1
ATOM 5892 C CA . GLY A 1 765 ? -14.359 -23.510 -9.949 1.00 71.38 765 GLY A CA 1
ATOM 5893 C C . GLY A 1 765 ? -14.319 -22.547 -11.152 1.00 71.38 765 GLY A C 1
ATOM 5894 O O . GLY A 1 765 ? -13.496 -22.685 -12.054 1.00 71.38 765 GLY A O 1
ATOM 5895 N N . THR A 1 766 ? -15.201 -21.542 -11.168 1.00 68.50 766 THR A N 1
ATOM 5896 C CA . THR A 1 766 ? -15.375 -20.596 -12.289 1.00 68.50 766 THR A CA 1
ATOM 5897 C C . THR A 1 766 ? -14.043 -20.007 -12.799 1.00 68.50 766 THR A C 1
ATOM 5899 O O . THR A 1 766 ? -13.284 -19.445 -12.008 1.00 68.50 766 THR A O 1
ATOM 5902 N N . PRO A 1 767 ? -13.749 -20.078 -14.114 1.00 64.12 767 PRO A N 1
ATOM 5903 C CA . PRO A 1 767 ? -12.454 -19.668 -14.675 1.00 64.12 767 PRO A CA 1
ATOM 5904 C C . PRO A 1 767 ? -12.209 -18.151 -14.654 1.00 64.12 767 PRO A C 1
ATOM 5906 O O . PRO A 1 767 ? -11.068 -17.701 -14.775 1.00 64.12 767 PRO A O 1
ATOM 5909 N N . VAL A 1 768 ? -13.268 -17.354 -14.495 1.00 76.69 768 VAL A N 1
ATOM 5910 C CA . VAL A 1 768 ? -13.196 -15.896 -14.364 1.00 76.69 768 VAL A CA 1
ATOM 5911 C C . VAL A 1 768 ? -13.514 -15.534 -12.920 1.00 76.69 768 VAL A C 1
ATOM 5913 O O . VAL A 1 768 ? -14.643 -15.726 -12.470 1.00 76.69 768 VAL A O 1
ATOM 5916 N N . ARG A 1 769 ? -12.511 -15.020 -12.202 1.00 84.69 769 ARG A N 1
ATOM 5917 C CA . ARG A 1 769 ? -12.630 -14.576 -10.807 1.00 84.69 769 ARG A CA 1
ATOM 5918 C C . ARG A 1 769 ? -12.240 -13.109 -10.658 1.00 84.69 769 ARG A C 1
ATOM 5920 O O . ARG A 1 769 ? -11.411 -12.622 -11.435 1.00 84.69 769 ARG A O 1
ATOM 5927 N N . PRO A 1 770 ? -12.780 -12.412 -9.647 1.00 89.31 770 PRO A N 1
ATOM 5928 C CA . PRO A 1 770 ? -12.279 -11.109 -9.245 1.00 89.31 770 PRO A CA 1
ATOM 5929 C C . PRO A 1 770 ? -10.770 -11.172 -8.936 1.00 89.31 770 PRO A C 1
ATOM 5931 O O . PRO A 1 770 ? -10.335 -12.048 -8.186 1.00 89.31 770 PRO A O 1
ATOM 5934 N N . PRO A 1 771 ? -9.948 -10.244 -9.457 1.00 91.44 771 PRO A N 1
ATOM 5935 C CA . PRO A 1 771 ? -8.503 -10.240 -9.203 1.00 91.44 771 PRO A CA 1
ATOM 5936 C C . PRO A 1 771 ? -8.134 -10.193 -7.712 1.00 91.44 771 PRO A C 1
ATOM 5938 O O . PRO A 1 771 ? -7.173 -10.834 -7.288 1.00 91.44 771 PRO A O 1
ATOM 5941 N N . ALA A 1 772 ? -8.925 -9.484 -6.902 1.00 89.00 772 ALA A N 1
ATOM 5942 C CA . ALA A 1 772 ? -8.740 -9.416 -5.454 1.00 89.00 772 ALA A CA 1
ATOM 5943 C C . ALA A 1 772 ? -8.942 -10.779 -4.760 1.00 89.00 772 ALA A C 1
ATOM 5945 O O . ALA A 1 772 ? -8.194 -11.103 -3.836 1.00 89.00 772 ALA A O 1
ATOM 5946 N N . GLU A 1 773 ? -9.884 -11.600 -5.244 1.00 90.62 773 GLU A N 1
ATOM 5947 C CA . GLU A 1 773 ? -10.090 -12.969 -4.753 1.00 90.62 773 GLU A CA 1
ATOM 5948 C C . GLU A 1 773 ? -8.856 -13.832 -5.020 1.00 90.62 773 GLU A C 1
ATOM 5950 O O . GLU A 1 773 ? -8.348 -14.500 -4.119 1.00 90.62 773 GLU A O 1
ATOM 5955 N N . LEU A 1 774 ? -8.330 -13.776 -6.248 1.00 92.44 774 LEU A N 1
ATOM 5956 C CA . LEU A 1 774 ? -7.113 -14.496 -6.622 1.00 92.44 774 LEU A CA 1
ATOM 5957 C C . LEU A 1 774 ? -5.940 -14.076 -5.729 1.00 92.44 774 LEU A C 1
ATOM 5959 O O . LEU A 1 774 ? -5.264 -14.931 -5.162 1.00 92.44 774 LEU A O 1
ATOM 5963 N N . ALA A 1 775 ? -5.738 -12.772 -5.529 1.00 92.88 775 ALA A N 1
ATOM 5964 C CA . ALA A 1 775 ? -4.687 -12.272 -4.648 1.00 92.88 775 ALA A CA 1
ATOM 5965 C C . ALA A 1 775 ? -4.819 -12.818 -3.211 1.00 92.88 775 ALA A C 1
ATOM 5967 O O . ALA A 1 775 ? -3.816 -13.217 -2.620 1.00 92.88 775 ALA A O 1
ATOM 5968 N N . ALA A 1 776 ? -6.036 -12.877 -2.659 1.00 91.44 776 ALA A N 1
ATOM 5969 C CA . ALA A 1 776 ? -6.295 -13.418 -1.322 1.00 91.44 776 ALA A CA 1
ATOM 5970 C C . ALA A 1 776 ? -6.029 -14.930 -1.224 1.00 91.44 776 ALA A C 1
ATOM 5972 O O . ALA A 1 776 ? -5.347 -15.376 -0.299 1.00 91.44 776 ALA A O 1
ATOM 5973 N N . LEU A 1 777 ? -6.477 -15.718 -2.208 1.00 92.88 777 LEU A N 1
ATOM 5974 C CA . LEU A 1 777 ? -6.193 -17.160 -2.275 1.00 92.88 777 LEU A CA 1
ATOM 5975 C C . LEU A 1 777 ? -4.689 -17.440 -2.402 1.00 92.88 777 LEU A C 1
ATOM 5977 O O . LEU A 1 777 ? -4.182 -18.377 -1.786 1.00 92.88 777 LEU A O 1
ATOM 5981 N N . GLY A 1 778 ? -3.962 -16.609 -3.153 1.00 94.50 778 GLY A N 1
ATOM 5982 C CA . GLY A 1 778 ? -2.508 -16.696 -3.280 1.00 94.50 778 GLY A CA 1
ATOM 5983 C C . GLY A 1 778 ? -1.777 -16.494 -1.959 1.00 94.50 778 GLY A C 1
ATOM 5984 O O . GLY A 1 778 ? -0.915 -17.304 -1.614 1.00 94.50 778 GLY A O 1
ATOM 5985 N N . ARG A 1 779 ? -2.169 -15.472 -1.188 1.00 92.88 779 ARG A N 1
ATOM 5986 C CA . ARG A 1 779 ? -1.627 -15.229 0.160 1.00 92.88 779 ARG A CA 1
ATOM 5987 C C . ARG A 1 779 ? -1.967 -16.366 1.120 1.00 92.88 779 ARG A C 1
ATOM 5989 O O . ARG A 1 779 ? -1.099 -16.797 1.872 1.00 92.88 779 ARG A O 1
ATOM 5996 N N . ALA A 1 780 ? -3.190 -16.896 1.053 1.00 92.19 780 ALA A N 1
ATOM 5997 C CA . ALA A 1 780 ? -3.595 -18.062 1.834 1.00 92.19 780 ALA A CA 1
ATOM 5998 C C . ALA A 1 780 ? -2.681 -19.268 1.556 1.00 92.19 780 ALA A C 1
ATOM 6000 O O . ALA A 1 780 ? -2.103 -19.823 2.489 1.00 92.19 780 ALA A O 1
ATOM 6001 N N . LEU A 1 781 ? -2.470 -19.613 0.277 1.00 93.44 781 LEU A N 1
ATOM 6002 C CA . LEU A 1 781 ? -1.550 -20.681 -0.140 1.00 93.44 781 LEU A CA 1
ATOM 6003 C C . LEU A 1 781 ? -0.116 -20.447 0.336 1.00 93.44 781 LEU A C 1
ATOM 6005 O O . LEU A 1 781 ? 0.546 -21.392 0.756 1.00 93.44 781 LEU A O 1
ATOM 6009 N N . ALA A 1 782 ? 0.355 -19.200 0.323 1.00 92.06 782 ALA A N 1
ATOM 6010 C CA . ALA A 1 782 ? 1.693 -18.855 0.792 1.00 92.06 782 ALA A CA 1
ATOM 6011 C C . ALA A 1 782 ? 1.922 -19.255 2.264 1.00 92.06 782 ALA A C 1
ATOM 6013 O O . ALA A 1 782 ? 3.007 -19.716 2.611 1.00 92.06 782 ALA A O 1
ATOM 6014 N N . MET A 1 783 ? 0.895 -19.111 3.112 1.00 88.25 783 MET A N 1
ATOM 6015 C CA . MET A 1 783 ? 0.952 -19.392 4.555 1.00 88.25 783 MET A CA 1
ATOM 6016 C C . MET A 1 783 ? 0.837 -20.890 4.887 1.00 88.25 783 MET A C 1
ATOM 6018 O O . MET A 1 783 ? 1.476 -21.379 5.825 1.00 88.25 783 MET A O 1
ATOM 6022 N N . VAL A 1 784 ? 0.028 -21.637 4.126 1.00 87.88 784 VAL A N 1
ATOM 6023 C CA . VAL A 1 784 ? -0.224 -23.075 4.378 1.00 87.88 784 VAL A CA 1
ATOM 6024 C C . VAL A 1 784 ? 0.650 -24.013 3.546 1.00 87.88 784 VAL A C 1
ATOM 6026 O O . VAL A 1 784 ? 0.673 -25.213 3.818 1.00 87.88 784 VAL A O 1
ATOM 6029 N N . GLY A 1 785 ? 1.386 -23.469 2.575 1.00 88.56 785 GLY A N 1
ATOM 6030 C CA . GLY A 1 785 ? 2.188 -24.198 1.599 1.00 88.56 785 GLY A CA 1
ATOM 6031 C C . GLY A 1 785 ? 1.491 -24.263 0.239 1.00 88.56 785 GLY A C 1
ATOM 6032 O O . GLY A 1 785 ? 0.359 -24.730 0.129 1.00 88.56 785 GLY A O 1
ATOM 6033 N N . ASP A 1 786 ? 2.183 -23.820 -0.810 1.00 91.12 786 ASP A N 1
ATOM 6034 C CA . ASP A 1 786 ? 1.688 -23.901 -2.184 1.00 91.12 786 ASP A CA 1
ATOM 6035 C C . ASP A 1 786 ? 2.244 -25.153 -2.864 1.00 91.12 786 ASP A C 1
ATOM 6037 O O . ASP A 1 786 ? 3.440 -25.277 -3.128 1.00 91.12 786 ASP A O 1
ATOM 6041 N N . ASP A 1 787 ? 1.357 -26.104 -3.115 1.00 87.88 787 ASP A N 1
ATOM 6042 C CA . ASP A 1 787 ? 1.661 -27.409 -3.690 1.00 87.88 787 ASP A CA 1
ATOM 6043 C C . ASP A 1 787 ? 1.189 -27.527 -5.145 1.00 87.88 787 ASP A C 1
ATOM 6045 O O . ASP A 1 787 ? 1.078 -28.635 -5.683 1.00 87.88 787 ASP A O 1
ATOM 6049 N N . ARG A 1 788 ? 0.894 -26.394 -5.795 1.00 91.19 788 ARG A N 1
ATOM 6050 C CA . ARG A 1 788 ? 0.644 -26.367 -7.235 1.00 91.19 788 ARG A CA 1
ATOM 6051 C C . ARG A 1 788 ? 1.927 -26.761 -7.983 1.00 91.19 788 ARG A C 1
ATOM 6053 O O . ARG A 1 788 ? 3.027 -26.355 -7.584 1.00 91.19 788 ARG A O 1
ATOM 6060 N N . PRO A 1 789 ? 1.817 -27.540 -9.075 1.00 90.25 789 PRO A N 1
ATOM 6061 C CA . PRO A 1 789 ? 2.973 -27.924 -9.876 1.00 90.25 789 PRO A CA 1
ATOM 6062 C C . PRO A 1 789 ? 3.793 -26.702 -10.298 1.00 90.25 789 PRO A C 1
ATOM 6064 O O . PRO A 1 789 ? 3.231 -25.693 -10.706 1.00 90.25 789 PRO A O 1
ATOM 6067 N N . GLY A 1 790 ? 5.120 -26.781 -10.179 1.00 91.25 790 GLY A N 1
ATOM 6068 C CA . GLY A 1 790 ? 6.024 -25.732 -10.660 1.00 91.25 790 GLY A CA 1
ATOM 6069 C C . GLY A 1 790 ? 6.125 -24.458 -9.809 1.00 91.25 790 GLY A C 1
ATOM 6070 O O . GLY A 1 790 ? 6.817 -23.539 -10.238 1.00 91.25 790 GLY A O 1
ATOM 6071 N N . VAL A 1 791 ? 5.464 -24.383 -8.645 1.00 94.06 791 VAL A N 1
ATOM 6072 C CA . VAL A 1 791 ? 5.472 -23.191 -7.765 1.00 94.06 791 VAL A CA 1
ATOM 6073 C C . VAL A 1 791 ? 6.446 -23.335 -6.589 1.00 94.06 791 VAL A C 1
ATOM 6075 O O . VAL A 1 791 ? 7.161 -22.391 -6.251 1.00 94.06 791 VAL A O 1
ATOM 6078 N N . GLY A 1 792 ? 6.473 -24.514 -5.962 1.00 89.44 792 GLY A N 1
ATOM 6079 C CA . GLY A 1 792 ? 7.227 -24.781 -4.735 1.00 89.44 792 GLY A CA 1
ATOM 6080 C C . GLY A 1 792 ? 8.560 -25.514 -4.930 1.00 89.44 792 GLY A C 1
ATOM 6081 O O . GLY A 1 792 ? 9.190 -25.489 -5.994 1.00 89.44 792 GLY A O 1
ATOM 6082 N N . VAL A 1 793 ? 8.985 -26.198 -3.866 1.00 88.38 793 VAL A N 1
ATOM 6083 C CA . VAL A 1 793 ? 10.235 -26.969 -3.787 1.00 88.38 793 VAL A CA 1
ATOM 6084 C C . VAL A 1 793 ? 9.945 -28.454 -3.562 1.00 88.38 793 VAL A C 1
ATOM 6086 O O . VAL A 1 793 ? 9.057 -28.826 -2.799 1.00 88.38 793 VAL A O 1
ATOM 6089 N N . GLY A 1 794 ? 10.697 -29.315 -4.239 1.00 81.50 794 GLY A N 1
ATOM 6090 C CA . GLY A 1 794 ? 10.657 -30.767 -4.098 1.00 81.50 794 GLY A CA 1
ATOM 6091 C C . GLY A 1 794 ? 11.753 -31.229 -3.148 1.00 81.50 794 GLY A C 1
ATOM 6092 O O . GLY A 1 794 ? 12.678 -30.474 -2.852 1.00 81.50 794 GLY A O 1
ATOM 6093 N N . HIS A 1 795 ? 11.645 -32.455 -2.647 1.00 73.19 795 HIS A N 1
ATOM 6094 C CA . HIS A 1 795 ? 12.617 -33.027 -1.715 1.00 73.19 795 HIS A CA 1
ATOM 6095 C C . HIS A 1 795 ? 13.223 -34.283 -2.344 1.00 73.19 795 HIS A C 1
ATOM 6097 O O . HIS A 1 795 ? 12.500 -35.185 -2.765 1.00 73.19 795 HIS A O 1
ATOM 6103 N N . THR A 1 796 ? 14.550 -34.329 -2.435 1.00 63.38 796 THR A N 1
ATOM 6104 C CA . THR A 1 796 ? 15.300 -35.568 -2.685 1.00 63.38 796 THR A CA 1
ATOM 6105 C C . THR A 1 796 ? 15.804 -36.116 -1.350 1.00 63.38 796 THR A C 1
ATOM 6107 O O . THR A 1 796 ? 15.756 -35.418 -0.340 1.00 63.38 796 THR A O 1
ATOM 6110 N N . THR A 1 797 ? 16.336 -37.339 -1.323 1.00 53.06 797 THR A N 1
ATOM 6111 C CA . THR A 1 797 ? 16.945 -37.916 -0.109 1.00 53.06 797 THR A CA 1
ATOM 6112 C C . THR A 1 797 ? 18.144 -37.117 0.425 1.00 53.06 797 THR A C 1
ATOM 6114 O O . THR A 1 797 ? 18.573 -37.377 1.543 1.00 53.06 797 THR A O 1
ATOM 6117 N N . ALA A 1 798 ? 18.687 -36.164 -0.349 1.00 54.59 798 ALA A N 1
ATOM 6118 C CA . ALA A 1 798 ? 19.887 -35.398 -0.006 1.00 54.59 798 ALA A CA 1
ATOM 6119 C C . ALA A 1 798 ? 19.677 -33.871 0.095 1.00 54.59 798 ALA A C 1
ATOM 6121 O O . ALA A 1 798 ? 20.419 -33.225 0.828 1.00 54.59 798 ALA A O 1
ATOM 6122 N N . ALA A 1 799 ? 18.709 -33.279 -0.621 1.00 65.88 799 ALA A N 1
ATOM 6123 C CA . ALA A 1 799 ? 18.487 -31.825 -0.629 1.00 65.88 799 ALA A CA 1
ATOM 6124 C C . ALA A 1 799 ? 17.106 -31.409 -1.176 1.00 65.88 799 ALA A C 1
ATOM 6126 O O . ALA A 1 799 ? 16.474 -32.141 -1.951 1.00 65.88 799 ALA A O 1
ATOM 6127 N N . ALA A 1 800 ? 16.671 -30.195 -0.819 1.00 79.81 800 ALA A N 1
ATOM 6128 C CA . ALA A 1 800 ? 15.551 -29.518 -1.471 1.00 79.81 800 ALA A CA 1
ATOM 6129 C C . ALA A 1 800 ? 15.960 -29.043 -2.876 1.00 79.81 800 ALA A C 1
ATOM 6131 O O . ALA A 1 800 ? 17.073 -28.562 -3.071 1.00 79.81 800 ALA A O 1
ATOM 6132 N N . VAL A 1 801 ? 15.063 -29.164 -3.856 1.00 84.88 801 VAL A N 1
ATOM 6133 C CA . VAL A 1 801 ? 15.318 -28.772 -5.252 1.00 84.88 801 VAL A CA 1
ATOM 6134 C C . VAL A 1 801 ? 14.135 -27.948 -5.765 1.00 84.88 801 VAL A C 1
ATOM 6136 O O . VAL A 1 801 ? 12.992 -28.381 -5.588 1.00 84.88 801 VAL A O 1
ATOM 6139 N N . PRO A 1 802 ? 14.350 -26.793 -6.428 1.00 91.62 802 PRO A N 1
ATOM 6140 C CA . PRO A 1 802 ? 13.262 -26.040 -7.053 1.00 91.62 802 PRO A CA 1
ATOM 6141 C C . PRO A 1 802 ? 12.473 -26.935 -8.009 1.00 91.62 802 PRO A C 1
ATOM 6143 O O . PRO A 1 802 ? 13.089 -27.654 -8.794 1.00 91.62 802 PRO A O 1
ATOM 6146 N N . VAL A 1 803 ? 11.139 -26.913 -7.989 1.00 91.44 803 VAL A N 1
ATOM 6147 C CA . VAL A 1 803 ? 10.318 -27.640 -8.978 1.00 91.44 803 VAL A CA 1
ATOM 6148 C C . VAL A 1 803 ? 9.960 -26.672 -10.089 1.00 91.44 803 VAL A C 1
ATOM 6150 O O . VAL A 1 803 ? 9.272 -25.698 -9.833 1.00 91.44 803 VAL A O 1
ATOM 6153 N N . ILE A 1 804 ? 10.401 -26.943 -11.321 1.00 94.56 804 ILE A N 1
ATOM 6154 C CA . ILE A 1 804 ? 10.109 -26.083 -12.478 1.00 94.56 804 ILE A CA 1
ATOM 6155 C C . ILE A 1 804 ? 9.207 -26.859 -13.425 1.00 94.56 804 ILE A C 1
ATOM 6157 O O . ILE A 1 804 ? 9.581 -27.946 -13.866 1.00 94.56 804 ILE A O 1
ATOM 6161 N N . GLU A 1 805 ? 8.046 -26.296 -13.743 1.00 96.00 805 GLU A N 1
ATOM 6162 C CA . GLU A 1 805 ? 7.168 -26.832 -14.778 1.00 96.00 805 GLU A CA 1
ATOM 6163 C C . GLU A 1 805 ? 7.591 -26.279 -16.144 1.00 96.00 805 GLU A C 1
ATOM 6165 O O . GLU A 1 805 ? 7.540 -25.070 -16.378 1.00 96.00 805 GLU A O 1
ATOM 6170 N N . TRP A 1 806 ? 8.051 -27.166 -17.027 1.00 96.81 806 TRP A N 1
ATOM 6171 C CA . TRP A 1 806 ? 8.577 -26.822 -18.346 1.00 96.81 806 TRP A CA 1
ATOM 6172 C C . TRP A 1 806 ? 7.500 -26.944 -19.427 1.00 96.81 806 TRP A C 1
ATOM 6174 O O . TRP A 1 806 ? 6.844 -27.976 -19.543 1.00 96.81 806 TRP A O 1
ATOM 6184 N N . VAL A 1 807 ? 7.373 -25.916 -20.262 1.00 97.75 807 VAL A N 1
ATOM 6185 C CA . VAL A 1 807 ? 6.475 -25.865 -21.420 1.00 97.75 807 VAL A CA 1
ATOM 6186 C C . VAL A 1 807 ? 7.302 -25.919 -22.701 1.00 97.75 807 VAL A C 1
ATOM 6188 O O . VAL A 1 807 ? 8.227 -25.124 -22.864 1.00 97.75 807 VAL A O 1
ATOM 6191 N N . LEU A 1 808 ? 6.978 -26.847 -23.607 1.00 98.00 808 LEU A N 1
ATOM 6192 C CA . LEU A 1 808 ? 7.631 -26.952 -24.913 1.00 98.00 808 LEU A CA 1
ATOM 6193 C C . LEU A 1 808 ? 7.136 -25.841 -25.844 1.00 98.00 808 LEU A C 1
ATOM 6195 O O . LEU A 1 808 ? 5.950 -25.769 -26.159 1.00 98.00 808 LEU A O 1
ATOM 6199 N N . VAL A 1 809 ? 8.063 -25.027 -26.337 1.00 97.44 809 VAL A N 1
ATOM 6200 C CA . VAL A 1 809 ? 7.818 -24.018 -27.366 1.00 97.44 809 VAL A CA 1
ATOM 6201 C C . VAL A 1 809 ? 8.403 -24.546 -28.679 1.00 97.44 809 VAL A C 1
ATOM 6203 O O . VAL A 1 809 ? 9.623 -24.706 -28.778 1.00 97.44 809 VAL A O 1
ATOM 6206 N N . PRO A 1 810 ? 7.573 -24.856 -29.691 1.00 96.50 810 PRO A N 1
ATOM 6207 C CA . PRO A 1 810 ? 8.051 -25.377 -30.963 1.00 96.50 810 PRO A CA 1
ATOM 6208 C C . PRO A 1 810 ? 8.805 -24.309 -31.759 1.00 96.50 810 PRO A C 1
ATOM 6210 O O . PRO A 1 810 ? 8.637 -23.102 -31.553 1.00 96.50 810 PRO A O 1
ATOM 6213 N N . GLN A 1 811 ? 9.615 -24.773 -32.712 1.00 95.50 811 GLN A N 1
ATOM 6214 C CA . GLN A 1 811 ? 10.348 -23.899 -33.620 1.00 95.50 811 GLN A CA 1
ATOM 6215 C C . GLN A 1 811 ? 9.377 -23.003 -34.393 1.00 95.50 811 GLN A C 1
ATOM 6217 O O . GLN A 1 811 ? 8.401 -23.478 -34.973 1.00 95.50 811 GLN A O 1
ATOM 6222 N N . GLN A 1 812 ? 9.679 -21.708 -34.450 1.00 92.94 812 GLN A N 1
ATOM 6223 C CA . GLN A 1 812 ? 8.828 -20.728 -35.122 1.00 92.94 812 GLN A CA 1
ATOM 6224 C C . GLN A 1 812 ? 9.610 -19.492 -35.568 1.00 92.94 812 GLN A C 1
ATOM 6226 O O . GLN A 1 812 ? 10.760 -19.286 -35.179 1.00 92.94 812 GLN A O 1
ATOM 6231 N N . ARG A 1 813 ? 8.986 -18.659 -36.407 1.00 91.75 813 ARG A N 1
ATOM 6232 C CA . ARG A 1 813 ? 9.547 -17.365 -36.809 1.00 91.75 813 ARG A CA 1
ATOM 6233 C C . ARG A 1 813 ? 8.922 -16.248 -35.985 1.00 91.75 813 ARG A C 1
ATOM 6235 O O . ARG A 1 813 ? 7.704 -16.120 -35.960 1.00 91.75 813 ARG A O 1
ATOM 6242 N N . VAL A 1 814 ? 9.759 -15.427 -35.359 1.00 88.62 814 VAL A N 1
ATOM 6243 C CA . VAL A 1 814 ? 9.335 -14.306 -34.510 1.00 88.62 814 VAL A CA 1
ATOM 6244 C C . VAL A 1 814 ? 9.569 -12.983 -35.244 1.00 88.62 814 VAL A C 1
ATOM 6246 O O . VAL A 1 814 ? 10.686 -12.760 -35.727 1.00 88.62 814 VAL A O 1
ATOM 6249 N N . PRO A 1 815 ? 8.561 -12.099 -35.354 1.00 82.81 815 PRO A N 1
ATOM 6250 C CA . PRO A 1 815 ? 8.706 -10.794 -35.984 1.00 82.81 815 PRO A CA 1
ATOM 6251 C C . PRO A 1 815 ? 9.533 -9.852 -35.107 1.00 82.81 815 PRO A C 1
ATOM 6253 O O . PRO A 1 815 ? 9.274 -9.702 -33.912 1.00 82.81 815 PRO A O 1
ATOM 6256 N N . VAL A 1 816 ? 10.492 -9.160 -35.719 1.00 70.75 816 VAL A N 1
ATOM 6257 C CA . VAL A 1 816 ? 11.395 -8.224 -35.037 1.00 70.75 816 VAL A CA 1
ATOM 6258 C C . VAL A 1 816 ? 11.193 -6.830 -35.615 1.00 70.75 816 VAL A C 1
ATOM 6260 O O . VAL A 1 816 ? 11.067 -6.675 -36.828 1.00 70.75 816 VAL A O 1
ATOM 6263 N N . SER A 1 817 ? 11.123 -5.813 -34.754 1.00 61.88 817 SER A N 1
ATOM 6264 C CA . SER A 1 817 ? 10.892 -4.434 -35.196 1.00 61.88 817 SER A CA 1
ATOM 6265 C C . SER A 1 817 ? 11.988 -3.983 -36.171 1.00 61.88 817 SER A C 1
ATOM 6267 O O . SER A 1 817 ? 13.174 -4.109 -35.871 1.00 61.88 817 SER A O 1
ATOM 6269 N N . GLY A 1 818 ? 11.594 -3.512 -37.359 1.00 59.81 818 GLY A N 1
ATOM 6270 C CA . GLY A 1 818 ? 12.525 -3.034 -38.388 1.00 59.81 818 GLY A CA 1
ATOM 6271 C C . GLY A 1 818 ? 13.385 -4.114 -39.062 1.00 59.81 818 GLY A C 1
ATOM 6272 O O . GLY A 1 818 ? 14.419 -3.787 -39.640 1.00 59.81 818 GLY A O 1
ATOM 6273 N N . SER A 1 819 ? 13.028 -5.403 -38.983 1.00 64.31 819 SER A N 1
ATOM 6274 C CA . SER A 1 819 ? 13.789 -6.498 -39.612 1.00 64.31 819 SER A CA 1
ATOM 6275 C C . SER A 1 819 ? 12.909 -7.687 -40.011 1.00 64.31 819 SER A C 1
ATOM 6277 O O . SER A 1 819 ? 11.785 -7.842 -39.539 1.00 64.31 819 SER A O 1
ATOM 6279 N N . ALA A 1 820 ? 13.434 -8.564 -40.875 1.00 72.88 820 ALA A N 1
ATOM 6280 C CA . ALA A 1 820 ? 12.764 -9.815 -41.226 1.00 72.88 820 ALA A CA 1
ATOM 6281 C C . ALA A 1 820 ? 12.588 -10.722 -39.994 1.00 72.88 820 ALA A C 1
ATOM 6283 O O . ALA A 1 820 ? 13.451 -10.770 -39.113 1.00 72.88 820 ALA A O 1
ATOM 6284 N N . ALA A 1 821 ? 11.484 -11.475 -39.956 1.00 83.00 821 ALA A N 1
ATOM 6285 C CA . ALA A 1 821 ? 11.210 -12.418 -38.876 1.00 83.00 821 ALA A CA 1
ATOM 6286 C C . ALA A 1 821 ? 12.337 -13.452 -38.741 1.00 83.00 821 ALA A C 1
ATOM 6288 O O . ALA A 1 821 ? 12.837 -13.960 -39.748 1.00 83.00 821 ALA A O 1
ATOM 6289 N N . VAL A 1 822 ? 12.711 -13.803 -37.512 1.00 87.31 822 VAL A N 1
ATOM 6290 C CA . VAL A 1 822 ? 13.859 -14.678 -37.226 1.00 87.31 822 VAL A CA 1
ATOM 6291 C C . VAL A 1 822 ? 13.409 -16.034 -36.720 1.00 87.31 822 VAL A C 1
ATOM 6293 O O . VAL A 1 822 ? 12.484 -16.121 -35.921 1.00 87.31 822 VAL A O 1
ATOM 6296 N N . ALA A 1 823 ? 14.063 -17.089 -37.209 1.00 91.50 823 ALA A N 1
ATOM 6297 C CA . ALA A 1 823 ? 13.823 -18.449 -36.755 1.00 91.50 823 ALA A CA 1
ATOM 6298 C C . ALA A 1 823 ? 14.357 -18.638 -35.328 1.00 91.50 823 ALA A C 1
ATOM 6300 O O . ALA A 1 823 ? 15.543 -18.433 -35.070 1.00 91.50 823 ALA A O 1
ATOM 6301 N N . VAL A 1 824 ? 13.471 -19.039 -34.425 1.00 92.75 824 VAL A N 1
ATOM 6302 C CA . VAL A 1 824 ? 13.773 -19.443 -33.053 1.00 92.75 824 VAL A CA 1
ATOM 6303 C C . VAL A 1 824 ? 13.611 -20.966 -32.999 1.00 92.75 824 VAL A C 1
ATOM 6305 O O . VAL A 1 824 ? 12.509 -21.438 -33.294 1.00 92.75 824 VAL A O 1
ATOM 6308 N N . PRO A 1 825 ? 14.675 -21.743 -32.698 1.00 94.75 825 PRO A N 1
ATOM 6309 C CA . PRO A 1 825 ? 14.595 -23.198 -32.531 1.00 94.75 825 PRO A CA 1
ATOM 6310 C C . PRO A 1 825 ? 13.592 -23.599 -31.450 1.00 94.75 825 PRO A C 1
ATOM 6312 O O . PRO A 1 825 ? 13.169 -22.753 -30.672 1.00 94.75 825 PRO A O 1
ATOM 6315 N N . ALA A 1 826 ? 13.225 -24.877 -31.378 1.00 97.25 826 ALA A N 1
ATOM 6316 C CA . ALA A 1 826 ? 12.392 -25.363 -30.283 1.00 97.25 826 ALA A CA 1
ATOM 6317 C C . ALA A 1 826 ? 13.180 -25.396 -28.956 1.00 97.25 826 ALA A C 1
ATOM 6319 O O . ALA A 1 826 ? 14.377 -25.682 -28.945 1.00 97.25 826 ALA A O 1
ATOM 6320 N N . PHE A 1 827 ? 12.517 -25.083 -27.844 1.00 97.44 827 PHE A N 1
ATOM 6321 C CA . PHE A 1 827 ? 13.106 -25.035 -26.500 1.00 97.44 827 PHE A CA 1
ATOM 6322 C C . PHE A 1 827 ? 12.014 -25.208 -25.437 1.00 97.44 827 PHE A C 1
ATOM 6324 O O . PHE A 1 827 ? 10.824 -25.155 -25.744 1.00 97.44 827 PHE A O 1
ATOM 6331 N N . PHE A 1 828 ? 12.403 -25.386 -24.177 1.00 98.31 828 PHE A N 1
ATOM 6332 C CA . PHE A 1 828 ? 11.477 -25.351 -23.047 1.00 98.31 828 PHE A CA 1
ATOM 6333 C C . PHE A 1 828 ? 11.551 -24.012 -22.317 1.00 98.31 828 PHE A C 1
ATOM 6335 O O . PHE A 1 828 ? 12.645 -23.493 -22.096 1.00 98.31 828 PHE A O 1
ATOM 6342 N N . MET A 1 829 ? 10.413 -23.490 -21.866 1.00 97.94 829 MET A N 1
ATOM 6343 C CA . MET A 1 829 ? 10.330 -22.317 -20.988 1.00 97.94 829 MET A CA 1
ATOM 6344 C C . MET A 1 829 ? 9.551 -22.655 -19.717 1.00 97.94 829 MET A C 1
ATOM 6346 O O . MET A 1 829 ? 8.623 -23.461 -19.761 1.00 97.94 829 MET A O 1
ATOM 6350 N N . SER A 1 830 ? 9.928 -22.080 -18.575 1.00 97.81 830 SER A N 1
ATOM 6351 C CA . SER A 1 830 ? 9.178 -22.263 -17.336 1.00 97.81 830 SER A CA 1
ATOM 6352 C C . SER A 1 830 ? 7.783 -21.649 -17.470 1.00 97.81 830 SER A C 1
ATOM 6354 O O . SER A 1 830 ? 7.620 -20.536 -17.984 1.00 97.81 830 SER A O 1
ATOM 6356 N N . ARG A 1 831 ? 6.764 -22.384 -17.007 1.00 97.88 831 ARG A N 1
ATOM 6357 C CA . ARG A 1 831 ? 5.365 -21.936 -17.057 1.00 97.88 831 ARG A CA 1
ATOM 6358 C C . ARG A 1 831 ? 5.166 -20.614 -16.314 1.00 97.88 831 ARG A C 1
ATOM 6360 O O . ARG A 1 831 ? 4.443 -19.753 -16.810 1.00 97.88 831 ARG A O 1
ATOM 6367 N N . TYR A 1 832 ? 5.831 -20.465 -15.170 1.00 97.75 832 TYR A N 1
ATOM 6368 C CA . TYR A 1 832 ? 5.770 -19.300 -14.289 1.00 97.75 832 TYR A CA 1
ATOM 6369 C C . TYR A 1 832 ? 7.132 -18.589 -14.206 1.00 97.75 832 TYR A C 1
ATOM 6371 O O . TYR A 1 832 ? 8.165 -19.222 -14.483 1.00 97.75 832 TYR A O 1
ATOM 6379 N N . PRO A 1 833 ? 7.161 -17.312 -13.785 1.00 98.25 833 PRO A N 1
ATOM 6380 C CA . PRO A 1 833 ? 8.355 -16.697 -13.212 1.00 98.25 833 PRO A CA 1
ATOM 6381 C C . PRO A 1 833 ? 8.884 -17.497 -12.012 1.00 98.25 833 PRO A C 1
ATOM 6383 O O . PRO A 1 833 ? 8.128 -18.213 -11.351 1.00 98.25 833 PRO A O 1
ATOM 6386 N N . VAL A 1 834 ? 10.182 -17.376 -11.731 1.00 98.50 834 VAL A N 1
ATOM 6387 C CA . VAL A 1 834 ? 10.811 -18.024 -10.568 1.00 98.50 834 VAL A CA 1
ATOM 6388 C C . VAL A 1 834 ? 10.201 -17.461 -9.285 1.00 98.50 834 VAL A C 1
ATOM 6390 O O . VAL A 1 834 ? 10.027 -16.251 -9.166 1.00 98.50 834 VAL A O 1
ATOM 6393 N N . THR A 1 835 ? 9.868 -18.322 -8.326 1.00 98.38 835 THR A N 1
ATOM 6394 C CA . THR A 1 835 ? 9.259 -17.901 -7.055 1.00 98.38 835 THR A CA 1
ATOM 6395 C C . THR A 1 835 ? 10.294 -17.645 -5.963 1.00 98.38 835 THR A C 1
ATOM 6397 O O . THR A 1 835 ? 11.409 -18.174 -6.009 1.00 98.38 835 THR A O 1
ATOM 6400 N N . ASN A 1 836 ? 9.913 -16.896 -4.924 1.00 96.88 836 ASN A N 1
ATOM 6401 C CA . ASN A 1 836 ? 10.745 -16.718 -3.729 1.00 96.88 836 ASN A CA 1
ATOM 6402 C C . ASN A 1 836 ? 11.144 -18.061 -3.092 1.00 96.88 836 ASN A C 1
ATOM 6404 O O . ASN A 1 836 ? 12.303 -18.247 -2.734 1.00 96.88 836 ASN A O 1
ATOM 6408 N N . ALA A 1 837 ? 10.226 -19.033 -3.008 1.00 95.06 837 ALA A N 1
ATOM 6409 C CA . ALA A 1 837 ? 10.507 -20.365 -2.463 1.00 95.06 837 ALA A CA 1
ATOM 6410 C C . ALA A 1 837 ? 11.574 -21.116 -3.269 1.00 95.06 837 ALA A C 1
ATOM 6412 O O . ALA A 1 837 ? 12.422 -21.800 -2.699 1.00 95.06 837 ALA A O 1
ATOM 6413 N N . GLN A 1 838 ? 11.537 -21.000 -4.596 1.00 96.31 838 GLN A N 1
ATOM 6414 C CA . GLN A 1 838 ? 12.531 -21.608 -5.478 1.00 96.31 838 GLN A CA 1
ATOM 6415 C C . GLN A 1 838 ? 13.889 -20.915 -5.349 1.00 96.31 838 GLN A C 1
ATOM 6417 O O . GLN A 1 838 ? 14.918 -21.590 -5.286 1.00 96.31 838 GLN A O 1
ATOM 6422 N N . TYR A 1 839 ? 13.893 -19.583 -5.279 1.00 96.19 839 TYR A N 1
ATOM 6423 C CA . TYR A 1 839 ? 15.108 -18.786 -5.126 1.00 96.19 839 TYR A CA 1
ATOM 6424 C C . TYR A 1 839 ? 15.781 -18.994 -3.760 1.00 96.19 839 TYR A C 1
ATOM 6426 O O . TYR A 1 839 ? 17.004 -19.065 -3.666 1.00 96.19 839 TYR A O 1
ATOM 6434 N N . GLU A 1 840 ? 14.999 -19.195 -2.702 1.00 92.38 840 GLU A N 1
ATOM 6435 C CA . GLU A 1 840 ? 15.486 -19.491 -1.349 1.00 92.38 840 GLU A CA 1
ATOM 6436 C C . GLU A 1 840 ? 16.378 -20.747 -1.303 1.00 92.38 840 GLU A C 1
ATOM 6438 O O . GLU A 1 840 ? 17.340 -20.797 -0.537 1.00 92.38 840 GLU A O 1
ATOM 6443 N N . VAL A 1 841 ? 16.136 -21.749 -2.160 1.00 91.75 841 VAL A N 1
ATOM 6444 C CA . VAL A 1 841 ? 17.008 -22.936 -2.241 1.00 91.75 841 VAL A CA 1
ATOM 6445 C C . VAL A 1 841 ? 18.416 -22.561 -2.713 1.00 91.75 841 VAL A C 1
ATOM 6447 O O . VAL A 1 841 ? 19.395 -23.031 -2.138 1.00 91.75 841 VAL A O 1
ATOM 6450 N N . PHE A 1 842 ? 18.526 -21.666 -3.699 1.00 92.69 842 PHE A N 1
ATOM 6451 C CA . PHE A 1 842 ? 19.813 -21.142 -4.168 1.00 92.69 842 PHE A CA 1
ATOM 6452 C C . PHE A 1 842 ? 20.546 -20.374 -3.062 1.00 92.69 842 PHE A C 1
ATOM 6454 O O . PHE A 1 842 ? 21.759 -20.513 -2.908 1.00 92.69 842 PHE A O 1
ATOM 6461 N N . LEU A 1 843 ? 19.821 -19.606 -2.242 1.00 88.38 843 LEU A N 1
ATOM 6462 C CA . LEU A 1 843 ? 20.403 -18.915 -1.087 1.00 88.38 843 LEU A CA 1
ATOM 6463 C C . LEU A 1 843 ? 20.977 -19.898 -0.063 1.00 88.38 843 LEU A C 1
ATOM 6465 O O . LEU A 1 843 ? 22.124 -19.744 0.374 1.00 88.38 843 LEU A O 1
ATOM 6469 N N . ARG A 1 844 ? 20.204 -20.931 0.289 1.00 85.44 844 ARG A N 1
ATOM 6470 C CA . ARG A 1 844 ? 20.602 -21.956 1.268 1.00 85.44 844 ARG A CA 1
ATOM 6471 C C . ARG A 1 844 ? 21.825 -22.738 0.812 1.00 85.44 844 ARG A C 1
ATOM 6473 O O . ARG A 1 844 ? 22.760 -22.897 1.598 1.00 85.44 844 ARG A O 1
ATOM 6480 N N . ASP A 1 845 ? 21.875 -23.095 -0.469 1.00 85.12 845 ASP A N 1
ATOM 6481 C CA . ASP A 1 845 ? 23.008 -23.791 -1.092 1.00 85.12 845 ASP A CA 1
ATOM 6482 C C . ASP A 1 845 ? 24.264 -22.905 -1.250 1.00 85.12 845 ASP A C 1
ATOM 6484 O O . ASP A 1 845 ? 25.314 -23.336 -1.715 1.00 85.12 845 ASP A O 1
ATOM 6488 N N . GLY A 1 846 ? 24.205 -21.644 -0.811 1.00 83.25 846 GLY A N 1
ATOM 6489 C CA . GLY A 1 846 ? 25.352 -20.741 -0.821 1.00 83.25 846 GLY A CA 1
ATOM 6490 C C . GLY A 1 846 ? 25.573 -20.050 -2.152 1.00 83.25 846 GLY A C 1
ATOM 6491 O O . GLY A 1 846 ? 26.704 -19.673 -2.462 1.00 83.25 846 GLY A O 1
ATOM 6492 N N . GLY A 1 847 ? 24.498 -19.805 -2.897 1.00 87.75 847 GLY A N 1
ATOM 6493 C CA . GLY A 1 847 ? 24.509 -19.119 -4.182 1.00 87.75 847 GLY A CA 1
ATOM 6494 C C . GLY A 1 847 ? 25.278 -17.799 -4.193 1.00 87.75 847 GLY A C 1
ATOM 6495 O O . GLY A 1 847 ? 25.966 -17.517 -5.162 1.00 87.75 847 GLY A O 1
ATOM 6496 N N . TYR A 1 848 ? 25.258 -17.021 -3.104 1.00 83.94 848 TYR A N 1
ATOM 6497 C CA . TYR A 1 848 ? 26.033 -15.770 -2.977 1.00 83.94 848 TYR A CA 1
ATOM 6498 C C . TYR A 1 848 ? 27.430 -15.967 -2.366 1.00 83.94 848 TYR A C 1
ATOM 6500 O O . TYR A 1 848 ? 28.255 -15.058 -2.427 1.00 83.94 848 TYR A O 1
ATOM 6508 N N . ARG A 1 849 ? 27.701 -17.139 -1.774 1.00 78.81 849 ARG A N 1
ATOM 6509 C CA . ARG A 1 849 ? 28.985 -17.492 -1.141 1.00 78.81 849 ARG A CA 1
ATOM 6510 C C . ARG A 1 849 ? 29.977 -18.093 -2.134 1.00 78.81 849 ARG A C 1
ATOM 6512 O O . ARG A 1 849 ? 31.181 -17.970 -1.935 1.00 78.81 849 ARG A O 1
ATOM 6519 N N . SER A 1 850 ? 29.476 -18.756 -3.174 1.00 82.19 850 SER A N 1
ATOM 6520 C CA . SER A 1 850 ? 30.288 -19.408 -4.197 1.00 82.19 850 SER A CA 1
ATOM 6521 C C . SER A 1 850 ? 30.375 -18.562 -5.462 1.00 82.19 850 SER A C 1
ATOM 6523 O O . SER A 1 850 ? 29.371 -18.062 -5.966 1.00 82.19 850 SER A O 1
ATOM 6525 N N . ASP A 1 851 ? 31.577 -18.449 -6.019 1.00 88.12 851 ASP A N 1
ATOM 6526 C CA . ASP A 1 851 ? 31.805 -17.836 -7.332 1.00 88.12 851 ASP A CA 1
ATOM 6527 C C . ASP A 1 851 ? 31.464 -18.790 -8.486 1.00 88.12 851 ASP A C 1
ATOM 6529 O O . ASP A 1 851 ? 31.330 -18.352 -9.625 1.00 88.12 851 ASP A O 1
ATOM 6533 N N . GLY A 1 852 ? 31.289 -20.089 -8.206 1.00 87.25 852 GLY A N 1
ATOM 6534 C CA . GLY A 1 852 ? 31.217 -21.149 -9.218 1.00 87.25 852 GLY A CA 1
ATOM 6535 C C . GLY A 1 852 ? 30.058 -21.041 -10.214 1.00 87.25 852 GLY A C 1
ATOM 6536 O O . GLY A 1 852 ? 30.150 -21.597 -11.305 1.00 87.25 852 GLY A O 1
ATOM 6537 N N . HIS A 1 853 ? 28.997 -20.310 -9.866 1.00 91.75 853 HIS A N 1
ATOM 6538 C CA . HIS A 1 853 ? 27.818 -20.103 -10.720 1.00 91.75 853 HIS A CA 1
ATOM 6539 C C . HIS A 1 853 ? 27.694 -18.666 -11.230 1.00 91.75 853 HIS A C 1
ATOM 6541 O O . HIS A 1 853 ? 26.774 -18.350 -11.976 1.00 91.75 853 HIS A O 1
ATOM 6547 N N . TRP A 1 854 ? 28.608 -17.779 -10.838 1.00 93.50 854 TRP A N 1
ATOM 6548 C CA . TRP A 1 854 ? 28.586 -16.391 -11.268 1.00 93.50 854 TRP A CA 1
ATOM 6549 C C . TRP A 1 854 ? 29.508 -16.183 -12.459 1.00 93.50 854 TRP A C 1
ATOM 6551 O O . TRP A 1 854 ? 30.584 -16.763 -12.595 1.00 93.50 854 TRP A O 1
ATOM 6561 N N . THR A 1 855 ? 29.110 -15.262 -13.323 1.00 92.31 855 THR A N 1
ATOM 6562 C CA . THR A 1 855 ? 29.998 -14.776 -14.383 1.00 92.31 855 THR A CA 1
ATOM 6563 C C . THR A 1 855 ? 31.060 -13.852 -13.812 1.00 92.31 855 THR A C 1
ATOM 6565 O O . THR A 1 855 ? 30.840 -13.243 -12.772 1.00 92.31 855 THR A O 1
ATOM 6568 N N . ARG A 1 856 ? 32.181 -13.666 -14.519 1.00 90.19 856 ARG A N 1
ATOM 6569 C CA . ARG A 1 856 ? 33.235 -12.725 -14.092 1.00 90.19 856 ARG A CA 1
ATOM 6570 C C . ARG A 1 856 ? 32.692 -11.315 -13.824 1.00 90.19 856 ARG A C 1
ATOM 6572 O O . ARG A 1 856 ? 32.968 -10.760 -12.765 1.00 90.19 856 ARG A O 1
ATOM 6579 N N . ASP A 1 857 ? 31.870 -10.789 -14.735 1.00 86.94 857 ASP A N 1
ATOM 6580 C CA . ASP A 1 857 ? 31.206 -9.487 -14.575 1.00 86.94 857 ASP A CA 1
ATOM 6581 C C . ASP A 1 857 ? 30.254 -9.495 -13.363 1.00 86.94 857 ASP A C 1
ATOM 6583 O O . ASP A 1 857 ? 30.247 -8.557 -12.569 1.00 86.94 857 ASP A O 1
ATOM 6587 N N . GLY A 1 858 ? 29.510 -10.589 -13.166 1.00 89.38 858 GLY A N 1
ATOM 6588 C CA . GLY A 1 858 ? 28.629 -10.767 -12.011 1.00 89.38 858 GLY A CA 1
ATOM 6589 C C . GLY A 1 858 ? 29.378 -10.797 -10.675 1.00 89.38 858 GLY A C 1
ATOM 6590 O O . GLY A 1 858 ? 28.962 -10.113 -9.747 1.00 89.38 858 GLY A O 1
ATOM 6591 N N . ILE A 1 859 ? 30.503 -11.518 -10.582 1.00 90.12 859 ILE A N 1
ATOM 6592 C CA . ILE A 1 859 ? 31.374 -11.554 -9.391 1.00 90.12 859 ILE A CA 1
ATOM 6593 C C . ILE A 1 859 ? 31.903 -10.149 -9.092 1.00 90.12 859 ILE A C 1
ATOM 6595 O O . ILE A 1 859 ? 31.846 -9.692 -7.951 1.00 90.12 859 ILE A O 1
ATOM 6599 N N . ALA A 1 860 ? 32.386 -9.441 -10.118 1.00 86.12 860 ALA A N 1
ATOM 6600 C CA . ALA A 1 860 ? 32.887 -8.079 -9.972 1.00 86.12 860 ALA A CA 1
ATOM 6601 C C . ALA A 1 860 ? 31.796 -7.123 -9.460 1.00 86.12 860 ALA A C 1
ATOM 6603 O O . ALA A 1 860 ? 32.037 -6.379 -8.510 1.00 86.12 860 ALA A O 1
ATOM 6604 N N . CYS A 1 861 ? 30.587 -7.177 -10.030 1.00 82.69 861 CYS A N 1
ATOM 6605 C CA . CYS A 1 861 ? 29.447 -6.376 -9.580 1.00 82.69 861 CYS A CA 1
ATOM 6606 C C . CYS A 1 861 ? 29.008 -6.733 -8.157 1.00 82.69 861 CYS A C 1
ATOM 6608 O O . CYS A 1 861 ? 28.910 -5.833 -7.324 1.00 82.69 861 CYS A O 1
ATOM 6610 N N . ARG A 1 862 ? 28.840 -8.024 -7.846 1.00 86.31 862 ARG A N 1
ATOM 6611 C CA . ARG A 1 862 ? 28.464 -8.521 -6.512 1.00 86.31 862 ARG A CA 1
ATOM 6612 C C . ARG A 1 862 ? 29.443 -8.041 -5.443 1.00 86.31 862 ARG A C 1
ATOM 6614 O O . ARG A 1 862 ? 29.025 -7.526 -4.411 1.00 86.31 862 ARG A O 1
ATOM 6621 N N . ASN A 1 863 ? 30.745 -8.149 -5.709 1.00 82.69 863 ASN A N 1
ATOM 6622 C CA . ASN A 1 863 ? 31.792 -7.734 -4.775 1.00 82.69 863 ASN A CA 1
ATOM 6623 C C . ASN A 1 863 ? 31.875 -6.205 -4.637 1.00 82.69 863 ASN A C 1
ATOM 6625 O O . ASN A 1 863 ? 32.065 -5.705 -3.530 1.00 82.69 863 ASN A O 1
ATOM 6629 N N . ARG A 1 864 ? 31.711 -5.459 -5.740 1.00 80.00 864 ARG A N 1
ATOM 6630 C CA . ARG A 1 864 ? 31.715 -3.986 -5.749 1.00 80.00 864 ARG A CA 1
ATOM 6631 C C . ARG A 1 864 ? 30.523 -3.399 -4.994 1.00 80.00 864 ARG A C 1
ATOM 6633 O O . ARG A 1 864 ? 30.690 -2.404 -4.298 1.00 80.00 864 ARG A O 1
ATOM 6640 N N . LEU A 1 865 ? 29.343 -3.997 -5.150 1.00 74.44 865 LEU A N 1
ATOM 6641 C CA . LEU A 1 865 ? 28.080 -3.511 -4.584 1.00 74.44 865 LEU A CA 1
ATOM 6642 C C . LEU A 1 865 ? 27.711 -4.190 -3.254 1.00 74.44 865 LEU A C 1
ATOM 6644 O O . LEU A 1 865 ? 26.720 -3.821 -2.636 1.00 74.44 865 LEU A O 1
ATOM 6648 N N . GLY A 1 866 ? 28.510 -5.155 -2.788 1.00 76.38 866 GLY A N 1
ATOM 6649 C CA . GLY A 1 866 ? 28.330 -5.795 -1.481 1.00 76.38 866 GLY A CA 1
ATOM 6650 C C . GLY A 1 866 ? 27.113 -6.719 -1.387 1.00 76.38 866 GLY A C 1
ATOM 6651 O O . GLY A 1 866 ? 26.576 -6.917 -0.302 1.00 76.38 866 GLY A O 1
ATOM 6652 N N . TRP A 1 867 ? 26.670 -7.283 -2.507 1.00 80.94 867 TRP A N 1
ATOM 6653 C CA . TRP A 1 867 ? 25.485 -8.131 -2.579 1.00 80.94 867 TRP A CA 1
ATOM 6654 C C . TRP A 1 867 ? 25.683 -9.473 -1.858 1.00 80.94 867 TRP A C 1
ATOM 6656 O O . TRP A 1 867 ? 26.513 -10.287 -2.263 1.00 80.94 867 TRP A O 1
ATOM 6666 N N . CYS A 1 868 ? 24.881 -9.732 -0.825 1.00 76.06 868 CYS A N 1
ATOM 6667 C CA . CYS A 1 868 ? 24.877 -10.996 -0.072 1.00 76.06 868 CYS A CA 1
ATOM 6668 C C . CYS A 1 868 ? 23.539 -11.759 -0.132 1.00 76.06 868 CYS A C 1
ATOM 6670 O O . CYS A 1 868 ? 23.476 -12.914 0.284 1.00 76.06 868 CYS A O 1
ATOM 6672 N N . ALA A 1 869 ? 22.497 -11.112 -0.652 1.00 78.81 869 ALA A N 1
ATOM 6673 C CA . ALA A 1 869 ? 21.134 -11.602 -0.823 1.00 78.81 869 ALA A CA 1
ATOM 6674 C C . ALA A 1 869 ? 20.412 -10.716 -1.870 1.00 78.81 869 ALA A C 1
ATOM 6676 O O . ALA A 1 869 ? 20.943 -9.639 -2.201 1.00 78.81 869 ALA A O 1
ATOM 6677 N N . PRO A 1 870 ? 19.243 -11.139 -2.392 1.00 82.25 870 PRO A N 1
ATOM 6678 C CA . PRO A 1 870 ? 18.351 -10.262 -3.150 1.00 82.25 870 PRO A CA 1
ATOM 6679 C C . PRO A 1 870 ? 17.823 -9.126 -2.264 1.00 82.25 870 PRO A C 1
ATOM 6681 O O . PRO A 1 870 ? 17.814 -9.239 -1.034 1.00 82.25 870 PRO A O 1
ATOM 6684 N N . GLU A 1 871 ? 17.402 -8.031 -2.890 1.00 78.88 871 GLU A N 1
ATOM 6685 C CA . GLU A 1 871 ? 16.663 -6.959 -2.220 1.00 78.88 871 GLU A CA 1
ATOM 6686 C C . GLU A 1 871 ? 15.253 -7.436 -1.855 1.00 78.88 871 GLU A C 1
ATOM 6688 O O . GLU A 1 871 ? 14.680 -8.279 -2.542 1.00 78.88 871 GLU A O 1
ATOM 6693 N N . GLN A 1 872 ? 14.725 -6.948 -0.736 1.00 68.25 872 GLN A N 1
ATOM 6694 C CA . GLN A 1 872 ? 13.460 -7.407 -0.167 1.00 68.25 872 GLN A CA 1
ATOM 6695 C C . GLN A 1 872 ? 12.537 -6.229 0.087 1.00 68.25 872 GLN A C 1
ATOM 6697 O O . GLN A 1 872 ? 12.993 -5.194 0.567 1.00 68.25 872 GLN A O 1
ATOM 6702 N N . TYR A 1 873 ? 11.246 -6.415 -0.186 1.00 63.56 873 TYR A N 1
ATOM 6703 C CA . TYR A 1 873 ? 10.239 -5.347 -0.104 1.00 63.56 873 TYR A CA 1
ATOM 6704 C C . TYR A 1 873 ? 9.116 -5.650 0.898 1.00 63.56 873 TYR A C 1
ATOM 6706 O O . TYR A 1 873 ? 8.151 -4.887 1.008 1.00 63.56 873 TYR A O 1
ATOM 6714 N N . GLY A 1 874 ? 9.244 -6.753 1.642 1.00 63.34 874 GLY A N 1
ATOM 6715 C CA . GLY A 1 874 ? 8.285 -7.242 2.624 1.00 63.34 874 GLY A CA 1
ATOM 6716 C C . GLY A 1 874 ? 7.102 -7.989 1.997 1.00 63.34 874 GLY A C 1
ATOM 6717 O O . 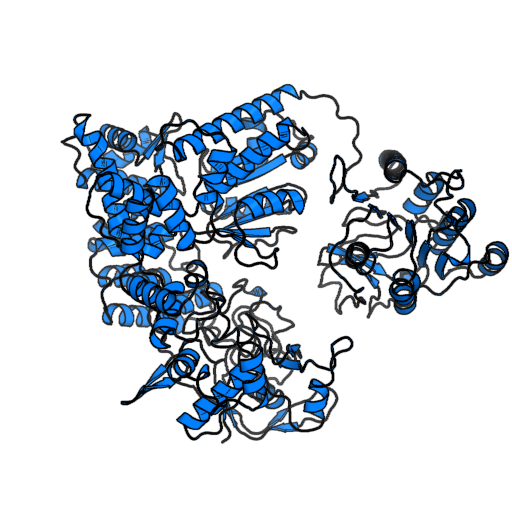GLY A 1 874 ? 6.888 -7.960 0.782 1.00 63.34 874 GLY A O 1
ATOM 6718 N N . PRO A 1 875 ? 6.276 -8.681 2.803 1.00 66.56 875 PRO A N 1
ATOM 6719 C CA . PRO A 1 875 ? 5.021 -9.241 2.320 1.00 66.56 875 PRO A CA 1
ATOM 6720 C C . PRO A 1 875 ? 4.103 -8.144 1.732 1.00 66.56 875 PRO A C 1
ATOM 6722 O O . PRO A 1 875 ? 3.959 -7.080 2.330 1.00 66.56 875 PRO A O 1
ATOM 6725 N N . PRO A 1 876 ? 3.427 -8.394 0.596 1.00 79.81 876 PRO A N 1
ATOM 6726 C CA . PRO A 1 876 ? 3.312 -9.695 -0.050 1.00 79.81 876 PRO A CA 1
ATOM 6727 C C . PRO A 1 876 ? 4.424 -10.018 -1.068 1.00 79.81 876 PRO A C 1
ATOM 6729 O O . PRO A 1 876 ? 4.440 -11.143 -1.553 1.00 79.81 876 PRO A O 1
ATOM 6732 N N . PHE A 1 877 ? 5.349 -9.101 -1.383 1.00 80.31 877 PHE A N 1
ATOM 6733 C CA . PHE A 1 877 ? 6.398 -9.311 -2.399 1.00 80.31 877 PHE A CA 1
ATOM 6734 C C . PHE A 1 877 ? 7.263 -10.536 -2.116 1.00 80.31 877 PHE A C 1
ATOM 6736 O O . PHE A 1 877 ? 7.530 -11.323 -3.021 1.00 80.31 877 PHE A O 1
ATOM 6743 N N . ASP A 1 878 ? 7.610 -10.729 -0.846 1.00 83.81 878 ASP A N 1
ATOM 6744 C CA . ASP A 1 878 ? 8.532 -11.778 -0.407 1.00 83.81 878 ASP A CA 1
ATOM 6745 C C . ASP A 1 878 ? 7.822 -13.101 -0.051 1.00 83.81 878 ASP A C 1
ATOM 6747 O O . ASP A 1 878 ? 8.433 -14.016 0.505 1.00 83.81 878 ASP A O 1
ATOM 6751 N N . LEU A 1 879 ? 6.517 -13.231 -0.338 1.00 89.44 879 LEU A N 1
ATOM 6752 C CA . LEU A 1 879 ? 5.779 -14.462 -0.043 1.00 89.44 879 LEU A CA 1
ATOM 6753 C C . LEU A 1 879 ? 6.315 -15.646 -0.874 1.00 89.44 879 LEU A C 1
ATOM 6755 O O . LEU A 1 879 ? 6.622 -15.474 -2.056 1.00 89.44 879 LEU A O 1
ATOM 6759 N N . PRO A 1 880 ? 6.383 -16.872 -0.312 1.00 93.88 880 PRO A N 1
ATOM 6760 C CA . PRO A 1 880 ? 7.048 -18.015 -0.948 1.00 93.88 880 PRO A CA 1
ATOM 6761 C C . PRO A 1 880 ? 6.607 -18.331 -2.386 1.00 93.88 880 PRO A C 1
ATOM 6763 O O . PRO A 1 880 ? 7.429 -18.708 -3.214 1.00 93.88 880 PRO A O 1
ATOM 6766 N N . ASN A 1 881 ? 5.322 -18.183 -2.704 1.00 96.88 881 ASN A N 1
ATOM 6767 C CA . ASN A 1 881 ? 4.746 -18.490 -4.019 1.00 96.88 881 ASN A CA 1
ATOM 6768 C C . ASN A 1 881 ? 4.610 -17.265 -4.945 1.00 96.88 881 ASN A C 1
ATOM 6770 O O . ASN A 1 881 ? 4.063 -17.391 -6.043 1.00 96.88 881 ASN A O 1
ATOM 6774 N N . HIS A 1 882 ? 5.083 -16.091 -4.522 1.00 97.75 882 HIS A N 1
ATOM 6775 C CA . HIS A 1 882 ? 5.162 -14.885 -5.348 1.00 97.75 882 HIS A CA 1
ATOM 6776 C C . HIS A 1 882 ? 6.439 -14.904 -6.203 1.00 97.75 882 HIS A C 1
ATOM 6778 O O . HIS A 1 882 ? 7.400 -15.596 -5.842 1.00 97.75 882 HIS A O 1
ATOM 6784 N N . PRO A 1 883 ? 6.457 -14.194 -7.349 1.00 98.25 883 PRO A N 1
ATOM 6785 C CA . PRO A 1 883 ? 7.659 -14.076 -8.166 1.00 98.25 883 PRO A CA 1
ATOM 6786 C C . PRO A 1 883 ? 8.786 -13.404 -7.373 1.00 98.25 883 PRO A C 1
ATOM 6788 O O . PRO A 1 883 ? 8.541 -12.428 -6.664 1.00 98.25 883 PRO A O 1
ATOM 6791 N N . ILE A 1 884 ? 10.015 -13.905 -7.524 1.00 97.81 884 ILE A N 1
ATOM 6792 C CA . ILE A 1 884 ? 11.203 -13.232 -6.992 1.00 97.81 884 ILE A CA 1
ATOM 6793 C C . ILE A 1 884 ? 11.385 -11.887 -7.705 1.00 97.81 884 ILE A C 1
ATOM 6795 O O . ILE A 1 884 ? 11.394 -11.825 -8.936 1.00 97.81 884 ILE A O 1
ATOM 6799 N N . VAL A 1 885 ? 11.538 -10.828 -6.914 1.00 92.06 885 VAL A N 1
ATOM 6800 C CA . VAL A 1 885 ? 11.868 -9.459 -7.342 1.00 92.06 885 VAL A CA 1
ATOM 6801 C C . VAL A 1 885 ? 13.092 -8.969 -6.561 1.00 92.06 885 VAL A C 1
ATOM 6803 O O . VAL A 1 885 ? 13.629 -9.715 -5.742 1.00 92.06 885 VAL A O 1
ATOM 6806 N N . GLY A 1 886 ? 13.593 -7.760 -6.828 1.00 87.06 886 GLY A N 1
ATOM 6807 C CA . GLY A 1 886 ? 14.780 -7.253 -6.122 1.00 87.06 886 GLY A CA 1
ATOM 6808 C C . GLY A 1 886 ? 16.070 -7.988 -6.499 1.00 87.06 886 GLY A C 1
ATOM 6809 O O . GLY A 1 886 ? 17.031 -8.041 -5.728 1.00 87.06 886 GLY A O 1
ATOM 6810 N N . VAL A 1 887 ? 16.098 -8.578 -7.694 1.00 94.12 887 VAL A N 1
ATOM 6811 C CA . VAL A 1 887 ? 17.241 -9.305 -8.250 1.00 94.12 887 VAL A CA 1
ATOM 6812 C C . VAL A 1 887 ? 17.738 -8.624 -9.512 1.00 94.12 887 VAL A C 1
ATOM 6814 O O . VAL A 1 887 ? 16.963 -8.226 -10.378 1.00 94.12 887 VAL A O 1
ATOM 6817 N N . SER A 1 888 ? 19.055 -8.534 -9.639 1.00 93.31 888 SER A N 1
ATOM 6818 C CA . SER A 1 888 ? 19.703 -8.060 -10.854 1.00 93.31 888 SER A CA 1
ATOM 6819 C C . SER A 1 888 ? 19.749 -9.143 -11.932 1.00 93.31 888 SER A C 1
ATOM 6821 O O . SER A 1 888 ? 19.584 -10.342 -11.680 1.00 93.31 888 SER A O 1
ATOM 6823 N N . TYR A 1 889 ? 20.097 -8.742 -13.152 1.00 95.12 889 TYR A N 1
ATOM 6824 C CA . TYR A 1 889 ? 20.372 -9.688 -14.233 1.00 95.12 889 TYR A CA 1
ATOM 6825 C C . TYR A 1 889 ? 21.481 -10.688 -13.888 1.00 95.12 889 TYR A C 1
ATOM 6827 O O . TYR A 1 889 ? 21.411 -11.860 -14.263 1.00 95.12 889 TYR A O 1
ATOM 6835 N N . HIS A 1 890 ? 22.518 -10.238 -13.177 1.00 94.94 890 HIS A N 1
ATOM 6836 C CA . HIS A 1 890 ? 23.627 -11.106 -12.790 1.00 94.94 890 HIS A CA 1
ATOM 6837 C C . HIS A 1 890 ? 23.185 -12.191 -11.803 1.00 94.94 890 HIS A C 1
ATOM 6839 O O . HIS A 1 890 ? 23.639 -13.328 -11.917 1.00 94.94 890 HIS A O 1
ATOM 6845 N N . GLU A 1 891 ? 22.275 -11.854 -10.890 1.00 96.50 891 GLU A N 1
ATOM 6846 C CA . GLU A 1 891 ? 21.670 -12.785 -9.934 1.00 96.50 891 GLU A CA 1
ATOM 6847 C C . GLU A 1 891 ? 20.758 -13.797 -10.628 1.00 96.50 891 GLU A C 1
ATOM 6849 O O . GLU A 1 891 ? 20.918 -15.002 -10.435 1.00 96.50 891 GLU A O 1
ATOM 6854 N N . ALA A 1 892 ? 19.878 -13.328 -11.518 1.00 97.50 892 ALA A N 1
ATOM 6855 C CA . ALA A 1 892 ? 19.009 -14.189 -12.319 1.00 97.50 892 ALA A CA 1
ATOM 6856 C C . ALA A 1 892 ? 19.812 -15.192 -13.168 1.00 97.50 892 ALA A C 1
ATOM 6858 O O . ALA A 1 892 ? 19.473 -16.375 -13.260 1.00 97.50 892 ALA A O 1
ATOM 6859 N N . ARG A 1 893 ? 20.926 -14.739 -13.758 1.00 96.06 893 ARG A N 1
ATOM 6860 C CA . ARG A 1 893 ? 21.836 -15.602 -14.517 1.00 96.06 893 ARG A CA 1
ATOM 6861 C C . ARG A 1 893 ? 22.550 -16.617 -13.626 1.00 96.06 893 ARG A C 1
ATOM 6863 O O . ARG A 1 893 ? 22.596 -17.786 -13.995 1.00 96.06 893 ARG A O 1
ATOM 6870 N N . ALA A 1 894 ? 23.060 -16.194 -12.468 1.00 97.06 894 ALA A N 1
ATOM 6871 C CA . ALA A 1 894 ? 23.722 -17.095 -11.527 1.00 97.06 894 ALA A CA 1
ATOM 6872 C C . ALA A 1 894 ? 22.773 -18.187 -11.012 1.00 97.06 894 ALA A C 1
ATOM 6874 O O . ALA A 1 894 ? 23.170 -19.346 -10.904 1.00 97.06 894 ALA A O 1
ATOM 6875 N N . PHE A 1 895 ? 21.502 -17.846 -10.778 1.00 97.38 895 PHE A N 1
ATOM 6876 C CA . PHE A 1 895 ? 20.464 -18.818 -10.442 1.00 97.38 895 PHE A CA 1
ATOM 6877 C C . PHE A 1 895 ? 20.248 -19.846 -11.563 1.00 97.38 895 PHE A C 1
ATOM 6879 O O . PHE A 1 895 ? 20.187 -21.048 -11.298 1.00 97.38 895 PHE A O 1
ATOM 6886 N N . GLY A 1 896 ? 20.164 -19.394 -12.820 1.00 96.69 896 GLY A N 1
ATOM 6887 C CA . GLY A 1 896 ? 20.045 -20.277 -13.984 1.00 96.69 896 GLY A CA 1
ATOM 6888 C C . GLY A 1 896 ? 21.233 -21.234 -14.124 1.00 96.69 896 GLY A C 1
ATOM 6889 O O . GLY A 1 896 ? 21.031 -22.441 -14.260 1.00 96.69 896 GLY A O 1
ATOM 6890 N N . ASP A 1 897 ? 22.457 -20.712 -14.006 1.00 96.06 897 ASP A N 1
ATOM 6891 C CA . ASP A 1 897 ? 23.697 -21.494 -14.088 1.00 96.06 897 ASP A CA 1
ATOM 6892 C C . ASP A 1 897 ? 23.802 -22.513 -12.931 1.00 96.06 897 ASP A C 1
ATOM 6894 O O . ASP A 1 897 ? 24.174 -23.673 -13.143 1.00 96.06 897 ASP A O 1
ATOM 6898 N N . TRP A 1 898 ? 23.413 -22.122 -11.711 1.00 95.94 898 TRP A N 1
ATOM 6899 C CA . TRP A 1 898 ? 23.341 -23.011 -10.546 1.00 95.94 898 TRP A CA 1
ATOM 6900 C C . TRP A 1 898 ? 22.342 -24.150 -10.754 1.00 95.94 898 TRP A C 1
ATOM 6902 O O . TRP A 1 898 ? 22.718 -25.324 -10.653 1.00 95.94 898 TRP A O 1
ATOM 6912 N N . LEU A 1 899 ? 21.095 -23.825 -11.111 1.00 94.75 899 LEU A N 1
ATOM 6913 C CA . LEU A 1 899 ? 20.045 -24.820 -11.327 1.00 94.75 899 LEU A CA 1
ATOM 6914 C C . LEU A 1 899 ? 20.396 -25.763 -12.485 1.00 94.75 899 LEU A C 1
ATOM 6916 O O . LEU A 1 899 ? 20.140 -26.967 -12.411 1.00 94.75 899 LEU A O 1
ATOM 6920 N N . GLY A 1 900 ? 21.012 -25.223 -13.538 1.00 94.00 900 GLY A N 1
ATOM 6921 C CA . GLY A 1 900 ? 21.541 -25.997 -14.652 1.00 94.00 900 GLY A CA 1
ATOM 6922 C C . GLY A 1 900 ? 22.614 -26.989 -14.209 1.00 94.00 900 GLY A C 1
ATOM 6923 O O . GLY A 1 900 ? 22.561 -28.156 -14.595 1.00 94.00 900 GLY A O 1
ATOM 6924 N N . SER A 1 901 ? 23.534 -26.576 -13.331 1.00 92.38 901 SER A N 1
ATOM 6925 C CA . SER A 1 901 ? 24.555 -27.477 -12.778 1.00 92.38 901 SER A CA 1
ATOM 6926 C C . SER A 1 901 ? 23.946 -28.598 -11.929 1.00 92.38 901 SER A C 1
ATOM 6928 O O . SER A 1 901 ? 24.313 -29.763 -12.099 1.00 92.38 901 SER A O 1
ATOM 6930 N N . LEU A 1 902 ? 22.949 -28.269 -11.099 1.00 89.19 902 LEU A N 1
ATOM 6931 C CA . LEU A 1 902 ? 22.266 -29.214 -10.218 1.00 89.19 902 LEU A CA 1
ATOM 6932 C C . LEU A 1 902 ? 21.516 -30.288 -11.015 1.00 89.19 902 LEU A C 1
ATOM 6934 O O . LEU A 1 902 ? 21.506 -31.459 -10.641 1.00 89.19 902 LEU A O 1
ATOM 6938 N N . ARG A 1 903 ? 20.912 -29.898 -12.142 1.00 88.19 903 ARG A N 1
ATOM 6939 C CA . ARG A 1 903 ? 20.128 -30.792 -13.009 1.00 88.19 903 ARG A CA 1
ATOM 6940 C C . ARG A 1 903 ? 20.907 -31.384 -14.178 1.00 88.19 903 ARG A C 1
ATOM 6942 O O . ARG A 1 903 ? 20.371 -32.237 -14.876 1.00 88.19 903 ARG A O 1
ATOM 6949 N N . ARG A 1 904 ? 22.156 -30.958 -14.392 1.00 90.12 904 ARG A N 1
ATOM 6950 C CA . ARG A 1 904 ? 22.958 -31.271 -15.590 1.00 90.12 904 ARG A CA 1
ATOM 6951 C C . ARG A 1 904 ? 22.243 -30.878 -16.891 1.00 90.12 904 ARG A C 1
ATOM 6953 O O . ARG A 1 904 ? 22.338 -31.569 -17.901 1.00 90.12 904 ARG A O 1
ATOM 6960 N N . GLU A 1 905 ? 21.543 -29.748 -16.860 1.00 92.31 905 GLU A N 1
ATOM 6961 C CA . GLU A 1 905 ? 20.795 -29.172 -17.980 1.00 92.31 905 GLU A CA 1
ATOM 6962 C C . GLU A 1 905 ? 21.340 -27.775 -18.310 1.00 92.31 905 GLU A C 1
ATOM 6964 O O . GLU A 1 905 ? 21.866 -27.074 -17.447 1.00 92.31 905 GLU A O 1
ATOM 6969 N N . ARG A 1 906 ? 21.191 -27.319 -19.559 1.00 93.00 906 ARG A N 1
ATOM 6970 C CA . ARG A 1 906 ? 21.497 -25.923 -19.915 1.00 93.00 906 ARG A CA 1
ATOM 6971 C C . ARG A 1 906 ? 20.302 -25.033 -19.603 1.00 93.00 906 ARG A C 1
ATOM 6973 O O . ARG A 1 906 ? 19.467 -24.804 -20.477 1.00 93.00 906 ARG A O 1
ATOM 6980 N N . VAL A 1 907 ? 20.237 -24.557 -18.366 1.00 96.50 907 VAL A N 1
ATOM 6981 C CA . VAL A 1 907 ? 19.210 -23.628 -17.886 1.00 96.50 907 VAL A CA 1
ATOM 6982 C C . VAL A 1 907 ? 19.728 -22.194 -17.979 1.00 96.50 907 VAL A C 1
ATOM 6984 O O . VAL A 1 907 ? 20.868 -21.919 -17.621 1.00 96.50 907 VAL A O 1
ATOM 6987 N N . ALA A 1 908 ? 18.902 -21.280 -18.480 1.00 95.94 908 ALA A N 1
ATOM 6988 C CA . ALA A 1 908 ? 19.238 -19.865 -18.611 1.00 95.94 908 ALA A CA 1
ATOM 6989 C C . ALA A 1 908 ? 17.982 -18.990 -18.516 1.00 95.94 908 ALA A C 1
ATOM 6991 O O . ALA A 1 908 ? 16.860 -19.486 -18.567 1.00 95.94 908 ALA A O 1
ATOM 6992 N N . ILE A 1 909 ? 18.169 -17.679 -18.427 1.00 96.38 909 ILE A N 1
ATOM 6993 C CA . ILE A 1 909 ? 17.118 -16.696 -18.720 1.00 96.38 909 ILE A CA 1
ATOM 6994 C C . ILE A 1 909 ? 16.904 -16.587 -20.244 1.00 96.38 909 ILE A C 1
ATOM 6996 O O . ILE A 1 909 ? 17.872 -16.728 -21.000 1.00 96.38 909 ILE A O 1
ATOM 7000 N N . PRO A 1 910 ? 15.668 -16.367 -20.725 1.00 96.06 910 PRO A N 1
ATOM 7001 C CA . PRO A 1 910 ? 15.373 -16.335 -22.156 1.00 96.06 910 PRO A CA 1
ATOM 7002 C C . PRO A 1 910 ? 15.912 -15.080 -22.836 1.00 96.06 910 PRO A C 1
ATOM 7004 O O . PRO A 1 910 ? 16.028 -14.023 -22.220 1.00 96.06 910 PRO A O 1
ATOM 7007 N N . THR A 1 911 ? 16.192 -15.169 -24.136 1.00 93.69 911 THR A N 1
ATOM 7008 C CA . THR A 1 911 ? 16.362 -13.970 -24.962 1.00 93.69 911 THR A CA 1
ATOM 7009 C C . THR A 1 911 ? 15.015 -13.312 -25.259 1.00 93.69 911 THR A C 1
ATOM 7011 O O . THR A 1 911 ? 13.965 -13.945 -25.137 1.00 93.69 911 THR A O 1
ATOM 7014 N N . VAL A 1 912 ? 15.027 -12.060 -25.723 1.00 91.56 912 VAL A N 1
ATOM 7015 C CA . VAL A 1 912 ? 13.805 -11.344 -26.140 1.00 91.56 912 VAL A CA 1
ATOM 7016 C C . VAL A 1 912 ? 13.012 -12.139 -27.179 1.00 91.56 912 VAL A C 1
ATOM 7018 O O . VAL A 1 912 ? 11.799 -12.300 -27.049 1.00 91.56 912 VAL A O 1
ATOM 7021 N N . THR A 1 913 ? 13.689 -12.684 -28.193 1.00 91.69 913 THR A N 1
ATOM 7022 C CA . THR A 1 913 ? 13.023 -13.483 -29.233 1.00 91.69 913 THR A CA 1
ATOM 7023 C C . THR A 1 913 ? 12.458 -14.799 -28.706 1.00 91.69 913 THR A C 1
ATOM 7025 O O . THR A 1 913 ? 11.362 -15.184 -29.112 1.00 91.69 913 THR A O 1
ATOM 7028 N N . GLN A 1 914 ? 13.145 -15.470 -27.777 1.00 95.12 914 GLN A N 1
ATOM 7029 C CA . GLN A 1 914 ? 12.617 -16.668 -27.116 1.00 95.12 914 GLN A CA 1
ATOM 7030 C C . GLN A 1 914 ? 11.404 -16.336 -26.245 1.00 95.12 914 GLN A C 1
ATOM 7032 O O . GLN A 1 914 ? 10.394 -17.032 -26.309 1.00 95.12 914 GLN A O 1
ATOM 7037 N N . TRP A 1 915 ? 11.466 -15.248 -25.480 1.00 95.88 915 TRP A N 1
ATOM 7038 C CA . TRP A 1 915 ? 10.350 -14.793 -24.660 1.00 95.88 915 TRP A CA 1
ATOM 7039 C C . TRP A 1 915 ? 9.118 -14.495 -25.518 1.00 95.88 915 TRP A C 1
ATOM 7041 O O . TRP A 1 915 ? 8.047 -15.042 -25.274 1.00 95.88 915 TRP A O 1
ATOM 7051 N N . MET A 1 916 ? 9.281 -13.730 -26.603 1.00 94.25 916 MET A N 1
ATOM 7052 C CA . MET A 1 916 ? 8.188 -13.426 -27.534 1.00 94.25 916 MET A CA 1
ATOM 7053 C C . MET A 1 916 ? 7.621 -14.678 -28.211 1.00 94.25 916 MET A C 1
ATOM 7055 O O . MET A 1 916 ? 6.410 -14.770 -28.394 1.00 94.25 916 MET A O 1
ATOM 7059 N N . ALA A 1 917 ? 8.470 -15.648 -28.574 1.00 94.81 917 ALA A N 1
ATOM 7060 C CA . ALA A 1 917 ? 8.034 -16.928 -29.136 1.00 94.81 917 ALA A CA 1
ATOM 7061 C C . ALA A 1 917 ? 7.106 -17.691 -28.179 1.00 94.81 917 ALA A C 1
ATOM 7063 O O . ALA A 1 917 ? 6.160 -18.333 -28.628 1.00 94.81 917 ALA A O 1
ATOM 7064 N N . ALA A 1 918 ? 7.380 -17.625 -26.876 1.00 96.06 918 ALA A N 1
ATOM 7065 C CA . ALA A 1 918 ? 6.640 -18.350 -25.851 1.00 96.06 918 ALA A CA 1
ATOM 7066 C C . ALA A 1 918 ? 5.387 -17.600 -25.361 1.00 96.06 918 ALA A C 1
ATOM 7068 O O . ALA A 1 918 ? 4.352 -18.216 -25.099 1.00 96.06 918 ALA A O 1
ATOM 7069 N N . ALA A 1 919 ? 5.470 -16.273 -25.257 1.00 95.69 919 ALA A N 1
ATOM 7070 C CA . ALA A 1 919 ? 4.423 -15.407 -24.718 1.00 95.69 919 ALA A CA 1
ATOM 7071 C C . ALA A 1 919 ? 3.320 -15.049 -25.729 1.00 95.69 919 ALA A C 1
ATOM 7073 O O . ALA A 1 919 ? 2.360 -14.386 -25.357 1.00 95.69 919 ALA A O 1
ATOM 7074 N N . ARG A 1 920 ? 3.445 -15.442 -27.002 1.00 93.38 920 ARG A N 1
ATOM 7075 C CA . ARG A 1 920 ? 2.483 -15.083 -28.055 1.00 93.38 920 ARG A CA 1
ATOM 7076 C C . ARG A 1 920 ? 1.072 -15.633 -27.808 1.00 93.38 920 ARG A C 1
ATOM 7078 O O . ARG A 1 920 ? 0.907 -16.684 -27.182 1.00 93.38 920 ARG A O 1
ATOM 7085 N N . SER A 1 921 ? 0.080 -14.967 -28.396 1.00 93.31 921 SER A N 1
ATOM 7086 C CA . SER A 1 921 ? -1.291 -15.469 -28.477 1.00 93.31 921 SER A CA 1
ATOM 7087 C C . SER A 1 921 ? -1.465 -16.441 -29.645 1.00 93.31 921 SER A C 1
ATOM 7089 O O . SER A 1 921 ? -0.545 -16.685 -30.440 1.00 93.31 921 SER A O 1
ATOM 7091 N N . ALA A 1 922 ? -2.655 -17.043 -29.727 1.00 90.19 922 ALA A N 1
ATOM 7092 C CA . ALA A 1 922 ? -3.041 -17.853 -30.878 1.00 90.19 922 ALA A CA 1
ATOM 7093 C C . ALA A 1 922 ? -3.108 -17.004 -32.161 1.00 90.19 922 ALA A C 1
ATOM 7095 O O . ALA A 1 922 ? -2.711 -17.487 -33.220 1.00 90.19 922 ALA A O 1
ATOM 7096 N N . ASP A 1 923 ? -3.523 -15.742 -32.028 1.00 85.50 923 ASP A N 1
ATOM 7097 C CA . ASP A 1 923 ? -3.731 -14.797 -33.131 1.00 85.50 923 ASP A CA 1
ATOM 7098 C C . ASP A 1 923 ? -2.428 -14.142 -33.612 1.00 85.50 923 ASP A C 1
ATOM 7100 O O . ASP A 1 923 ? -2.346 -13.656 -34.738 1.00 85.50 923 ASP A O 1
ATOM 7104 N N . GLY A 1 924 ? -1.369 -14.179 -32.797 1.00 87.62 924 GLY A N 1
ATOM 7105 C CA . GLY A 1 924 ? -0.037 -13.762 -33.214 1.00 87.62 924 GLY A CA 1
ATOM 7106 C C . GLY A 1 924 ? 0.792 -13.139 -32.099 1.00 87.62 924 GLY A C 1
ATOM 7107 O O . GLY A 1 924 ? 0.693 -13.493 -30.927 1.00 87.62 924 GLY A O 1
ATOM 7108 N N . PHE A 1 925 ? 1.682 -12.234 -32.501 1.00 84.50 925 PHE A N 1
ATOM 7109 C CA . PHE A 1 925 ? 2.588 -11.521 -31.595 1.00 84.50 925 PHE A CA 1
ATOM 7110 C C . PHE A 1 925 ? 2.061 -10.142 -31.206 1.00 84.50 925 PHE A C 1
ATOM 7112 O O . PHE A 1 925 ? 2.606 -9.529 -30.290 1.00 84.50 925 PHE A O 1
ATOM 7119 N N . ASP A 1 926 ? 1.058 -9.644 -31.925 1.00 78.12 926 ASP A N 1
ATOM 7120 C CA . ASP A 1 926 ? 0.411 -8.372 -31.651 1.00 78.12 926 ASP A CA 1
ATOM 7121 C C . ASP A 1 926 ? -0.634 -8.580 -30.541 1.00 78.12 926 ASP A C 1
ATOM 7123 O O . ASP A 1 926 ? -1.316 -9.600 -30.511 1.00 78.12 926 ASP A O 1
ATOM 7127 N N . GLY A 1 927 ? -0.676 -7.662 -29.569 1.00 86.44 927 GLY A N 1
ATOM 7128 C CA . GLY A 1 927 ? -1.597 -7.741 -28.430 1.00 86.44 927 GLY A CA 1
ATOM 7129 C C . GLY A 1 927 ? -1.009 -8.353 -27.150 1.00 86.44 927 GLY A C 1
ATOM 7130 O O . GLY A 1 927 ? 0.178 -8.195 -26.839 1.00 86.44 927 GLY A O 1
ATOM 7131 N N . TYR A 1 928 ? -1.887 -8.965 -26.360 1.00 91.94 928 TYR A N 1
ATOM 7132 C CA . TYR A 1 928 ? -1.610 -9.642 -25.091 1.00 91.94 928 TYR A CA 1
ATOM 7133 C C . TYR A 1 928 ? -1.292 -11.122 -25.318 1.00 91.94 928 TYR A C 1
ATOM 7135 O O . TYR A 1 928 ? -1.646 -11.667 -26.364 1.00 91.94 928 TYR A O 1
ATOM 7143 N N . PRO A 1 929 ? -0.721 -11.829 -24.325 1.00 93.69 929 PRO A N 1
ATOM 7144 C CA . PRO A 1 929 ? -0.495 -13.271 -24.432 1.00 93.69 929 PRO A CA 1
ATOM 7145 C C . PRO A 1 929 ? -1.742 -14.095 -24.785 1.00 93.69 929 PRO A C 1
ATOM 7147 O O . PRO A 1 929 ? -1.627 -15.175 -25.354 1.00 93.69 929 PRO A O 1
ATOM 7150 N N . TRP A 1 930 ? -2.934 -13.567 -24.504 1.00 92.69 930 TRP A N 1
ATOM 7151 C CA . TRP A 1 930 ? -4.226 -14.217 -24.731 1.00 92.69 930 TRP A CA 1
ATOM 7152 C C . TRP A 1 930 ? -5.076 -13.589 -25.855 1.00 92.69 930 TRP A C 1
ATOM 7154 O O . TRP A 1 930 ? -6.263 -13.904 -25.937 1.00 92.69 930 TRP A O 1
ATOM 7164 N N . GLY A 1 931 ? -4.523 -12.684 -26.672 1.00 90.75 931 GLY A N 1
ATOM 7165 C CA . GLY A 1 931 ? -5.231 -12.027 -27.785 1.00 90.75 931 GLY A CA 1
ATOM 7166 C C . GLY A 1 931 ? -5.240 -10.499 -27.683 1.00 90.75 931 GLY A C 1
ATOM 7167 O O . GLY A 1 931 ? -4.435 -9.917 -26.962 1.00 90.75 931 GLY A O 1
ATOM 7168 N N . ASP A 1 932 ? -6.153 -9.837 -28.391 1.00 87.38 932 ASP A N 1
ATOM 7169 C CA . ASP A 1 932 ? -6.132 -8.371 -28.536 1.00 87.38 932 ASP A CA 1
ATOM 7170 C C . ASP A 1 932 ? -6.853 -7.603 -27.420 1.00 87.38 932 ASP A C 1
ATOM 7172 O O . ASP A 1 932 ? -6.510 -6.450 -27.139 1.00 87.38 932 ASP A O 1
ATOM 7176 N N . ASP A 1 933 ? -7.801 -8.246 -26.737 1.00 85.81 933 ASP A N 1
ATOM 7177 C CA . ASP A 1 933 ? -8.641 -7.593 -25.736 1.00 85.81 933 ASP A CA 1
ATOM 7178 C C . ASP A 1 933 ? -8.039 -7.675 -24.331 1.00 85.81 933 ASP A C 1
ATOM 7180 O O . ASP A 1 933 ? -7.821 -8.748 -23.750 1.00 85.81 933 ASP A O 1
ATOM 7184 N N . PHE A 1 934 ? -7.790 -6.504 -23.747 1.00 86.88 934 PHE A N 1
ATOM 7185 C CA . PHE A 1 934 ? -7.330 -6.401 -22.370 1.00 86.88 934 PHE A CA 1
ATOM 7186 C C . PHE A 1 934 ? -8.431 -6.831 -21.393 1.00 86.88 934 PHE A C 1
ATOM 7188 O O . PHE A 1 934 ? -9.578 -6.400 -21.503 1.00 86.88 934 PHE A O 1
ATOM 7195 N N . SER A 1 935 ? -8.067 -7.612 -20.373 1.00 86.00 935 SER A N 1
ATOM 7196 C CA . SER A 1 935 ? -8.966 -7.955 -19.271 1.00 86.00 935 SER A CA 1
ATOM 7197 C C . SER A 1 935 ? -8.216 -7.997 -17.945 1.00 86.00 935 SER A C 1
ATOM 7199 O O . SER A 1 935 ? -7.195 -8.673 -17.818 1.00 86.00 935 SER A O 1
ATOM 7201 N N . THR A 1 936 ? -8.770 -7.339 -16.926 1.00 86.44 936 THR A N 1
ATOM 7202 C CA . THR A 1 936 ? -8.247 -7.362 -15.548 1.00 86.44 936 THR A CA 1
ATOM 7203 C C . THR A 1 936 ? -8.304 -8.753 -14.917 1.00 86.44 936 THR A C 1
ATOM 7205 O O . THR A 1 936 ? -7.542 -9.045 -14.006 1.00 86.44 936 THR A O 1
ATOM 7208 N N . THR A 1 937 ? -9.154 -9.647 -15.427 1.00 89.81 937 THR A N 1
ATOM 7209 C CA . THR A 1 937 ? -9.277 -11.039 -14.951 1.00 89.81 937 THR A CA 1
ATOM 7210 C C . THR A 1 937 ? -8.207 -11.979 -15.517 1.00 89.81 937 THR A C 1
ATOM 7212 O O . THR A 1 937 ? -8.122 -13.138 -15.117 1.00 89.81 937 THR A O 1
ATOM 7215 N N . ARG A 1 938 ? -7.378 -11.489 -16.449 1.00 92.06 938 ARG A N 1
ATOM 7216 C CA . ARG A 1 938 ? -6.324 -12.256 -17.132 1.00 92.06 938 ARG A CA 1
ATOM 7217 C C . ARG A 1 938 ? -4.910 -11.804 -16.767 1.00 92.06 938 ARG A C 1
ATOM 7219 O O . ARG A 1 938 ? -3.952 -12.432 -17.190 1.00 92.06 938 ARG A O 1
ATOM 7226 N N . SER A 1 939 ? -4.760 -10.730 -15.995 1.00 92.62 939 SER A N 1
ATOM 7227 C CA . SER A 1 939 ? -3.451 -10.157 -15.686 1.00 92.62 939 SER A CA 1
ATOM 7228 C C . SER A 1 939 ? -3.473 -9.328 -14.414 1.00 92.62 939 SER A C 1
ATOM 7230 O O . SER A 1 939 ? -4.358 -8.490 -14.236 1.00 92.62 939 SER A O 1
ATOM 7232 N N . ASN A 1 940 ? -2.445 -9.497 -13.581 1.00 93.81 940 ASN A N 1
ATOM 7233 C CA . ASN A 1 940 ? -2.148 -8.554 -12.512 1.00 93.81 940 ASN A CA 1
ATOM 7234 C C . ASN A 1 940 ? -1.449 -7.309 -13.093 1.00 93.81 940 ASN A C 1
ATOM 7236 O O . ASN A 1 940 ? -0.255 -7.330 -13.368 1.00 93.81 940 ASN A O 1
ATOM 7240 N N . SER A 1 941 ? -2.191 -6.227 -13.298 1.00 83.62 941 SER A N 1
ATOM 7241 C CA . SER A 1 941 ? -1.708 -4.957 -13.866 1.00 83.62 941 SER A CA 1
ATOM 7242 C C . SER A 1 941 ? -2.251 -3.794 -13.040 1.00 83.62 941 SER A C 1
ATOM 7244 O O . SER A 1 941 ? -3.081 -4.009 -12.160 1.00 83.62 941 SER A O 1
ATOM 7246 N N . ARG A 1 942 ? -1.869 -2.549 -13.337 1.00 73.69 942 ARG A N 1
ATOM 7247 C CA . ARG A 1 942 ? -2.313 -1.389 -12.544 1.00 73.69 942 ARG A CA 1
ATOM 7248 C C . ARG A 1 942 ? -3.837 -1.273 -12.413 1.00 73.69 942 ARG A C 1
ATOM 7250 O O . ARG A 1 942 ? -4.328 -0.794 -11.400 1.00 73.69 942 ARG A O 1
ATOM 7257 N N . GLN A 1 943 ? -4.594 -1.755 -13.397 1.00 81.81 943 GLN A N 1
ATOM 7258 C CA . GLN A 1 943 ? -6.060 -1.701 -13.424 1.00 81.81 943 GLN A CA 1
ATOM 7259 C C . GLN A 1 943 ? -6.745 -2.733 -12.524 1.00 81.81 943 GLN A C 1
ATOM 7261 O O . GLN A 1 943 ? -7.955 -2.645 -12.344 1.00 81.81 943 GLN A O 1
ATOM 7266 N N . THR A 1 944 ? -6.020 -3.715 -11.979 1.00 78.06 944 THR A N 1
ATOM 7267 C CA . THR A 1 944 ? -6.570 -4.588 -10.927 1.00 78.06 944 THR A CA 1
ATOM 7268 C C . THR A 1 944 ? -6.568 -3.907 -9.561 1.00 78.06 944 THR A C 1
ATOM 7270 O O . THR A 1 944 ? -7.223 -4.406 -8.652 1.00 78.06 944 THR A O 1
ATOM 7273 N N . ASP A 1 945 ? -5.808 -2.814 -9.418 1.00 73.44 945 ASP A N 1
ATOM 7274 C CA . ASP A 1 945 ? -5.556 -2.088 -8.169 1.00 73.44 945 ASP A CA 1
ATOM 7275 C C . ASP A 1 945 ? -4.983 -2.962 -7.032 1.00 73.44 945 ASP A C 1
ATOM 7277 O O . ASP A 1 945 ? -5.002 -2.591 -5.863 1.00 73.44 945 ASP A O 1
ATOM 7281 N N . ILE A 1 946 ? -4.401 -4.124 -7.367 1.00 80.12 946 ILE A N 1
ATOM 7282 C CA . ILE A 1 946 ? -3.723 -4.998 -6.393 1.00 80.12 946 ILE A CA 1
ATOM 7283 C C . ILE A 1 946 ? -2.431 -4.342 -5.872 1.00 80.12 946 ILE A C 1
ATOM 7285 O O . ILE A 1 946 ? -2.050 -4.579 -4.726 1.00 80.12 946 ILE A O 1
ATOM 7289 N N . ARG A 1 947 ? -1.762 -3.533 -6.715 1.00 78.12 947 ARG A N 1
ATOM 7290 C CA . ARG A 1 947 ? -0.548 -2.732 -6.424 1.00 78.12 947 ARG A CA 1
ATOM 7291 C C . ARG A 1 947 ? 0.645 -3.497 -5.834 1.00 78.12 947 ARG A C 1
ATOM 7293 O O . ARG A 1 947 ? 1.575 -2.889 -5.317 1.00 78.12 947 ARG A O 1
ATOM 7300 N N . THR A 1 948 ? 0.630 -4.821 -5.922 1.00 84.88 948 THR A N 1
ATOM 7301 C CA . THR A 1 948 ? 1.688 -5.711 -5.434 1.00 84.88 948 THR A CA 1
ATOM 7302 C C . THR A 1 948 ? 1.769 -6.946 -6.330 1.00 84.88 948 THR A C 1
ATOM 7304 O O . THR A 1 948 ? 0.875 -7.178 -7.156 1.00 84.88 948 THR A O 1
ATOM 7307 N N . THR A 1 949 ? 2.810 -7.766 -6.168 1.00 92.56 949 THR A N 1
ATOM 7308 C CA . THR A 1 949 ? 2.858 -9.076 -6.827 1.00 92.56 949 THR A CA 1
ATOM 7309 C C . THR A 1 949 ? 1.756 -9.995 -6.297 1.00 92.56 949 THR A C 1
ATOM 7311 O O . THR A 1 949 ? 1.282 -9.864 -5.168 1.00 92.56 949 THR A O 1
ATOM 7314 N N . THR A 1 950 ? 1.343 -10.959 -7.112 1.00 96.94 950 THR A N 1
ATOM 7315 C CA . THR A 1 950 ? 0.461 -12.062 -6.713 1.00 96.94 950 THR A CA 1
ATOM 7316 C C . THR A 1 950 ? 1.200 -13.383 -6.830 1.00 96.94 950 THR A C 1
ATOM 7318 O O . THR A 1 950 ? 2.140 -13.499 -7.622 1.00 96.94 950 THR A O 1
ATOM 7321 N N . ALA A 1 951 ? 0.729 -14.403 -6.107 1.00 97.50 951 ALA A N 1
ATOM 7322 C CA . ALA A 1 951 ? 1.219 -15.758 -6.300 1.00 97.50 951 ALA A CA 1
ATOM 7323 C C . ALA A 1 951 ? 1.148 -16.143 -7.784 1.00 97.50 951 ALA A C 1
ATOM 7325 O O . ALA A 1 951 ? 0.148 -15.875 -8.463 1.00 97.50 951 ALA A O 1
ATOM 7326 N N . VAL A 1 952 ? 2.224 -16.746 -8.285 1.00 97.69 952 VAL A N 1
ATOM 7327 C CA . VAL A 1 952 ? 2.366 -17.014 -9.717 1.00 97.69 952 VAL A CA 1
ATOM 7328 C C . VAL A 1 952 ? 1.251 -17.932 -10.217 1.00 97.69 952 VAL A C 1
ATOM 7330 O O . VAL A 1 952 ? 0.772 -18.816 -9.496 1.00 97.69 952 VAL A O 1
ATOM 7333 N N . GLY A 1 953 ? 0.805 -17.723 -11.451 1.00 94.25 953 GLY A N 1
ATOM 7334 C CA . GLY A 1 953 ? -0.120 -18.619 -12.138 1.00 94.25 953 GLY A CA 1
ATOM 7335 C C . GLY A 1 953 ? -1.579 -18.558 -11.699 1.00 94.25 953 GLY A C 1
ATOM 7336 O O . GLY A 1 953 ? -2.351 -19.431 -12.089 1.00 94.25 953 GLY A O 1
ATOM 7337 N N . LEU A 1 954 ? -1.980 -17.586 -10.876 1.00 92.88 954 LEU A N 1
ATOM 7338 C CA . LEU A 1 954 ? -3.378 -17.475 -10.437 1.00 92.88 954 LEU A CA 1
ATOM 7339 C C . LEU A 1 954 ? -4.308 -16.875 -11.496 1.00 92.88 954 LEU A C 1
ATOM 7341 O O . LEU A 1 954 ? -5.501 -17.174 -11.499 1.00 92.88 954 LEU A O 1
ATOM 7345 N N . PHE A 1 955 ? -3.772 -16.104 -12.441 1.00 92.88 955 PHE A N 1
ATOM 7346 C CA . PHE A 1 955 ? -4.512 -15.583 -13.591 1.00 92.88 955 PHE A CA 1
ATOM 7347 C C . PHE A 1 955 ? -4.551 -16.617 -14.725 1.00 92.88 955 PHE A C 1
ATOM 7349 O O . PHE A 1 955 ? -4.047 -16.379 -15.819 1.00 92.88 955 PHE A O 1
ATOM 7356 N N . ALA A 1 956 ? -5.149 -17.786 -14.467 1.00 90.75 956 ALA A N 1
ATOM 7357 C CA . ALA A 1 956 ? -5.154 -18.925 -15.395 1.00 90.75 956 ALA A CA 1
ATOM 7358 C C . ALA A 1 956 ? -5.719 -18.585 -16.792 1.00 90.75 956 ALA A C 1
ATOM 7360 O O . ALA A 1 956 ? -5.235 -19.085 -17.804 1.00 90.75 956 ALA A O 1
ATOM 7361 N N . SER A 1 957 ? -6.702 -17.681 -16.854 1.00 90.31 957 SER A N 1
ATOM 7362 C CA . SER A 1 957 ? -7.303 -17.194 -18.105 1.00 90.31 957 SER A CA 1
ATOM 7363 C C . SER A 1 957 ? -6.381 -16.273 -18.927 1.00 90.31 957 SER A C 1
ATOM 7365 O O . SER A 1 957 ? -6.723 -15.911 -20.051 1.00 90.31 957 SER A O 1
ATOM 7367 N N . GLY A 1 958 ? -5.228 -15.879 -18.379 1.00 92.12 958 GLY A N 1
ATOM 7368 C CA . GLY A 1 958 ? -4.179 -15.099 -19.040 1.00 92.12 958 GLY A CA 1
ATOM 7369 C C . GLY A 1 958 ? -3.067 -15.933 -19.668 1.00 92.12 958 GLY A C 1
ATOM 7370 O O . GLY A 1 958 ? -1.987 -15.408 -19.934 1.00 92.12 958 GLY A O 1
ATOM 7371 N N . ALA A 1 959 ? -3.297 -17.231 -19.866 1.00 94.94 959 ALA A N 1
ATOM 7372 C CA . ALA A 1 959 ? -2.315 -18.115 -20.471 1.00 94.94 959 ALA A CA 1
ATOM 7373 C C . ALA A 1 959 ? -1.938 -17.676 -21.897 1.00 94.94 959 ALA A C 1
ATOM 7375 O O . ALA A 1 959 ? -2.798 -17.279 -22.687 1.00 94.94 959 ALA A O 1
ATOM 7376 N N . SER A 1 960 ? -0.654 -17.805 -22.239 1.00 96.19 960 SER A N 1
ATOM 7377 C CA . SER A 1 960 ? -0.191 -17.715 -23.623 1.00 96.19 960 SER A CA 1
ATOM 7378 C C . SER A 1 960 ? -0.723 -18.881 -24.458 1.00 96.19 960 SER A C 1
ATOM 7380 O O . SER A 1 960 ? -1.224 -19.872 -23.921 1.00 96.19 960 SER A O 1
ATOM 7382 N N . HIS A 1 961 ? -0.535 -18.828 -25.779 1.00 96.31 961 HIS A N 1
ATOM 7383 C CA . HIS A 1 961 ? -0.904 -19.924 -26.683 1.00 96.31 961 HIS A CA 1
ATOM 7384 C C . HIS A 1 961 ? -0.323 -21.289 -26.276 1.00 96.31 961 HIS A C 1
ATOM 7386 O O . HIS A 1 961 ? -0.939 -22.323 -26.523 1.00 96.31 961 HIS A O 1
ATOM 7392 N N . PHE A 1 962 ? 0.851 -21.296 -25.643 1.00 96.12 962 PHE A N 1
ATOM 7393 C CA . PHE A 1 962 ? 1.519 -22.517 -25.189 1.00 96.12 962 PHE A CA 1
ATOM 7394 C C . PHE A 1 962 ? 1.238 -22.852 -23.717 1.00 96.12 962 PHE A C 1
ATOM 7396 O O . PHE A 1 962 ? 1.747 -23.846 -23.207 1.00 96.12 962 PHE A O 1
ATOM 7403 N N . GLY A 1 963 ? 0.426 -22.054 -23.021 1.00 95.31 963 GLY A N 1
ATOM 7404 C CA . GLY A 1 963 ? 0.083 -22.284 -21.620 1.00 95.31 963 GLY A CA 1
ATOM 7405 C C . GLY A 1 963 ? 1.067 -21.677 -20.619 1.00 95.31 963 GLY A C 1
ATOM 7406 O O . GLY A 1 963 ? 1.104 -22.127 -19.474 1.00 95.31 963 GLY A O 1
ATOM 7407 N N . LEU A 1 964 ? 1.884 -20.694 -21.021 1.00 97.06 964 LEU A N 1
ATOM 7408 C CA . LEU A 1 964 ? 2.689 -19.919 -20.072 1.00 97.06 964 LEU A CA 1
ATOM 7409 C C . LEU A 1 964 ? 1.791 -18.919 -19.351 1.00 97.06 964 LEU A C 1
ATOM 7411 O O . LEU A 1 964 ? 0.928 -18.306 -19.971 1.00 97.06 964 LEU A O 1
ATOM 7415 N N . LEU A 1 965 ? 2.016 -18.732 -18.056 1.00 96.44 965 LEU A N 1
ATOM 7416 C CA . LEU A 1 965 ? 1.239 -17.821 -17.224 1.00 96.44 965 LEU A CA 1
ATOM 7417 C C . LEU A 1 965 ? 2.090 -16.630 -16.787 1.00 96.44 965 LEU A C 1
ATOM 7419 O O . LEU A 1 965 ? 3.322 -16.695 -16.796 1.00 96.44 965 LEU A O 1
ATOM 7423 N N . ASP A 1 966 ? 1.413 -15.532 -16.457 1.00 96.25 966 ASP A N 1
ATOM 7424 C CA . ASP A 1 966 ? 2.007 -14.252 -16.053 1.00 96.25 966 ASP A CA 1
ATOM 7425 C C . ASP A 1 966 ? 2.942 -13.619 -17.104 1.00 96.25 966 ASP A C 1
ATOM 7427 O O . ASP A 1 966 ? 3.767 -12.784 -16.774 1.00 96.25 966 ASP A O 1
ATOM 7431 N N . CYS A 1 967 ? 2.816 -13.972 -18.392 1.00 95.44 967 CYS A N 1
ATOM 7432 C CA . CYS A 1 967 ? 3.550 -13.280 -19.466 1.00 95.44 967 CYS A CA 1
ATOM 7433 C C . CYS A 1 967 ? 3.024 -11.855 -19.733 1.00 95.44 967 CYS A C 1
ATOM 7435 O O . CYS A 1 967 ? 3.626 -11.113 -20.503 1.00 95.44 967 CYS A O 1
ATOM 7437 N N . GLY A 1 968 ? 1.877 -11.499 -19.155 1.00 90.69 968 GLY A N 1
ATOM 7438 C CA . GLY A 1 968 ? 1.307 -10.160 -19.182 1.00 90.69 968 GLY A CA 1
ATOM 7439 C C . GLY A 1 968 ? 0.956 -9.745 -17.759 1.00 90.69 968 GLY A C 1
ATOM 7440 O O . GLY A 1 968 ? -0.047 -10.218 -17.223 1.00 90.69 968 GLY A O 1
ATOM 7441 N N . GLY A 1 969 ? 1.743 -8.861 -17.151 1.00 92.19 969 GLY A N 1
ATOM 7442 C CA . GLY A 1 969 ? 1.577 -8.393 -15.776 1.00 92.19 969 GLY A CA 1
ATOM 7443 C C . GLY A 1 969 ? 2.289 -9.252 -14.725 1.00 92.19 969 GLY A C 1
ATOM 7444 O O . GLY A 1 969 ? 3.171 -10.047 -15.018 1.00 92.19 969 GLY A O 1
ATOM 7445 N N . ASN A 1 970 ? 1.881 -9.081 -13.469 1.00 95.50 970 ASN A N 1
ATOM 7446 C CA . ASN A 1 970 ? 2.560 -9.524 -12.252 1.00 95.50 970 ASN A CA 1
ATOM 7447 C C . ASN A 1 970 ? 3.937 -8.864 -12.101 1.00 95.50 970 ASN A C 1
ATOM 7449 O O . ASN A 1 970 ? 4.054 -7.927 -11.323 1.00 95.50 970 ASN A O 1
ATOM 7453 N N . VAL A 1 971 ? 4.943 -9.240 -12.888 1.00 96.62 971 VAL A N 1
ATOM 7454 C CA . VAL A 1 971 ? 6.276 -8.615 -12.866 1.00 96.62 971 VAL A CA 1
ATOM 7455 C C . VAL A 1 971 ? 6.822 -8.454 -14.276 1.00 96.62 971 VAL A C 1
ATOM 7457 O O . VAL A 1 971 ? 6.578 -9.284 -15.147 1.00 96.62 971 VAL A O 1
ATOM 7460 N N . TRP A 1 972 ? 7.628 -7.416 -14.480 1.00 95.88 972 TRP A N 1
ATOM 7461 C CA . TRP A 1 972 ? 8.521 -7.366 -15.626 1.00 95.88 972 TRP A CA 1
ATOM 7462 C C . TRP A 1 972 ? 9.500 -8.534 -15.576 1.00 95.88 972 TRP A C 1
ATOM 7464 O O . TRP A 1 972 ? 9.932 -8.945 -14.504 1.00 95.88 972 TRP A O 1
ATOM 7474 N N . GLU A 1 973 ? 9.909 -9.033 -16.736 1.00 97.00 973 GLU A N 1
ATOM 7475 C CA . GLU A 1 973 ? 10.799 -10.186 -16.807 1.00 97.00 973 GLU A CA 1
ATOM 7476 C C . GLU A 1 973 ? 12.099 -9.891 -17.533 1.00 97.00 973 GLU A C 1
ATOM 7478 O O . GLU A 1 973 ? 12.102 -9.513 -18.709 1.00 97.00 973 GLU A O 1
ATOM 7483 N N . LEU A 1 974 ? 13.209 -10.130 -16.835 1.00 96.75 974 LEU A N 1
ATOM 7484 C CA . LEU A 1 974 ? 14.560 -10.002 -17.367 1.00 96.75 974 LEU A CA 1
ATOM 7485 C C . LEU A 1 974 ? 14.779 -10.933 -18.562 1.00 96.75 974 LEU A C 1
ATOM 7487 O O . LEU A 1 974 ? 14.638 -12.154 -18.461 1.00 96.75 974 LEU A O 1
ATOM 7491 N N . CYS A 1 975 ? 15.201 -10.342 -19.679 1.00 94.06 975 CYS A N 1
ATOM 7492 C CA . CYS A 1 975 ? 15.607 -11.059 -20.878 1.00 94.06 975 CYS A CA 1
ATOM 7493 C C . CYS A 1 975 ? 17.101 -10.855 -21.154 1.00 94.06 975 CYS A C 1
ATOM 7495 O O . CYS A 1 975 ? 17.656 -9.762 -21.017 1.00 94.06 975 CYS A O 1
ATOM 7497 N N . ALA A 1 976 ? 17.762 -11.909 -21.625 1.00 91.06 976 ALA A N 1
ATOM 7498 C CA . ALA A 1 976 ? 19.085 -11.786 -22.212 1.00 91.06 976 ALA A CA 1
ATOM 7499 C C . ALA A 1 976 ? 19.009 -11.040 -23.562 1.00 91.06 976 ALA A C 1
ATOM 7501 O O . ALA A 1 976 ? 18.045 -11.208 -24.320 1.00 91.06 976 ALA A O 1
ATOM 7502 N N . PRO A 1 977 ? 20.032 -10.245 -23.924 1.00 83.62 977 PRO A N 1
ATOM 7503 C CA . PRO A 1 977 ? 20.115 -9.661 -25.257 1.00 83.62 977 PRO A CA 1
ATOM 7504 C C . PRO A 1 977 ? 20.176 -10.758 -26.328 1.00 83.62 977 PRO A C 1
ATOM 7506 O O . PRO A 1 977 ? 20.892 -11.748 -26.160 1.00 83.62 977 PRO A O 1
ATOM 7509 N N . ASP A 1 978 ? 19.479 -10.570 -27.451 1.00 83.94 978 ASP A N 1
ATOM 7510 C CA . ASP A 1 978 ? 19.561 -11.510 -28.575 1.00 83.94 978 ASP A CA 1
ATOM 7511 C C . ASP A 1 978 ? 20.995 -11.578 -29.151 1.00 83.94 978 ASP A C 1
ATOM 7513 O O . ASP A 1 978 ? 21.700 -10.565 -29.181 1.00 83.94 978 ASP A O 1
ATOM 7517 N N . PRO A 1 979 ? 21.450 -12.730 -29.677 1.00 74.06 979 PRO A N 1
ATOM 7518 C CA . PRO A 1 979 ? 22.763 -12.840 -30.310 1.00 74.06 979 PRO A CA 1
ATOM 7519 C C . PRO A 1 979 ? 22.947 -11.899 -31.518 1.00 74.06 979 PRO A C 1
ATOM 7521 O O . PRO A 1 979 ? 22.011 -11.621 -32.276 1.00 74.06 979 PRO A O 1
ATOM 7524 N N . GLY A 1 980 ? 24.191 -11.467 -31.752 1.00 67.94 980 GLY A N 1
ATOM 7525 C CA . GLY A 1 980 ? 24.580 -10.673 -32.925 1.00 67.94 980 GLY A CA 1
ATOM 7526 C C . GLY A 1 980 ? 24.308 -9.161 -32.805 1.00 67.94 980 GLY A C 1
ATOM 7527 O O . GLY A 1 980 ? 24.126 -8.649 -31.699 1.00 67.94 980 GLY A O 1
ATOM 7528 N N . PRO A 1 981 ? 24.271 -8.420 -33.934 1.00 57.28 981 PRO A N 1
ATOM 7529 C CA . PRO A 1 981 ? 24.150 -6.952 -33.956 1.00 57.28 981 PRO A CA 1
ATOM 7530 C C . PRO A 1 981 ? 22.906 -6.402 -33.238 1.00 57.28 981 PRO A C 1
ATOM 7532 O O . PRO A 1 981 ? 22.897 -5.264 -32.782 1.00 57.28 981 PRO A O 1
ATOM 7535 N N . ARG A 1 982 ? 21.859 -7.221 -33.085 1.00 58.59 982 ARG A N 1
ATOM 7536 C CA . ARG A 1 982 ? 20.621 -6.854 -32.381 1.00 58.59 982 ARG A CA 1
ATOM 7537 C C . ARG A 1 982 ? 20.804 -6.756 -30.871 1.00 58.59 982 ARG A C 1
ATOM 7539 O O . ARG A 1 982 ? 20.342 -5.792 -30.274 1.00 58.59 982 ARG A O 1
ATOM 7546 N N . GLY A 1 983 ? 21.553 -7.676 -30.263 1.00 56.59 983 GLY A N 1
ATOM 7547 C CA . GLY A 1 983 ? 21.977 -7.544 -28.869 1.00 56.59 983 GLY A CA 1
ATOM 7548 C C . GLY A 1 983 ? 22.902 -6.351 -28.639 1.00 56.59 983 GLY A C 1
ATOM 7549 O O . GLY A 1 983 ? 22.959 -5.840 -27.526 1.00 56.59 983 GLY A O 1
ATOM 7550 N N . ALA A 1 984 ? 23.607 -5.884 -29.676 1.00 53.09 984 ALA A N 1
ATOM 7551 C CA . ALA A 1 984 ? 24.413 -4.666 -29.611 1.00 53.09 984 ALA A CA 1
ATOM 7552 C C . ALA A 1 984 ? 23.555 -3.387 -29.661 1.00 53.09 984 ALA A C 1
ATOM 7554 O O . ALA A 1 984 ? 23.900 -2.417 -28.995 1.00 53.09 984 ALA A O 1
ATOM 7555 N N . ALA A 1 985 ? 22.411 -3.403 -30.358 1.00 50.97 985 ALA A N 1
ATOM 7556 C CA . ALA A 1 985 ? 21.443 -2.298 -30.364 1.00 50.97 985 ALA A CA 1
ATOM 7557 C C . ALA A 1 985 ? 20.810 -2.061 -28.980 1.00 50.97 985 ALA A C 1
ATOM 7559 O O . ALA A 1 985 ? 20.661 -0.916 -28.576 1.00 50.97 985 ALA A O 1
ATOM 7560 N N . TRP A 1 986 ? 20.537 -3.123 -28.210 1.00 50.56 986 TRP A N 1
ATOM 7561 C CA . TRP A 1 986 ? 20.091 -3.011 -26.809 1.00 50.56 986 TRP A CA 1
ATOM 7562 C C . TRP A 1 986 ? 21.169 -2.468 -25.858 1.00 50.56 986 TRP A C 1
ATOM 7564 O O . TRP A 1 986 ? 20.849 -1.875 -24.833 1.00 50.56 986 TRP A O 1
ATOM 7574 N N . ARG A 1 987 ? 22.451 -2.647 -26.207 1.00 45.50 987 ARG A N 1
ATOM 7575 C CA . ARG A 1 987 ? 23.599 -2.083 -25.474 1.00 45.50 987 ARG A CA 1
ATOM 7576 C C . ARG A 1 987 ? 23.899 -0.632 -25.872 1.00 45.50 987 ARG A C 1
ATOM 7578 O O . ARG A 1 987 ? 24.681 0.023 -25.190 1.00 45.50 987 ARG A O 1
ATOM 7585 N N . GLY A 1 988 ? 23.309 -0.138 -26.963 1.00 39.72 988 GLY A N 1
ATOM 7586 C CA . GLY A 1 988 ? 23.408 1.246 -27.413 1.00 39.72 988 GLY A CA 1
ATOM 7587 C C . GLY A 1 988 ? 22.331 2.086 -26.739 1.00 39.72 988 GLY A C 1
ATOM 7588 O O . GLY A 1 988 ? 21.172 2.037 -27.134 1.00 39.72 988 GLY A O 1
ATOM 7589 N N . GLY A 1 989 ? 22.713 2.821 -25.694 1.00 39.66 989 GLY A N 1
ATOM 7590 C CA . GLY A 1 989 ? 21.793 3.584 -24.855 1.00 39.66 989 GLY A CA 1
ATOM 7591 C C . GLY A 1 989 ? 20.789 4.443 -25.634 1.00 39.66 989 GLY A C 1
ATOM 7592 O O . GLY A 1 989 ? 21.144 5.171 -26.563 1.00 39.66 989 GLY A O 1
ATOM 7593 N N . PHE A 1 990 ? 19.527 4.405 -25.197 1.00 38.06 990 PHE A N 1
ATOM 7594 C CA . PHE A 1 990 ? 18.567 5.469 -25.484 1.00 38.06 990 PHE A CA 1
ATOM 7595 C C . PHE A 1 990 ? 19.182 6.814 -25.055 1.00 38.06 990 PHE A C 1
ATOM 7597 O O . PHE A 1 990 ? 19.784 6.907 -23.982 1.00 38.06 990 PHE A O 1
ATOM 7604 N N . ARG A 1 991 ? 19.090 7.827 -25.930 1.00 36.66 991 ARG A N 1
ATOM 7605 C CA . ARG A 1 991 ? 19.773 9.130 -25.815 1.00 36.66 991 ARG A CA 1
ATOM 7606 C C . ARG A 1 991 ? 19.706 9.694 -24.385 1.00 36.66 991 ARG A C 1
ATOM 7608 O O . ARG A 1 991 ? 18.615 9.891 -23.864 1.00 36.66 991 ARG A O 1
ATOM 7615 N N . GLY A 1 992 ? 20.871 9.980 -23.791 1.00 37.81 992 GLY A N 1
ATOM 7616 C CA . GLY A 1 992 ? 20.995 10.677 -22.499 1.00 37.81 992 GLY A CA 1
ATOM 7617 C C . GLY A 1 992 ? 21.546 9.863 -21.319 1.00 37.81 992 GLY A C 1
ATOM 7618 O O . GLY A 1 992 ? 21.591 10.384 -20.211 1.00 37.81 992 GLY A O 1
ATOM 7619 N N . LYS A 1 993 ? 21.976 8.610 -21.518 1.00 42.12 993 LYS A N 1
ATOM 7620 C CA . LYS A 1 993 ? 22.488 7.733 -20.444 1.00 42.12 993 LYS A CA 1
ATOM 7621 C C . LYS A 1 993 ? 24.006 7.522 -20.538 1.00 42.12 993 LYS A C 1
ATOM 7623 O O . LYS A 1 993 ? 24.561 7.512 -21.635 1.00 42.12 993 LYS A O 1
ATOM 7628 N N . SER A 1 994 ? 24.668 7.378 -19.384 1.00 41.22 994 SER A N 1
ATOM 7629 C CA . SER A 1 994 ? 26.127 7.213 -19.274 1.00 41.22 994 SER A CA 1
ATOM 7630 C C . SER A 1 994 ? 26.626 6.018 -20.105 1.00 41.22 994 SER A C 1
ATOM 7632 O O . SER A 1 994 ? 26.063 4.931 -19.974 1.00 41.22 994 SER A O 1
ATOM 7634 N N . PRO A 1 995 ? 27.710 6.157 -20.895 1.00 45.41 995 PRO A N 1
ATOM 7635 C CA . PRO A 1 995 ? 28.324 5.048 -21.637 1.00 45.41 995 PRO A CA 1
ATOM 7636 C C . PRO A 1 995 ? 28.814 3.882 -20.761 1.00 45.41 995 PRO A C 1
ATOM 7638 O O . PRO A 1 995 ? 29.130 2.816 -21.286 1.00 45.41 995 PRO A O 1
ATOM 7641 N N . ALA A 1 996 ? 28.923 4.089 -19.444 1.00 55.50 996 ALA A N 1
ATOM 7642 C CA . ALA A 1 996 ? 29.369 3.079 -18.489 1.00 55.50 996 ALA A CA 1
ATOM 7643 C C . ALA A 1 996 ? 28.259 2.098 -18.061 1.00 55.50 996 ALA A C 1
ATOM 7645 O O . ALA A 1 996 ? 28.577 1.003 -17.599 1.00 55.50 996 ALA A O 1
ATOM 7646 N N . ASP A 1 997 ? 26.982 2.461 -18.229 1.00 61.91 997 ASP A N 1
ATOM 7647 C CA . ASP A 1 997 ? 25.851 1.663 -17.751 1.00 61.91 997 ASP A CA 1
ATOM 7648 C C . ASP A 1 997 ? 25.312 0.748 -18.857 1.00 61.91 997 ASP A C 1
ATOM 7650 O O . ASP A 1 997 ? 24.898 1.200 -19.928 1.00 61.91 997 ASP A O 1
ATOM 7654 N N . ARG A 1 998 ? 25.275 -0.561 -18.591 1.00 74.50 998 ARG A N 1
ATOM 7655 C CA . ARG A 1 998 ? 24.664 -1.547 -19.489 1.00 74.50 998 ARG A CA 1
ATOM 7656 C C . ARG A 1 998 ? 23.184 -1.716 -19.159 1.00 74.50 998 ARG A C 1
ATOM 7658 O O . ARG A 1 998 ? 22.821 -1.999 -18.019 1.00 74.50 998 ARG A O 1
ATOM 7665 N N . TYR A 1 999 ? 22.347 -1.587 -20.182 1.00 79.38 999 TYR A N 1
ATOM 7666 C CA . TYR A 1 999 ? 20.903 -1.783 -20.099 1.00 79.38 999 TYR A CA 1
ATOM 7667 C C . TYR A 1 999 ? 20.494 -3.106 -20.743 1.00 79.38 999 TYR A C 1
ATOM 7669 O O . TYR A 1 999 ? 21.109 -3.565 -21.709 1.00 79.38 999 TYR A O 1
ATOM 7677 N N . LEU A 1 1000 ? 19.452 -3.717 -20.191 1.00 84.38 1000 LEU A N 1
ATOM 7678 C CA . LEU A 1 1000 ? 18.943 -5.017 -20.590 1.00 84.38 1000 LEU A CA 1
ATOM 7679 C C . LEU A 1 1000 ? 17.440 -4.963 -20.833 1.00 84.38 1000 LEU A C 1
ATOM 7681 O O . LEU A 1 1000 ? 16.741 -4.233 -20.129 1.00 84.38 1000 LEU A O 1
ATOM 7685 N N . PRO A 1 1001 ? 16.943 -5.725 -21.816 1.00 87.44 1001 PRO A N 1
ATOM 7686 C CA . PRO A 1 1001 ? 15.529 -5.745 -22.133 1.00 87.44 1001 PRO A CA 1
ATOM 7687 C C . PRO A 1 1001 ? 14.724 -6.460 -21.043 1.00 87.44 1001 PRO A C 1
ATOM 7689 O O . PRO A 1 1001 ? 15.129 -7.508 -20.536 1.00 87.44 1001 PRO A O 1
ATOM 7692 N N . ILE A 1 1002 ? 13.551 -5.912 -20.745 1.00 91.75 1002 ILE A N 1
ATOM 7693 C CA . ILE A 1 1002 ? 12.528 -6.532 -19.902 1.00 91.75 1002 ILE A CA 1
ATOM 7694 C C . ILE A 1 1002 ? 11.205 -6.634 -20.664 1.00 91.75 1002 ILE A C 1
ATOM 7696 O O . ILE A 1 1002 ? 10.919 -5.818 -21.547 1.00 91.75 1002 ILE A O 1
ATOM 7700 N N . LYS A 1 1003 ? 10.406 -7.657 -20.347 1.00 92.94 1003 LYS A N 1
ATOM 7701 C CA . LYS A 1 1003 ? 9.156 -7.986 -21.053 1.00 92.94 1003 LYS A CA 1
ATOM 7702 C C . LYS A 1 1003 ? 7.981 -8.253 -20.112 1.00 92.94 1003 LYS A C 1
ATOM 7704 O O . LYS A 1 1003 ? 8.184 -8.535 -18.940 1.00 92.94 1003 LYS A O 1
ATOM 7709 N N . GLY A 1 1004 ? 6.763 -8.145 -20.643 1.00 88.44 1004 GLY A N 1
ATOM 7710 C CA . GLY A 1 1004 ? 5.531 -8.603 -19.987 1.00 88.44 1004 GLY A CA 1
ATOM 7711 C C . GLY A 1 1004 ? 4.777 -7.580 -19.133 1.00 88.44 1004 GLY A C 1
ATOM 7712 O O . GLY A 1 1004 ? 3.572 -7.735 -18.956 1.00 88.44 1004 GLY A O 1
ATOM 7713 N N . GLY A 1 1005 ? 5.410 -6.495 -18.679 1.00 88.94 1005 GLY A N 1
ATOM 7714 C CA . GLY A 1 1005 ? 4.777 -5.520 -17.784 1.00 88.94 1005 GLY A CA 1
ATOM 7715 C C . GLY A 1 1005 ? 4.569 -6.050 -16.361 1.00 88.94 1005 GLY A C 1
ATOM 7716 O O . GLY A 1 1005 ? 4.634 -7.247 -16.124 1.00 88.94 1005 GLY A O 1
ATOM 7717 N N . SER A 1 1006 ? 4.287 -5.166 -15.404 1.00 89.88 1006 SER A N 1
ATOM 7718 C CA . SER A 1 1006 ? 4.091 -5.535 -13.993 1.00 89.88 1006 SER A CA 1
ATOM 7719 C C . SER A 1 1006 ? 2.749 -5.048 -13.440 1.00 89.88 1006 SER A C 1
ATOM 7721 O O . SER A 1 1006 ? 2.020 -4.298 -14.099 1.00 89.88 1006 SER A O 1
ATOM 7723 N N . PHE A 1 1007 ? 2.439 -5.421 -12.194 1.00 86.25 1007 PHE A N 1
ATOM 7724 C CA . PHE A 1 1007 ? 1.288 -4.892 -11.450 1.00 86.25 1007 PHE A CA 1
ATOM 7725 C C . PHE A 1 1007 ? 1.297 -3.350 -11.335 1.00 86.25 1007 PHE A C 1
ATOM 7727 O O . PHE A 1 1007 ? 0.252 -2.751 -11.094 1.00 86.25 1007 PHE A O 1
ATOM 7734 N N . ALA A 1 1008 ? 2.453 -2.691 -11.499 1.00 70.31 1008 ALA A N 1
ATOM 7735 C CA . ALA A 1 1008 ? 2.599 -1.237 -11.389 1.00 70.31 1008 ALA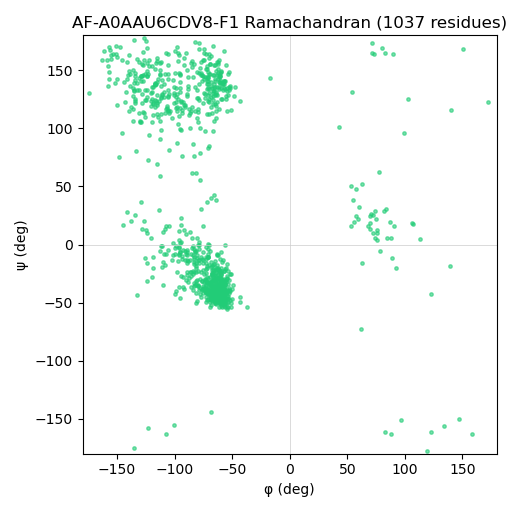 A CA 1
ATOM 7736 C C . ALA A 1 1008 ? 2.285 -0.489 -12.699 1.00 70.31 1008 ALA A C 1
ATOM 7738 O O . ALA A 1 1008 ? 2.194 0.744 -12.711 1.00 70.31 1008 ALA A O 1
ATOM 7739 N N . HIS A 1 1009 ? 2.096 -1.216 -13.804 1.00 75.94 1009 HIS A N 1
ATOM 7740 C CA . HIS A 1 1009 ? 2.012 -0.648 -15.146 1.00 75.94 1009 HIS A CA 1
ATOM 7741 C C . HIS A 1 1009 ? 0.647 -0.869 -15.810 1.00 75.94 1009 HIS A C 1
ATOM 7743 O O . HIS A 1 1009 ? -0.062 -1.840 -15.538 1.00 75.94 1009 HIS A O 1
ATOM 7749 N N . TYR A 1 1010 ? 0.278 0.063 -16.693 1.00 69.94 1010 TYR A N 1
ATOM 7750 C CA . TYR A 1 1010 ? -1.008 0.054 -17.388 1.00 69.94 1010 TYR A CA 1
ATOM 7751 C C . TYR A 1 1010 ? -1.084 -1.003 -18.506 1.00 69.94 1010 TYR A C 1
ATOM 7753 O O . TYR A 1 1010 ? -0.073 -1.544 -18.953 1.00 69.94 1010 TYR A O 1
ATOM 7761 N N . TRP A 1 1011 ? -2.296 -1.251 -19.021 1.00 69.56 1011 TRP A N 1
ATOM 7762 C CA . TRP A 1 1011 ? -2.591 -2.216 -20.098 1.00 69.56 1011 TRP A CA 1
ATOM 7763 C C . TRP A 1 1011 ? -1.725 -2.054 -21.353 1.00 69.56 1011 TRP A C 1
ATOM 7765 O O . TRP A 1 1011 ? -1.589 -3.003 -22.121 1.00 69.56 1011 TRP A O 1
ATOM 7775 N N . CYS A 1 1012 ? -1.190 -0.866 -21.629 1.00 75.00 1012 CYS A N 1
ATOM 7776 C CA . CYS A 1 1012 ? -0.317 -0.648 -22.778 1.00 75.00 1012 CYS A CA 1
ATOM 7777 C C . CYS A 1 1012 ? 1.056 -1.312 -22.591 1.00 75.00 1012 CYS A C 1
ATOM 7779 O O . CYS A 1 1012 ? 1.660 -1.751 -23.568 1.00 75.00 1012 CYS A O 1
ATOM 7781 N N . SER A 1 1013 ? 1.517 -1.451 -21.347 1.00 77.69 1013 SER A N 1
ATOM 7782 C CA . SER A 1 1013 ? 2.825 -2.015 -21.023 1.00 77.69 1013 SER A CA 1
ATOM 7783 C C . SER A 1 1013 ? 2.835 -3.540 -20.952 1.00 77.69 1013 SER A C 1
ATOM 7785 O O . SER A 1 1013 ? 3.886 -4.135 -21.155 1.00 77.69 1013 SER A O 1
ATOM 7787 N N . VAL A 1 1014 ? 1.682 -4.180 -20.723 1.00 83.00 1014 VAL A N 1
ATOM 7788 C CA . VAL A 1 1014 ? 1.572 -5.648 -20.564 1.00 83.00 1014 VAL A CA 1
ATOM 7789 C C . VAL A 1 1014 ? 1.416 -6.416 -21.888 1.00 83.00 1014 VAL A C 1
ATOM 7791 O O . VAL A 1 1014 ? 1.083 -7.599 -21.901 1.00 83.00 1014 VAL A O 1
ATOM 7794 N N . LYS A 1 1015 ? 1.623 -5.742 -23.027 1.00 85.19 1015 LYS A N 1
ATOM 7795 C CA . LYS A 1 1015 ? 1.576 -6.349 -24.365 1.00 85.19 1015 LYS A CA 1
ATOM 7796 C C . LYS A 1 1015 ? 2.883 -7.070 -24.690 1.00 85.19 1015 LYS A C 1
ATOM 7798 O O . LYS A 1 1015 ? 3.967 -6.611 -24.334 1.00 85.19 1015 LYS A O 1
ATOM 7803 N N . THR A 1 1016 ? 2.799 -8.136 -25.483 1.00 85.12 1016 THR A N 1
ATOM 7804 C CA . THR A 1 1016 ? 3.938 -9.007 -25.831 1.00 85.12 1016 THR A CA 1
ATOM 7805 C C . THR A 1 1016 ? 5.075 -8.256 -26.543 1.00 85.12 1016 THR A C 1
ATOM 7807 O O . THR A 1 1016 ? 6.252 -8.602 -26.418 1.00 85.12 1016 THR A O 1
ATOM 7810 N N . ARG A 1 1017 ? 4.746 -7.190 -27.285 1.00 80.75 1017 ARG A N 1
ATOM 7811 C CA . ARG A 1 1017 ? 5.711 -6.388 -28.060 1.00 80.75 1017 ARG A CA 1
ATOM 7812 C C . ARG A 1 1017 ? 6.277 -5.183 -27.322 1.00 80.75 1017 ARG A C 1
ATOM 7814 O O . ARG A 1 1017 ? 7.155 -4.532 -27.875 1.00 80.75 1017 ARG A O 1
ATOM 7821 N N . THR A 1 1018 ? 5.817 -4.880 -26.113 1.00 79.06 1018 THR A N 1
ATOM 7822 C CA . THR A 1 1018 ? 6.331 -3.721 -25.381 1.00 79.06 1018 THR A CA 1
ATOM 7823 C C . THR A 1 1018 ? 7.810 -3.923 -25.065 1.00 79.06 1018 THR A C 1
ATOM 7825 O O . THR A 1 1018 ? 8.222 -4.992 -24.614 1.00 79.06 1018 THR A O 1
ATOM 7828 N N . ASP A 1 1019 ? 8.613 -2.908 -25.368 1.00 73.56 1019 ASP A N 1
ATOM 7829 C CA . ASP A 1 1019 ? 10.065 -2.912 -25.236 1.00 73.56 1019 ASP A CA 1
ATOM 7830 C C . ASP A 1 1019 ? 10.469 -1.894 -24.166 1.00 73.56 1019 ASP A C 1
ATOM 7832 O O . ASP A 1 1019 ? 10.337 -0.687 -24.366 1.00 73.56 1019 ASP A O 1
ATOM 7836 N N . VAL A 1 1020 ? 10.948 -2.384 -23.023 1.00 79.75 1020 VAL A N 1
ATOM 7837 C CA . VAL A 1 1020 ? 11.466 -1.564 -21.918 1.00 79.75 1020 VAL A CA 1
ATOM 7838 C C . VAL A 1 1020 ? 12.845 -2.089 -21.535 1.00 79.75 1020 VAL A C 1
ATOM 7840 O O . VAL A 1 1020 ? 13.176 -3.247 -21.797 1.00 79.75 1020 VAL A O 1
ATOM 7843 N N . THR A 1 1021 ? 13.674 -1.232 -20.943 1.00 81.12 1021 THR A N 1
ATOM 7844 C CA . THR A 1 1021 ? 15.014 -1.605 -20.487 1.00 81.12 1021 THR A CA 1
ATOM 7845 C C . THR A 1 1021 ? 15.256 -1.209 -19.041 1.00 81.12 1021 THR A C 1
ATOM 7847 O O . THR A 1 1021 ? 14.863 -0.113 -18.645 1.00 81.12 1021 THR A O 1
ATOM 7850 N N . VAL A 1 1022 ? 16.018 -2.028 -18.326 1.00 82.06 1022 VAL A N 1
ATOM 7851 C CA . VAL A 1 1022 ? 16.499 -1.787 -16.956 1.00 82.06 1022 VAL A CA 1
ATOM 7852 C C . VAL A 1 1022 ? 18.031 -1.875 -16.922 1.00 82.06 1022 VAL A C 1
ATOM 7854 O O . VAL A 1 1022 ? 18.606 -2.496 -17.822 1.00 82.06 1022 VAL A O 1
ATOM 7857 N N . ARG A 1 1023 ? 18.735 -1.254 -15.962 1.00 81.81 1023 ARG A N 1
ATOM 7858 C CA . ARG A 1 1023 ? 20.195 -1.462 -15.866 1.00 81.81 1023 ARG A CA 1
ATOM 7859 C C . ARG A 1 1023 ? 20.488 -2.873 -15.376 1.00 81.81 1023 ARG A C 1
ATOM 7861 O O . ARG A 1 1023 ? 19.762 -3.422 -14.555 1.00 81.81 1023 ARG A O 1
ATOM 7868 N N . GLU A 1 1024 ? 21.602 -3.447 -15.821 1.00 85.50 1024 GLU A N 1
ATOM 7869 C CA . GLU A 1 1024 ? 21.976 -4.820 -15.448 1.00 85.50 1024 GLU A CA 1
ATOM 7870 C C . GLU A 1 1024 ? 22.239 -5.028 -13.951 1.00 85.50 1024 GLU A C 1
ATOM 7872 O O . GLU A 1 1024 ? 22.216 -6.167 -13.484 1.00 85.50 1024 GLU A O 1
ATOM 7877 N N . THR A 1 1025 ? 22.468 -3.941 -13.210 1.00 83.38 1025 THR A N 1
ATOM 7878 C CA . THR A 1 1025 ? 22.702 -3.931 -11.762 1.00 83.38 1025 THR A CA 1
ATOM 7879 C C . THR A 1 1025 ? 21.491 -3.522 -10.930 1.00 83.38 1025 THR A C 1
ATOM 7881 O O . THR A 1 1025 ? 21.583 -3.592 -9.707 1.00 83.38 1025 THR A O 1
ATOM 7884 N N . ASP A 1 1026 ? 20.410 -3.045 -11.549 1.00 81.88 1026 ASP A N 1
ATOM 7885 C CA . ASP A 1 1026 ? 19.232 -2.610 -10.797 1.00 81.88 1026 ASP A CA 1
ATOM 7886 C C . ASP A 1 1026 ? 18.510 -3.817 -10.213 1.00 81.88 1026 ASP A C 1
ATOM 7888 O O . ASP A 1 1026 ? 18.457 -4.894 -10.814 1.00 81.88 1026 ASP A O 1
ATOM 7892 N N . ARG A 1 1027 ? 17.972 -3.612 -9.019 1.00 83.12 1027 ARG A N 1
ATOM 7893 C CA . ARG A 1 1027 ? 17.153 -4.559 -8.279 1.00 83.12 1027 ARG A CA 1
ATOM 7894 C C . ARG A 1 1027 ? 15.842 -3.843 -8.029 1.00 83.12 1027 ARG A C 1
ATOM 7896 O O . ARG A 1 1027 ? 15.752 -3.028 -7.126 1.00 83.12 1027 ARG A O 1
ATOM 7903 N N . GLU A 1 1028 ? 14.881 -4.068 -8.910 1.00 78.56 1028 GLU A N 1
ATOM 7904 C CA . GLU A 1 1028 ? 13.598 -3.372 -8.863 1.00 78.56 1028 GLU A CA 1
ATOM 7905 C C . GLU A 1 1028 ? 12.536 -4.263 -8.214 1.00 78.56 1028 GLU A C 1
ATOM 7907 O O . GLU A 1 1028 ? 12.522 -5.488 -8.376 1.00 78.56 1028 GLU A O 1
ATOM 7912 N N . TRP A 1 1029 ? 11.608 -3.625 -7.512 1.00 79.12 1029 TRP A N 1
ATOM 7913 C CA . TRP A 1 1029 ? 10.504 -4.240 -6.771 1.00 79.12 1029 TRP A CA 1
ATOM 7914 C C . TRP A 1 1029 ? 9.409 -4.843 -7.658 1.00 79.12 1029 TRP A C 1
ATOM 7916 O O . TRP A 1 1029 ? 8.552 -5.585 -7.176 1.00 79.12 1029 TRP A O 1
ATOM 7926 N N . ASP A 1 1030 ? 9.442 -4.563 -8.959 1.00 89.31 1030 ASP A N 1
ATOM 7927 C CA . ASP A 1 1030 ? 8.487 -5.063 -9.942 1.00 89.31 1030 ASP A CA 1
ATOM 7928 C C . ASP A 1 1030 ? 9.147 -5.808 -11.119 1.00 89.31 1030 ASP A C 1
ATOM 7930 O O . ASP A 1 1030 ? 8.468 -6.115 -12.104 1.00 89.31 1030 ASP A O 1
ATOM 7934 N N . VAL A 1 1031 ? 10.442 -6.138 -11.006 1.00 94.00 1031 VAL A N 1
ATOM 7935 C CA . VAL A 1 1031 ? 11.220 -6.890 -12.005 1.00 94.00 1031 VAL A CA 1
ATOM 7936 C C . VAL A 1 1031 ? 11.654 -8.240 -11.433 1.00 94.00 1031 VAL A C 1
ATOM 7938 O O . VAL A 1 1031 ? 12.405 -8.311 -10.464 1.00 94.00 1031 VAL A O 1
ATOM 7941 N N . GLY A 1 1032 ? 11.217 -9.316 -12.081 1.00 97.31 1032 GLY A N 1
ATOM 7942 C CA . GLY A 1 1032 ? 11.632 -10.690 -11.828 1.00 97.31 1032 GLY A CA 1
ATOM 7943 C C . GLY A 1 1032 ? 12.193 -11.360 -13.082 1.00 97.31 1032 GLY A C 1
ATOM 7944 O O . GLY A 1 1032 ? 12.659 -10.711 -14.023 1.00 97.31 1032 GLY A O 1
ATOM 7945 N N . PHE A 1 1033 ? 12.175 -12.691 -13.110 1.00 98.25 1033 PHE A N 1
ATOM 7946 C CA . PHE A 1 1033 ? 12.646 -13.453 -14.266 1.00 98.25 1033 PHE A CA 1
ATOM 7947 C C . PHE A 1 1033 ? 12.008 -14.839 -14.356 1.00 98.25 1033 PHE A C 1
ATOM 7949 O O . PHE A 1 1033 ? 11.529 -15.403 -13.369 1.00 98.25 1033 PHE A O 1
ATOM 7956 N N . ARG A 1 1034 ? 12.050 -15.414 -15.560 1.00 97.44 1034 ARG A N 1
ATOM 7957 C CA . ARG A 1 1034 ? 11.687 -16.810 -15.826 1.00 97.44 1034 ARG A CA 1
ATOM 7958 C C . ARG A 1 1034 ? 12.835 -17.545 -16.511 1.00 97.44 1034 ARG A C 1
ATOM 7960 O O . ARG A 1 1034 ? 13.817 -16.931 -16.929 1.00 97.44 1034 ARG A O 1
ATOM 7967 N N . LEU A 1 1035 ? 12.725 -18.865 -16.610 1.00 98.06 1035 LEU A N 1
ATOM 7968 C CA . LEU A 1 1035 ? 13.798 -19.721 -17.106 1.00 98.06 1035 LEU A CA 1
ATOM 7969 C C . LEU A 1 1035 ? 13.447 -20.377 -18.437 1.00 98.06 1035 LEU A C 1
ATOM 7971 O O . LEU A 1 1035 ? 12.289 -20.617 -18.758 1.00 98.06 1035 LEU A O 1
ATOM 7975 N N . MET A 1 1036 ? 14.478 -20.747 -19.180 1.00 97.31 1036 MET A N 1
ATOM 7976 C CA . MET A 1 1036 ? 14.413 -21.618 -20.344 1.00 97.31 1036 MET A CA 1
ATOM 7977 C C . MET A 1 1036 ? 15.463 -22.726 -20.240 1.00 97.31 1036 MET A C 1
ATOM 7979 O O . MET A 1 1036 ? 16.493 -22.552 -19.584 1.00 97.31 1036 MET A O 1
ATOM 7983 N N . LYS A 1 1037 ? 15.239 -23.843 -20.938 1.00 95.69 1037 LYS A N 1
ATOM 7984 C CA . LYS A 1 1037 ? 16.283 -24.825 -21.261 1.00 95.69 1037 LYS A CA 1
ATOM 7985 C C . LYS A 1 1037 ? 16.213 -25.270 -22.721 1.00 95.69 1037 LYS A C 1
ATOM 7987 O O . LYS A 1 1037 ? 15.141 -25.272 -23.324 1.00 95.69 1037 LYS A O 1
ATOM 7992 N N . GLN A 1 1038 ? 17.368 -25.582 -23.299 1.00 89.00 1038 GLN A N 1
ATOM 7993 C CA . GLN A 1 1038 ? 17.434 -26.153 -24.649 1.00 89.00 1038 GLN A CA 1
ATOM 7994 C C . GLN A 1 1038 ? 16.877 -27.587 -24.640 1.00 89.00 1038 GLN A C 1
ATOM 7996 O O . GLN A 1 1038 ? 16.854 -28.222 -23.581 1.00 89.00 1038 GLN A O 1
ATOM 8001 N N . LEU A 1 1039 ? 16.397 -28.045 -25.802 1.00 82.38 1039 LEU A N 1
ATOM 8002 C CA . LEU A 1 1039 ? 15.959 -29.429 -26.024 1.00 82.38 1039 LEU A CA 1
ATOM 8003 C C . LEU A 1 1039 ? 17.091 -30.444 -25.844 1.00 82.38 1039 LEU A C 1
ATOM 8005 O O . LEU A 1 1039 ? 18.253 -30.096 -26.169 1.00 82.38 1039 LEU A O 1
#

Radius of gyration: 33.05 Å; Cα contacts (8 Å, |Δi|>4): 1922; chains: 1; bounding box: 65×93×89 Å

Foldseek 3Di:
DQFQQQQQEAEEFEFEQAAPQDDVQGAFASQVLSLLVVVLSVLQPHQLVRYAAEYDHPDDDPPPVSCVVRVHDYHHFAQVVSVCCLQPVQQPDAGAEYEYHYAGEWEQEPQRWIWAAGRHAHQQEGETEGPVLSLQQCQAPSRQRYAAYEYEEQYAHAYDYVVNVVHDHDYDGDDHHHGHFHKYKYKYFADHNGGWDGPRVVRHTPLSVLLSVLDDSDHRDDDPVVVSVLSSLVVVVVCVVVVVDPGHMFMDTHHDDDDDDDDPDDDNRDDPDDDDDPPLLLVLLVVLLVVLLVVLVVVVPPDPDDDDPVVSCVQDLQQAFFKDWPVDPDGTDGLVVVLVCCVPPVQLAEEEAEDFLQCLVVSLSVSLNVVSVVCVVPVQAREDEDEQLAPDAPVVLVCPPVVSCCVSRVDDDPPCVLVVQLRYAYEYEDLVLDDPVSNVVVLVVLQVNLRGRYYYYDHDPPPDDNVRPSYMYMYGDFAFLVSLLVSLCSQPNNPLSVVLSDVLQDDLVVVLQVLQVVLVHDPVLLLDPPRDRRPRRDPVSVVSSNVCSQPGPQLVVQSSRNRLVVLSSVCVVVVDDDDRHPLRSLVSSLVVLLVVVVVPPVPVVCDPVLLLLQLQQVLLVCLVSSHQFDAAVVSLVSSVVSVNVCSNVSQVSCCSSQQWPADPRGIGGNGNLSSLQSNLSVVLVCLVVPDACCVQAPQVPLLDDGSNLSSLLNNLVNVLDLVSSCVRCLSRHLLSSLSSVLSRPDPPLVSLVSSVVNLVVVLPPDLFDQPSVLQSSQNSCLSSPPPPQQQAWDDDPVAIARGFDWFKQAWDWDDDPPDGTDIDHIWIWTLWAHFLRNVVRCLVVCLLPDCPLFDPVLVVLCVVVVDSDADDDHPPLNRGQWHDFSDFLRSQSSSQSVNCVVVVFNKGFAALRRLLSQQPAPVGQWPGLPDPDDDPLQELALVSVPLAAGRICSSQNVAHNRNRHLQAARAWAFHQHDPDVRSVVQQPDDPPDDNVWGKTWTGQYYNHHDRVRRGSPHTDIDTRSGGDRRYGHIMMTGD

Nearest PDB structures (foldseek):
  7spq-assembly1_A-2  TM=6.904E-01  e=1.245E-12  Burkholderia glumae BGR1
  8vig-assembly1_A  TM=5.227E-01  e=3.229E-14  Geminocystis sp.
  8vil-assembly1_A  TM=5.013E-01  e=4.992E-12  Crocosphaera subtropica ATCC 51142
  8vik-assembly2_B  TM=4.825E-01  e=3.142E-12  Crocosphaera subtropica ATCC 51142
  8vih-assembly1_A  TM=5.107E-01  e=1.548E-11  Crocosphaera subtropica ATCC 51142

Solvent-accessible surface area (backbone atoms only — not comparable to full-atom values): 55657 Å² total; per-residue (Å²): 131,86,71,48,53,25,63,44,29,36,33,46,32,32,5,41,11,55,33,64,55,37,77,93,64,52,45,52,17,22,32,54,44,32,49,53,52,48,54,49,45,45,67,32,46,28,49,40,92,36,44,48,36,22,41,36,66,88,67,80,88,66,56,66,65,50,30,73,74,59,65,38,65,74,40,67,40,29,52,71,57,53,49,45,44,58,59,58,56,57,45,74,46,76,24,59,28,39,39,38,38,39,24,34,58,32,27,16,44,78,89,68,41,44,34,39,51,26,29,65,16,26,86,79,44,46,30,28,47,50,49,56,61,47,58,53,20,56,34,3,53,55,24,64,57,42,52,28,36,42,36,40,36,40,28,26,19,35,68,45,51,69,80,74,49,79,73,58,72,63,56,83,82,70,75,68,49,59,80,46,93,46,36,41,37,38,40,33,25,26,41,86,61,30,62,46,57,67,34,60,95,76,37,24,37,52,51,51,58,47,46,67,68,59,54,80,90,54,65,29,59,82,76,63,61,66,61,41,47,51,54,45,46,57,50,44,50,53,35,40,76,70,67,77,44,88,56,45,66,37,62,42,52,44,81,86,91,87,78,90,83,90,50,90,69,73,75,73,84,80,67,84,73,79,89,71,73,77,64,58,62,53,53,47,42,55,50,52,38,53,54,47,52,53,52,54,46,66,73,56,70,81,60,98,63,91,71,55,68,74,52,45,61,72,63,40,70,47,46,62,22,30,32,41,39,88,87,47,103,50,84,74,39,43,36,60,54,49,60,50,40,50,74,71,69,64,60,40,24,37,40,37,31,29,62,90,56,53,37,66,66,58,50,49,47,50,52,44,43,55,35,37,54,46,29,76,78,44,81,71,42,49,59,42,84,43,54,72,34,52,86,71,62,77,84,53,52,81,43,63,56,69,45,52,43,37,75,75,60,68,72,68,61,94,86,50,50,72,72,51,41,66,29,34,38,39,35,37,34,44,52,70,43,44,53,75,67,54,44,50,48,56,51,47,50,51,58,75,40,76,75,44,27,39,37,37,28,34,65,63,76,77,96,57,92,75,88,49,83,74,58,44,53,36,34,46,44,64,34,52,72,72,51,37,39,54,50,33,30,74,76,61,36,64,68,61,14,51,53,52,43,48,64,30,46,35,68,73,51,49,55,32,49,52,44,34,48,77,37,72,39,59,78,72,50,72,76,41,92,85,46,81,77,42,90,68,39,53,67,68,45,56,50,48,44,55,48,39,76,75,57,50,46,64,31,32,58,41,38,20,26,53,54,49,30,50,42,51,54,56,43,56,73,72,71,54,89,79,58,53,47,76,63,46,47,51,51,49,41,53,51,56,31,51,49,61,40,45,78,77,68,80,45,80,89,66,44,70,67,53,49,46,61,30,48,7,60,54,28,43,48,29,52,72,74,44,35,57,61,40,43,58,66,60,48,31,50,52,18,40,74,66,69,29,92,54,29,65,61,52,51,52,51,32,38,68,26,56,57,26,44,74,57,103,80,24,36,28,52,65,41,68,69,57,31,29,47,31,24,12,53,45,50,42,73,38,51,86,76,64,66,65,55,66,84,71,38,55,69,91,54,42,69,50,92,52,81,49,53,66,16,62,69,46,28,50,68,76,57,86,48,53,53,70,48,37,70,56,33,23,81,45,34,43,44,59,30,22,52,44,52,60,66,43,92,58,86,54,62,63,51,36,50,52,47,48,49,50,53,49,56,62,71,69,46,75,78,75,53,62,51,59,46,48,44,38,53,30,55,17,30,44,57,50,56,52,82,56,87,43,41,27,66,43,78,55,104,85,48,74,41,64,37,76,39,74,34,77,36,72,61,45,70,40,82,42,92,99,52,78,60,43,82,42,74,51,31,30,32,39,30,38,53,46,16,31,42,30,50,48,48,44,55,73,76,31,55,66,78,45,66,89,39,43,50,73,68,35,49,52,48,33,65,74,70,65,53,74,68,68,52,82,83,47,82,64,44,62,32,38,39,11,44,35,36,13,43,23,57,47,53,53,42,22,51,21,41,40,53,11,61,78,68,75,45,68,33,32,50,32,28,53,64,56,45,44,63,42,30,20,16,84,88,34,60,68,37,28,16,65,27,77,76,87,52,55,50,27,25,47,22,37,85,51,67,68,73,49,54,42,34,61,58,66,37,63,66,18,26,12,60,68,59,28,26,50,45,24,7,34,32,21,26,51,27,40,67,42,83,66,74,64,26,49,53,57,56,52,68,70,90,90,59,65,93,86,63,54,42,34,45,33,36,13,20,16,12,85,33,51,82,78,44,21,17,48,72,40,83,47,71,44,52,43,78,47,53,40,87,50,29,25,39,38,44,24,32,70,116

pLDDT: mean 76.49, std 15.71, range [28.94, 98.5]

Sequence (1039 aa):
MSVNAFAHARALVVGVEKYAAGPDWTLTGPAADARRFTDWLLAMGTPPGHVSLFANSATASATDDWRRRTGVEVAEPTSDAVHAVLLDVVREHACDVFFLFWGGHGITDPEGHLRLFTSDAREEVLRNVDMDDLMLALRSSSFARVKRQILLVDACRRYVSHRELRRGLPTVSVPKGDLVQTDQFALCATREGELAANLTAAGTGRLSSVLLRELPVTPGTLPDMELVAQRVGAEFDRLRASGSTTQVPVFYSSRGYDGSLRSNQLAPWATPAAAAPAADERQYVQRLARTLESRLVGEVRVSGMGPSFDSLERSSVVTRAQVRSTAISAEHTLVPDVIGYTRRTRIRRMIVTGAPGIGKSVLLDLLALAQCRAYQVDRSTVPVLAVIGGRGGPESAFAGIEQILRDRAGFLDGSALDDVLHRCVFYLDDFDELTPEHQRMVLDFMRAHPNASITLSTRSTRGLDWSVPNCVEVELLPLDPPEVLRQLECELGTEDAEELFWQLAGHDYEVVRDSWSLAGGDREQLWSLSARVPRRVPGEVAALRLRLLRDPPAALQLARIPFLLRAMVTIRRTGEYLDLSRPDVLDHLVTSLWSRPHAEAGYHDLTLDRLFAGLGPLAEHLIRVRQDRQDLASATALLTGAGEPSAARLIEAAVMAGLVDQDSSGITFRHRVIRDYFAAAALAARIPDGIAVADYIDPAAWWTESPWRAALGFVPQFHGTPGPVVGWLGEAQPELAAMCVQRGESSDDTARRTLRGVIRARLAGTPVRPPAELAALGRALAMVGDDRPGVGVGHTTAAAVPVIEWVLVPQQRVPVSGSAAVAVPAFFMSRYPVTNAQYEVFLRDGGYRSDGHWTRDGIACRNRLGWCAPEQYGPPFDLPNHPIVGVSYHEARAFGDWLGSLRRERVAIPTVTQWMAAARSADGFDGYPWGDDFSTTRSNSRQTDIRTTTAVGLFASGASHFGLLDCGGNVWELCAPDPGPRGAAWRGGFRGKSPADRYLPIKGGSFAHYWCSVKTRTDVTVRETDREWDVGFRLMKQL

Secondary structure (DSSP, 8-state):
----TTTTEEEEEEEE---TT-GGG--SSHHHHHHHHHHHHHHTT--GGGEEEEEE-S-GGGHHHHHHHH---EE---HHHHHHHHHHHHHHS-EEEEEEEEES-EEE-TTS-EEEE-TT-BTTB--EEEHHHHHHHHTBGGGTTEEEEEEEEE---EE--TTT-TT---B-PPP--SB---EEEEEESS-TTPPPPEEGGGTEEHHHHHHHHHS---TT----HHHHHHHHHHHHHHHHHTTS-----EEEEE--SSS----SS------------HHHHHHHHHHHHHHHHHHHHHTTTTSSS---HHHHHHH-GGGG-EEEETTSS-S-EEHHHHHHHHHHH---EEEEEE-TTSSHHHHHHHHHHHHHHHHHH-TT-EEEEEESSSSS-HHHHTTTTHHHHHHHH----TTSHHHHHTTEEEEEE-GGGS-HHHHHHHHHHHHH-TT-EEEEE-S--TTS----TTEEEEEEEPPPHHHHHHHHHHHH-HHHHHHHHHHHH-HHHHHHHHHHHHTT--TTGGG-TTSPPPTTS-HHHHHHHHHHHHS--HHHHHHTSHHHHHHHHHHHHHT-----SHHHHHHHHHHHHHHHHHTTS--TT--HHHHHHHHHHHHHHHHHHT-SEE-HHHHHHHHHHTT-TTHHHHHHHHHHHTSEEEETTEEEESSHHHHHHHHHHHHHHHGGGT--GGGTS-TTSTTSPPTTHHHHTTGGGGTSSSHHHHHHHTTT-HHHHHHHHHHSSS--HHHHHHHHHHHHHHHHS-S---HHHHHHHHHHHHHH---STTTSEEE-SS-EEE---EEEE--EEEEETTEEEEEE--EEEESSPPBHHHHHHHHHTTTTT-STTS-HHHHHHHHHHT-SS-----TTTT-TTSBP-S--HHHHHHHHHHHHHHHTS-EEPPBHHHHHHHH--SS-SSSBTTBSS--TTS--SGGG---S---TT--GGG--TT---SSSSSSEEE-BPPTTHHHHHHHS--TTS-TT--EEEEES--TTS-TTTTSTT--EEEETT---TTEE---EEE-